Protein AF-A0A409WM91-F1 (afdb_monomer)

Foldseek 3Di:
DEEEEEVLQDLLNVLLVVVCVLVVHHYEYEDCVQDDFPPHGGAHDDLPDPVRLCRCLDVVVVAQEYEDDPDPLDQDLVSVLVSVVVNVVSNRAEYEYEDALVADQDCPDSHNSNNVVVSCVVVVGQYEYEHEWAALCCCCAVCVCCCVPPLEDEAQLPQQKFQHAYSNQSSVVSNCQRPDPGHLSYYAYEGEQDIGGVQRLQVLLCVLQVFGRYYHHDHLVRQLVVCVVVVRPSSVSSVVSVVSVVSNVHSRVCLVPPVVCVVSVRYGYHDDDSNLVSLVPHDDDDQLPVLLCVVCVVVPHADEAEDCRQDDPPPHGYAHDDLPDVVRLCRCLDVVVVAQEEEDDPDPQQLDQPSVLVSVVVNVVSNHQEYEYEDAQPADADCPGSRNSNNVVVSCVVVVGQYEYEHEWAALCCCCVVCVCCCVPRLEDEAQLVQQKFQHAYSNQSSVVSNCQVPDPGHLSDAAYEGEQDIGGVQRLQVLLCVQQFHRRDYHHDHLVRQLVVVVVVVRDSVVSSVVRVVSVVSNVHSNVCSVPPVVCVVSVRYRYHDDDSNVVSNLVRPDDDLLQVLLQVVCVVVVHQDEDEDCRQDGDPPHGYAHDDLSDPVRLDRCLDVVVVAQEDEDDDPDFPDALCSVLVSVVVNVVSNHQEYEYEDALVADADCPDSGSLNNNLVSCLVVVGQYEYEHEWAALCVCLVPPLCCLAPPLEDEAQLVQFWFQHAHSNQVSVVVNCQRPPPGHLSYYAYEGEQDTGGVQVLQVLLCVLQVHRRDYDHDHLVRQLVVCVSVSDDSVVSSVVSVVSVVSSVHSNVCVVPPVVCVVSVRYRYHDDDSNNVCNVPVVSNHD

Mean predicted aligned error: 18.46 Å

Structure (mmCIF, N/CA/C/O backbone):
data_AF-A0A409WM91-F1
#
_entry.id   AF-A0A409WM91-F1
#
loop_
_atom_site.group_PDB
_atom_site.id
_atom_site.type_symbol
_atom_site.label_atom_id
_atom_site.label_alt_id
_atom_site.label_comp_id
_atom_site.label_asym_id
_atom_site.label_entity_id
_atom_site.label_seq_id
_atom_site.pdbx_PDB_ins_code
_atom_site.Cartn_x
_atom_site.Cartn_y
_atom_site.Cartn_z
_atom_site.occupancy
_atom_site.B_iso_or_equiv
_atom_site.auth_seq_id
_atom_site.auth_comp_id
_atom_site.auth_asym_id
_atom_site.auth_atom_id
_atom_site.pdbx_PDB_model_num
ATOM 1 N N . MET A 1 1 ? 22.884 -5.427 -25.304 1.00 74.94 1 MET A N 1
ATOM 2 C CA . MET A 1 1 ? 23.027 -4.177 -24.551 1.00 74.94 1 MET A CA 1
ATOM 3 C C . MET A 1 1 ? 22.263 -4.373 -23.265 1.00 74.94 1 MET A C 1
ATOM 5 O O . MET A 1 1 ? 21.040 -4.406 -23.306 1.00 74.94 1 MET A O 1
ATOM 9 N N . THR A 1 2 ? 22.985 -4.682 -22.197 1.00 93.69 2 THR A N 1
ATOM 10 C CA . THR A 1 2 ? 22.448 -4.906 -20.861 1.00 93.69 2 THR A CA 1
ATOM 11 C C . THR A 1 2 ? 22.853 -3.739 -19.972 1.00 93.69 2 THR A C 1
ATOM 13 O O . THR A 1 2 ? 24.040 -3.432 -19.850 1.00 93.69 2 THR A O 1
ATOM 16 N N . THR A 1 3 ? 21.881 -3.123 -19.303 1.00 96.75 3 THR A N 1
ATOM 17 C CA . THR A 1 3 ? 22.160 -2.136 -18.258 1.00 96.75 3 THR A CA 1
ATOM 18 C C . THR A 1 3 ? 22.381 -2.856 -16.931 1.00 96.75 3 THR A C 1
ATOM 20 O O . THR A 1 3 ? 21.469 -3.503 -16.410 1.00 96.75 3 THR A O 1
ATOM 23 N N . LEU A 1 4 ? 23.583 -2.737 -16.370 1.00 97.62 4 LEU A N 1
ATOM 24 C CA . LEU A 1 4 ? 23.878 -3.180 -15.011 1.00 97.62 4 LEU A CA 1
ATOM 25 C C . LEU A 1 4 ? 23.434 -2.103 -14.016 1.00 97.62 4 LEU A C 1
ATOM 27 O O . LEU A 1 4 ? 23.861 -0.956 -14.112 1.00 97.62 4 LEU A O 1
ATOM 31 N N . ILE A 1 5 ? 22.611 -2.462 -13.035 1.00 97.25 5 ILE A N 1
ATOM 32 C CA . ILE A 1 5 ? 22.098 -1.534 -12.020 1.00 97.25 5 ILE A CA 1
ATOM 33 C C . ILE A 1 5 ? 22.694 -1.904 -10.663 1.00 97.25 5 ILE A C 1
ATOM 35 O O . ILE A 1 5 ? 22.273 -2.880 -10.035 1.00 97.25 5 ILE A O 1
ATOM 39 N N . THR A 1 6 ? 23.663 -1.116 -10.193 1.00 91.69 6 THR A N 1
ATOM 40 C CA . THR A 1 6 ? 24.177 -1.228 -8.818 1.00 91.69 6 THR A CA 1
ATOM 41 C C . THR A 1 6 ? 23.145 -0.668 -7.836 1.00 91.69 6 THR A C 1
ATOM 43 O O . THR A 1 6 ? 22.435 0.292 -8.137 1.00 91.69 6 THR A O 1
ATOM 46 N N . GLY A 1 7 ? 22.977 -1.319 -6.680 1.00 74.75 7 GLY A N 1
ATOM 47 C CA . GLY A 1 7 ? 21.886 -0.975 -5.761 1.00 74.75 7 GLY A CA 1
ATOM 48 C C . GLY A 1 7 ? 20.495 -1.233 -6.357 1.00 74.75 7 GLY A C 1
ATOM 49 O O . GLY A 1 7 ? 19.533 -0.572 -5.972 1.00 74.75 7 GLY A O 1
ATOM 50 N N . GLY A 1 8 ? 20.370 -2.172 -7.302 1.00 68.50 8 GLY A N 1
ATOM 51 C CA . GLY A 1 8 ? 19.164 -2.328 -8.120 1.00 68.50 8 GLY A CA 1
ATOM 52 C C . GLY A 1 8 ? 17.925 -2.896 -7.412 1.00 68.50 8 GLY A C 1
ATOM 53 O O . GLY A 1 8 ? 16.849 -2.893 -7.995 1.00 68.50 8 GLY A O 1
ATOM 54 N N . THR A 1 9 ? 18.035 -3.334 -6.153 1.00 67.94 9 THR A N 1
ATOM 55 C CA . THR A 1 9 ? 16.874 -3.597 -5.272 1.00 67.94 9 THR A CA 1
ATOM 56 C C . THR A 1 9 ? 16.470 -2.385 -4.432 1.00 67.94 9 THR A C 1
ATOM 58 O O . THR A 1 9 ? 15.463 -2.430 -3.732 1.00 67.94 9 THR A O 1
ATOM 61 N N . GLY A 1 10 ? 17.262 -1.311 -4.459 1.00 63.19 10 GLY A N 1
ATOM 62 C CA . GLY A 1 10 ? 16.904 -0.027 -3.868 1.00 63.19 10 GLY A CA 1
ATOM 63 C C . GLY A 1 10 ? 15.803 0.665 -4.672 1.00 63.19 10 GLY A C 1
ATOM 64 O O . GLY A 1 10 ? 15.579 0.348 -5.838 1.00 63.19 10 GLY A O 1
ATOM 65 N N . ARG A 1 11 ? 15.118 1.634 -4.055 1.00 75.88 11 ARG A N 1
ATOM 66 C CA . ARG A 1 11 ? 13.910 2.259 -4.626 1.00 75.88 11 ARG A CA 1
ATOM 67 C C . ARG A 1 11 ? 14.158 2.877 -6.018 1.00 75.88 11 ARG A C 1
ATOM 69 O O . ARG A 1 11 ? 13.406 2.595 -6.944 1.00 75.88 11 ARG A O 1
ATOM 76 N N . THR A 1 12 ? 15.243 3.640 -6.191 1.00 81.06 12 THR A N 1
ATOM 77 C CA . THR A 1 12 ? 15.611 4.262 -7.483 1.00 81.06 12 THR A CA 1
ATOM 78 C C . THR A 1 12 ? 16.089 3.245 -8.514 1.00 81.06 12 THR A C 1
ATOM 80 O O . THR A 1 12 ? 15.646 3.280 -9.658 1.00 81.06 12 THR A O 1
ATOM 83 N N . GLY A 1 13 ? 16.939 2.297 -8.109 1.00 84.00 13 GLY A N 1
ATOM 84 C CA . GLY A 1 13 ? 17.449 1.250 -8.995 1.00 84.00 13 GLY A CA 1
ATOM 85 C C . GLY A 1 13 ? 16.350 0.319 -9.516 1.00 84.00 13 GLY A C 1
ATOM 86 O O . GLY A 1 13 ? 16.337 0.002 -10.701 1.00 84.00 13 GLY A O 1
ATOM 87 N N . LEU A 1 14 ? 15.393 -0.065 -8.666 1.00 82.31 14 LEU A N 1
ATOM 88 C CA . LEU A 1 14 ? 14.285 -0.935 -9.060 1.00 82.31 14 LEU A CA 1
ATOM 89 C C . LEU A 1 14 ? 13.260 -0.204 -9.937 1.00 82.31 14 LEU A C 1
ATOM 91 O O . LEU A 1 14 ? 12.744 -0.798 -10.881 1.00 82.31 14 LEU A O 1
ATOM 95 N N . SER A 1 15 ? 12.973 1.073 -9.660 1.00 82.81 15 SER A N 1
ATOM 96 C CA . SER A 1 15 ? 12.100 1.882 -10.525 1.00 82.81 15 SER A CA 1
ATOM 97 C C . SER A 1 15 ? 12.727 2.060 -11.919 1.00 82.81 15 SER A C 1
ATOM 99 O O . SER A 1 15 ? 12.077 1.795 -12.931 1.00 82.81 15 SER A O 1
ATOM 101 N N . LEU A 1 16 ? 14.039 2.327 -11.992 1.00 93.19 16 LEU A N 1
ATOM 102 C CA . LEU A 1 16 ? 14.782 2.352 -13.258 1.00 93.19 16 LEU A CA 1
ATOM 103 C C . LEU A 1 16 ? 14.773 0.988 -13.970 1.00 93.19 16 LEU A C 1
ATOM 105 O O . LEU A 1 16 ? 14.561 0.931 -15.181 1.00 93.19 16 LEU A O 1
ATOM 109 N N . ALA A 1 17 ? 14.967 -0.111 -13.234 1.00 90.06 17 ALA A N 1
ATOM 110 C CA . ALA A 1 17 ? 14.911 -1.465 -13.784 1.00 90.06 17 ALA A CA 1
ATOM 111 C C . ALA A 1 17 ? 13.557 -1.745 -14.453 1.00 90.06 17 ALA A C 1
ATOM 113 O O . ALA A 1 17 ? 13.521 -2.276 -15.562 1.00 90.06 17 ALA A O 1
ATOM 114 N N . LYS A 1 18 ? 12.451 -1.345 -13.808 1.00 84.12 18 LYS A N 1
ATOM 115 C CA . LYS A 1 18 ? 11.090 -1.472 -14.350 1.00 84.12 18 LYS A CA 1
ATOM 116 C C . LYS A 1 18 ? 10.917 -0.666 -15.640 1.00 84.12 18 LYS A C 1
ATOM 118 O O . LYS A 1 18 ? 10.415 -1.217 -16.613 1.00 84.12 18 LYS A O 1
ATOM 123 N N . LEU A 1 19 ? 11.376 0.588 -15.683 1.00 89.81 19 LEU A N 1
ATOM 124 C CA . LEU A 1 19 ? 11.307 1.418 -16.896 1.00 89.81 19 LEU A CA 1
ATOM 125 C C . LEU A 1 19 ? 12.095 0.806 -18.061 1.00 89.81 19 LEU A C 1
ATOM 127 O O . LEU A 1 19 ? 11.571 0.671 -19.164 1.00 89.81 19 LEU A O 1
ATOM 131 N N . LEU A 1 20 ? 13.332 0.370 -17.808 1.00 94.06 20 LEU A N 1
ATOM 132 C CA . LEU A 1 20 ? 14.165 -0.291 -18.816 1.00 94.06 20 LEU A CA 1
ATOM 133 C C . LEU A 1 20 ? 13.521 -1.591 -19.317 1.00 94.06 20 LEU A C 1
ATOM 135 O O . LEU A 1 20 ? 13.474 -1.824 -20.524 1.00 94.06 20 LEU A O 1
ATOM 139 N N . HIS A 1 21 ? 12.984 -2.408 -18.411 1.00 90.38 21 HIS A N 1
ATOM 140 C CA . HIS A 1 21 ? 12.329 -3.664 -18.766 1.00 90.38 21 HIS A CA 1
ATOM 141 C C . HIS A 1 21 ? 11.052 -3.465 -19.586 1.00 90.38 21 HIS A C 1
ATOM 143 O O . HIS A 1 21 ? 10.873 -4.164 -20.580 1.00 90.38 21 HIS A O 1
ATOM 149 N N . ASN A 1 22 ? 10.211 -2.488 -19.231 1.00 86.00 22 ASN A N 1
ATOM 150 C CA . ASN A 1 22 ? 8.998 -2.152 -19.987 1.00 86.00 22 ASN A CA 1
ATOM 151 C C . ASN A 1 22 ? 9.315 -1.730 -21.433 1.00 86.00 22 ASN A C 1
ATOM 153 O O . ASN A 1 22 ? 8.538 -1.987 -22.347 1.00 86.00 22 ASN A O 1
ATOM 157 N N . GLU A 1 23 ? 10.493 -1.148 -21.648 1.00 90.12 23 GLU A N 1
ATOM 158 C CA . GLU A 1 23 ? 11.009 -0.747 -22.960 1.00 90.12 23 GLU A CA 1
ATOM 159 C C . GLU A 1 23 ? 11.861 -1.845 -23.622 1.00 90.12 23 GLU A C 1
ATOM 161 O O . GLU A 1 23 ? 12.617 -1.593 -24.563 1.00 90.12 23 GLU A O 1
ATOM 166 N N . ASN A 1 24 ? 11.741 -3.088 -23.136 1.00 92.88 24 ASN A N 1
ATOM 167 C CA . ASN A 1 24 ? 12.440 -4.281 -23.617 1.00 92.88 24 ASN A CA 1
ATOM 168 C C . ASN A 1 24 ? 13.973 -4.145 -23.634 1.00 92.88 24 ASN A C 1
ATOM 170 O O . ASN A 1 24 ? 14.662 -4.803 -24.419 1.00 92.88 24 ASN A O 1
ATOM 174 N N . LYS A 1 25 ? 14.532 -3.300 -22.761 1.00 93.12 25 LYS A N 1
ATOM 175 C CA . LYS A 1 25 ? 15.978 -3.156 -22.583 1.00 93.12 25 LYS A CA 1
ATOM 176 C C . LYS A 1 25 ? 16.448 -4.177 -21.539 1.00 93.12 25 LYS A C 1
ATOM 178 O O . LYS A 1 25 ? 15.910 -4.197 -20.432 1.00 93.12 25 LYS A O 1
ATOM 183 N N . PRO A 1 26 ? 17.421 -5.047 -21.861 1.00 94.06 26 PRO A N 1
ATOM 184 C CA . PRO A 1 26 ? 17.949 -6.017 -20.908 1.00 94.06 26 PRO A CA 1
ATOM 185 C C . PRO A 1 26 ? 18.520 -5.345 -19.653 1.00 94.06 26 PRO A C 1
ATOM 187 O O . PRO A 1 26 ? 19.296 -4.394 -19.742 1.00 94.06 26 PRO A O 1
ATOM 190 N N . VAL A 1 27 ? 18.167 -5.877 -18.482 1.00 95.88 27 VAL A N 1
ATOM 191 C CA . VAL A 1 27 ? 18.616 -5.379 -17.176 1.00 95.88 27 VAL A CA 1
ATOM 192 C C . VAL A 1 27 ? 19.308 -6.497 -16.408 1.00 95.88 27 VAL A C 1
ATOM 194 O O . VAL A 1 27 ? 18.809 -7.624 -16.356 1.00 95.88 27 VAL A O 1
ATOM 197 N N . LEU A 1 28 ? 20.430 -6.163 -15.774 1.00 96.69 28 LEU A N 1
ATOM 198 C CA . LEU A 1 28 ? 21.098 -7.004 -14.790 1.00 96.69 28 LEU A CA 1
ATOM 199 C C . LEU A 1 28 ? 21.169 -6.256 -13.457 1.00 96.69 28 LEU A C 1
ATOM 201 O O . LEU A 1 28 ? 21.751 -5.178 -13.367 1.00 96.69 28 LEU A O 1
ATOM 205 N N . ILE A 1 29 ? 20.570 -6.815 -12.409 1.00 94.12 29 ILE A N 1
ATOM 206 C CA . ILE A 1 29 ? 20.553 -6.201 -11.079 1.00 94.12 29 ILE A CA 1
ATOM 207 C C . ILE A 1 29 ? 21.766 -6.687 -10.276 1.00 94.12 29 ILE A C 1
ATOM 209 O O . ILE A 1 29 ? 21.912 -7.877 -10.006 1.00 94.12 29 ILE A O 1
ATOM 213 N N . ALA A 1 30 ? 22.621 -5.760 -9.843 1.00 91.56 30 ALA A N 1
ATOM 214 C CA . ALA A 1 30 ? 23.743 -6.039 -8.950 1.00 91.56 30 ALA A CA 1
ATOM 215 C C . ALA A 1 30 ? 23.309 -5.913 -7.478 1.00 91.56 30 ALA A C 1
ATOM 217 O O . ALA A 1 30 ? 22.896 -4.837 -7.030 1.00 91.56 30 ALA A O 1
ATOM 218 N N . THR A 1 31 ? 23.417 -7.007 -6.713 1.00 86.50 31 THR A N 1
ATOM 219 C CA . THR A 1 31 ? 23.079 -7.048 -5.277 1.00 86.50 31 THR A CA 1
ATOM 220 C C . THR A 1 31 ? 24.073 -7.880 -4.474 1.00 86.50 31 THR A C 1
ATOM 222 O O . THR A 1 31 ? 24.630 -8.852 -4.974 1.00 86.50 31 THR A O 1
ATOM 225 N N . ARG A 1 32 ? 24.239 -7.581 -3.179 1.00 80.19 32 ARG A N 1
ATOM 226 C CA . ARG A 1 32 ? 25.133 -8.354 -2.288 1.00 80.19 32 ARG A CA 1
ATOM 227 C C . ARG A 1 32 ? 24.769 -9.839 -2.190 1.00 80.19 32 ARG A C 1
ATOM 229 O O . ARG A 1 32 ? 25.641 -10.678 -1.981 1.00 80.19 32 ARG A O 1
ATOM 236 N N . SER A 1 33 ? 23.485 -10.169 -2.334 1.00 80.44 33 SER A N 1
ATOM 237 C CA . SER A 1 33 ? 22.980 -11.544 -2.264 1.00 80.44 33 SER A CA 1
ATOM 238 C C . SER A 1 33 ? 22.995 -12.271 -3.610 1.00 80.44 33 SER A C 1
ATOM 240 O O . SER A 1 33 ? 22.791 -13.482 -3.632 1.00 80.44 33 SER A O 1
ATOM 242 N N . GLY A 1 34 ? 23.191 -11.554 -4.723 1.00 83.19 34 GLY A N 1
ATOM 243 C CA . GLY A 1 34 ? 23.018 -12.097 -6.071 1.00 83.19 34 GLY A CA 1
ATOM 244 C C . GLY A 1 34 ? 21.577 -12.494 -6.395 1.00 83.19 34 GLY A C 1
ATOM 245 O O . GLY A 1 34 ? 21.357 -13.323 -7.271 1.00 83.19 34 GLY A O 1
ATOM 246 N N . LYS A 1 35 ? 20.595 -11.937 -5.676 1.00 80.00 35 LYS A N 1
ATOM 247 C CA . LYS A 1 35 ? 19.158 -12.167 -5.888 1.00 80.00 35 LYS A CA 1
ATOM 248 C C . LYS A 1 35 ? 18.461 -10.857 -6.252 1.00 80.00 35 LYS A C 1
ATOM 250 O O . LYS A 1 35 ? 18.846 -9.801 -5.746 1.00 80.00 35 LYS A O 1
ATOM 255 N N . ALA A 1 36 ? 17.423 -10.941 -7.078 1.00 71.25 36 ALA A N 1
ATOM 256 C CA . ALA A 1 36 ? 16.531 -9.837 -7.416 1.00 71.25 36 ALA A CA 1
ATOM 257 C C . ALA A 1 36 ? 15.089 -10.349 -7.596 1.00 71.25 36 ALA A C 1
ATOM 259 O O . ALA A 1 36 ? 14.900 -11.557 -7.747 1.00 71.25 36 ALA A O 1
ATOM 260 N N . PRO A 1 37 ? 14.077 -9.464 -7.548 1.00 60.22 37 PRO A N 1
ATOM 261 C CA . PRO A 1 37 ? 12.707 -9.826 -7.892 1.00 60.22 37 PRO A CA 1
ATOM 262 C C . PRO A 1 37 ? 12.603 -10.294 -9.347 1.00 60.22 37 PRO A C 1
ATOM 264 O O . PRO A 1 37 ? 13.249 -9.728 -10.229 1.00 60.22 37 PRO A O 1
ATOM 267 N N . GLU A 1 38 ? 11.743 -11.274 -9.613 1.00 68.12 38 GLU A N 1
ATOM 268 C CA . GLU A 1 38 ? 11.344 -11.598 -10.987 1.00 68.12 38 GLU A CA 1
ATOM 269 C C . GLU A 1 38 ? 10.712 -10.360 -11.663 1.00 68.12 38 GLU A C 1
ATOM 271 O O . GLU A 1 38 ? 10.030 -9.584 -10.984 1.00 68.12 38 GLU A O 1
ATOM 276 N N . PRO A 1 39 ? 10.916 -10.140 -12.978 1.00 79.69 39 PRO A N 1
ATOM 277 C CA . PRO A 1 39 ? 11.605 -11.001 -13.950 1.00 79.69 39 PRO A CA 1
ATOM 278 C C . PRO A 1 39 ? 13.114 -10.709 -14.098 1.00 79.69 39 PRO A C 1
ATOM 280 O O . PRO A 1 39 ? 13.729 -11.066 -15.107 1.00 79.69 39 PRO A O 1
ATOM 283 N N . PHE A 1 40 ? 13.722 -9.981 -13.159 1.00 85.62 40 PHE A N 1
ATOM 284 C CA . PHE A 1 40 ? 15.074 -9.463 -13.332 1.00 85.62 40 PHE A CA 1
ATOM 285 C C . PHE A 1 40 ? 16.142 -10.508 -13.017 1.00 85.62 40 PHE A C 1
ATOM 287 O O . PHE A 1 40 ? 16.153 -11.127 -11.954 1.00 85.62 40 PHE A O 1
ATOM 294 N N . LYS A 1 41 ? 17.126 -10.630 -13.912 1.00 91.25 41 LYS A N 1
ATOM 295 C CA . LYS A 1 41 ? 18.352 -11.371 -13.613 1.00 91.25 41 LYS A CA 1
ATOM 296 C C . LYS A 1 41 ? 19.179 -10.604 -12.586 1.00 91.25 41 LYS A C 1
ATOM 298 O O . LYS A 1 41 ? 19.227 -9.372 -12.613 1.00 91.25 41 LYS A O 1
ATOM 303 N N . ALA A 1 42 ? 19.867 -11.341 -11.722 1.00 92.44 42 ALA A N 1
ATOM 304 C CA . ALA A 1 42 ? 20.699 -10.779 -10.670 1.00 92.44 42 ALA A CA 1
ATOM 305 C C . ALA A 1 42 ? 22.127 -11.320 -10.715 1.00 92.44 42 ALA A C 1
ATOM 307 O O . ALA A 1 42 ? 22.357 -12.458 -11.124 1.00 92.44 42 ALA A O 1
ATOM 308 N N . VAL A 1 43 ? 23.074 -10.510 -10.249 1.00 93.69 43 VAL A N 1
ATOM 309 C CA . VAL A 1 43 ? 24.471 -10.898 -10.048 1.00 93.69 43 VAL A CA 1
ATOM 310 C C . VAL A 1 43 ? 24.940 -10.466 -8.666 1.00 93.69 43 VAL A C 1
ATOM 312 O O . VAL A 1 43 ? 24.518 -9.427 -8.146 1.00 93.69 43 VAL A O 1
ATOM 315 N N . LYS A 1 44 ? 25.793 -11.289 -8.048 1.00 92.31 44 LYS A N 1
ATOM 316 C CA . LYS A 1 44 ? 26.401 -10.953 -6.762 1.00 92.31 44 LYS A CA 1
ATOM 317 C C . LYS A 1 44 ? 27.363 -9.780 -6.954 1.00 92.31 44 LYS A C 1
ATOM 319 O O . LYS A 1 44 ? 28.237 -9.852 -7.808 1.00 92.31 44 LYS A O 1
ATOM 324 N N . PHE A 1 45 ? 27.200 -8.733 -6.156 1.00 91.81 45 PHE A N 1
ATOM 325 C CA . PHE A 1 45 ? 28.005 -7.519 -6.221 1.00 91.81 45 PHE A CA 1
ATOM 326 C C . PHE A 1 45 ? 28.117 -6.866 -4.840 1.00 91.81 45 PHE A C 1
ATOM 328 O O . PHE A 1 45 ? 27.101 -6.567 -4.205 1.00 91.81 45 PHE A O 1
ATOM 335 N N . ASP A 1 46 ? 29.344 -6.620 -4.392 1.00 88.81 46 ASP A N 1
ATOM 336 C CA . ASP A 1 46 ? 29.659 -5.886 -3.170 1.00 88.81 46 ASP A CA 1
ATOM 337 C C . ASP A 1 46 ? 30.798 -4.899 -3.450 1.00 88.81 46 ASP A C 1
ATOM 339 O O . ASP A 1 46 ? 31.854 -5.279 -3.954 1.00 88.81 46 ASP A O 1
ATOM 343 N N . TRP A 1 47 ? 30.595 -3.623 -3.115 1.00 86.62 47 TRP A N 1
ATOM 344 C CA . TRP A 1 47 ? 31.604 -2.578 -3.294 1.00 86.62 47 TRP A CA 1
ATOM 345 C C . TRP A 1 47 ? 32.922 -2.900 -2.580 1.00 86.62 47 TRP A C 1
ATOM 347 O O . TRP A 1 47 ? 33.978 -2.519 -3.073 1.00 86.62 47 TRP A O 1
ATOM 357 N N . PHE A 1 48 ? 32.873 -3.630 -1.465 1.00 86.12 48 PHE A N 1
ATOM 358 C CA . PHE A 1 48 ? 34.045 -3.940 -0.645 1.00 86.12 48 PHE A CA 1
ATOM 359 C C . PHE A 1 48 ? 34.636 -5.331 -0.913 1.00 86.12 48 PHE A C 1
ATOM 361 O O . PHE A 1 48 ? 35.608 -5.716 -0.267 1.00 86.12 48 PHE A O 1
ATOM 368 N N . ASP A 1 49 ? 34.089 -6.072 -1.880 1.00 87.75 49 ASP A N 1
ATOM 369 C CA . ASP A 1 49 ? 34.635 -7.346 -2.345 1.00 87.75 49 ASP A CA 1
ATOM 370 C C . ASP A 1 49 ? 34.875 -7.288 -3.857 1.00 87.75 49 ASP A C 1
ATOM 372 O O . ASP A 1 49 ? 34.004 -7.616 -4.671 1.00 87.75 49 ASP A O 1
ATOM 376 N N . ALA A 1 50 ? 36.093 -6.892 -4.233 1.00 86.06 50 ALA A N 1
ATOM 377 C CA . ALA A 1 50 ? 36.515 -6.768 -5.626 1.00 86.06 50 ALA A CA 1
ATOM 378 C C . ALA A 1 50 ? 36.371 -8.077 -6.425 1.00 86.06 50 ALA A C 1
ATOM 380 O O . ALA A 1 50 ? 36.226 -8.039 -7.646 1.00 86.06 50 ALA A O 1
ATOM 381 N N . THR A 1 51 ? 36.347 -9.244 -5.764 1.00 85.31 51 THR A N 1
ATOM 382 C CA . THR A 1 51 ? 36.156 -10.531 -6.456 1.00 85.31 51 THR A CA 1
ATOM 383 C C . THR A 1 51 ? 34.759 -10.665 -7.065 1.00 85.31 51 THR A C 1
ATOM 385 O O . THR A 1 51 ? 34.562 -11.431 -8.008 1.00 85.31 51 THR A O 1
ATOM 388 N N . THR A 1 52 ? 33.789 -9.884 -6.578 1.00 91.19 52 THR A N 1
ATOM 389 C CA . THR A 1 52 ? 32.414 -9.874 -7.096 1.00 91.19 52 THR A CA 1
ATOM 390 C C . THR A 1 52 ? 32.236 -8.993 -8.336 1.00 91.19 52 THR A C 1
ATOM 392 O O . THR A 1 52 ? 31.262 -9.155 -9.069 1.00 91.19 52 THR A O 1
ATOM 395 N N . HIS A 1 53 ? 33.173 -8.080 -8.610 1.00 93.19 53 HIS A N 1
ATOM 396 C CA . HIS A 1 53 ? 33.042 -7.089 -9.686 1.00 93.19 53 HIS A CA 1
ATOM 397 C C . HIS A 1 53 ? 33.211 -7.706 -11.076 1.00 93.19 53 HIS A C 1
ATOM 399 O O . HIS A 1 53 ? 32.463 -7.373 -11.992 1.00 93.19 53 HIS A O 1
ATOM 405 N N . GLU A 1 54 ? 34.140 -8.653 -11.218 1.00 88.56 54 GLU A N 1
ATOM 406 C CA . GLU A 1 54 ? 34.418 -9.344 -12.487 1.00 88.56 54 GLU A CA 1
ATOM 407 C C . GLU A 1 54 ? 33.207 -10.143 -12.989 1.00 88.56 54 GLU A C 1
ATOM 409 O O . GLU A 1 54 ? 32.888 -10.123 -14.176 1.00 88.56 54 GLU A O 1
ATOM 414 N N . ALA A 1 55 ? 32.474 -10.800 -12.083 1.00 85.50 55 ALA A N 1
ATOM 415 C CA . ALA A 1 55 ? 31.280 -11.564 -12.442 1.00 85.50 55 ALA A CA 1
ATOM 416 C C . ALA A 1 55 ? 30.151 -10.669 -12.983 1.00 85.50 55 ALA A C 1
ATOM 418 O O . ALA A 1 55 ? 29.405 -11.083 -13.869 1.00 85.50 55 ALA A O 1
ATOM 419 N N . ALA A 1 56 ? 30.035 -9.434 -12.483 1.00 89.62 56 ALA A N 1
ATOM 420 C CA . ALA A 1 56 ? 29.036 -8.472 -12.947 1.00 89.62 56 ALA A CA 1
ATOM 421 C C . ALA A 1 56 ? 29.330 -7.918 -14.352 1.00 89.62 56 ALA A C 1
ATOM 423 O O . ALA A 1 56 ? 28.425 -7.394 -15.000 1.00 89.62 56 ALA A O 1
ATOM 424 N N . LEU A 1 57 ? 30.572 -8.055 -14.825 1.00 93.75 57 LEU A N 1
ATOM 425 C CA . LEU A 1 57 ? 31.060 -7.557 -16.113 1.00 93.75 57 LEU A CA 1
ATOM 426 C C . LEU A 1 57 ? 31.501 -8.696 -17.047 1.00 93.75 57 LEU A C 1
ATOM 428 O O . LEU A 1 57 ? 32.286 -8.476 -17.973 1.00 93.75 57 LEU A O 1
ATOM 432 N N . SER A 1 58 ? 31.023 -9.920 -16.805 1.00 88.69 58 SER A N 1
ATOM 433 C CA . SER A 1 58 ? 31.413 -11.082 -17.601 1.00 88.69 58 SER A CA 1
ATOM 434 C C . SER A 1 58 ? 30.941 -10.953 -19.062 1.00 88.69 58 SER A C 1
ATOM 436 O O . SER A 1 58 ? 29.927 -10.294 -19.334 1.00 88.69 58 SER A O 1
ATOM 438 N N . PRO A 1 59 ? 31.622 -11.598 -20.028 1.00 86.12 59 PRO A N 1
ATOM 439 C CA . PRO A 1 59 ? 31.187 -11.595 -21.426 1.00 86.12 59 PRO A CA 1
ATOM 440 C C . PRO A 1 59 ? 29.737 -12.068 -21.617 1.00 86.12 59 PRO A C 1
ATOM 442 O O . PRO A 1 59 ? 29.030 -11.567 -22.489 1.00 86.12 59 PRO A O 1
ATOM 445 N N . GLU A 1 60 ? 29.268 -12.997 -20.779 1.00 85.69 60 GLU A N 1
ATOM 446 C CA . GLU A 1 60 ? 27.898 -13.518 -20.798 1.00 85.69 60 GLU A CA 1
ATOM 447 C C . GLU A 1 60 ? 26.868 -12.488 -20.314 1.00 85.69 60 GLU A C 1
ATOM 449 O O . GLU A 1 60 ? 25.728 -12.495 -20.784 1.00 85.69 60 GLU A O 1
ATOM 454 N N . ALA A 1 61 ? 27.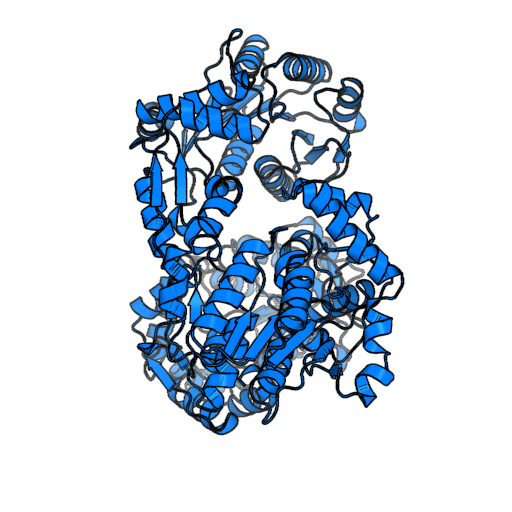254 -11.595 -19.395 1.00 85.56 61 ALA A N 1
ATOM 455 C CA . ALA A 1 61 ? 26.400 -10.508 -18.920 1.00 85.56 61 ALA A CA 1
ATOM 456 C C . ALA A 1 61 ? 26.169 -9.440 -20.007 1.00 85.56 61 ALA A C 1
ATOM 458 O O . ALA A 1 61 ? 25.108 -8.805 -20.035 1.00 85.56 61 ALA A O 1
ATOM 459 N N . ASN A 1 62 ? 27.130 -9.283 -20.931 1.00 90.31 62 ASN A N 1
ATOM 460 C CA . ASN A 1 62 ? 27.074 -8.367 -22.078 1.00 90.31 62 ASN A CA 1
ATOM 461 C C . ASN A 1 62 ? 26.641 -6.941 -21.676 1.00 90.31 62 ASN A C 1
ATOM 463 O O . ASN A 1 62 ? 25.736 -6.346 -22.278 1.00 90.31 62 ASN A O 1
ATOM 467 N N . VAL A 1 63 ? 27.252 -6.439 -20.599 1.00 96.00 63 VAL A N 1
ATOM 468 C CA . VAL A 1 63 ? 26.982 -5.115 -20.033 1.00 96.00 63 VAL A CA 1
ATOM 469 C C . VAL A 1 63 ? 27.620 -4.046 -20.910 1.00 96.00 63 VAL A C 1
ATOM 471 O O . VAL A 1 63 ? 28.816 -4.086 -21.174 1.00 96.00 63 VAL A O 1
ATOM 474 N N . ASP A 1 64 ? 26.828 -3.071 -21.340 1.00 93.56 64 ASP A N 1
ATOM 475 C CA . ASP A 1 64 ? 27.291 -1.916 -22.121 1.00 93.56 64 ASP A CA 1
ATOM 476 C C . ASP A 1 64 ? 27.018 -0.580 -21.420 1.00 93.56 64 ASP A C 1
ATOM 478 O O . ASP A 1 64 ? 27.649 0.429 -21.756 1.00 93.56 64 ASP A O 1
ATOM 482 N N . GLN A 1 65 ? 26.117 -0.583 -20.432 1.00 96.31 65 GLN A N 1
ATOM 483 C CA . GLN A 1 65 ? 25.785 0.577 -19.613 1.00 96.31 65 GLN A CA 1
ATOM 484 C C . GLN A 1 65 ? 25.728 0.208 -18.133 1.00 96.31 65 GLN A C 1
ATOM 486 O O . GLN A 1 65 ? 25.276 -0.881 -17.777 1.00 96.31 65 GLN A O 1
ATOM 491 N N . VAL A 1 66 ? 26.122 1.132 -17.262 1.00 97.81 66 VAL A N 1
ATOM 492 C CA . VAL A 1 66 ? 26.096 0.925 -15.810 1.00 97.81 66 VAL A CA 1
ATOM 493 C C . VAL A 1 66 ? 25.398 2.092 -15.126 1.00 97.81 66 VAL A C 1
ATOM 495 O O . VAL A 1 66 ? 25.767 3.244 -15.325 1.00 97.81 66 VAL A O 1
ATOM 498 N N . TYR A 1 67 ? 24.427 1.790 -14.269 1.00 97.88 67 TYR A N 1
ATOM 499 C CA . TYR A 1 67 ? 23.891 2.728 -13.291 1.00 97.88 67 TYR A CA 1
ATOM 500 C C . TYR A 1 67 ? 24.575 2.523 -11.933 1.00 97.88 67 TYR A C 1
ATOM 502 O O . TYR A 1 67 ? 24.538 1.435 -11.344 1.00 97.88 67 TYR A O 1
ATOM 510 N N . ILE A 1 68 ? 25.222 3.582 -11.453 1.00 97.19 68 ILE A N 1
ATOM 511 C CA . ILE A 1 68 ? 26.066 3.624 -10.264 1.00 97.19 68 ILE A CA 1
ATOM 512 C C . ILE A 1 68 ? 25.323 4.321 -9.128 1.00 97.19 68 ILE A C 1
ATOM 514 O O . ILE A 1 68 ? 25.064 5.523 -9.182 1.00 97.19 68 ILE A O 1
ATOM 518 N N . VAL A 1 69 ? 25.072 3.574 -8.057 1.00 92.00 69 VAL A N 1
ATOM 519 C CA . VAL A 1 69 ? 24.760 4.108 -6.733 1.00 92.00 69 VAL A CA 1
ATOM 520 C C . VAL A 1 69 ? 25.996 3.880 -5.860 1.00 92.00 69 VAL A C 1
ATOM 522 O O . VAL A 1 69 ? 26.314 2.719 -5.573 1.00 92.00 69 VAL A O 1
ATOM 525 N N . PRO A 1 70 ? 26.718 4.946 -5.458 1.00 83.81 70 PRO A N 1
ATOM 526 C CA . PRO A 1 70 ? 27.899 4.813 -4.609 1.00 83.81 70 PRO A CA 1
ATOM 527 C C . PRO A 1 70 ? 27.610 4.049 -3.311 1.00 83.81 70 PRO A C 1
ATOM 529 O O . PRO A 1 70 ? 26.476 4.027 -2.828 1.00 83.81 70 PRO A O 1
ATOM 532 N N . ALA A 1 71 ? 28.645 3.427 -2.739 1.00 74.94 71 ALA A N 1
ATOM 533 C CA . ALA A 1 71 ? 28.531 2.645 -1.511 1.00 74.94 71 ALA A CA 1
ATOM 534 C C . ALA A 1 71 ? 27.899 3.474 -0.369 1.00 74.94 71 ALA A C 1
ATOM 536 O O . ALA A 1 71 ? 28.471 4.494 0.028 1.00 74.94 71 ALA A O 1
ATOM 537 N N . PRO A 1 72 ? 26.743 3.056 0.185 1.00 67.38 72 PRO A N 1
ATOM 538 C CA . PRO A 1 72 ? 26.107 3.780 1.280 1.00 67.38 72 PRO A CA 1
ATOM 539 C C . PRO A 1 72 ? 27.025 3.858 2.505 1.00 67.38 72 PRO A C 1
ATOM 541 O O . PRO A 1 72 ? 27.616 2.854 2.897 1.00 67.38 72 PRO A O 1
ATOM 544 N N . GLY A 1 73 ? 27.122 5.036 3.126 1.00 63.34 73 GLY A N 1
ATOM 545 C CA . GLY A 1 73 ? 27.870 5.230 4.375 1.00 63.34 73 GLY A CA 1
ATOM 546 C C . GLY A 1 73 ? 29.398 5.260 4.243 1.00 63.34 73 GLY A C 1
ATOM 547 O O . GLY A 1 73 ? 30.078 5.363 5.260 1.00 63.34 73 GLY A O 1
ATOM 548 N N . SER A 1 74 ? 29.944 5.187 3.025 1.00 75.50 74 SER A N 1
ATOM 549 C CA . SER A 1 74 ? 31.380 5.338 2.767 1.00 75.50 74 SER A CA 1
ATOM 550 C C . SER A 1 74 ? 31.719 6.774 2.368 1.00 75.50 74 SER A C 1
ATOM 552 O O . SER A 1 74 ? 30.981 7.393 1.604 1.00 75.50 74 SER A O 1
ATOM 554 N N . LEU A 1 75 ? 32.859 7.287 2.841 1.00 78.75 75 LEU A N 1
ATOM 555 C CA . LEU A 1 75 ? 33.498 8.504 2.316 1.00 78.75 75 LEU A CA 1
ATOM 556 C C . LEU A 1 75 ? 34.562 8.193 1.249 1.00 78.75 75 LEU A C 1
ATOM 558 O O . LEU A 1 75 ? 35.065 9.105 0.599 1.00 78.75 75 LEU A O 1
ATOM 562 N N . ASP A 1 76 ? 34.888 6.916 1.048 1.00 85.00 76 ASP A N 1
ATOM 563 C CA . ASP A 1 76 ? 35.887 6.469 0.082 1.00 85.00 76 ASP A CA 1
ATOM 564 C C . ASP A 1 76 ? 35.243 6.132 -1.273 1.00 85.00 76 ASP A C 1
ATOM 566 O O . ASP A 1 76 ? 34.325 5.309 -1.355 1.00 85.00 76 ASP A O 1
ATOM 570 N N . ALA A 1 77 ? 35.746 6.769 -2.333 1.00 90.75 77 ALA A N 1
ATOM 571 C CA . ALA A 1 77 ? 35.342 6.552 -3.722 1.00 90.75 77 ALA A CA 1
ATOM 572 C C . ALA A 1 77 ? 36.193 5.495 -4.449 1.00 90.75 77 ALA A C 1
ATOM 574 O O . ALA A 1 77 ? 35.837 5.095 -5.558 1.00 90.75 77 ALA A O 1
ATOM 575 N N . SER A 1 78 ? 37.296 5.031 -3.852 1.00 91.31 78 SER A N 1
ATOM 576 C CA . SER A 1 78 ? 38.320 4.213 -4.520 1.00 91.31 78 SER A CA 1
ATOM 577 C C . SER A 1 78 ? 37.757 2.923 -5.113 1.00 91.31 78 SER A C 1
ATOM 579 O O . SER A 1 78 ? 38.079 2.572 -6.245 1.00 91.31 78 SER A O 1
ATOM 581 N N . ALA A 1 79 ? 36.859 2.246 -4.392 1.00 91.25 79 ALA A N 1
ATOM 582 C CA . ALA A 1 79 ? 36.203 1.036 -4.886 1.00 91.25 79 ALA A CA 1
ATOM 583 C C . ALA A 1 79 ? 35.304 1.300 -6.107 1.00 91.25 79 ALA A C 1
ATOM 585 O O . ALA A 1 79 ? 35.251 0.489 -7.030 1.00 91.25 79 ALA A O 1
ATOM 586 N N . VAL A 1 80 ? 34.616 2.447 -6.132 1.00 94.75 80 VAL A N 1
ATOM 587 C CA . VAL A 1 80 ? 33.753 2.835 -7.256 1.00 94.75 80 VAL A CA 1
ATOM 588 C C . VAL A 1 80 ? 34.595 3.214 -8.471 1.00 94.75 80 VAL A C 1
ATOM 590 O O . VAL A 1 80 ? 34.281 2.783 -9.575 1.00 94.75 80 VAL A O 1
ATOM 593 N N . ILE A 1 81 ? 35.691 3.951 -8.268 1.00 95.88 81 ILE A N 1
ATOM 594 C CA . ILE A 1 81 ? 36.659 4.298 -9.320 1.00 95.88 81 ILE A CA 1
ATOM 595 C C . ILE A 1 81 ? 37.256 3.032 -9.939 1.00 95.88 81 ILE A C 1
ATOM 597 O O . ILE A 1 81 ? 37.184 2.855 -11.152 1.00 95.88 81 ILE A O 1
ATOM 601 N N . ALA A 1 82 ? 37.757 2.113 -9.109 1.00 95.12 82 ALA A N 1
ATOM 602 C CA . ALA A 1 82 ? 38.334 0.856 -9.579 1.00 95.12 82 ALA A CA 1
ATOM 603 C C . ALA A 1 82 ? 37.327 0.027 -10.394 1.00 95.12 82 ALA A C 1
ATOM 605 O O . ALA A 1 82 ? 37.682 -0.562 -11.414 1.00 95.12 82 ALA A O 1
ATOM 606 N N . PHE A 1 83 ? 36.057 0.012 -9.979 1.00 96.31 83 PHE A N 1
ATOM 607 C CA . PHE A 1 83 ? 34.995 -0.645 -10.734 1.00 96.31 83 PHE A CA 1
ATOM 608 C C . PHE A 1 83 ? 34.687 0.052 -12.066 1.00 96.31 83 PHE A C 1
ATOM 610 O O . PHE A 1 83 ? 34.470 -0.632 -13.065 1.00 96.31 83 PHE A O 1
ATOM 617 N N . VAL A 1 84 ? 34.675 1.389 -12.108 1.00 97.19 84 VAL A N 1
ATOM 618 C CA . VAL A 1 84 ? 34.498 2.156 -13.353 1.00 97.19 84 VAL A CA 1
ATOM 619 C C . VAL A 1 84 ? 35.632 1.852 -14.331 1.00 97.19 84 VAL A C 1
ATOM 621 O O . VAL A 1 84 ? 35.359 1.522 -15.482 1.00 97.19 84 VAL A O 1
ATOM 624 N N . ASP A 1 85 ? 36.884 1.867 -13.873 1.00 97.06 85 ASP A N 1
ATOM 625 C CA . ASP A 1 85 ? 38.048 1.538 -14.705 1.00 97.06 85 ASP A CA 1
ATOM 626 C C . ASP A 1 85 ? 37.978 0.103 -15.238 1.00 97.06 85 ASP A C 1
ATOM 628 O O . ASP A 1 85 ? 38.222 -0.149 -16.424 1.00 97.06 85 ASP A O 1
ATOM 632 N N . LEU A 1 86 ? 37.570 -0.842 -14.384 1.00 96.44 86 LEU A N 1
ATOM 633 C CA . LEU A 1 86 ? 37.330 -2.221 -14.792 1.00 96.44 86 LEU A CA 1
ATOM 634 C C . LEU A 1 86 ? 36.227 -2.291 -15.855 1.00 96.44 86 LEU A C 1
ATOM 636 O O . LEU A 1 86 ? 36.443 -2.887 -16.908 1.00 96.44 86 LEU A O 1
ATOM 640 N N . ALA A 1 87 ? 35.081 -1.648 -15.634 1.00 96.81 87 ALA A N 1
ATOM 641 C CA . ALA A 1 87 ? 33.969 -1.606 -16.581 1.00 96.81 87 ALA A CA 1
ATOM 642 C C . ALA A 1 87 ? 34.394 -1.034 -17.945 1.00 96.81 87 ALA A C 1
ATOM 644 O O . ALA A 1 87 ? 34.082 -1.630 -18.980 1.00 96.81 87 ALA A O 1
ATOM 645 N N . ILE A 1 88 ? 35.174 0.051 -17.959 1.00 97.06 88 ILE A N 1
ATOM 646 C CA . ILE A 1 88 ? 35.749 0.635 -19.181 1.00 97.06 88 ILE A CA 1
ATOM 647 C C . ILE A 1 88 ? 36.651 -0.382 -19.889 1.00 97.06 88 ILE A C 1
ATOM 649 O O . ILE A 1 88 ? 36.495 -0.614 -21.089 1.00 97.06 88 ILE A O 1
ATOM 653 N N . SER A 1 89 ? 37.548 -1.051 -19.156 1.00 95.31 89 SER A N 1
ATOM 654 C CA . SER A 1 89 ? 38.440 -2.074 -19.727 1.00 95.31 89 SER A CA 1
ATOM 655 C C . SER A 1 89 ? 37.687 -3.282 -20.310 1.00 95.31 89 SER A C 1
ATOM 657 O O . SER A 1 89 ? 38.184 -3.943 -21.224 1.00 95.31 89 SER A O 1
ATOM 659 N N . ARG A 1 90 ? 36.468 -3.550 -19.817 1.00 94.25 90 ARG A N 1
ATOM 660 C CA . ARG A 1 90 ? 35.551 -4.594 -20.305 1.00 94.25 90 ARG A CA 1
ATOM 661 C C . ARG A 1 90 ? 34.618 -4.114 -21.425 1.00 94.25 90 ARG A C 1
ATOM 663 O O . ARG A 1 90 ? 33.836 -4.908 -21.940 1.00 94.25 90 ARG A O 1
ATOM 670 N N . GLY A 1 91 ? 34.733 -2.856 -21.851 1.00 93.69 91 GLY A N 1
ATOM 671 C CA . GLY A 1 91 ? 34.007 -2.308 -22.996 1.00 93.69 91 GLY A CA 1
ATOM 672 C C . GLY A 1 91 ? 32.658 -1.664 -22.669 1.00 93.69 91 GLY A C 1
ATOM 673 O O . GLY A 1 91 ? 31.903 -1.373 -23.601 1.00 93.69 91 GLY A O 1
ATOM 674 N N . VAL A 1 92 ? 32.354 -1.412 -21.389 1.00 96.62 92 VAL A N 1
ATOM 675 C CA . VAL A 1 92 ? 31.212 -0.575 -20.989 1.00 96.62 92 VAL A CA 1
ATOM 676 C C . VAL A 1 92 ? 31.432 0.839 -21.513 1.00 96.62 92 VAL A C 1
ATOM 678 O O . VAL A 1 92 ? 32.506 1.415 -21.346 1.00 96.62 92 VAL A O 1
ATOM 681 N N . LYS A 1 93 ? 30.410 1.400 -22.163 1.00 89.69 93 LYS A N 1
ATOM 682 C CA . LYS A 1 93 ? 30.521 2.687 -22.863 1.00 89.69 93 LYS A CA 1
ATOM 683 C C . LYS A 1 93 ? 29.860 3.826 -22.112 1.00 89.69 93 LYS A C 1
ATOM 685 O O . LYS A 1 93 ? 30.340 4.949 -22.216 1.00 89.69 93 LYS A O 1
ATOM 690 N N . ARG A 1 94 ? 28.759 3.539 -21.406 1.00 96.06 94 ARG A N 1
ATOM 691 C CA . ARG A 1 94 ? 27.883 4.557 -20.821 1.00 96.06 94 ARG A CA 1
ATOM 692 C C . ARG A 1 94 ? 27.671 4.365 -19.325 1.00 96.06 94 ARG A C 1
ATOM 694 O O . ARG A 1 94 ? 27.341 3.269 -18.879 1.00 96.06 94 ARG A O 1
ATOM 701 N N . PHE A 1 95 ? 27.773 5.450 -18.568 1.00 97.88 95 PHE A N 1
ATOM 702 C CA . PHE A 1 95 ? 27.610 5.439 -17.118 1.00 97.88 95 PHE A CA 1
ATOM 703 C C . PHE A 1 95 ? 26.547 6.442 -16.672 1.00 97.88 95 PHE A C 1
ATOM 705 O O . PHE A 1 95 ? 26.574 7.605 -17.064 1.00 97.88 95 PHE A O 1
ATOM 712 N N . ALA A 1 96 ? 25.622 6.003 -15.824 1.00 97.62 96 ALA A N 1
ATOM 713 C CA . ALA A 1 96 ? 24.722 6.882 -15.094 1.00 97.62 96 ALA A CA 1
ATOM 714 C C . ALA A 1 96 ? 25.112 6.901 -13.621 1.00 97.62 96 ALA A C 1
ATOM 716 O O . ALA A 1 96 ? 25.046 5.871 -12.960 1.00 97.62 96 ALA A O 1
ATOM 717 N N . LEU A 1 97 ? 25.505 8.056 -13.097 1.00 97.88 97 LEU A N 1
ATOM 718 C CA . LEU A 1 97 ? 25.879 8.214 -11.694 1.00 97.88 97 LEU A CA 1
ATOM 719 C C . LEU A 1 97 ? 24.748 8.872 -10.905 1.00 97.88 97 LEU A C 1
ATOM 721 O O . LEU A 1 97 ? 24.319 9.975 -11.240 1.00 97.88 97 LEU A O 1
ATOM 725 N N . MET A 1 98 ? 24.321 8.230 -9.819 1.00 95.62 98 MET A N 1
ATOM 726 C CA . MET A 1 98 ? 23.519 8.868 -8.780 1.00 95.62 98 MET A CA 1
ATOM 727 C C . MET A 1 98 ? 24.408 9.769 -7.912 1.00 95.62 98 MET A C 1
ATOM 729 O O . MET A 1 98 ? 25.353 9.300 -7.275 1.00 95.62 98 MET A O 1
ATOM 733 N N . SER A 1 99 ? 24.090 11.061 -7.876 1.00 94.50 99 SER A N 1
ATOM 734 C CA . SER A 1 99 ? 24.747 12.072 -7.043 1.00 94.50 99 SER A CA 1
ATOM 735 C C . SER A 1 99 ? 23.690 12.886 -6.278 1.00 94.50 99 SER A C 1
ATOM 737 O O . SER A 1 99 ? 22.625 12.367 -5.958 1.00 94.50 99 SER A O 1
ATOM 739 N N . ALA A 1 100 ? 23.977 14.143 -5.945 1.00 91.62 100 ALA A N 1
ATOM 740 C CA . ALA A 1 100 ? 23.052 15.068 -5.295 1.00 91.62 100 ALA A CA 1
ATOM 741 C C . ALA A 1 100 ? 23.280 16.505 -5.796 1.00 91.62 100 ALA A C 1
ATOM 743 O O . ALA A 1 100 ? 24.363 16.839 -6.294 1.00 91.62 100 ALA A O 1
ATOM 744 N N . THR A 1 101 ? 22.272 17.368 -5.654 1.00 91.62 101 THR A N 1
ATOM 745 C CA . THR A 1 101 ? 22.323 18.776 -6.085 1.00 91.62 101 THR A CA 1
ATOM 746 C C . THR A 1 101 ? 23.549 19.559 -5.599 1.00 91.62 101 THR A C 1
ATOM 748 O O . THR A 1 101 ? 24.176 20.188 -6.448 1.00 91.62 101 THR A O 1
ATOM 751 N N . PRO A 1 102 ? 24.012 19.498 -4.332 1.00 86.69 102 PRO A N 1
ATOM 752 C CA . PRO A 1 102 ? 25.133 20.328 -3.881 1.00 86.69 102 PRO A CA 1
ATOM 753 C C . PRO A 1 102 ? 26.529 19.753 -4.189 1.00 86.69 102 PRO A C 1
ATOM 755 O O . PRO A 1 102 ? 27.519 20.280 -3.667 1.00 86.69 102 PRO A O 1
ATOM 758 N N . VAL A 1 103 ? 26.620 18.643 -4.934 1.00 89.44 103 VAL A N 1
ATOM 759 C CA . VAL A 1 103 ? 27.863 17.878 -5.135 1.00 89.44 103 VAL A CA 1
ATOM 760 C C . VAL A 1 103 ? 28.456 18.120 -6.522 1.00 89.44 103 VAL A C 1
ATOM 762 O O . VAL A 1 103 ? 28.059 17.480 -7.496 1.00 89.44 103 VAL A O 1
ATOM 765 N N . GLU A 1 104 ? 29.442 19.011 -6.589 1.00 91.75 104 GLU A N 1
ATOM 766 C CA . GLU A 1 104 ? 30.202 19.296 -7.811 1.00 91.75 104 GLU A CA 1
ATOM 767 C C . GLU A 1 104 ? 31.255 18.216 -8.133 1.00 91.75 104 GLU A C 1
ATOM 769 O O . GLU A 1 104 ? 31.709 17.514 -7.218 1.00 91.75 104 GLU A O 1
ATOM 774 N N . PRO A 1 105 ? 31.657 18.074 -9.414 1.00 95.38 105 PRO A N 1
ATOM 775 C CA . PRO A 1 105 ? 32.811 17.263 -9.786 1.00 95.38 105 PRO A CA 1
ATOM 776 C C . PRO A 1 105 ? 34.096 17.876 -9.211 1.00 95.38 105 PRO A C 1
ATOM 778 O O . PRO A 1 105 ? 34.447 19.016 -9.511 1.00 95.38 105 PRO A O 1
ATOM 781 N N . ASP A 1 106 ? 34.780 17.118 -8.357 1.00 94.56 106 ASP A N 1
ATOM 782 C CA . ASP A 1 106 ? 36.085 17.475 -7.793 1.00 94.56 106 ASP A CA 1
ATOM 783 C C . ASP A 1 106 ? 36.789 16.197 -7.315 1.00 94.56 106 ASP A C 1
ATOM 785 O O . ASP A 1 106 ? 36.236 15.432 -6.519 1.00 94.56 106 ASP A O 1
ATOM 789 N N . SER A 1 107 ? 38.033 15.979 -7.752 1.00 91.75 107 SER A N 1
ATOM 790 C CA . SER A 1 107 ? 38.860 14.838 -7.326 1.00 91.75 107 SER A CA 1
ATOM 791 C C . SER A 1 107 ? 39.196 14.862 -5.830 1.00 91.75 107 SER A C 1
ATOM 793 O O . SER A 1 107 ? 39.590 13.842 -5.269 1.00 91.75 107 SER A O 1
ATOM 795 N N . LYS A 1 108 ? 39.017 16.011 -5.168 1.00 90.62 108 LYS A N 1
ATOM 796 C CA . LYS A 1 108 ? 39.181 16.203 -3.720 1.00 90.62 108 LYS A CA 1
ATOM 797 C C . LYS A 1 108 ? 37.849 16.373 -2.986 1.00 90.62 108 LYS A C 1
ATOM 799 O O . LYS A 1 108 ? 37.849 16.780 -1.819 1.00 90.62 108 LYS A O 1
ATOM 804 N N . SER A 1 109 ? 36.723 16.079 -3.641 1.00 87.94 109 SER A N 1
ATOM 805 C CA . SER A 1 109 ? 35.404 16.161 -3.018 1.00 87.94 109 SER A CA 1
ATOM 806 C C . SER A 1 109 ? 35.332 15.293 -1.762 1.00 87.94 109 SER A C 1
ATOM 808 O O . SER A 1 109 ? 35.808 14.161 -1.731 1.00 87.94 109 SER A O 1
ATOM 810 N N . ARG A 1 110 ? 34.680 15.814 -0.718 1.00 82.88 110 ARG A N 1
ATOM 811 C CA . ARG A 1 110 ? 34.375 15.048 0.503 1.00 82.88 110 ARG A CA 1
ATOM 812 C C . ARG A 1 110 ? 33.197 14.089 0.321 1.00 82.88 110 ARG A C 1
ATOM 814 O O . ARG A 1 110 ? 32.913 13.310 1.222 1.00 82.88 110 ARG A O 1
ATOM 821 N N . VAL A 1 111 ? 32.487 14.174 -0.803 1.00 84.69 111 VAL A N 1
ATOM 822 C CA . VAL A 1 111 ? 31.373 13.285 -1.136 1.00 84.69 111 VAL A CA 1
ATOM 823 C C . VAL A 1 111 ? 31.827 12.365 -2.270 1.00 84.69 111 VAL A C 1
ATOM 825 O O . VAL A 1 111 ? 32.202 12.880 -3.328 1.00 84.69 111 VAL A O 1
ATOM 828 N N . PRO A 1 112 ? 31.766 11.029 -2.110 1.00 88.19 112 PRO A N 1
ATOM 829 C CA . PRO A 1 112 ? 32.292 10.095 -3.104 1.00 88.19 112 PRO A CA 1
ATOM 830 C C . PRO A 1 112 ? 31.758 10.314 -4.519 1.00 88.19 112 PRO A C 1
ATOM 832 O O . PRO A 1 112 ? 32.519 10.227 -5.477 1.00 88.19 112 PRO A O 1
ATOM 835 N N . SER A 1 113 ? 30.471 10.652 -4.670 1.00 92.62 113 SER A N 1
ATOM 836 C CA . SER A 1 113 ? 29.888 10.910 -5.991 1.00 92.62 113 SER A CA 1
ATOM 837 C C . SER A 1 113 ? 30.535 12.097 -6.712 1.00 92.62 113 SER A C 1
ATOM 839 O O . SER A 1 113 ? 30.576 12.080 -7.933 1.00 92.62 113 SER A O 1
ATOM 841 N N . GLY A 1 114 ? 31.090 13.090 -6.008 1.00 94.69 114 GLY A N 1
ATOM 842 C CA . GLY A 1 114 ? 31.830 14.193 -6.637 1.00 94.69 114 GLY A CA 1
ATOM 843 C C . GLY A 1 114 ? 33.182 13.749 -7.199 1.00 94.69 114 GLY A C 1
ATOM 844 O O . GLY A 1 114 ? 33.560 14.161 -8.295 1.00 94.69 114 GLY A O 1
ATOM 845 N N . VAL A 1 115 ? 33.866 12.840 -6.496 1.00 96.31 115 VAL A N 1
ATOM 846 C CA . VAL A 1 115 ? 35.125 12.239 -6.966 1.00 96.31 115 VAL A CA 1
ATOM 847 C C . VAL A 1 115 ? 34.862 11.332 -8.168 1.00 96.31 115 VAL A C 1
ATOM 849 O O . VAL A 1 115 ? 35.545 11.437 -9.183 1.00 96.31 115 VAL A O 1
ATOM 852 N N . VAL A 1 116 ? 33.827 10.486 -8.095 1.00 96.44 116 VAL A N 1
ATOM 853 C CA . VAL A 1 116 ? 33.425 9.614 -9.212 1.00 96.44 116 VAL A CA 1
ATOM 854 C C . VAL A 1 116 ? 32.960 10.445 -10.410 1.00 96.44 116 VAL A C 1
ATOM 856 O O . VAL A 1 116 ? 33.293 10.109 -11.540 1.00 96.44 116 VAL A O 1
ATOM 859 N N . HIS A 1 117 ? 32.245 11.552 -10.189 1.00 97.00 117 HIS A N 1
ATOM 860 C CA . HIS A 1 117 ? 31.851 12.467 -11.261 1.00 97.00 117 HIS A CA 1
ATOM 861 C C . HIS A 1 117 ? 33.079 13.065 -11.961 1.00 97.00 117 HIS A C 1
ATOM 863 O O . HIS A 1 117 ? 33.152 13.006 -13.185 1.00 97.00 117 HIS A O 1
ATOM 869 N N . GLN A 1 118 ? 34.073 13.558 -11.212 1.00 97.62 118 GLN A N 1
ATOM 870 C CA . GLN A 1 118 ? 35.322 14.038 -11.812 1.00 97.62 118 GLN A CA 1
ATOM 871 C C . GLN A 1 118 ? 36.040 12.932 -12.598 1.00 97.62 118 GLN A C 1
ATOM 873 O O . GLN A 1 118 ? 36.506 13.170 -13.706 1.00 97.62 118 GLN A O 1
ATOM 878 N N . HIS A 1 119 ? 36.061 11.706 -12.076 1.00 97.50 119 HIS A N 1
ATOM 879 C CA . HIS A 1 119 ? 36.672 10.565 -12.763 1.00 97.50 119 HIS A CA 1
ATOM 880 C C . HIS A 1 119 ? 35.977 10.223 -14.093 1.00 97.50 119 HIS A C 1
ATOM 882 O O . HIS A 1 119 ? 36.634 9.941 -15.096 1.00 97.50 119 HIS A O 1
ATOM 888 N N . LEU A 1 120 ? 34.642 10.299 -14.150 1.00 96.38 120 LEU A N 1
ATOM 889 C CA . LEU A 1 120 ? 33.893 10.127 -15.403 1.00 96.38 120 LEU A CA 1
ATOM 890 C C . LEU A 1 120 ? 34.232 11.222 -16.433 1.00 96.38 120 LEU A C 1
ATOM 892 O O . LEU A 1 120 ? 34.310 10.925 -17.625 1.00 96.38 120 LEU A O 1
ATOM 896 N N . LEU A 1 121 ? 34.486 12.460 -15.989 1.00 95.94 121 LEU A N 1
ATOM 897 C CA . LEU A 1 121 ? 34.956 13.541 -16.867 1.00 95.94 121 LEU A CA 1
ATOM 898 C C . LEU A 1 121 ? 36.361 13.257 -17.409 1.00 95.94 121 LEU A C 1
ATOM 900 O O . LEU A 1 121 ? 36.590 13.379 -18.612 1.00 95.94 121 LEU A O 1
ATOM 904 N N . ASP A 1 122 ? 37.282 12.852 -16.535 1.00 96.31 122 ASP A N 1
ATOM 905 C CA . ASP A 1 122 ? 38.692 12.634 -16.877 1.00 96.31 122 ASP A CA 1
ATOM 906 C C . ASP A 1 122 ? 38.885 11.443 -17.835 1.00 96.31 122 ASP A C 1
ATOM 908 O O . ASP A 1 122 ? 39.795 11.445 -18.667 1.00 96.31 122 ASP A O 1
ATOM 912 N N . THR A 1 123 ? 38.012 10.434 -17.752 1.00 94.75 123 THR A N 1
ATOM 913 C CA . THR A 1 123 ? 38.038 9.243 -18.623 1.00 94.75 123 THR A CA 1
ATOM 914 C C . THR A 1 123 ? 37.402 9.469 -19.997 1.00 94.75 123 THR A C 1
ATOM 916 O O . THR A 1 123 ? 37.693 8.719 -20.931 1.00 94.75 123 THR A O 1
ATOM 919 N N . GLY A 1 124 ? 36.552 10.491 -20.151 1.00 91.00 124 GLY A N 1
ATOM 920 C CA . GLY A 1 124 ? 35.903 10.828 -21.424 1.00 91.00 124 GLY A CA 1
ATOM 921 C C . GLY A 1 124 ? 34.864 9.807 -21.908 1.00 91.00 124 GLY A C 1
ATOM 922 O O . GLY A 1 124 ? 34.597 9.732 -23.109 1.00 91.00 124 GLY A O 1
ATOM 923 N N . VAL A 1 125 ? 34.300 9.003 -21.001 1.00 95.19 125 VAL A N 1
ATOM 924 C CA . VAL A 1 125 ? 33.221 8.045 -21.302 1.00 95.19 125 VAL A CA 1
ATOM 925 C C . VAL A 1 125 ? 31.892 8.750 -21.578 1.00 95.19 125 VAL A C 1
ATOM 927 O O . VAL A 1 125 ? 31.693 9.898 -21.180 1.00 95.19 125 VAL A O 1
ATOM 930 N N . ASP A 1 126 ? 30.944 8.050 -22.211 1.00 97.00 126 ASP A N 1
ATOM 931 C CA . ASP A 1 126 ? 29.573 8.554 -22.261 1.00 97.00 126 ASP A CA 1
ATOM 932 C C . ASP A 1 126 ? 29.003 8.555 -20.837 1.00 97.00 126 ASP A C 1
ATOM 934 O O . ASP A 1 126 ? 29.006 7.524 -20.157 1.00 97.00 126 ASP A O 1
ATOM 938 N N . TYR A 1 127 ? 28.484 9.689 -20.373 1.00 96.62 127 TYR A N 1
ATOM 939 C CA . TYR A 1 127 ? 27.938 9.775 -19.026 1.00 96.62 127 TYR A CA 1
ATOM 940 C C . TYR A 1 127 ? 26.662 10.610 -18.910 1.00 96.62 127 TYR A C 1
ATOM 942 O O . TYR A 1 127 ? 26.385 11.532 -19.681 1.00 96.62 127 TYR A O 1
ATOM 950 N N . ILE A 1 128 ? 25.908 10.290 -17.865 1.00 96.69 128 ILE A N 1
ATOM 951 C CA . ILE A 1 128 ? 24.923 11.166 -17.246 1.00 96.69 128 ILE A CA 1
ATOM 952 C C . ILE A 1 128 ? 25.129 11.137 -15.732 1.00 96.69 128 ILE A C 1
ATOM 954 O O . ILE A 1 128 ? 25.267 10.072 -15.136 1.00 96.69 128 ILE A O 1
ATOM 958 N N . VAL A 1 129 ? 25.118 12.298 -15.085 1.00 97.69 129 VAL A N 1
ATOM 959 C CA . VAL A 1 129 ? 25.076 12.365 -13.617 1.00 97.69 129 VAL A CA 1
ATOM 960 C C . VAL A 1 129 ? 23.728 12.917 -13.190 1.00 97.69 129 VAL A C 1
ATOM 962 O O . VAL A 1 129 ? 23.437 14.085 -13.417 1.00 97.69 129 VAL A O 1
ATOM 965 N N . VAL A 1 130 ? 22.889 12.093 -12.567 1.00 97.00 130 VAL A N 1
ATOM 966 C CA . VAL A 1 130 ? 21.625 12.573 -12.001 1.00 97.00 130 VAL A CA 1
ATOM 967 C C . VAL A 1 130 ? 21.887 13.155 -10.616 1.00 97.00 130 VAL A C 1
ATOM 969 O O . VAL A 1 130 ? 22.435 12.497 -9.731 1.00 97.00 130 VAL A O 1
ATOM 972 N N . ARG A 1 131 ? 21.522 14.425 -10.441 1.00 96.56 131 ARG A N 1
ATOM 973 C CA . ARG A 1 131 ? 21.704 15.216 -9.220 1.00 96.56 131 ARG A CA 1
ATOM 974 C C . ARG A 1 131 ? 20.324 15.557 -8.650 1.00 96.56 131 ARG A C 1
ATOM 976 O O . ARG A 1 131 ? 19.848 16.676 -8.847 1.00 96.56 131 ARG A O 1
ATOM 983 N N . PRO A 1 132 ? 19.632 14.589 -8.028 1.00 96.44 132 PRO A N 1
ATOM 984 C CA . PRO A 1 132 ? 18.333 14.834 -7.431 1.00 96.44 132 PRO A CA 1
ATOM 985 C C . PRO A 1 132 ? 18.422 15.749 -6.214 1.00 96.44 132 PRO A C 1
ATOM 987 O O . PRO A 1 132 ? 19.431 15.776 -5.502 1.00 96.44 132 PRO A O 1
ATOM 990 N N . THR A 1 133 ? 17.326 16.459 -5.975 1.00 94.44 133 THR A N 1
ATOM 991 C CA . THR A 1 133 ? 17.034 17.106 -4.695 1.00 94.44 133 THR A CA 1
ATOM 992 C C . THR A 1 133 ? 16.579 16.062 -3.670 1.00 94.44 133 THR A C 1
ATOM 994 O O . THR A 1 133 ? 16.751 14.855 -3.847 1.00 94.44 133 THR A O 1
ATOM 997 N N . TRP A 1 134 ? 16.017 16.505 -2.550 1.00 91.69 134 TRP A N 1
ATOM 998 C CA . TRP A 1 134 ? 15.615 15.633 -1.451 1.00 91.69 134 TRP A CA 1
ATOM 999 C C . TRP A 1 134 ? 14.402 14.772 -1.804 1.00 91.69 134 TRP A C 1
ATOM 1001 O O . TRP A 1 134 ? 13.476 15.228 -2.470 1.00 91.69 134 TRP A O 1
ATOM 1011 N N . PHE A 1 135 ? 14.374 13.531 -1.317 1.00 91.12 135 PHE A N 1
ATOM 1012 C CA . PHE A 1 135 ? 13.374 12.558 -1.756 1.00 91.12 135 PHE A CA 1
ATOM 1013 C C . PHE A 1 135 ? 12.071 12.727 -0.975 1.00 91.12 135 PHE A C 1
ATOM 1015 O O . PHE A 1 135 ? 12.094 12.784 0.257 1.00 91.12 135 PHE A O 1
ATOM 1022 N N . ILE A 1 136 ? 10.927 12.715 -1.662 1.00 89.31 136 ILE A N 1
ATOM 1023 C CA . ILE A 1 136 ? 9.603 12.710 -1.016 1.00 89.31 136 ILE A CA 1
ATOM 1024 C C . ILE A 1 136 ? 9.460 11.484 -0.085 1.00 89.31 136 ILE A C 1
ATOM 1026 O O . ILE A 1 136 ? 8.915 11.567 1.014 1.00 89.31 136 ILE A O 1
ATOM 1030 N N . GLN A 1 137 ? 10.045 10.346 -0.463 1.00 82.31 137 GLN A N 1
ATOM 1031 C CA . GLN A 1 137 ? 10.034 9.104 0.317 1.00 82.31 137 GLN A CA 1
ATOM 1032 C C . GLN A 1 137 ? 10.696 9.226 1.705 1.00 82.31 137 GLN A C 1
ATOM 1034 O O . GLN A 1 137 ? 10.454 8.381 2.568 1.00 82.31 137 GLN A O 1
ATOM 1039 N N . ASN A 1 138 ? 11.480 10.277 1.972 1.00 79.19 138 ASN A N 1
ATOM 1040 C CA . ASN A 1 138 ? 12.062 10.508 3.298 1.00 79.19 138 ASN A CA 1
ATOM 1041 C C . ASN A 1 138 ? 10.987 10.693 4.385 1.00 79.19 138 ASN A C 1
ATOM 1043 O O . ASN A 1 138 ? 11.232 10.352 5.540 1.00 79.19 138 ASN A O 1
ATOM 1047 N N . PHE A 1 139 ? 9.782 11.152 4.031 1.00 80.12 139 PHE A N 1
ATOM 1048 C CA . PHE A 1 139 ? 8.658 11.260 4.969 1.00 80.12 139 PHE A CA 1
ATOM 1049 C C . PHE A 1 139 ? 8.086 9.913 5.413 1.00 80.12 139 PHE A C 1
ATOM 1051 O O . PHE A 1 139 ? 7.533 9.807 6.504 1.00 80.12 139 PHE A O 1
ATOM 1058 N N . GLU A 1 140 ? 8.271 8.866 4.616 1.00 63.94 140 GLU A N 1
ATOM 1059 C CA . GLU A 1 140 ? 7.897 7.501 4.981 1.00 63.94 140 GLU A CA 1
ATOM 1060 C C . GLU A 1 140 ? 9.026 6.804 5.751 1.00 63.94 140 GLU A C 1
ATOM 1062 O O . GLU A 1 140 ? 8.777 6.157 6.768 1.00 63.94 140 GLU A O 1
ATOM 1067 N N . VAL A 1 141 ? 10.267 6.948 5.275 1.00 55.78 141 VAL A N 1
ATOM 1068 C CA . VAL A 1 141 ? 11.413 6.164 5.759 1.00 55.78 141 VAL A CA 1
ATOM 1069 C C . VAL A 1 141 ? 12.107 6.835 6.941 1.00 55.78 141 VAL A C 1
ATOM 1071 O O . VAL A 1 141 ? 12.253 6.223 7.995 1.00 55.78 141 VAL A O 1
ATOM 1074 N N . ASN A 1 142 ? 12.496 8.103 6.797 1.00 63.81 142 ASN A N 1
ATOM 1075 C CA . ASN A 1 142 ? 13.317 8.800 7.791 1.00 63.81 142 ASN A CA 1
ATOM 1076 C C . ASN A 1 142 ? 12.448 9.419 8.888 1.00 63.81 142 ASN A C 1
ATOM 1078 O O . ASN A 1 142 ? 12.788 9.356 10.066 1.00 63.81 142 ASN A O 1
ATOM 1082 N N . PHE A 1 143 ? 11.303 9.987 8.502 1.00 67.62 143 PHE A N 1
ATOM 1083 C CA . PHE A 1 143 ? 10.372 10.627 9.430 1.00 67.62 143 PHE A CA 1
ATOM 1084 C C . PHE A 1 143 ? 9.203 9.727 9.829 1.00 67.62 143 PHE A C 1
ATOM 1086 O O . PHE A 1 143 ? 8.410 10.111 10.679 1.00 67.62 143 PHE A O 1
ATOM 1093 N N . GLY A 1 144 ? 9.076 8.522 9.266 1.00 57.97 144 GLY A N 1
ATOM 1094 C CA . GLY A 1 144 ? 7.910 7.671 9.507 1.00 57.97 144 GLY A CA 1
ATOM 1095 C C . GLY A 1 144 ? 7.679 7.383 10.990 1.00 57.97 144 GLY A C 1
ATOM 1096 O O . GLY A 1 144 ? 6.555 7.504 11.472 1.00 57.97 144 GLY A O 1
ATOM 1097 N N . VAL A 1 145 ? 8.745 7.056 11.728 1.00 52.84 145 VAL A N 1
ATOM 1098 C CA . VAL A 1 145 ? 8.672 6.850 13.183 1.00 52.84 145 VAL A CA 1
ATOM 1099 C C . VAL A 1 145 ? 8.348 8.156 13.898 1.00 52.84 145 VAL A C 1
ATOM 1101 O O . VAL A 1 145 ? 7.453 8.168 14.727 1.00 52.84 145 VAL A O 1
ATOM 1104 N N . SER A 1 146 ? 8.994 9.274 13.567 1.00 55.59 146 SER A N 1
ATOM 1105 C CA . SER A 1 146 ? 8.751 10.531 14.283 1.00 55.59 146 SER A CA 1
ATOM 1106 C C . SER A 1 146 ? 7.374 11.132 14.020 1.00 55.59 146 SER A C 1
ATOM 1108 O O . SER A 1 146 ? 6.763 11.683 14.931 1.00 55.59 146 SER A O 1
ATOM 1110 N N . ILE A 1 147 ? 6.843 10.957 12.813 1.00 70.62 147 ILE A N 1
ATOM 1111 C CA . ILE A 1 147 ? 5.478 11.333 12.454 1.00 70.62 147 ILE A CA 1
ATOM 1112 C C . ILE A 1 147 ? 4.495 10.443 13.211 1.00 70.62 147 ILE A C 1
ATOM 1114 O O . ILE A 1 147 ? 3.551 10.953 13.809 1.00 70.62 147 ILE A O 1
ATOM 1118 N N . ARG A 1 148 ? 4.679 9.115 13.198 1.00 63.44 148 ARG A N 1
ATOM 1119 C CA . ARG A 1 148 ? 3.768 8.183 13.886 1.00 63.44 148 ARG A CA 1
ATOM 1120 C C . ARG A 1 148 ? 3.806 8.362 15.398 1.00 63.44 148 ARG A C 1
ATOM 1122 O O . ARG A 1 148 ? 2.744 8.493 16.002 1.00 63.44 148 ARG A O 1
ATOM 1129 N N . GLU A 1 149 ? 5.008 8.397 15.962 1.00 53.44 149 GLU A N 1
ATOM 1130 C CA . GLU A 1 149 ? 5.222 8.285 17.399 1.00 53.44 149 GLU A CA 1
ATOM 1131 C C . GLU A 1 149 ? 5.241 9.618 18.136 1.00 53.44 149 GLU A C 1
ATOM 1133 O O . GLU A 1 149 ? 4.766 9.681 19.266 1.00 53.44 149 GLU A O 1
ATOM 1138 N N . TYR A 1 150 ? 5.739 10.675 17.494 1.00 59.94 150 TYR A N 1
ATOM 1139 C CA . TYR A 1 150 ? 6.033 11.947 18.154 1.00 59.94 150 TYR A CA 1
ATOM 1140 C C . TYR A 1 150 ? 5.373 13.157 17.488 1.00 59.94 150 TYR A C 1
ATOM 1142 O O . TYR A 1 150 ? 5.704 14.287 17.839 1.00 59.94 150 TYR A O 1
ATOM 1150 N N . ASP A 1 151 ? 4.484 12.938 16.511 1.00 75.44 151 ASP A N 1
ATOM 1151 C CA . ASP A 1 151 ? 3.802 14.005 15.770 1.00 75.44 151 ASP A CA 1
ATOM 1152 C C . ASP A 1 151 ? 4.771 15.080 15.247 1.00 75.44 151 ASP A C 1
ATOM 1154 O O . ASP A 1 151 ? 4.457 16.268 15.226 1.00 75.44 151 ASP A O 1
ATOM 1158 N N . GLN A 1 152 ? 5.979 14.680 14.838 1.00 80.81 152 GLN A N 1
ATOM 1159 C CA . GLN A 1 152 ? 7.003 15.635 14.429 1.00 80.81 152 GLN A CA 1
ATOM 1160 C C . GLN A 1 152 ? 7.812 15.170 13.225 1.00 80.81 152 GLN A C 1
ATOM 1162 O O . GLN A 1 152 ? 8.084 13.984 13.025 1.00 80.81 152 GLN A O 1
ATOM 1167 N N . ILE A 1 153 ? 8.265 16.152 12.463 1.00 85.75 153 ILE A N 1
ATOM 1168 C CA . ILE A 1 153 ? 9.389 16.038 11.541 1.00 85.75 153 ILE A CA 1
ATOM 1169 C C . ILE A 1 153 ? 10.496 16.963 12.037 1.00 85.75 153 ILE A C 1
ATOM 1171 O O . ILE A 1 153 ? 10.218 17.949 12.718 1.00 85.75 153 ILE A O 1
ATOM 1175 N N . PHE A 1 154 ? 11.748 16.657 11.726 1.00 86.00 154 PHE A N 1
ATOM 1176 C CA . PHE A 1 154 ? 12.881 17.448 12.194 1.00 86.00 154 PHE A CA 1
ATOM 1177 C C . PHE A 1 154 ? 13.962 17.548 11.126 1.00 86.00 154 PHE A C 1
ATOM 1179 O O . PHE A 1 154 ? 14.136 16.640 10.317 1.00 86.00 154 PHE A O 1
ATOM 1186 N N . SER A 1 155 ? 14.666 18.672 11.109 1.00 90.25 155 SER A N 1
ATOM 1187 C CA . SER A 1 155 ? 15.784 18.936 10.201 1.00 90.25 155 SER A CA 1
ATOM 1188 C C . SER A 1 155 ? 16.550 20.164 10.688 1.00 90.25 155 SER A C 1
ATOM 1190 O O . SER A 1 155 ? 15.992 21.012 11.396 1.00 90.25 155 SER A O 1
ATOM 1192 N N . ALA A 1 156 ? 17.816 20.282 10.280 1.00 93.25 156 ALA A N 1
ATOM 1193 C CA . ALA A 1 156 ? 18.587 21.501 10.469 1.00 93.25 156 ALA A CA 1
ATOM 1194 C C . ALA A 1 156 ? 18.356 22.560 9.380 1.00 93.25 156 ALA A C 1
ATOM 1196 O O . ALA A 1 156 ? 18.909 23.651 9.483 1.00 93.25 156 ALA A O 1
ATOM 1197 N N . ALA A 1 157 ? 17.520 22.293 8.370 1.00 92.56 157 ALA A N 1
ATOM 1198 C CA . ALA A 1 157 ? 17.318 23.166 7.211 1.00 92.56 157 ALA A CA 1
ATOM 1199 C C . ALA A 1 157 ? 16.618 24.506 7.519 1.00 92.56 157 ALA A C 1
ATOM 1201 O O . ALA A 1 157 ? 16.515 25.358 6.638 1.00 92.56 157 ALA A O 1
ATOM 1202 N N . GLN A 1 158 ? 16.153 24.724 8.755 1.00 94.12 158 GLN A N 1
ATOM 1203 C CA . GLN A 1 158 ? 15.436 25.934 9.178 1.00 94.12 158 GLN A CA 1
ATOM 1204 C C . GLN A 1 158 ? 14.293 26.277 8.203 1.00 94.12 158 GLN A C 1
ATOM 1206 O O . GLN A 1 158 ? 13.466 25.410 7.926 1.00 94.12 158 GLN A O 1
ATOM 1211 N N . ASP A 1 159 ? 14.236 27.515 7.706 1.00 94.69 159 ASP A N 1
ATOM 1212 C CA . ASP A 1 159 ? 13.254 27.994 6.720 1.00 94.69 159 ASP A CA 1
ATOM 1213 C C . ASP A 1 159 ? 13.675 27.747 5.266 1.00 94.69 159 ASP A C 1
ATOM 1215 O O . ASP A 1 159 ? 13.005 28.204 4.339 1.00 94.69 159 ASP A O 1
ATOM 1219 N N . GLY A 1 160 ? 14.788 27.043 5.052 1.00 95.88 160 GLY A N 1
ATOM 1220 C CA . GLY A 1 160 ? 15.247 26.692 3.721 1.00 95.88 160 GLY A CA 1
ATOM 1221 C C . GLY A 1 160 ? 14.193 25.872 2.974 1.00 95.88 160 GLY A C 1
ATOM 1222 O O . GLY A 1 160 ? 13.506 25.018 3.547 1.00 95.88 160 GLY A O 1
ATOM 1223 N N . ARG A 1 161 ? 14.037 26.172 1.684 1.00 96.88 161 ARG A N 1
ATOM 1224 C CA . ARG A 1 161 ? 13.000 25.580 0.838 1.00 96.88 161 ARG A CA 1
ATOM 1225 C C . ARG A 1 161 ? 13.593 24.534 -0.088 1.00 96.88 161 ARG A C 1
ATOM 1227 O O . ARG A 1 161 ? 14.676 24.716 -0.635 1.00 96.88 161 ARG A O 1
ATOM 1234 N N . ILE A 1 162 ? 12.858 23.448 -0.269 1.00 97.00 162 ILE A N 1
ATOM 1235 C CA . ILE A 1 162 ? 13.287 22.237 -0.950 1.00 97.00 162 ILE A CA 1
ATOM 1236 C C . ILE A 1 162 ? 12.227 21.856 -1.986 1.00 97.00 162 ILE A C 1
ATOM 1238 O O . ILE A 1 162 ? 11.041 21.780 -1.650 1.00 97.00 162 ILE A O 1
ATOM 1242 N N . PRO A 1 163 ? 12.618 21.584 -3.242 1.00 96.69 163 PRO A N 1
ATOM 1243 C CA . PRO A 1 163 ? 11.713 21.017 -4.216 1.00 96.69 163 PRO A CA 1
ATOM 1244 C C . PRO A 1 163 ? 11.802 19.492 -4.171 1.00 96.69 163 PRO A C 1
ATOM 1246 O O . PRO A 1 163 ? 12.570 18.885 -4.920 1.00 96.69 163 PRO A O 1
ATOM 1249 N N . TRP A 1 164 ? 11.077 18.872 -3.235 1.00 97.06 164 TRP A N 1
ATOM 1250 C CA . TRP A 1 164 ? 11.161 17.428 -2.997 1.00 97.06 164 TRP A CA 1
ATOM 1251 C C . TRP A 1 164 ? 10.788 16.617 -4.239 1.00 97.06 164 TRP A C 1
ATOM 1253 O O . TRP A 1 164 ? 9.712 16.789 -4.802 1.00 97.06 164 TRP A O 1
ATOM 1263 N N . VAL A 1 165 ? 11.667 15.702 -4.636 1.00 96.19 165 VAL A N 1
ATOM 1264 C CA . VAL A 1 165 ? 11.539 14.886 -5.848 1.00 96.19 165 VAL A CA 1
ATOM 1265 C C . VAL A 1 165 ? 11.147 13.448 -5.502 1.00 96.19 165 VAL A C 1
ATOM 1267 O O . VAL A 1 165 ? 11.562 12.908 -4.475 1.00 96.19 165 VAL A O 1
ATOM 1270 N N . SER A 1 166 ? 10.333 12.798 -6.335 1.00 91.50 166 SER A N 1
ATOM 1271 C CA . SER A 1 166 ? 9.991 11.387 -6.130 1.00 91.50 166 SER A CA 1
ATOM 1272 C C . SER A 1 166 ? 11.050 10.452 -6.715 1.00 91.50 166 SER A C 1
ATOM 1274 O O . SER A 1 166 ? 11.700 10.760 -7.712 1.00 91.50 166 SER A O 1
ATOM 1276 N N . VAL A 1 167 ? 11.178 9.257 -6.136 1.00 88.00 167 VAL A N 1
ATOM 1277 C CA . VAL A 1 167 ? 11.989 8.166 -6.702 1.00 88.00 167 VAL A CA 1
ATOM 1278 C C . VAL A 1 167 ? 11.663 7.884 -8.176 1.00 88.00 167 VAL A C 1
ATOM 1280 O O . VAL A 1 167 ? 12.583 7.626 -8.952 1.00 88.00 167 VAL A O 1
ATOM 1283 N N . ASP A 1 168 ? 10.387 7.943 -8.560 1.00 86.12 168 ASP A N 1
ATOM 1284 C CA . ASP A 1 168 ? 9.953 7.642 -9.927 1.00 86.12 168 ASP A CA 1
ATOM 1285 C C . ASP A 1 168 ? 10.361 8.740 -10.913 1.00 86.12 168 ASP A C 1
ATOM 1287 O O . ASP A 1 168 ? 10.778 8.434 -12.027 1.00 86.12 168 ASP A O 1
ATOM 1291 N N . ASP A 1 169 ? 10.353 10.008 -10.491 1.00 93.69 169 ASP A N 1
ATOM 1292 C CA . ASP A 1 169 ? 10.868 11.113 -11.307 1.00 93.69 169 ASP A CA 1
ATOM 1293 C C . ASP A 1 169 ? 12.386 10.994 -11.522 1.00 93.69 169 ASP A C 1
ATOM 1295 O O . ASP A 1 169 ? 12.884 11.241 -12.621 1.00 93.69 169 ASP A O 1
ATOM 1299 N N . ILE A 1 170 ? 13.133 10.554 -10.502 1.00 95.62 170 ILE A N 1
ATOM 1300 C CA . ILE A 1 170 ? 14.578 10.314 -10.633 1.00 95.62 170 ILE A CA 1
ATOM 1301 C C . ILE A 1 170 ? 14.853 9.148 -11.583 1.00 95.62 170 ILE A C 1
ATOM 1303 O O . ILE A 1 170 ? 15.744 9.232 -12.434 1.00 95.62 170 ILE A O 1
ATOM 1307 N N . ALA A 1 171 ? 14.092 8.059 -11.457 1.00 93.31 171 ALA A N 1
ATOM 1308 C CA . ALA A 1 171 ? 14.202 6.912 -12.347 1.00 93.31 171 ALA A CA 1
ATOM 1309 C C . ALA A 1 171 ? 13.871 7.295 -13.794 1.00 93.31 171 ALA A C 1
ATOM 1311 O O . ALA A 1 171 ? 14.608 6.908 -14.698 1.00 93.31 171 ALA A O 1
ATOM 1312 N N . GLN A 1 172 ? 12.834 8.110 -14.004 1.00 94.50 172 GLN A N 1
ATOM 1313 C CA . GLN A 1 172 ? 12.448 8.613 -15.319 1.00 94.50 172 GLN A CA 1
ATOM 1314 C C . GLN A 1 172 ? 13.546 9.486 -15.944 1.00 94.50 172 GLN A C 1
ATOM 1316 O O . GLN A 1 172 ? 13.952 9.229 -17.076 1.00 94.50 172 GLN A O 1
ATOM 1321 N N . ALA A 1 173 ? 14.100 10.449 -15.201 1.00 95.56 173 ALA A N 1
ATOM 1322 C CA . ALA A 1 173 ? 15.206 11.283 -15.681 1.00 95.56 173 ALA A CA 1
ATOM 1323 C C . ALA A 1 173 ? 16.453 10.449 -16.030 1.00 95.56 173 ALA A C 1
ATOM 1325 O O . ALA A 1 173 ? 17.117 10.671 -17.045 1.00 95.56 173 ALA A O 1
ATOM 1326 N N . THR A 1 174 ? 16.756 9.445 -15.199 1.00 96.44 174 THR A N 1
ATOM 1327 C CA . THR A 1 174 ? 17.873 8.519 -15.434 1.00 96.44 174 THR A CA 1
ATOM 1328 C C . THR A 1 174 ? 17.632 7.665 -16.677 1.00 96.44 174 THR A C 1
ATOM 1330 O O . THR A 1 174 ? 18.543 7.485 -17.484 1.00 96.44 174 THR A O 1
ATOM 1333 N N . PHE A 1 175 ? 16.410 7.157 -16.850 1.00 96.38 175 PHE A N 1
ATOM 1334 C CA . PHE A 1 175 ? 15.999 6.374 -18.010 1.00 96.38 175 PHE A CA 1
ATOM 1335 C C . PHE A 1 175 ? 16.146 7.186 -19.302 1.00 96.38 175 PHE A C 1
ATOM 1337 O O . PHE A 1 175 ? 16.776 6.711 -20.247 1.00 96.38 175 PHE A O 1
ATOM 1344 N N . GLU A 1 176 ? 15.640 8.421 -19.337 1.00 94.62 176 GLU A N 1
ATOM 1345 C CA . GLU A 1 176 ? 15.744 9.307 -20.504 1.00 94.62 176 GLU A CA 1
ATOM 1346 C C . GLU A 1 176 ? 17.204 9.572 -20.885 1.00 94.62 176 GLU A C 1
ATOM 1348 O O . GLU A 1 176 ? 17.573 9.467 -22.055 1.00 94.62 176 GLU A O 1
ATOM 1353 N N . GLY A 1 177 ? 18.065 9.831 -19.899 1.00 92.81 177 GLY A N 1
ATOM 1354 C CA . GLY A 1 177 ? 19.485 10.057 -20.147 1.00 92.81 177 GLY A CA 1
ATOM 1355 C C . GLY A 1 177 ? 20.254 8.816 -20.599 1.00 92.81 177 GLY A C 1
ATOM 1356 O O . GLY A 1 177 ? 21.034 8.887 -21.549 1.00 92.81 177 GLY A O 1
ATOM 1357 N N . LEU A 1 178 ? 20.028 7.666 -19.956 1.00 93.25 178 LEU A N 1
ATOM 1358 C CA . LEU A 1 178 ? 20.684 6.406 -20.324 1.00 93.25 178 LEU A CA 1
ATOM 1359 C C . LEU A 1 178 ? 20.288 5.939 -21.725 1.00 93.25 178 LEU A C 1
ATOM 1361 O O . LEU A 1 178 ? 21.116 5.397 -22.463 1.00 93.25 178 LEU A O 1
ATOM 1365 N N . THR A 1 179 ? 19.027 6.155 -22.099 1.00 93.19 179 THR A N 1
ATOM 1366 C CA . THR A 1 179 ? 18.446 5.614 -23.332 1.00 93.19 179 THR A CA 1
ATOM 1367 C C . THR A 1 179 ? 18.451 6.584 -24.508 1.00 93.19 179 THR A C 1
ATOM 1369 O O . THR A 1 179 ? 18.110 6.167 -25.617 1.00 93.19 179 THR A O 1
ATOM 1372 N N . ALA A 1 180 ? 18.903 7.825 -24.305 1.00 92.56 180 ALA A N 1
ATOM 1373 C CA . ALA A 1 180 ? 19.086 8.804 -25.367 1.00 92.56 180 ALA A CA 1
ATOM 1374 C C . ALA A 1 180 ? 19.990 8.270 -26.496 1.00 92.56 180 ALA A C 1
ATOM 1376 O O . ALA A 1 180 ? 21.012 7.617 -26.249 1.00 92.56 180 ALA A O 1
ATOM 1377 N N . GLU A 1 181 ? 19.628 8.585 -27.747 1.00 89.31 181 GLU A N 1
ATOM 1378 C CA . GLU A 1 181 ? 20.365 8.160 -28.949 1.00 89.31 181 GLU A CA 1
ATOM 1379 C C . GLU A 1 181 ? 21.842 8.578 -28.883 1.00 89.31 181 GLU A C 1
ATOM 1381 O O . GLU A 1 181 ? 22.743 7.787 -29.164 1.00 89.31 181 GLU A O 1
ATOM 1386 N N . LYS A 1 182 ? 22.094 9.807 -28.421 1.00 89.06 182 LYS A N 1
ATOM 1387 C CA . LYS A 1 182 ? 23.421 10.307 -28.057 1.00 89.06 182 LYS A CA 1
ATOM 1388 C C . LYS A 1 182 ? 23.451 10.575 -26.564 1.00 89.06 182 LYS A C 1
ATOM 1390 O O . LYS A 1 182 ? 22.498 11.143 -26.032 1.00 89.06 182 LYS A O 1
ATOM 1395 N N . SER A 1 183 ? 24.541 10.176 -25.910 1.00 87.88 183 SER A N 1
ATOM 1396 C CA . SER A 1 183 ? 24.709 10.449 -24.487 1.00 87.88 183 SER A CA 1
ATOM 1397 C C . SER A 1 183 ? 24.643 11.957 -24.239 1.00 87.88 183 SER A C 1
ATOM 1399 O O . SER A 1 183 ? 25.286 12.713 -24.976 1.00 87.88 183 SER A O 1
ATOM 1401 N N . PRO A 1 184 ? 23.889 12.410 -23.223 1.00 86.50 184 PRO A N 1
ATOM 1402 C CA . PRO A 1 184 ? 23.829 13.821 -22.879 1.00 86.50 184 PRO A CA 1
ATOM 1403 C C . PRO A 1 184 ? 25.199 14.406 -22.514 1.00 86.50 184 PRO A C 1
ATOM 1405 O O . PRO A 1 184 ? 25.417 15.590 -22.762 1.00 86.50 184 PRO A O 1
ATOM 1408 N N . ASN A 1 185 ? 26.093 13.587 -21.937 1.00 94.00 185 ASN A N 1
ATOM 1409 C CA . ASN A 1 185 ? 27.433 13.972 -21.475 1.00 94.00 185 ASN A CA 1
ATOM 1410 C C . ASN A 1 185 ? 27.402 15.224 -20.592 1.00 94.00 185 ASN A C 1
ATOM 1412 O O . ASN A 1 185 ? 28.167 16.169 -20.782 1.00 94.00 185 ASN A O 1
ATOM 1416 N N . LYS A 1 186 ? 26.458 15.212 -19.646 1.00 92.75 186 LYS A N 1
ATOM 1417 C CA . LYS A 1 186 ? 26.189 16.281 -18.684 1.00 92.75 186 LYS A CA 1
ATOM 1418 C C . LYS A 1 186 ? 25.582 15.722 -17.404 1.00 92.75 186 LYS A C 1
ATOM 1420 O O . LYS A 1 186 ? 25.055 14.607 -17.372 1.00 92.75 186 LYS A O 1
ATOM 1425 N N . ASP A 1 187 ? 25.602 16.535 -16.362 1.00 93.19 187 ASP A N 1
ATOM 1426 C CA . ASP A 1 187 ? 24.765 16.347 -15.191 1.00 93.19 187 ASP A CA 1
ATOM 1427 C C . ASP A 1 187 ? 23.351 16.915 -15.407 1.00 93.19 187 ASP A C 1
ATOM 1429 O O . ASP A 1 187 ? 23.137 17.868 -16.161 1.00 93.19 187 ASP A O 1
ATOM 1433 N N . ILE A 1 188 ? 22.368 16.290 -14.759 1.00 95.12 188 ILE A N 1
ATOM 1434 C CA . ILE A 1 188 ? 20.962 16.690 -14.781 1.00 95.12 188 ILE A CA 1
ATOM 1435 C C . ILE A 1 188 ? 20.486 16.866 -13.344 1.00 95.12 188 ILE A C 1
ATOM 1437 O O . ILE A 1 188 ? 20.444 15.908 -12.570 1.00 95.12 188 ILE A O 1
ATOM 1441 N N . PHE A 1 189 ? 20.082 18.084 -13.001 1.00 96.94 189 PHE A N 1
ATOM 1442 C CA . PHE A 1 189 ? 19.381 18.381 -11.761 1.00 96.94 189 PHE A CA 1
ATOM 1443 C C . PHE A 1 189 ? 17.954 17.845 -11.841 1.00 96.94 189 PHE A C 1
ATOM 1445 O O . PHE A 1 189 ? 17.210 18.214 -12.749 1.00 96.94 189 PHE A O 1
ATOM 1452 N N . VAL A 1 190 ? 17.565 16.982 -10.904 1.00 97.12 190 VAL A N 1
ATOM 1453 C CA . VAL A 1 190 ? 16.211 16.409 -10.858 1.00 97.12 190 VAL A CA 1
ATOM 1454 C C . VAL A 1 190 ? 15.477 17.016 -9.671 1.00 97.12 190 VAL A C 1
ATOM 1456 O O . VAL A 1 190 ? 15.814 16.731 -8.523 1.00 97.12 190 VAL A O 1
ATOM 1459 N N . VAL A 1 191 ? 14.504 17.879 -9.947 1.00 97.00 191 VAL A N 1
ATOM 1460 C CA . VAL A 1 191 ? 13.773 18.646 -8.929 1.00 97.00 191 VAL A CA 1
ATOM 1461 C C . VAL A 1 191 ? 12.311 18.221 -8.876 1.00 97.00 191 VAL A C 1
ATOM 1463 O O . VAL A 1 191 ? 11.744 17.820 -9.891 1.00 97.00 191 VAL A O 1
ATOM 1466 N N . GLY A 1 192 ? 11.680 18.336 -7.709 1.00 95.31 192 GLY A N 1
ATOM 1467 C CA . GLY A 1 192 ? 10.224 18.262 -7.599 1.00 95.31 192 GLY A CA 1
ATOM 1468 C C . GLY A 1 192 ? 9.517 19.425 -8.306 1.00 95.31 192 GLY A C 1
ATOM 1469 O O . GLY A 1 192 ? 10.150 20.445 -8.590 1.00 95.31 192 GLY A O 1
ATOM 1470 N N . PRO A 1 193 ? 8.204 19.308 -8.567 1.00 95.38 193 PRO A N 1
ATOM 1471 C CA . PRO A 1 193 ? 7.426 20.355 -9.234 1.00 95.38 193 PRO A CA 1
ATOM 1472 C C . PRO A 1 193 ? 7.194 21.605 -8.371 1.00 95.38 193 PRO A C 1
ATOM 1474 O O . PRO A 1 193 ? 6.889 22.670 -8.904 1.00 95.38 193 PRO A O 1
ATOM 1477 N N . GLU A 1 194 ? 7.326 21.497 -7.048 1.00 96.25 194 GLU A N 1
ATOM 1478 C CA . GLU A 1 194 ? 6.940 22.541 -6.096 1.00 96.25 194 GLU A CA 1
ATOM 1479 C C . GLU A 1 194 ? 8.031 22.778 -5.059 1.00 96.25 194 GLU A C 1
ATOM 1481 O O . GLU A 1 194 ? 8.685 21.833 -4.637 1.00 96.25 194 GLU A O 1
ATOM 1486 N N . LEU A 1 195 ? 8.179 24.024 -4.607 1.00 96.12 195 LEU A N 1
ATOM 1487 C CA . LEU A 1 195 ? 9.193 24.445 -3.644 1.00 96.12 195 LEU A CA 1
ATOM 1488 C C . LEU A 1 195 ? 8.558 24.717 -2.267 1.00 96.12 195 LEU A C 1
ATOM 1490 O O . LEU A 1 195 ? 7.799 25.677 -2.113 1.00 96.12 195 LEU A O 1
ATOM 1494 N N . HIS A 1 196 ? 8.908 23.925 -1.252 1.00 97.19 196 HIS A N 1
ATOM 1495 C CA . HIS A 1 196 ? 8.276 23.961 0.079 1.00 97.19 196 HIS A CA 1
ATOM 1496 C C . HIS A 1 196 ? 9.325 23.983 1.199 1.00 97.19 196 HIS A C 1
ATOM 1498 O O . HIS A 1 196 ? 10.418 23.455 1.031 1.00 97.19 196 HIS A O 1
ATOM 1504 N N . SER A 1 197 ? 9.023 24.575 2.354 1.00 96.94 197 SER A N 1
ATOM 1505 C CA . SER A 1 197 ? 9.839 24.408 3.571 1.00 96.94 197 SER A CA 1
ATOM 1506 C C . SER A 1 197 ? 9.409 23.164 4.364 1.00 96.94 197 SER A C 1
ATOM 1508 O O . SER A 1 197 ? 8.336 22.605 4.125 1.00 96.94 197 SER A O 1
ATOM 1510 N N . TYR A 1 198 ? 10.201 22.730 5.352 1.00 95.56 198 TYR A N 1
ATOM 1511 C CA . TYR A 1 198 ? 9.753 21.679 6.281 1.00 95.56 198 TYR A CA 1
ATOM 1512 C C . TYR A 1 198 ? 8.536 22.126 7.109 1.00 95.56 198 TYR A C 1
ATOM 1514 O O . TYR A 1 198 ? 7.680 21.308 7.427 1.00 95.56 198 TYR A O 1
ATOM 1522 N N . GLU A 1 199 ? 8.393 23.420 7.396 1.00 97.25 199 GLU A N 1
ATOM 1523 C CA . GLU A 1 199 ? 7.188 23.965 8.033 1.00 97.25 199 GLU A CA 1
ATOM 1524 C C . GLU A 1 199 ? 5.948 23.779 7.138 1.00 97.25 199 GLU A C 1
ATOM 1526 O O . GLU A 1 199 ? 4.882 23.379 7.611 1.00 97.25 199 GLU A O 1
ATOM 1531 N N . ASP A 1 200 ? 6.083 24.016 5.830 1.00 97.12 200 ASP A N 1
ATOM 1532 C CA . ASP A 1 200 ? 5.004 23.785 4.862 1.00 97.12 200 ASP A CA 1
ATOM 1533 C C . ASP A 1 200 ? 4.677 22.292 4.756 1.00 97.12 200 ASP A C 1
ATOM 1535 O O . ASP A 1 200 ? 3.508 21.910 4.822 1.00 97.12 200 ASP A O 1
ATOM 1539 N N . ALA A 1 201 ? 5.702 21.436 4.699 1.00 95.19 201 ALA A N 1
ATOM 1540 C CA . ALA A 1 201 ? 5.540 19.986 4.708 1.00 95.19 201 ALA A CA 1
ATOM 1541 C C . ALA A 1 201 ? 4.808 19.492 5.967 1.00 95.19 201 ALA A C 1
ATOM 1543 O O . ALA A 1 201 ? 3.905 18.661 5.871 1.00 95.19 201 ALA A O 1
ATOM 1544 N N . ALA A 1 202 ? 5.138 20.036 7.142 1.00 94.38 202 ALA A N 1
ATOM 1545 C CA . ALA A 1 202 ? 4.468 19.722 8.400 1.00 94.38 202 ALA A CA 1
ATOM 1546 C C . ALA A 1 202 ? 2.990 20.144 8.381 1.00 94.38 202 ALA A C 1
ATOM 1548 O O . ALA A 1 202 ? 2.123 19.375 8.802 1.00 94.38 202 ALA A O 1
ATOM 1549 N N . LYS A 1 203 ? 2.659 21.318 7.827 1.00 95.25 203 LYS A N 1
ATOM 1550 C CA . LYS A 1 203 ? 1.265 21.774 7.648 1.00 95.25 203 LYS A CA 1
ATOM 1551 C C . LYS A 1 203 ? 0.495 20.916 6.643 1.00 95.25 203 LYS A C 1
ATOM 1553 O O . LYS A 1 203 ? -0.670 20.583 6.884 1.00 95.25 203 LYS A O 1
ATOM 1558 N N . MET A 1 204 ? 1.134 20.528 5.541 1.00 91.88 204 MET A N 1
ATOM 1559 C CA . MET A 1 204 ? 0.562 19.621 4.543 1.00 91.88 204 MET A CA 1
ATOM 1560 C C . MET A 1 204 ? 0.289 18.238 5.145 1.00 91.88 204 MET A C 1
ATOM 1562 O O . MET A 1 204 ? -0.827 17.735 5.022 1.00 91.88 204 MET A O 1
ATOM 1566 N N . LEU A 1 205 ? 1.252 17.665 5.877 1.00 83.81 205 LEU A N 1
ATOM 1567 C CA . LEU A 1 205 ? 1.072 16.432 6.653 1.00 83.81 205 LEU A CA 1
ATOM 1568 C C . LEU A 1 205 ? -0.046 16.575 7.676 1.00 83.81 205 LEU A C 1
ATOM 1570 O O . LEU A 1 205 ? -0.883 15.685 7.797 1.00 83.81 205 LEU A O 1
ATOM 1574 N N . SER A 1 206 ? -0.090 17.703 8.385 1.00 81.75 206 SER A N 1
ATOM 1575 C CA . SER A 1 206 ? -1.113 17.945 9.399 1.00 81.75 206 SER A CA 1
ATOM 1576 C C . SER A 1 206 ? -2.513 17.912 8.799 1.00 81.75 206 SER A C 1
ATOM 1578 O O . SER A 1 206 ? -3.431 17.292 9.338 1.00 81.75 206 SER A O 1
ATOM 1580 N N . SER A 1 207 ? -2.654 18.549 7.638 1.00 80.94 207 SER A N 1
ATOM 1581 C CA . SER A 1 207 ? -3.897 18.587 6.875 1.00 80.94 207 SER A CA 1
ATOM 1582 C C . SER A 1 207 ? -4.266 17.201 6.341 1.00 80.94 207 SER A C 1
ATOM 1584 O O . SER A 1 207 ? -5.419 16.790 6.450 1.00 80.94 207 SER A O 1
ATOM 1586 N N . ALA A 1 208 ? -3.292 16.450 5.818 1.00 69.19 208 ALA A N 1
ATOM 1587 C CA . ALA A 1 208 ? -3.503 15.107 5.281 1.00 69.19 208 ALA A CA 1
ATOM 1588 C C . ALA A 1 208 ? -3.867 14.071 6.363 1.00 69.19 208 ALA A C 1
ATOM 1590 O O . ALA A 1 208 ? -4.685 13.183 6.113 1.00 69.19 208 ALA A O 1
ATOM 1591 N N . LEU A 1 209 ? -3.282 14.189 7.560 1.00 65.94 209 LEU A N 1
ATOM 1592 C CA . LEU A 1 209 ? -3.461 13.256 8.678 1.00 65.94 209 LEU A CA 1
ATOM 1593 C C . LEU A 1 209 ? -4.575 13.668 9.653 1.00 65.94 209 LEU A C 1
ATOM 1595 O O . LEU A 1 209 ? -4.966 12.872 10.503 1.00 65.94 209 LEU A O 1
ATOM 1599 N N . GLY A 1 210 ? -5.075 14.904 9.575 1.00 61.97 210 GLY A N 1
ATOM 1600 C CA . GLY A 1 210 ? -6.097 15.422 10.491 1.00 61.97 210 GLY A CA 1
ATOM 1601 C C . GLY A 1 210 ? -5.609 15.643 11.934 1.00 61.97 210 GLY A C 1
ATOM 1602 O O . GLY A 1 210 ? -6.432 15.795 12.846 1.00 61.97 210 GLY A O 1
ATOM 1603 N N . ARG A 1 211 ? -4.290 15.678 12.161 1.00 69.25 211 ARG A N 1
ATOM 1604 C CA . ARG A 1 211 ? -3.628 15.948 13.453 1.00 69.25 211 ARG A CA 1
ATOM 1605 C C . ARG A 1 211 ? -2.411 16.845 13.243 1.00 69.25 211 ARG A C 1
ATOM 1607 O O . ARG A 1 211 ? -1.827 16.799 12.172 1.00 69.25 211 ARG A O 1
ATOM 1614 N N . THR A 1 212 ? -2.041 17.655 14.231 1.00 83.69 212 THR A N 1
ATOM 1615 C CA . THR A 1 212 ? -0.902 18.578 14.104 1.00 83.69 212 THR A CA 1
ATOM 1616 C C . THR A 1 212 ? 0.410 17.806 14.081 1.00 83.69 212 THR A C 1
ATOM 1618 O O . THR A 1 212 ? 0.729 17.135 15.054 1.00 83.69 212 THR A O 1
ATOM 1621 N N . ILE A 1 213 ? 1.167 17.949 12.999 1.00 87.12 213 ILE A N 1
ATOM 1622 C CA . ILE A 1 213 ? 2.563 17.541 12.888 1.00 87.12 213 ILE A CA 1
ATOM 1623 C C . ILE A 1 213 ? 3.422 18.792 13.051 1.00 87.12 213 ILE A C 1
ATOM 1625 O O . ILE A 1 213 ? 3.246 19.762 12.316 1.00 87.12 213 ILE A O 1
ATOM 1629 N N . ALA A 1 214 ? 4.325 18.787 14.025 1.00 90.00 214 ALA A N 1
ATOM 1630 C CA . ALA A 1 214 ? 5.237 19.888 14.294 1.00 90.00 214 ALA A CA 1
ATOM 1631 C C . ALA A 1 214 ? 6.536 19.740 13.493 1.00 90.00 214 ALA A C 1
ATOM 1633 O O . ALA A 1 214 ? 7.067 18.640 13.337 1.00 90.00 214 ALA A O 1
ATOM 1634 N N . TYR A 1 215 ? 7.090 20.858 13.030 1.00 94.62 215 TYR A N 1
ATOM 1635 C CA . TYR A 1 215 ? 8.460 20.896 12.534 1.00 94.62 215 TYR A CA 1
ATOM 1636 C C . TYR A 1 215 ? 9.410 21.317 13.659 1.00 94.62 215 TYR A C 1
ATOM 1638 O O . TYR A 1 215 ? 9.380 22.453 14.136 1.00 94.62 215 TYR A O 1
ATOM 1646 N N . LYS A 1 216 ? 10.267 20.391 14.093 1.00 90.62 216 LYS A N 1
ATOM 1647 C CA . LYS A 1 216 ? 11.314 20.648 15.079 1.00 90.62 216 LYS A CA 1
ATOM 1648 C C . LYS A 1 216 ? 12.612 21.039 14.376 1.00 90.62 216 LYS A C 1
ATOM 1650 O O . LYS A 1 216 ? 13.215 20.252 13.650 1.00 90.62 216 LYS A O 1
ATOM 1655 N N . ARG A 1 217 ? 13.047 22.271 14.620 1.00 93.25 217 ARG A N 1
ATOM 1656 C CA . ARG A 1 217 ? 14.261 22.848 14.037 1.00 93.25 217 ARG A CA 1
ATOM 1657 C C . ARG A 1 217 ? 15.470 22.426 14.851 1.00 93.25 217 ARG A C 1
ATOM 1659 O O . ARG A 1 217 ? 15.554 22.775 16.025 1.00 93.25 217 ARG A O 1
ATOM 1666 N N . TYR A 1 218 ? 16.381 21.695 14.227 1.00 92.38 218 TYR A N 1
ATOM 1667 C CA . TYR A 1 218 ? 17.668 21.343 14.820 1.00 92.38 218 TYR A CA 1
ATOM 1668 C C . TYR A 1 218 ? 18.738 22.357 14.433 1.00 92.38 218 TYR A C 1
ATOM 1670 O O . TYR A 1 218 ? 18.670 22.976 13.372 1.00 92.38 218 TYR A O 1
ATOM 1678 N N . THR A 1 219 ? 19.763 22.520 15.259 1.00 94.62 219 THR A N 1
ATOM 1679 C CA . THR A 1 219 ? 21.039 23.033 14.760 1.00 94.62 219 THR A CA 1
ATOM 1680 C C . THR A 1 219 ? 21.724 21.9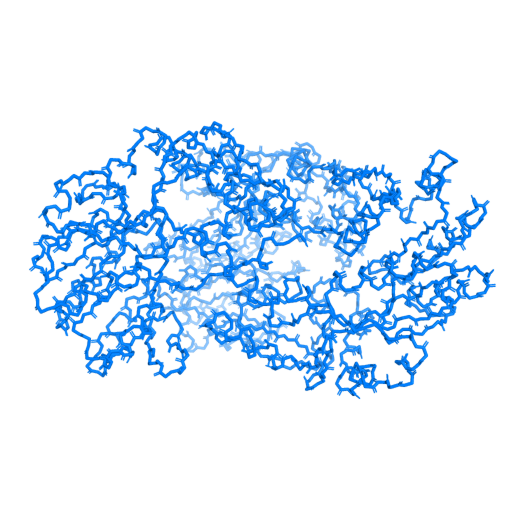64 13.906 1.00 94.62 219 THR A C 1
ATOM 1682 O O . THR A 1 219 ? 21.400 20.777 13.970 1.00 94.62 219 THR A O 1
ATOM 1685 N N . VAL A 1 220 ? 22.703 22.364 13.096 1.00 91.56 220 VAL A N 1
ATOM 1686 C CA . VAL A 1 220 ? 23.491 21.407 12.302 1.00 91.56 220 VAL A CA 1
ATOM 1687 C C . VAL A 1 220 ? 24.209 20.410 13.217 1.00 91.56 220 VAL A C 1
ATOM 1689 O O . VAL A 1 220 ? 24.297 19.225 12.912 1.00 91.56 220 VAL A O 1
ATOM 1692 N N . GLU A 1 221 ? 24.665 20.870 14.377 1.00 91.94 221 GLU A N 1
ATOM 1693 C CA . GLU A 1 221 ? 25.329 20.050 15.387 1.00 91.94 221 GLU A CA 1
ATOM 1694 C C . GLU A 1 221 ? 24.352 19.060 16.039 1.00 91.94 221 GLU A C 1
ATOM 1696 O O . GLU A 1 221 ? 24.706 17.900 16.246 1.00 91.94 221 GLU A O 1
ATOM 1701 N N . GLU A 1 222 ? 23.109 19.474 16.308 1.00 85.38 222 GLU A N 1
ATOM 1702 C CA . GLU A 1 222 ? 22.050 18.588 16.808 1.00 85.38 222 GLU A CA 1
ATOM 1703 C C . GLU A 1 222 ? 21.670 17.519 15.775 1.00 85.38 222 GLU A C 1
ATOM 1705 O O . GLU A 1 222 ? 21.534 16.345 16.124 1.00 85.38 222 GLU A O 1
ATOM 1710 N N . GLN A 1 223 ? 21.568 17.890 14.495 1.00 84.06 223 GLN A N 1
ATOM 1711 C CA . GLN A 1 223 ? 21.298 16.949 13.405 1.00 84.06 223 GLN A CA 1
ATOM 1712 C C . GLN A 1 223 ? 22.446 15.945 13.224 1.00 84.06 223 GLN A C 1
ATOM 1714 O O . GLN A 1 223 ? 22.202 14.745 13.088 1.00 84.06 223 GLN A O 1
ATOM 1719 N N . ALA A 1 224 ? 23.700 16.402 13.277 1.00 80.12 224 ALA A N 1
ATOM 1720 C CA . ALA A 1 224 ? 24.864 15.518 13.252 1.00 80.12 224 ALA A CA 1
ATOM 1721 C C . ALA A 1 224 ? 24.879 14.579 14.469 1.00 80.12 224 ALA A C 1
ATOM 1723 O O . ALA A 1 224 ? 25.100 13.377 14.321 1.00 80.12 224 ALA A O 1
ATOM 1724 N N . GLY A 1 225 ? 24.585 15.105 15.663 1.00 73.69 225 GLY A N 1
ATOM 1725 C CA . GLY A 1 225 ? 24.461 14.322 16.890 1.00 73.69 225 GLY A CA 1
ATOM 1726 C C . GLY A 1 225 ? 23.389 13.236 16.785 1.00 73.69 225 GLY A C 1
ATOM 1727 O O . GLY A 1 225 ? 23.635 12.094 17.172 1.00 73.69 225 GLY A O 1
ATOM 1728 N N . PHE A 1 226 ? 22.240 13.557 16.191 1.00 74.00 226 PHE A N 1
ATOM 1729 C CA . PHE A 1 226 ? 21.179 12.592 15.916 1.00 74.00 226 PHE A CA 1
ATOM 1730 C C . PHE A 1 226 ? 21.644 11.473 14.971 1.00 74.00 226 PHE A C 1
ATOM 1732 O O . PHE A 1 226 ? 21.462 10.295 15.275 1.00 74.00 226 PHE A O 1
ATOM 1739 N N . TYR A 1 227 ? 22.315 11.803 13.864 1.00 69.12 227 TYR A N 1
ATOM 1740 C CA . TYR A 1 227 ? 22.872 10.790 12.960 1.00 69.12 227 TYR A CA 1
ATOM 1741 C C . TYR A 1 227 ? 23.901 9.885 13.652 1.00 69.12 227 TYR A C 1
ATOM 1743 O O . TYR A 1 227 ? 23.883 8.670 13.450 1.00 69.12 227 TYR A O 1
ATOM 1751 N N . ILE A 1 228 ? 24.757 10.444 14.511 1.00 73.12 228 ILE A N 1
ATOM 1752 C CA . ILE A 1 228 ? 25.732 9.669 15.295 1.00 73.12 228 ILE A CA 1
ATOM 1753 C C . ILE A 1 228 ? 25.026 8.689 16.236 1.00 73.12 228 ILE A C 1
ATOM 1755 O O . ILE A 1 228 ? 25.439 7.534 16.339 1.00 73.12 228 ILE A O 1
ATOM 1759 N N . GLN A 1 229 ? 23.938 9.112 16.885 1.00 59.06 229 GLN A N 1
ATOM 1760 C CA . GLN A 1 229 ? 23.131 8.231 17.736 1.00 59.06 229 GLN A CA 1
ATOM 1761 C C . GLN A 1 229 ? 22.499 7.071 16.955 1.00 59.06 229 GLN A C 1
ATOM 1763 O O . GLN A 1 229 ? 22.333 5.987 17.509 1.00 59.06 229 GLN A O 1
ATOM 1768 N N . LEU A 1 230 ? 22.212 7.258 15.662 1.00 51.75 230 LEU A N 1
ATOM 1769 C CA . LEU A 1 230 ? 21.756 6.196 14.757 1.00 51.75 230 LEU A CA 1
ATOM 1770 C C . LEU A 1 230 ? 22.889 5.276 14.258 1.00 51.75 230 LEU A C 1
ATOM 1772 O O . LEU A 1 230 ? 22.656 4.421 13.404 1.00 51.75 230 LEU A O 1
ATOM 1776 N N . GLY A 1 231 ? 24.113 5.433 14.771 1.00 53.28 231 GLY A N 1
ATOM 1777 C CA . GLY A 1 231 ? 25.270 4.614 14.405 1.00 53.28 231 GLY A CA 1
ATOM 1778 C C . GLY A 1 231 ? 25.994 5.077 13.140 1.00 53.28 231 GLY A C 1
ATOM 1779 O O . GLY A 1 231 ? 26.865 4.362 12.643 1.00 53.28 231 GLY A O 1
ATOM 1780 N N . ILE A 1 232 ? 25.670 6.263 12.613 1.00 65.56 232 ILE A N 1
ATOM 1781 C CA . ILE A 1 232 ? 26.387 6.838 11.473 1.00 65.56 232 ILE A CA 1
ATOM 1782 C C . ILE A 1 232 ? 27.759 7.356 11.944 1.00 65.56 232 ILE A C 1
ATOM 1784 O O . ILE A 1 232 ? 27.820 8.100 12.926 1.00 65.56 232 ILE A O 1
ATOM 1788 N N . PRO A 1 233 ? 28.868 7.023 11.254 1.00 75.00 233 PRO A N 1
ATOM 1789 C CA . PRO A 1 233 ? 30.193 7.513 11.623 1.00 75.00 233 PRO A CA 1
ATOM 1790 C C . PRO A 1 233 ? 30.242 9.049 11.727 1.00 75.00 233 PRO A C 1
ATOM 1792 O O . PRO A 1 233 ? 29.710 9.718 10.837 1.00 75.00 233 PRO A O 1
ATOM 1795 N N . PRO A 1 234 ? 30.908 9.633 12.746 1.00 82.31 234 PRO A N 1
ATOM 1796 C CA . PRO A 1 234 ? 30.864 11.075 13.007 1.00 82.31 234 PRO A CA 1
ATOM 1797 C C . PRO A 1 234 ? 31.213 11.959 11.811 1.00 82.31 234 PRO A C 1
ATOM 1799 O O . PRO A 1 234 ? 30.547 12.960 11.568 1.00 82.31 234 PRO A O 1
ATOM 1802 N N . GLU A 1 235 ? 32.229 11.599 11.030 1.00 81.25 235 GLU A N 1
ATOM 1803 C CA . GLU A 1 235 ? 32.609 12.376 9.846 1.00 81.25 235 GLU A CA 1
ATOM 1804 C C . GLU A 1 235 ? 31.506 12.379 8.777 1.00 81.25 235 GLU A C 1
ATOM 1806 O O . GLU A 1 235 ? 31.195 13.427 8.212 1.00 81.25 235 GLU A O 1
ATOM 1811 N N . PHE A 1 236 ? 30.856 11.232 8.554 1.00 73.25 236 PHE A N 1
ATOM 1812 C CA . PHE A 1 236 ? 29.744 11.109 7.610 1.00 73.25 236 PHE A CA 1
ATOM 1813 C C . PHE A 1 236 ? 28.487 11.821 8.127 1.00 73.25 236 PHE A C 1
ATOM 1815 O O . PHE A 1 236 ? 27.827 12.529 7.373 1.00 73.25 236 PHE A O 1
ATOM 1822 N N . ALA A 1 237 ? 28.193 11.710 9.424 1.00 76.88 237 ALA A N 1
ATOM 1823 C CA . ALA A 1 237 ? 27.085 12.403 10.077 1.00 76.88 237 ALA A CA 1
ATOM 1824 C C . ALA A 1 237 ? 27.209 13.932 9.975 1.00 76.88 237 ALA A C 1
ATOM 1826 O O . ALA A 1 237 ? 26.250 14.609 9.606 1.00 76.88 237 ALA A O 1
ATOM 1827 N N . ASN A 1 238 ? 28.403 14.470 10.244 1.00 86.62 238 ASN A N 1
ATOM 1828 C CA . ASN A 1 238 ? 28.687 15.896 10.086 1.00 86.62 238 ASN A CA 1
ATOM 1829 C C . ASN A 1 238 ? 28.540 16.341 8.626 1.00 86.62 238 ASN A C 1
ATOM 1831 O O . ASN A 1 238 ? 27.969 17.394 8.359 1.00 86.62 238 ASN A O 1
ATOM 1835 N N . MET A 1 239 ? 29.009 15.528 7.674 1.00 84.19 239 MET A N 1
ATOM 1836 C CA . MET A 1 239 ? 28.854 15.811 6.245 1.00 84.19 239 MET A CA 1
ATOM 1837 C C . MET A 1 239 ? 27.378 15.853 5.817 1.00 84.19 239 MET A C 1
ATOM 1839 O O . MET A 1 239 ? 26.986 16.772 5.101 1.00 84.19 239 MET A O 1
ATOM 1843 N N . LEU A 1 240 ? 26.546 14.918 6.290 1.00 79.75 240 LEU A N 1
ATOM 1844 C CA . LEU A 1 240 ? 25.105 14.921 6.016 1.00 79.75 240 LEU A CA 1
ATOM 1845 C C . LEU A 1 240 ? 24.406 16.139 6.631 1.00 79.75 240 LEU A C 1
ATOM 1847 O O . LEU A 1 240 ? 23.578 16.764 5.974 1.00 79.75 240 LEU A O 1
ATOM 1851 N N . ALA A 1 241 ? 24.748 16.509 7.865 1.00 84.81 241 ALA A N 1
ATOM 1852 C CA . ALA A 1 241 ? 24.174 17.684 8.516 1.00 84.81 241 ALA A CA 1
ATOM 1853 C C . ALA A 1 241 ? 24.608 19.003 7.841 1.00 84.81 241 ALA A C 1
ATOM 1855 O O . ALA A 1 241 ? 23.836 19.957 7.776 1.00 84.81 241 ALA A O 1
ATOM 1856 N N . GLU A 1 242 ? 25.813 19.057 7.267 1.00 88.56 242 GLU A N 1
ATOM 1857 C CA . GLU A 1 242 ? 26.281 20.196 6.466 1.00 88.56 242 GLU A CA 1
ATOM 1858 C C . GLU A 1 242 ? 25.415 20.434 5.217 1.00 88.56 242 GLU A C 1
ATOM 1860 O O . GLU A 1 242 ? 25.305 21.568 4.748 1.00 88.56 242 GLU A O 1
ATOM 1865 N N . MET A 1 243 ? 24.765 19.392 4.679 1.00 87.50 243 MET A N 1
ATOM 1866 C CA . MET A 1 243 ? 23.837 19.557 3.556 1.00 87.50 243 MET A CA 1
ATOM 1867 C C . MET A 1 243 ? 22.642 20.429 3.943 1.00 87.50 243 MET A C 1
ATOM 1869 O O . MET A 1 243 ? 22.272 21.307 3.168 1.00 87.50 243 MET A O 1
ATOM 1873 N N . ASP A 1 244 ? 22.105 20.279 5.158 1.00 87.75 244 ASP A N 1
ATOM 1874 C CA . ASP A 1 244 ? 21.045 21.157 5.664 1.00 87.75 244 ASP A CA 1
ATOM 1875 C C . ASP A 1 244 ? 21.524 22.618 5.750 1.00 87.75 244 ASP A C 1
ATOM 1877 O O . ASP A 1 244 ? 20.768 23.528 5.412 1.00 87.75 244 ASP A O 1
ATOM 1881 N N . ARG A 1 245 ? 22.800 22.878 6.095 1.00 91.56 245 ARG A N 1
ATOM 1882 C CA . ARG A 1 245 ? 23.351 24.250 6.086 1.00 91.56 245 ARG A CA 1
ATOM 1883 C C . ARG A 1 245 ? 23.310 24.880 4.692 1.00 91.56 245 ARG A C 1
ATOM 1885 O O . ARG A 1 245 ? 23.027 26.071 4.573 1.00 91.56 245 ARG A O 1
ATOM 1892 N N . LYS A 1 246 ? 23.552 24.101 3.636 1.00 89.88 246 LYS A N 1
ATOM 1893 C CA . LYS A 1 246 ? 23.427 24.584 2.250 1.00 89.88 246 LYS A CA 1
ATOM 1894 C C . LYS A 1 246 ? 21.973 24.897 1.885 1.00 89.88 246 LYS A C 1
ATOM 1896 O O . LYS A 1 246 ? 21.722 25.911 1.235 1.00 89.88 246 LYS A O 1
ATOM 1901 N N . VAL A 1 247 ? 21.020 24.100 2.377 1.00 93.81 247 VAL A N 1
ATOM 1902 C CA . VAL A 1 247 ? 19.583 24.375 2.214 1.00 93.81 247 VAL A CA 1
ATOM 1903 C C . VAL A 1 247 ? 19.203 25.704 2.880 1.00 93.81 247 VAL A C 1
ATOM 1905 O O . VAL A 1 247 ? 18.515 26.509 2.256 1.00 93.81 247 VAL A O 1
ATOM 1908 N N . ILE A 1 248 ? 19.719 25.996 4.085 1.00 93.38 248 ILE A N 1
ATOM 1909 C CA . ILE A 1 248 ? 19.536 27.306 4.752 1.00 93.38 248 ILE A CA 1
ATOM 1910 C C . ILE A 1 248 ? 20.051 28.454 3.869 1.00 93.38 248 ILE A C 1
ATOM 1912 O O . ILE A 1 248 ? 19.448 29.522 3.814 1.00 93.38 248 ILE A O 1
ATOM 1916 N N . GLN A 1 249 ? 21.166 28.241 3.166 1.00 93.75 249 GLN A N 1
ATOM 1917 C CA . GLN A 1 249 ? 21.777 29.222 2.261 1.00 93.75 249 GLN A CA 1
ATOM 1918 C C . GLN A 1 249 ? 21.056 29.339 0.904 1.00 93.75 249 GLN A C 1
ATOM 1920 O O . GLN A 1 249 ? 21.494 30.110 0.051 1.00 93.75 249 GLN A O 1
ATOM 1925 N N . GLY A 1 250 ? 19.960 28.602 0.698 1.00 93.25 250 GLY A N 1
ATOM 1926 C CA . GLY A 1 250 ? 19.133 28.674 -0.505 1.00 93.25 250 GLY A CA 1
ATOM 1927 C C . GLY A 1 250 ? 19.640 27.840 -1.683 1.00 93.25 250 GLY A C 1
ATOM 1928 O O . GLY A 1 250 ? 19.248 28.119 -2.815 1.00 93.25 250 GLY A O 1
ATOM 1929 N N . SER A 1 251 ? 20.492 26.826 -1.459 1.00 92.25 251 SER A N 1
ATOM 1930 C CA . SER A 1 251 ? 21.051 26.008 -2.552 1.00 92.25 251 SER A CA 1
ATOM 1931 C C . SER A 1 251 ? 19.973 25.361 -3.423 1.00 92.25 251 SER A C 1
ATOM 1933 O O . SER A 1 251 ? 20.038 25.437 -4.648 1.00 92.25 251 SER A O 1
ATOM 1935 N N . GLU A 1 252 ? 18.955 24.760 -2.805 1.00 94.88 252 GLU A N 1
ATOM 1936 C CA . GLU A 1 252 ? 17.905 24.038 -3.534 1.00 94.88 252 GLU A CA 1
ATOM 1937 C C . GLU A 1 252 ? 16.930 24.987 -4.244 1.00 94.88 252 GLU A C 1
ATOM 1939 O O . GLU A 1 252 ? 16.494 24.712 -5.362 1.00 94.88 252 GLU A O 1
ATOM 1944 N N . GLU A 1 253 ? 16.625 26.137 -3.634 1.00 94.94 253 GLU A N 1
ATOM 1945 C CA . GLU A 1 253 ? 15.808 27.188 -4.251 1.00 94.94 253 GLU A CA 1
ATOM 1946 C C . GLU A 1 253 ? 16.514 27.813 -5.465 1.00 94.94 253 GLU A C 1
ATOM 1948 O O . GLU A 1 253 ? 15.872 28.072 -6.486 1.00 94.94 253 GLU A O 1
ATOM 1953 N N . ALA A 1 254 ? 17.836 27.996 -5.402 1.00 93.12 254 ALA A N 1
ATOM 1954 C CA . ALA A 1 254 ? 18.623 28.459 -6.541 1.00 93.12 254 ALA A CA 1
ATOM 1955 C C . ALA A 1 254 ? 18.553 27.468 -7.717 1.00 93.12 254 ALA A C 1
ATOM 1957 O O . ALA A 1 254 ? 18.269 27.884 -8.839 1.00 93.12 254 ALA A O 1
ATOM 1958 N N . VAL A 1 255 ? 18.719 26.163 -7.462 1.00 92.00 255 VAL A N 1
ATOM 1959 C CA . VAL A 1 255 ? 18.594 25.114 -8.496 1.00 92.00 255 VAL A CA 1
ATOM 1960 C C . VAL A 1 255 ? 17.178 25.076 -9.084 1.00 92.00 255 VAL A C 1
ATOM 1962 O O . VAL A 1 255 ? 17.008 24.970 -10.302 1.00 92.00 255 VAL A O 1
ATOM 1965 N N . PHE A 1 256 ? 16.146 25.210 -8.246 1.00 93.38 256 PHE A N 1
ATOM 1966 C CA . PHE A 1 256 ? 14.757 25.259 -8.704 1.00 93.38 256 PHE A CA 1
ATOM 1967 C C . PHE A 1 256 ? 14.516 26.430 -9.670 1.00 93.38 256 PHE A C 1
ATOM 1969 O O . PHE A 1 256 ? 13.959 26.238 -10.756 1.00 93.38 256 PHE A O 1
ATOM 1976 N N . ASN A 1 257 ? 15.007 27.621 -9.320 1.00 92.56 257 ASN A N 1
ATOM 1977 C CA . ASN A 1 257 ? 14.801 28.858 -10.077 1.00 92.56 257 ASN A CA 1
ATOM 1978 C C . ASN A 1 257 ? 15.755 29.040 -11.271 1.00 92.56 257 ASN A C 1
ATOM 1980 O O . ASN A 1 257 ? 15.534 29.932 -12.093 1.00 92.56 257 ASN A O 1
ATOM 1984 N N . ASP A 1 258 ? 16.789 28.206 -11.410 1.00 89.88 258 ASP A N 1
ATOM 1985 C CA . ASP A 1 258 ? 17.763 28.326 -12.494 1.00 89.88 258 ASP A CA 1
ATOM 1986 C C . ASP A 1 258 ? 17.133 28.000 -13.861 1.00 89.88 258 ASP A C 1
ATOM 1988 O O . ASP A 1 258 ? 16.934 26.841 -14.244 1.00 89.88 258 ASP A O 1
ATOM 1992 N N . SER A 1 259 ? 16.783 29.048 -14.603 1.00 82.75 259 SER A N 1
ATOM 1993 C CA . SER A 1 259 ? 16.235 28.954 -15.959 1.00 82.75 259 SER A CA 1
ATOM 1994 C C . SER A 1 259 ? 17.300 28.642 -17.015 1.00 82.75 259 SER A C 1
ATOM 1996 O O . SER A 1 259 ? 16.959 28.097 -18.065 1.00 82.75 259 SER A O 1
ATOM 1998 N N . SER A 1 260 ? 18.580 28.911 -16.735 1.00 83.31 260 SER A N 1
ATOM 1999 C CA . SER A 1 260 ? 19.686 28.593 -17.644 1.00 83.31 260 SER A CA 1
ATOM 2000 C C . SER A 1 260 ? 19.938 27.087 -17.700 1.00 83.31 260 SER A C 1
ATOM 2002 O O . SER A 1 260 ? 19.960 26.516 -18.790 1.00 83.31 260 SER A O 1
ATOM 2004 N N . ALA A 1 261 ? 19.936 26.407 -16.547 1.00 80.56 261 ALA A N 1
ATOM 2005 C CA . ALA A 1 261 ? 19.998 24.948 -16.485 1.00 80.56 261 ALA A CA 1
ATOM 2006 C C . ALA A 1 261 ? 18.829 24.282 -17.236 1.00 80.56 261 ALA A C 1
ATOM 2008 O O . ALA A 1 261 ? 19.007 23.244 -17.874 1.00 80.56 261 ALA A O 1
ATOM 2009 N N . ALA A 1 262 ? 17.632 24.881 -17.216 1.00 79.19 262 ALA A N 1
ATOM 2010 C CA . ALA A 1 262 ? 16.501 24.397 -18.011 1.00 79.19 262 ALA A CA 1
ATOM 2011 C C . ALA A 1 262 ? 16.748 24.556 -19.521 1.00 79.19 262 ALA A C 1
ATOM 2013 O O . ALA A 1 262 ? 16.545 23.607 -20.277 1.00 79.19 262 ALA A O 1
ATOM 2014 N N . ALA A 1 263 ? 17.222 25.728 -19.955 1.00 77.69 263 ALA A N 1
ATOM 2015 C CA . ALA A 1 263 ? 17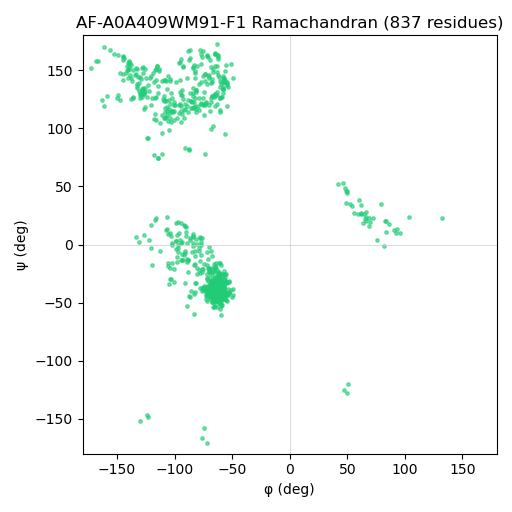.517 26.015 -21.360 1.00 77.69 263 ALA A CA 1
ATOM 2016 C C . ALA A 1 263 ? 18.640 25.124 -21.928 1.00 77.69 263 ALA A C 1
ATOM 2018 O O . ALA A 1 263 ? 18.592 24.731 -23.091 1.00 77.69 263 ALA A O 1
ATOM 2019 N N . GLU A 1 264 ? 19.615 24.747 -21.097 1.00 86.38 264 GLU A N 1
ATOM 2020 C CA . GLU A 1 264 ? 20.701 23.814 -21.436 1.00 86.38 264 GLU A CA 1
ATOM 2021 C C . GLU A 1 264 ? 20.265 22.331 -21.400 1.00 86.38 264 GLU A C 1
ATOM 2023 O O . GLU A 1 264 ? 21.047 21.418 -21.701 1.00 86.38 264 GLU A O 1
ATOM 2028 N N . GLY A 1 265 ? 19.013 22.057 -21.012 1.00 85.31 265 GLY A N 1
ATOM 2029 C CA . GLY A 1 265 ? 18.496 20.705 -20.804 1.00 85.31 265 GLY A CA 1
ATOM 2030 C C . GLY A 1 265 ? 19.246 19.955 -19.698 1.00 85.31 265 GLY A C 1
ATOM 2031 O O . GLY A 1 265 ? 19.492 18.758 -19.840 1.00 85.31 265 GLY A O 1
ATOM 2032 N N . ARG A 1 266 ? 19.690 20.672 -18.661 1.00 91.31 266 ARG A N 1
ATOM 2033 C CA . ARG A 1 266 ? 20.351 20.173 -17.441 1.00 91.31 266 ARG A CA 1
ATOM 2034 C C . ARG A 1 266 ? 19.408 20.157 -16.233 1.00 91.31 266 ARG A C 1
ATOM 2036 O O . ARG A 1 266 ? 19.852 19.890 -15.124 1.00 91.31 266 ARG A O 1
ATOM 2043 N N . LYS A 1 267 ? 18.111 20.426 -16.421 1.00 94.06 267 LYS A N 1
ATOM 2044 C CA . LYS A 1 267 ? 17.092 20.351 -15.365 1.00 94.06 267 LYS A CA 1
ATOM 2045 C C . LYS A 1 267 ? 15.903 19.501 -15.803 1.00 94.06 267 LYS A C 1
ATOM 2047 O O . LYS A 1 267 ? 15.304 19.768 -16.841 1.00 94.06 267 LYS A O 1
ATOM 2052 N N . PHE A 1 268 ? 15.553 18.519 -14.982 1.00 95.44 268 PHE A N 1
ATOM 2053 C CA . PHE A 1 268 ? 14.354 17.697 -15.091 1.00 95.44 268 PHE A CA 1
ATOM 2054 C C . PHE A 1 268 ? 13.401 18.063 -13.951 1.00 95.44 268 PHE A C 1
ATOM 2056 O O . PHE A 1 268 ? 13.789 18.020 -12.783 1.00 95.44 268 PHE A O 1
ATOM 2063 N N . VAL A 1 269 ? 12.161 18.424 -14.285 1.00 96.12 269 VAL A N 1
ATOM 2064 C CA . VAL A 1 269 ? 11.119 18.745 -13.301 1.00 96.12 269 VAL A CA 1
ATOM 2065 C C . VAL A 1 269 ? 10.178 17.550 -13.188 1.00 96.12 269 VAL A C 1
ATOM 2067 O O . VAL A 1 269 ? 9.507 17.187 -14.155 1.00 96.12 269 VAL A O 1
ATOM 2070 N N . GLY A 1 270 ? 10.170 16.931 -12.011 1.00 91.38 270 GLY A N 1
ATOM 2071 C CA . GLY A 1 270 ? 9.311 15.807 -11.670 1.00 91.38 270 GLY A CA 1
ATOM 2072 C C . GLY A 1 270 ? 7.831 16.174 -11.656 1.00 91.38 270 GLY A C 1
ATOM 2073 O O . GLY A 1 270 ? 7.461 17.347 -11.633 1.00 91.38 270 GLY A O 1
ATOM 2074 N N . LYS A 1 271 ? 6.973 15.155 -11.680 1.00 90.31 271 LYS A N 1
ATOM 2075 C CA . LYS A 1 271 ? 5.514 15.328 -11.756 1.00 90.31 271 LYS A CA 1
ATOM 2076 C C . LYS A 1 271 ? 4.807 15.122 -10.421 1.00 90.31 271 LYS A C 1
ATOM 2078 O O . LYS A 1 271 ? 3.650 15.505 -10.307 1.00 90.31 271 LYS A O 1
ATOM 2083 N N . HIS A 1 272 ? 5.470 14.509 -9.444 1.00 85.62 272 HIS A N 1
ATOM 2084 C CA . HIS A 1 272 ? 4.842 14.097 -8.192 1.00 85.62 272 HIS A CA 1
ATOM 2085 C C . HIS A 1 272 ? 4.994 15.173 -7.118 1.00 85.62 272 HIS A C 1
ATOM 2087 O O . HIS A 1 272 ? 6.105 15.634 -6.850 1.00 85.62 272 HIS A O 1
ATOM 2093 N N . THR A 1 273 ? 3.884 15.554 -6.487 1.00 90.56 273 THR A N 1
ATOM 2094 C CA . THR A 1 273 ? 3.876 16.577 -5.434 1.00 90.56 273 THR A CA 1
ATOM 2095 C C . THR A 1 273 ? 3.983 15.973 -4.031 1.00 90.56 273 THR A C 1
ATOM 2097 O O . THR A 1 273 ? 3.668 14.805 -3.785 1.00 90.56 273 THR A O 1
ATOM 2100 N N . LEU A 1 274 ? 4.400 16.802 -3.071 1.00 86.56 274 LEU A N 1
ATOM 2101 C CA . LEU A 1 274 ? 4.489 16.423 -1.660 1.00 86.56 274 LEU A CA 1
ATOM 2102 C C . LEU A 1 274 ? 3.103 16.122 -1.056 1.00 86.56 274 LEU A C 1
ATOM 2104 O O . LEU A 1 274 ? 2.941 15.192 -0.266 1.00 86.56 274 LEU A O 1
ATOM 2108 N N . LEU A 1 275 ? 2.094 16.912 -1.441 1.00 84.12 275 LEU A N 1
ATOM 2109 C CA . LEU A 1 275 ? 0.732 16.783 -0.928 1.00 84.12 275 LEU A CA 1
ATOM 2110 C C . LEU A 1 275 ? 0.055 15.500 -1.420 1.00 84.12 275 LEU A C 1
ATOM 2112 O O . LEU A 1 275 ? -0.557 14.807 -0.607 1.00 84.12 275 LEU A O 1
ATOM 2116 N N . GLU A 1 276 ? 0.187 15.172 -2.710 1.00 74.38 276 GLU A N 1
ATOM 2117 C CA . GLU A 1 276 ? -0.304 13.902 -3.265 1.00 74.38 276 GLU A CA 1
ATOM 2118 C C . GLU A 1 276 ? 0.294 12.725 -2.489 1.00 74.38 276 GLU A C 1
ATOM 2120 O O . GLU A 1 276 ? -0.439 11.880 -1.976 1.00 74.38 276 GLU A O 1
ATOM 2125 N N . PHE A 1 277 ? 1.610 12.741 -2.266 1.00 75.00 277 PHE A N 1
ATOM 2126 C CA . PHE A 1 277 ? 2.280 11.690 -1.508 1.00 75.00 277 PHE A CA 1
ATOM 2127 C C . PHE A 1 277 ? 1.750 11.537 -0.070 1.00 75.00 277 PHE A C 1
ATOM 2129 O O . PHE A 1 277 ? 1.560 10.416 0.408 1.00 75.00 277 PHE A O 1
ATOM 2136 N N . PHE A 1 278 ? 1.473 12.629 0.651 1.00 78.94 278 PHE A N 1
ATOM 2137 C CA . PHE A 1 278 ? 0.899 12.531 2.002 1.00 78.94 278 PHE A CA 1
ATOM 2138 C C . PHE A 1 278 ? -0.542 12.021 2.003 1.00 78.94 278 PHE A C 1
ATOM 2140 O O . PHE A 1 278 ? -0.934 11.279 2.909 1.00 78.94 278 PHE A O 1
ATOM 2147 N N . GLN A 1 279 ? -1.337 12.387 0.998 1.00 63.28 279 GLN A N 1
ATOM 2148 C CA . GLN A 1 279 ? -2.715 11.914 0.864 1.00 63.28 279 GLN A CA 1
ATOM 2149 C C . GLN A 1 279 ? -2.779 10.404 0.589 1.00 63.28 279 GLN A C 1
ATOM 2151 O O . GLN A 1 279 ? -3.666 9.730 1.128 1.00 63.28 279 GLN A O 1
ATOM 2156 N N . GLU A 1 280 ? -1.800 9.882 -0.152 1.00 49.91 280 GLU A N 1
ATOM 2157 C CA . GLU A 1 280 ? -1.639 8.467 -0.500 1.00 49.91 280 GLU A CA 1
ATOM 2158 C C . GLU A 1 280 ? -1.352 7.558 0.706 1.00 49.91 280 GLU A C 1
ATOM 2160 O O . GLU A 1 280 ? -1.765 6.397 0.720 1.00 49.91 280 GLU A O 1
ATOM 2165 N N . ASN A 1 281 ? -0.712 8.079 1.761 1.00 53.34 281 ASN A N 1
ATOM 2166 C CA . ASN A 1 281 ? -0.036 7.260 2.781 1.00 53.34 281 ASN A CA 1
ATOM 2167 C C . ASN A 1 281 ? -0.622 7.349 4.220 1.00 53.34 281 ASN A C 1
ATOM 2169 O O . ASN A 1 281 ? 0.055 7.045 5.199 1.00 53.34 281 ASN A O 1
ATOM 2173 N N . LYS A 1 282 ? -1.898 7.733 4.394 1.00 55.09 282 LYS A N 1
ATOM 2174 C CA . LYS A 1 282 ? -2.491 8.172 5.690 1.00 55.09 282 LYS A CA 1
ATOM 2175 C C . LYS A 1 282 ? -3.153 7.135 6.649 1.00 55.09 282 LYS A C 1
ATOM 2177 O O . LYS A 1 282 ? -3.783 7.558 7.615 1.00 55.09 282 LYS A O 1
ATOM 2182 N N . ARG A 1 283 ? -3.107 5.803 6.444 1.00 40.22 283 ARG A N 1
ATOM 2183 C CA . ARG A 1 283 ? -4.035 4.826 7.115 1.00 40.22 283 ARG A CA 1
ATOM 2184 C C . ARG A 1 283 ? -3.423 3.864 8.173 1.00 40.22 283 ARG A C 1
ATOM 2186 O O . ARG A 1 283 ? -3.270 2.682 7.875 1.00 40.22 283 ARG A O 1
ATOM 2193 N N . GLY A 1 284 ? -3.146 4.301 9.416 1.00 35.88 284 GLY A N 1
ATOM 2194 C CA . GLY A 1 284 ? -2.297 3.514 10.347 1.00 35.88 284 GLY A CA 1
ATOM 2195 C C . GLY A 1 284 ? -2.651 3.236 11.832 1.00 35.88 284 GLY A C 1
ATOM 2196 O O . GLY A 1 284 ? -1.769 2.681 12.477 1.00 35.88 284 GLY A O 1
ATOM 2197 N N . THR A 1 285 ? -3.810 3.549 12.448 1.00 43.12 285 THR A N 1
ATOM 2198 C CA . THR A 1 285 ? -3.986 3.321 13.923 1.00 43.12 285 THR A CA 1
ATOM 2199 C C . THR A 1 285 ? -5.395 2.880 14.402 1.00 43.12 285 THR A C 1
ATOM 2201 O O . THR A 1 285 ? -6.399 3.389 13.917 1.00 43.12 285 THR A O 1
ATOM 2204 N N . GLY A 1 286 ? -5.467 1.954 15.392 1.00 53.12 286 GLY A N 1
ATOM 2205 C CA . GLY A 1 286 ? -6.609 1.797 16.336 1.00 53.12 286 GLY A CA 1
ATOM 2206 C C . GLY A 1 286 ? -7.647 0.657 16.178 1.00 53.12 286 GLY A C 1
ATOM 2207 O O . GLY A 1 286 ? -8.761 0.819 16.668 1.00 53.12 286 GLY A O 1
ATOM 2208 N N . ARG A 1 287 ? -7.346 -0.482 15.531 1.00 64.69 287 ARG A N 1
ATOM 2209 C CA . ARG A 1 287 ? -8.373 -1.466 15.091 1.00 64.69 287 ARG A CA 1
ATOM 2210 C C . ARG A 1 287 ? -9.173 -2.177 16.213 1.00 64.69 287 ARG A C 1
ATOM 2212 O O . ARG A 1 287 ? -10.398 -2.113 16.193 1.00 64.69 287 ARG A O 1
ATOM 2219 N N . THR A 1 288 ? -8.531 -2.803 17.210 1.00 74.88 288 THR A N 1
ATOM 2220 C CA . THR A 1 288 ? -9.235 -3.579 18.269 1.00 74.88 288 THR A CA 1
ATOM 2221 C C . THR A 1 288 ? -9.982 -2.701 19.277 1.00 74.88 288 THR A C 1
ATOM 2223 O O . THR A 1 288 ? -11.121 -2.992 19.632 1.00 74.88 288 THR A O 1
ATOM 2226 N N . GLY A 1 289 ? -9.369 -1.599 19.724 1.00 81.56 289 GLY A N 1
ATOM 2227 C CA . GLY A 1 289 ? -9.991 -0.670 20.674 1.00 81.56 289 GLY A CA 1
ATOM 2228 C C . GLY A 1 289 ? -11.240 0.012 20.111 1.00 81.56 289 GLY A C 1
ATOM 2229 O O . GLY A 1 289 ? -12.229 0.167 20.824 1.00 81.56 289 GLY A O 1
ATOM 2230 N N . LEU A 1 290 ? -11.235 0.363 18.819 1.00 76.06 290 LEU A N 1
ATOM 2231 C CA . LEU A 1 290 ? -12.407 0.948 18.167 1.00 76.06 290 LEU A CA 1
ATOM 2232 C C . LEU A 1 290 ? -13.537 -0.076 17.980 1.00 76.06 290 LEU A C 1
ATOM 2234 O O . LEU A 1 290 ? -14.698 0.268 18.195 1.00 76.06 290 LEU A O 1
ATOM 2238 N N . ALA A 1 291 ? -13.218 -1.324 17.622 1.00 78.62 291 ALA A N 1
ATOM 2239 C CA . ALA A 1 291 ? -14.208 -2.400 17.544 1.00 78.62 291 ALA A CA 1
ATOM 2240 C C . ALA A 1 291 ? -14.882 -2.643 18.909 1.00 78.62 291 ALA A C 1
ATOM 2242 O O . ALA A 1 291 ? -16.110 -2.672 19.002 1.00 78.62 291 ALA A O 1
ATOM 2243 N N . LEU A 1 292 ? -14.100 -2.683 19.996 1.00 90.88 292 LEU A N 1
ATOM 2244 C CA . LEU A 1 292 ? -14.637 -2.796 21.357 1.00 90.88 292 LEU A CA 1
ATOM 2245 C C . LEU A 1 292 ? -15.515 -1.594 21.734 1.00 90.88 292 LEU A C 1
ATOM 2247 O O . LEU A 1 292 ? -16.594 -1.767 22.301 1.00 90.88 292 LEU A O 1
ATOM 2251 N N . ALA A 1 293 ? -15.085 -0.376 21.394 1.00 85.62 293 ALA A N 1
ATOM 2252 C CA . ALA A 1 293 ? -15.866 0.831 21.646 1.00 85.62 293 ALA A CA 1
ATOM 2253 C C . ALA A 1 293 ? -17.241 0.776 20.959 1.00 85.62 293 ALA A C 1
ATOM 2255 O O . ALA A 1 293 ? -18.251 1.111 21.582 1.00 85.62 293 ALA A O 1
ATOM 2256 N N . LYS A 1 294 ? -17.303 0.294 19.708 1.00 80.25 294 LYS A N 1
ATOM 2257 C CA . LYS A 1 294 ? -18.563 0.079 18.972 1.00 80.25 294 LYS A CA 1
ATOM 2258 C C . LYS A 1 294 ? -19.482 -0.913 19.693 1.00 80.25 294 LYS A C 1
ATOM 2260 O O . LYS A 1 294 ? -20.666 -0.614 19.859 1.00 80.25 294 LYS A O 1
ATOM 2265 N N . LEU A 1 295 ? -18.951 -2.035 20.185 1.00 87.12 295 LEU A N 1
ATOM 2266 C CA . LEU A 1 295 ? -19.729 -3.025 20.941 1.00 87.12 295 LEU A CA 1
ATOM 2267 C C . LEU A 1 295 ? -20.277 -2.449 22.254 1.00 87.12 295 LEU A C 1
ATOM 2269 O O . LEU A 1 295 ? -21.478 -2.537 22.510 1.00 87.12 295 LEU A O 1
ATOM 2273 N N . LEU A 1 296 ? -19.439 -1.779 23.049 1.00 91.75 296 LEU A N 1
ATOM 2274 C CA . LEU A 1 296 ? -19.859 -1.122 24.293 1.00 91.75 296 LEU A CA 1
ATOM 2275 C C . LEU A 1 296 ? -20.934 -0.054 24.042 1.00 91.75 296 LEU A C 1
ATOM 2277 O O . LEU A 1 296 ? -21.946 0.001 24.747 1.00 91.75 296 LEU A O 1
ATOM 2281 N N . HIS A 1 297 ? -20.773 0.746 22.990 1.00 88.56 297 HIS A N 1
ATOM 2282 C CA . HIS A 1 297 ? -21.765 1.745 22.608 1.00 88.56 297 HIS A CA 1
ATOM 2283 C C . HIS A 1 297 ? -23.095 1.125 22.165 1.00 88.56 297 HIS A C 1
ATOM 2285 O O . HIS A 1 297 ? -24.152 1.660 22.505 1.00 88.56 297 HIS A O 1
ATOM 2291 N N . SER A 1 298 ? -23.072 -0.026 21.482 1.00 84.56 298 SER A N 1
ATOM 2292 C CA . SER A 1 298 ? -24.290 -0.729 21.046 1.00 84.56 298 SER A CA 1
ATOM 2293 C C . SER A 1 298 ? -25.208 -1.126 22.213 1.00 84.56 298 SER A C 1
ATOM 2295 O O . SER A 1 298 ? -26.432 -1.099 22.081 1.00 84.56 298 SER A O 1
ATOM 2297 N N . VAL A 1 299 ? -24.630 -1.385 23.392 1.00 91.62 299 VAL A N 1
ATOM 2298 C CA . VAL A 1 299 ? -25.355 -1.668 24.644 1.00 91.62 299 VAL A CA 1
ATOM 2299 C C . VAL A 1 299 ? -25.463 -0.449 25.565 1.00 91.62 299 VAL A C 1
ATOM 2301 O O . VAL A 1 299 ? -25.746 -0.577 26.756 1.00 91.62 299 VAL A O 1
ATOM 2304 N N . LYS A 1 300 ? -25.268 0.754 25.009 1.00 91.44 300 LYS A N 1
ATOM 2305 C CA . LYS A 1 300 ? -25.386 2.052 25.692 1.00 91.44 300 LYS A CA 1
ATOM 2306 C C . LYS A 1 300 ? -24.441 2.217 26.887 1.00 91.44 300 LYS A C 1
ATOM 2308 O O . LYS A 1 300 ? -24.736 2.992 27.798 1.00 91.44 300 LYS A O 1
ATOM 2313 N N . LYS A 1 301 ? -23.299 1.522 26.893 1.00 89.62 301 LYS A N 1
ATOM 2314 C CA . LYS A 1 301 ? -22.218 1.801 27.843 1.00 89.62 301 LYS A CA 1
ATOM 2315 C C . LYS A 1 301 ? -21.445 3.032 27.350 1.00 89.62 301 LYS A C 1
ATOM 2317 O O . LYS A 1 301 ? -21.043 3.056 26.186 1.00 89.62 301 LYS A O 1
ATOM 2322 N N . PRO A 1 302 ? -21.266 4.074 28.183 1.00 89.56 302 PRO A N 1
ATOM 2323 C CA . PRO A 1 302 ? -20.412 5.202 27.834 1.00 89.56 302 PRO A CA 1
ATOM 2324 C C . PRO A 1 302 ? -18.980 4.726 27.577 1.00 89.56 302 PRO A C 1
ATOM 2326 O O . PRO A 1 302 ? -18.468 3.894 28.320 1.00 89.56 302 PRO A O 1
ATOM 2329 N N . VAL A 1 303 ? -18.342 5.261 26.538 1.00 91.25 303 VAL A N 1
ATOM 2330 C CA . VAL A 1 303 ? -16.949 4.950 26.199 1.00 91.25 303 VAL A CA 1
ATOM 2331 C C . VAL A 1 303 ? -16.176 6.251 26.074 1.00 91.25 303 VAL A C 1
ATOM 2333 O O . VAL A 1 303 ? -16.598 7.161 25.355 1.00 91.25 303 VAL A O 1
ATOM 2336 N N . LEU A 1 304 ? -15.040 6.318 26.763 1.00 91.56 304 LEU A N 1
ATOM 2337 C CA . LEU A 1 304 ? -14.034 7.352 26.580 1.00 91.56 304 LEU A CA 1
ATOM 2338 C C . LEU A 1 304 ? -12.838 6.735 25.856 1.00 91.56 304 LEU A C 1
ATOM 2340 O O . LEU A 1 304 ? -12.219 5.797 26.351 1.00 91.56 304 LEU A O 1
ATOM 2344 N N . ILE A 1 305 ? -12.529 7.245 24.668 1.00 88.94 305 ILE A N 1
ATOM 2345 C CA . ILE A 1 305 ? -11.423 6.756 23.850 1.00 88.94 305 ILE A CA 1
ATOM 2346 C C . ILE A 1 305 ? -10.160 7.568 24.166 1.00 88.94 305 ILE A C 1
ATOM 2348 O O . ILE A 1 305 ? -10.040 8.740 23.811 1.00 88.94 305 ILE A O 1
ATOM 2352 N N . ALA A 1 306 ? -9.203 6.935 24.837 1.00 86.69 306 ALA A N 1
ATOM 2353 C CA . ALA A 1 306 ? -7.897 7.512 25.127 1.00 86.69 306 ALA A CA 1
ATOM 2354 C C . ALA A 1 306 ? -6.973 7.370 23.905 1.00 86.69 306 ALA A C 1
ATOM 2356 O O . ALA A 1 306 ? -6.633 6.258 23.500 1.00 86.69 306 ALA A O 1
ATOM 2357 N N . THR A 1 307 ? -6.588 8.486 23.277 1.00 77.19 307 THR A N 1
ATOM 2358 C CA . THR A 1 307 ? -5.662 8.486 22.129 1.00 77.19 307 THR A CA 1
ATOM 2359 C C . THR A 1 307 ? -4.649 9.611 22.237 1.00 77.19 307 THR A C 1
ATOM 2361 O O . THR A 1 307 ? -4.943 10.675 22.772 1.00 77.19 307 THR A O 1
ATOM 2364 N N . ARG A 1 308 ? -3.478 9.443 21.615 1.00 68.81 308 ARG A N 1
ATOM 2365 C CA . ARG A 1 308 ? -2.443 10.493 21.551 1.00 68.81 308 ARG A CA 1
ATOM 2366 C C . ARG A 1 308 ? -2.943 11.814 20.962 1.00 68.81 308 ARG A C 1
ATOM 2368 O O . ARG A 1 308 ? -2.524 12.887 21.382 1.00 68.81 308 ARG A O 1
ATOM 2375 N N . SER A 1 309 ? -3.891 11.737 20.026 1.00 67.44 309 SER A N 1
ATOM 2376 C CA . SER A 1 309 ? -4.493 12.910 19.380 1.00 67.44 309 SER A CA 1
ATOM 2377 C C . SER A 1 309 ? -5.613 13.575 20.189 1.00 67.44 309 SER A C 1
ATOM 2379 O O . SER A 1 309 ? -6.004 14.695 19.867 1.00 67.44 309 SER A O 1
ATOM 2381 N N . GLY A 1 310 ? -6.177 12.881 21.184 1.00 75.94 310 GLY A N 1
ATOM 2382 C CA . GLY A 1 310 ? -7.401 13.305 21.865 1.00 75.94 310 GLY A CA 1
ATOM 2383 C C . GLY A 1 310 ? -8.638 13.347 20.965 1.00 75.94 310 GLY A C 1
ATOM 2384 O O . GLY A 1 310 ? -9.613 14.010 21.305 1.00 75.94 310 GLY A O 1
ATOM 2385 N N . LYS A 1 311 ? -8.605 12.666 19.813 1.00 71.44 311 LYS A N 1
ATOM 2386 C CA . LYS A 1 311 ? -9.722 12.552 18.869 1.00 71.44 311 LYS A CA 1
ATOM 2387 C C . LYS A 1 311 ? -10.181 11.103 18.747 1.00 71.44 311 LYS A C 1
ATOM 2389 O O . LYS A 1 311 ? -9.385 10.170 18.884 1.00 71.44 311 LYS A O 1
ATOM 2394 N N . ALA A 1 312 ? -11.461 10.937 18.442 1.00 66.31 312 ALA A N 1
ATOM 2395 C CA . ALA A 1 312 ? -12.073 9.676 18.055 1.00 66.31 312 ALA A CA 1
ATOM 2396 C C . ALA A 1 312 ? -13.166 9.936 17.007 1.00 66.31 312 ALA A C 1
ATOM 2398 O O . ALA A 1 312 ? -13.622 11.075 16.877 1.00 66.31 312 ALA A O 1
ATOM 2399 N N . PRO A 1 313 ? -13.580 8.909 16.245 1.00 55.53 313 PRO A N 1
ATOM 2400 C CA . PRO A 1 313 ? -14.767 9.003 15.409 1.00 55.53 313 PRO A CA 1
ATOM 2401 C C . PRO A 1 313 ? -16.002 9.333 16.254 1.00 55.53 313 PRO A C 1
ATOM 2403 O O . PRO A 1 313 ? -16.154 8.816 17.361 1.00 55.53 313 PRO A O 1
ATOM 2406 N N . GLU A 1 314 ? -16.917 10.136 15.718 1.00 63.53 314 GLU A N 1
ATOM 2407 C CA . GLU A 1 314 ? -18.255 10.264 16.303 1.00 63.53 314 GLU A CA 1
ATOM 2408 C C . GLU A 1 314 ? -18.929 8.876 16.378 1.00 63.53 314 GLU A C 1
ATOM 2410 O O . GLU A 1 314 ? -18.742 8.065 15.463 1.00 63.53 314 GLU A O 1
ATOM 2415 N N . PRO A 1 315 ? -19.701 8.559 17.439 1.00 78.44 315 PRO A N 1
ATOM 2416 C CA . PRO A 1 315 ? -20.147 9.429 18.537 1.00 78.44 315 PRO A CA 1
ATOM 2417 C C . PRO A 1 315 ? -19.247 9.383 19.791 1.00 78.44 315 PRO A C 1
ATOM 2419 O O . PRO A 1 315 ? -19.696 9.691 20.899 1.00 78.44 315 PRO A O 1
ATOM 2422 N N . PHE A 1 316 ? -18.010 8.899 19.672 1.00 82.00 316 PHE A N 1
ATOM 2423 C CA . PHE A 1 316 ? -17.168 8.629 20.833 1.00 82.00 316 PHE A CA 1
ATOM 2424 C C . PHE A 1 316 ? -16.496 9.894 21.356 1.00 82.00 316 PHE A C 1
ATOM 2426 O O . PHE A 1 316 ? -15.864 10.644 20.614 1.00 82.00 316 PHE A O 1
ATOM 2433 N N . LYS A 1 317 ? -16.554 10.085 22.676 1.00 87.38 317 LYS A N 1
ATOM 2434 C CA . LYS A 1 317 ? -15.702 11.072 23.340 1.00 87.38 317 LYS A CA 1
ATOM 2435 C C . LYS A 1 317 ? -14.266 10.573 23.329 1.00 87.38 317 LYS A C 1
ATOM 2437 O O . LYS A 1 317 ? -14.025 9.378 23.505 1.00 87.38 317 LYS A O 1
ATOM 2442 N N . ALA A 1 318 ? -13.325 11.495 23.190 1.00 87.31 318 ALA A N 1
ATOM 2443 C CA . ALA A 1 318 ? -11.911 11.189 23.261 1.00 87.31 318 ALA A CA 1
ATOM 2444 C C . ALA A 1 318 ? -11.185 12.076 24.265 1.00 87.31 318 ALA A C 1
ATOM 2446 O O . ALA A 1 318 ? -11.597 13.204 24.534 1.00 87.31 318 ALA A O 1
ATOM 2447 N N . VAL A 1 319 ? -10.095 11.542 24.801 1.00 89.06 319 VAL A N 1
ATOM 2448 C CA . VAL A 1 319 ? -9.177 12.247 25.691 1.00 89.06 319 VAL A CA 1
ATOM 2449 C C . VAL A 1 319 ? -7.754 12.048 25.198 1.00 89.06 319 VAL A C 1
ATOM 2451 O O . VAL A 1 319 ? -7.417 10.992 24.653 1.00 89.06 319 VAL A O 1
ATOM 2454 N N . LYS A 1 320 ? -6.929 13.087 25.344 1.00 85.19 320 LYS A N 1
ATOM 2455 C CA . LYS A 1 320 ? -5.510 12.993 25.021 1.00 85.19 320 LYS A CA 1
ATOM 2456 C C . LYS A 1 320 ? -4.837 12.049 26.017 1.00 85.19 320 LYS A C 1
ATOM 2458 O O . LYS A 1 320 ? -4.988 12.245 27.216 1.00 85.19 320 LYS A O 1
ATOM 2463 N N . PHE A 1 321 ? -4.109 11.059 25.517 1.00 85.94 321 PHE A N 1
ATOM 2464 C CA . PHE A 1 321 ? -3.414 10.069 26.333 1.00 85.94 321 PHE A CA 1
ATOM 2465 C C . PHE A 1 321 ? -2.145 9.573 25.638 1.00 85.94 321 PHE A C 1
ATOM 2467 O O . PHE A 1 321 ? -2.198 9.144 24.481 1.00 85.94 321 PHE A O 1
ATOM 2474 N N . ASP A 1 322 ? -1.026 9.603 26.352 1.00 81.88 322 ASP A N 1
ATOM 2475 C CA . ASP A 1 322 ? 0.264 9.068 25.930 1.00 81.88 322 ASP A CA 1
ATOM 2476 C C . ASP A 1 322 ? 0.902 8.307 27.097 1.00 81.88 322 ASP A C 1
ATOM 2478 O O . ASP A 1 322 ? 1.070 8.849 28.186 1.00 81.88 322 ASP A O 1
ATOM 2482 N N . TRP A 1 323 ? 1.272 7.045 26.870 1.00 80.19 323 TRP A N 1
ATOM 2483 C CA . TRP A 1 323 ? 1.902 6.198 27.883 1.00 80.19 323 TRP A CA 1
ATOM 2484 C C . TRP A 1 323 ? 3.178 6.814 28.465 1.00 80.19 323 TRP A C 1
ATOM 2486 O O . TRP A 1 323 ? 3.458 6.599 29.638 1.00 80.19 323 TRP A O 1
ATOM 2496 N N . PHE A 1 324 ? 3.920 7.599 27.682 1.00 80.38 324 PHE A N 1
ATOM 2497 C CA . PHE A 1 324 ? 5.202 8.175 28.092 1.00 80.38 324 PHE A CA 1
ATOM 2498 C C . PHE A 1 324 ? 5.103 9.629 28.577 1.00 80.38 324 PHE A C 1
ATOM 2500 O O . PHE A 1 324 ? 6.123 10.230 28.910 1.00 80.38 324 PHE A O 1
ATOM 2507 N N . ASP A 1 325 ? 3.895 10.194 28.637 1.00 82.06 325 ASP A N 1
ATOM 2508 C CA . ASP A 1 325 ? 3.624 11.511 29.216 1.00 82.06 325 ASP A CA 1
ATOM 2509 C C . ASP A 1 325 ? 2.573 11.377 30.326 1.00 82.06 325 ASP A C 1
ATOM 2511 O O . ASP A 1 325 ? 1.364 11.466 30.086 1.00 82.06 325 ASP A O 1
ATOM 2515 N N . GLU A 1 326 ? 3.045 11.177 31.560 1.00 85.88 326 GLU A N 1
ATOM 2516 C CA . GLU A 1 326 ? 2.208 11.021 32.760 1.00 85.88 326 GLU A CA 1
ATOM 2517 C C . GLU A 1 326 ? 1.242 12.197 32.970 1.00 85.88 326 GLU A C 1
ATOM 2519 O O . GLU A 1 326 ? 0.164 12.026 33.544 1.00 85.88 326 GLU A O 1
ATOM 2524 N N . THR A 1 327 ? 1.563 13.390 32.447 1.00 85.69 327 THR A N 1
ATOM 2525 C CA . THR A 1 327 ? 0.680 14.562 32.556 1.00 85.69 327 THR A CA 1
ATOM 2526 C C . THR A 1 327 ? -0.639 14.377 31.803 1.00 85.69 327 THR A C 1
ATOM 2528 O O . THR A 1 327 ? -1.623 15.061 32.091 1.00 85.69 327 THR A O 1
ATOM 2531 N N . THR A 1 328 ? -0.694 13.420 30.872 1.00 88.44 328 THR A N 1
ATOM 2532 C CA . THR A 1 328 ? -1.901 13.081 30.109 1.00 88.44 328 THR A CA 1
ATOM 2533 C C . THR A 1 328 ? -2.786 12.035 30.793 1.00 88.44 328 THR A C 1
ATOM 2535 O O . THR A 1 328 ? -3.942 11.870 30.403 1.00 88.44 328 THR A O 1
ATOM 2538 N N . HIS A 1 329 ? -2.293 11.335 31.822 1.00 92.00 329 HIS A N 1
ATOM 2539 C CA . HIS A 1 329 ? -2.990 10.180 32.407 1.00 92.00 329 HIS A CA 1
ATOM 2540 C C . HIS A 1 329 ? -4.173 10.579 33.293 1.00 92.00 329 HIS A C 1
ATOM 2542 O O . HIS A 1 329 ? -5.232 9.960 33.211 1.00 92.00 329 HIS A O 1
ATOM 2548 N N . GLU A 1 330 ? -4.034 11.643 34.090 1.00 88.69 330 GLU A N 1
ATOM 2549 C CA . GLU A 1 330 ? -5.098 12.125 34.992 1.00 88.69 330 GLU A CA 1
ATOM 2550 C C . GLU A 1 330 ? -6.365 12.544 34.240 1.00 88.69 330 GLU A C 1
ATOM 2552 O O . GLU A 1 330 ? -7.477 12.268 34.684 1.00 88.69 330 GLU A O 1
ATOM 2557 N N . ALA A 1 331 ? -6.222 13.158 33.062 1.00 85.88 331 ALA A N 1
ATOM 2558 C CA . ALA A 1 331 ? -7.371 13.568 32.257 1.00 85.88 331 ALA A CA 1
ATOM 2559 C C . ALA A 1 331 ? -8.229 12.367 31.820 1.00 85.88 331 ALA A C 1
ATOM 2561 O O . ALA A 1 331 ? -9.448 12.492 31.705 1.00 85.88 331 ALA A O 1
ATOM 2562 N N . ALA A 1 332 ? -7.610 11.201 31.602 1.00 87.06 332 ALA A N 1
ATOM 2563 C CA . ALA A 1 332 ? -8.320 9.977 31.243 1.00 87.06 332 ALA A CA 1
ATOM 2564 C C . ALA A 1 332 ? -9.072 9.341 32.425 1.00 87.06 332 ALA A C 1
ATOM 2566 O O . ALA A 1 332 ? -9.958 8.520 32.203 1.00 87.06 332 ALA A O 1
ATOM 2567 N N . LEU A 1 333 ? -8.745 9.734 33.659 1.00 92.06 333 LEU A N 1
ATOM 2568 C CA . LEU A 1 333 ? -9.285 9.183 34.906 1.00 92.06 333 LEU A CA 1
ATOM 2569 C C . LEU A 1 333 ? -9.997 10.247 35.759 1.00 92.06 333 LEU A C 1
ATOM 2571 O O . LEU A 1 333 ? -10.223 10.037 36.952 1.00 92.06 333 LEU A O 1
ATOM 2575 N N . SER A 1 334 ? -10.343 11.395 35.167 1.00 84.38 334 SER A N 1
ATOM 2576 C CA . SER A 1 334 ? -10.937 12.506 35.909 1.00 84.38 334 SER A CA 1
ATOM 2577 C C . SER A 1 334 ? -12.300 12.119 36.511 1.00 84.38 334 SER A C 1
ATOM 2579 O O . SER A 1 334 ? -13.008 11.268 35.957 1.00 84.38 334 SER A O 1
ATOM 2581 N N . PRO A 1 335 ? -12.732 12.751 37.619 1.00 81.56 335 PRO A N 1
ATOM 2582 C CA . PRO A 1 335 ? -14.054 12.499 38.194 1.00 81.56 335 PRO A CA 1
ATOM 2583 C C . PRO A 1 335 ? -15.201 12.684 37.187 1.00 81.56 335 PRO A C 1
ATOM 2585 O O . PRO A 1 335 ? -16.199 11.970 37.245 1.00 81.56 335 PRO A O 1
ATOM 2588 N N . GLU A 1 336 ? -15.053 13.608 36.232 1.00 81.00 336 GLU A N 1
ATOM 2589 C CA . GLU A 1 336 ? -16.020 13.855 35.157 1.00 81.00 336 GLU A CA 1
ATOM 2590 C C . GLU A 1 336 ? -16.043 12.737 34.106 1.00 81.00 336 GLU A C 1
ATOM 2592 O O . GLU A 1 336 ? -17.084 12.503 33.487 1.00 81.00 336 GLU A O 1
ATOM 2597 N N . ALA A 1 337 ? -14.916 12.048 33.897 1.00 80.50 337 ALA A N 1
ATOM 2598 C CA . ALA A 1 337 ? -14.830 10.885 33.019 1.00 80.50 337 ALA A CA 1
ATOM 2599 C C . ALA A 1 337 ? -15.536 9.658 33.623 1.00 80.50 337 ALA A C 1
ATOM 2601 O O . ALA A 1 337 ? -16.075 8.848 32.868 1.00 80.50 337 ALA A O 1
ATOM 2602 N N . ASN A 1 338 ? -15.581 9.559 34.962 1.00 86.00 338 ASN A N 1
ATOM 2603 C CA . ASN A 1 338 ? -16.256 8.501 35.727 1.00 86.00 338 ASN A CA 1
ATOM 2604 C C . ASN A 1 338 ? -15.948 7.089 35.189 1.00 86.00 338 ASN A C 1
ATOM 2606 O O . ASN A 1 338 ? -16.849 6.318 34.851 1.00 86.00 338 ASN A O 1
ATOM 2610 N N . VAL A 1 339 ? -14.655 6.783 35.063 1.00 92.75 339 VAL A N 1
ATOM 2611 C CA . VAL A 1 339 ? -14.158 5.516 34.515 1.00 92.75 339 VAL A CA 1
ATOM 2612 C C . VAL A 1 339 ? -14.162 4.443 35.602 1.00 92.75 339 VAL A C 1
ATOM 2614 O O . VAL A 1 339 ? -13.477 4.572 36.611 1.00 92.75 339 VAL A O 1
ATOM 2617 N N . ASP A 1 340 ? -14.917 3.366 35.394 1.00 91.56 340 ASP A N 1
ATOM 2618 C CA . ASP A 1 340 ? -14.976 2.207 36.293 1.00 91.56 340 ASP A CA 1
ATOM 2619 C C . ASP A 1 340 ? -14.228 0.981 35.744 1.00 91.56 340 ASP A C 1
ATOM 2621 O O . ASP A 1 340 ? -13.872 0.081 36.514 1.00 91.56 340 ASP A O 1
ATOM 2625 N N . GLN A 1 341 ? -13.967 0.953 34.432 1.00 94.94 341 GLN A N 1
ATOM 2626 C CA . GLN A 1 341 ? -13.259 -0.122 33.739 1.00 94.94 341 GLN A CA 1
ATOM 2627 C C . GLN A 1 341 ? -12.277 0.421 32.698 1.00 94.94 341 GLN A C 1
ATOM 2629 O O . GLN A 1 341 ? -12.562 1.414 32.030 1.00 94.94 341 GLN A O 1
ATOM 2634 N N . VAL A 1 342 ? -11.146 -0.259 32.512 1.00 95.50 342 VAL A N 1
ATOM 2635 C CA . VAL A 1 342 ? -10.104 0.137 31.552 1.00 95.50 342 VAL A CA 1
ATOM 2636 C C . VAL A 1 342 ? -9.742 -1.037 30.649 1.00 95.50 342 VAL A C 1
ATOM 2638 O O . VAL A 1 342 ? -9.478 -2.134 31.132 1.00 95.50 342 VAL A O 1
ATOM 2641 N N . TYR A 1 343 ? -9.678 -0.799 29.337 1.00 95.31 343 TYR A N 1
ATOM 2642 C CA . TYR A 1 343 ? -9.071 -1.727 28.381 1.00 95.31 343 TYR A CA 1
ATOM 2643 C C . TYR A 1 343 ? -7.660 -1.257 28.017 1.00 95.31 343 TYR A C 1
ATOM 2645 O O . TYR A 1 343 ? -7.475 -0.156 27.501 1.00 95.31 343 TYR A O 1
ATOM 2653 N N . ILE A 1 344 ? -6.672 -2.103 28.289 1.00 93.44 344 ILE A N 1
ATOM 2654 C CA . ILE A 1 344 ? -5.252 -1.842 28.097 1.00 93.44 344 ILE A CA 1
ATOM 2655 C C . ILE A 1 344 ? -4.781 -2.582 26.852 1.00 93.44 344 ILE A C 1
ATOM 2657 O O . ILE A 1 344 ? -4.820 -3.811 26.779 1.00 93.44 344 ILE A O 1
ATOM 2661 N N . VAL A 1 345 ? -4.258 -1.812 25.903 1.00 85.50 345 VAL A N 1
ATOM 2662 C CA . VAL A 1 345 ? -3.445 -2.321 24.801 1.00 85.50 345 VAL A CA 1
ATOM 2663 C C . VAL A 1 345 ? -2.002 -1.892 25.074 1.00 85.50 345 VAL A C 1
ATOM 2665 O O . VAL A 1 345 ? -1.719 -0.693 25.005 1.00 85.50 345 VAL A O 1
ATOM 2668 N N . PRO A 1 346 ? -1.101 -2.829 25.420 1.00 72.50 346 PRO A N 1
ATOM 2669 C CA . PRO A 1 346 ? 0.308 -2.525 25.655 1.00 72.50 346 PRO A CA 1
ATOM 2670 C C . PRO A 1 346 ? 0.952 -1.835 24.451 1.00 72.50 346 PRO A C 1
ATOM 2672 O O . PRO A 1 346 ? 0.571 -2.087 23.307 1.00 72.50 346 PRO A O 1
ATOM 2675 N N . VAL A 1 347 ? 1.940 -0.975 24.710 1.00 67.38 347 VAL A N 1
ATOM 2676 C CA . VAL A 1 347 ? 2.630 -0.192 23.675 1.00 67.38 347 VAL A CA 1
ATOM 2677 C C . VAL A 1 347 ? 3.312 -1.127 22.670 1.00 67.38 347 VAL A C 1
ATOM 2679 O O . VAL A 1 347 ? 4.248 -1.839 23.050 1.00 67.38 347 VAL A O 1
ATOM 2682 N N . PRO A 1 348 ? 2.903 -1.126 21.387 1.00 55.03 348 PRO A N 1
ATOM 2683 C CA . PRO A 1 348 ? 3.573 -1.929 20.373 1.00 55.03 348 PRO A CA 1
ATOM 2684 C C . PRO A 1 348 ? 5.057 -1.546 20.267 1.00 55.03 348 PRO A C 1
ATOM 2686 O O . PRO A 1 348 ? 5.383 -0.374 20.104 1.00 55.03 348 PRO A O 1
ATOM 2689 N N . GLY A 1 349 ? 5.955 -2.530 20.362 1.00 51.88 349 GLY A N 1
ATOM 2690 C CA . GLY A 1 349 ? 7.404 -2.326 20.219 1.00 51.88 349 GLY A CA 1
ATOM 2691 C C . GLY A 1 349 ? 8.142 -1.820 21.468 1.00 51.88 349 GLY A C 1
ATOM 2692 O O . GLY A 1 349 ? 9.362 -1.691 21.416 1.00 51.88 349 GLY A O 1
ATOM 2693 N N . SER A 1 350 ? 7.451 -1.577 22.588 1.00 65.88 350 SER A N 1
ATOM 2694 C CA . SER A 1 350 ? 8.105 -1.322 23.881 1.00 65.88 350 SER A CA 1
ATOM 2695 C C . SER A 1 350 ? 8.490 -2.637 24.569 1.00 65.88 350 SER A C 1
ATOM 2697 O O . SER A 1 350 ? 7.735 -3.606 24.516 1.00 65.88 350 SER A O 1
ATOM 2699 N N . LEU A 1 351 ? 9.641 -2.659 25.248 1.00 68.75 351 LEU A N 1
ATOM 2700 C CA . LEU A 1 351 ? 10.029 -3.719 26.197 1.00 68.75 351 LEU A CA 1
ATOM 2701 C C . LEU A 1 351 ? 9.838 -3.289 27.661 1.00 68.75 351 LEU A C 1
ATOM 2703 O O . LEU A 1 351 ? 10.158 -4.043 28.577 1.00 68.75 351 LEU A O 1
ATOM 2707 N N . ASP A 1 352 ? 9.336 -2.073 27.883 1.00 76.88 352 ASP A N 1
ATOM 2708 C CA . ASP A 1 352 ? 9.118 -1.505 29.207 1.00 76.88 352 ASP A CA 1
ATOM 2709 C C . ASP A 1 352 ? 7.626 -1.519 29.571 1.00 76.88 352 ASP A C 1
ATOM 2711 O O . ASP A 1 352 ? 6.784 -0.990 28.838 1.00 76.88 352 ASP A O 1
ATOM 2715 N N . ALA A 1 353 ? 7.317 -2.139 30.712 1.00 85.81 353 ALA A N 1
ATOM 2716 C CA . ALA A 1 353 ? 5.983 -2.216 31.301 1.00 85.81 353 ALA A CA 1
ATOM 2717 C C . ALA A 1 353 ? 5.701 -1.095 32.313 1.00 85.81 353 ALA A C 1
ATOM 2719 O O . ALA A 1 353 ? 4.548 -0.911 32.701 1.00 85.81 353 ALA A O 1
ATOM 2720 N N . SER A 1 354 ? 6.728 -0.357 32.747 1.00 86.94 354 SER A N 1
ATOM 2721 C CA . SER A 1 354 ? 6.675 0.536 33.911 1.00 86.94 354 SER A CA 1
ATOM 2722 C C . SER A 1 354 ? 5.602 1.613 33.771 1.00 86.94 354 SER A C 1
ATOM 2724 O O . SER A 1 354 ? 4.821 1.821 34.693 1.00 86.94 354 SER A O 1
ATOM 2726 N N . ALA A 1 355 ? 5.494 2.229 32.591 1.00 87.25 355 ALA A N 1
ATOM 2727 C CA . ALA A 1 355 ? 4.466 3.228 32.299 1.00 87.25 355 ALA A CA 1
ATOM 2728 C C . ALA A 1 355 ? 3.035 2.667 32.395 1.00 87.25 355 ALA A C 1
ATOM 2730 O O . ALA A 1 355 ? 2.129 3.328 32.899 1.00 87.25 355 ALA A O 1
ATOM 2731 N N . VAL A 1 356 ? 2.824 1.428 31.936 1.00 91.62 356 VAL A N 1
ATOM 2732 C CA . VAL A 1 356 ? 1.507 0.777 31.991 1.00 91.62 356 VAL A CA 1
ATOM 2733 C C . VAL A 1 356 ? 1.160 0.388 33.427 1.00 91.62 356 VAL A C 1
ATOM 2735 O O . VAL A 1 356 ? 0.030 0.599 33.856 1.00 91.62 356 VAL A O 1
ATOM 2738 N N . ILE A 1 357 ? 2.133 -0.129 34.180 1.00 94.25 357 ILE A N 1
ATOM 2739 C CA . ILE A 1 357 ? 1.989 -0.469 35.603 1.00 94.25 357 ILE A CA 1
ATOM 2740 C C . ILE A 1 357 ? 1.650 0.781 36.426 1.00 94.25 357 ILE A C 1
ATOM 2742 O O . ILE A 1 357 ? 0.666 0.774 37.162 1.00 94.25 357 ILE A O 1
ATOM 2746 N N . ALA A 1 358 ? 2.386 1.879 36.231 1.00 93.00 358 ALA A N 1
ATOM 2747 C CA . ALA A 1 358 ? 2.128 3.147 36.911 1.00 93.00 358 ALA A CA 1
ATOM 2748 C C . ALA A 1 358 ? 0.717 3.686 36.616 1.00 93.00 358 ALA A C 1
ATOM 2750 O O . ALA A 1 358 ? 0.020 4.148 37.522 1.00 93.00 358 ALA A O 1
ATOM 2751 N N . PHE A 1 359 ? 0.254 3.573 35.367 1.00 94.62 359 PHE A N 1
ATOM 2752 C CA . PHE A 1 359 ? -1.114 3.941 35.007 1.00 94.62 359 PHE A CA 1
ATOM 2753 C C . PHE A 1 359 ? -2.166 3.027 35.652 1.00 94.62 359 PHE A C 1
ATOM 2755 O O . PHE A 1 359 ? -3.211 3.519 36.076 1.00 94.62 359 PHE A O 1
ATOM 2762 N N . VAL A 1 360 ? -1.914 1.716 35.754 1.00 96.12 360 VAL A N 1
ATOM 2763 C CA . VAL A 1 360 ? -2.804 0.782 36.467 1.00 96.12 360 VAL A CA 1
ATOM 2764 C C . VAL A 1 360 ? -2.924 1.183 37.937 1.00 96.12 360 VAL A C 1
ATOM 2766 O O . VAL A 1 360 ? -4.042 1.310 38.433 1.00 96.12 360 VAL A O 1
ATOM 2769 N N . ASP A 1 361 ? -1.810 1.469 38.613 1.00 96.25 361 ASP A N 1
ATOM 2770 C CA . ASP A 1 361 ? -1.814 1.921 40.010 1.00 96.25 361 ASP A CA 1
ATOM 2771 C C . ASP A 1 361 ? -2.581 3.239 40.184 1.00 96.25 361 ASP A C 1
ATOM 2773 O O . ASP A 1 361 ? -3.396 3.387 41.103 1.00 96.25 361 ASP A O 1
ATOM 2777 N N . LEU A 1 362 ? -2.384 4.185 39.260 1.00 95.69 362 LEU A N 1
ATOM 2778 C CA . LEU A 1 362 ? -3.134 5.436 39.234 1.00 95.69 362 LEU A CA 1
ATOM 2779 C C . LEU A 1 362 ? -4.635 5.179 39.051 1.00 95.69 362 LEU A C 1
ATOM 2781 O O . LEU A 1 362 ? -5.438 5.695 39.829 1.00 95.69 362 LEU A O 1
ATOM 2785 N N . ALA A 1 363 ? -5.019 4.353 38.079 1.00 96.00 363 ALA A N 1
ATOM 2786 C CA . ALA A 1 363 ? -6.404 3.983 37.802 1.00 96.00 363 ALA A CA 1
ATOM 2787 C C . ALA A 1 363 ? -7.079 3.337 39.022 1.00 96.00 363 ALA A C 1
ATOM 2789 O O . ALA A 1 363 ? -8.191 3.730 39.387 1.00 96.00 363 ALA A O 1
ATOM 2790 N N . ILE A 1 364 ? -6.386 2.431 39.718 1.00 96.31 364 ILE A N 1
ATOM 2791 C CA . ILE A 1 364 ? -6.856 1.833 40.977 1.00 96.31 364 ILE A CA 1
ATOM 2792 C C . ILE A 1 364 ? -7.077 2.919 42.035 1.00 96.31 364 ILE A C 1
ATOM 2794 O O . ILE A 1 364 ? -8.141 2.975 42.654 1.00 96.31 364 ILE A O 1
ATOM 2798 N N . SER A 1 365 ? -6.119 3.838 42.205 1.00 94.56 365 SER A N 1
ATOM 2799 C CA . SER A 1 365 ? -6.235 4.945 43.168 1.00 94.56 365 SER A CA 1
ATOM 2800 C C . SER A 1 365 ? -7.386 5.917 42.856 1.00 94.56 365 SER A C 1
ATOM 2802 O O . SER A 1 365 ? -7.855 6.631 43.745 1.00 94.56 365 SER A O 1
ATOM 2804 N N . ARG A 1 366 ? -7.848 5.950 41.598 1.00 94.50 366 ARG A N 1
ATOM 2805 C CA . ARG A 1 366 ? -8.982 6.754 41.109 1.00 94.50 366 ARG A CA 1
ATOM 2806 C C . ARG A 1 366 ? -10.304 5.977 41.095 1.00 94.50 366 ARG A C 1
ATOM 2808 O O . ARG A 1 366 ? -11.338 6.542 40.756 1.00 94.50 366 ARG A O 1
ATOM 2815 N N . GLY A 1 367 ? -10.297 4.720 41.541 1.00 93.06 367 GLY A N 1
ATOM 2816 C CA . GLY A 1 367 ? -11.501 3.915 41.740 1.00 93.06 367 GLY A CA 1
ATOM 2817 C C . GLY A 1 367 ? -11.901 3.038 40.554 1.00 93.06 367 GLY A C 1
ATOM 2818 O O . GLY A 1 367 ? -13.011 2.500 40.575 1.00 93.06 367 GLY A O 1
ATOM 2819 N N . VAL A 1 368 ? -11.025 2.856 39.557 1.00 95.94 368 VAL A N 1
ATOM 2820 C CA . VAL A 1 368 ? -11.214 1.843 38.508 1.00 95.94 368 VAL A CA 1
ATOM 2821 C C . VAL A 1 368 ? -11.209 0.464 39.157 1.00 95.94 368 VAL A C 1
ATOM 2823 O O . VAL A 1 368 ? -10.316 0.127 39.933 1.00 95.94 368 VAL A O 1
ATOM 2826 N N . LYS A 1 369 ? -12.231 -0.335 38.852 1.00 90.56 369 LYS A N 1
ATOM 2827 C CA . LYS A 1 369 ? -12.460 -1.628 39.508 1.00 90.56 369 LYS A CA 1
ATOM 2828 C C . LYS A 1 369 ? -12.051 -2.804 38.645 1.00 90.56 369 LYS A C 1
ATOM 2830 O O . LYS A 1 369 ? -11.709 -3.838 39.203 1.00 90.56 369 LYS A O 1
ATOM 2835 N N . ARG A 1 370 ? -12.127 -2.655 37.318 1.00 94.94 370 ARG A N 1
ATOM 2836 C CA . ARG A 1 370 ? -11.946 -3.754 36.366 1.00 94.94 370 ARG A CA 1
ATOM 2837 C C . ARG A 1 370 ? -10.997 -3.394 35.231 1.00 94.94 370 ARG A C 1
ATOM 2839 O O . ARG A 1 370 ? -11.138 -2.339 34.618 1.00 94.94 370 ARG A O 1
ATOM 2846 N N . PHE A 1 371 ? -10.101 -4.312 34.894 1.00 96.94 371 PHE A N 1
ATOM 2847 C CA . PHE A 1 371 ? -9.156 -4.147 33.794 1.00 96.94 371 PHE A CA 1
ATOM 2848 C C . PHE A 1 371 ? -9.303 -5.267 32.768 1.00 96.94 371 PHE A C 1
ATOM 2850 O O . PHE A 1 371 ? -9.327 -6.444 33.113 1.00 96.94 371 PHE A O 1
ATOM 2857 N N . ALA A 1 372 ? -9.368 -4.908 31.492 1.00 96.75 372 ALA A N 1
ATOM 2858 C CA . ALA A 1 372 ? -9.132 -5.837 30.401 1.00 96.75 372 ALA A CA 1
ATOM 2859 C C . ALA A 1 372 ? -7.738 -5.593 29.831 1.00 96.75 372 ALA A C 1
ATOM 2861 O O . ALA A 1 372 ? -7.403 -4.458 29.510 1.00 96.75 372 ALA A O 1
ATOM 2862 N N . LEU A 1 373 ? -6.937 -6.640 29.674 1.00 96.44 373 LEU A N 1
ATOM 2863 C CA . LEU A 1 373 ? -5.599 -6.550 29.095 1.00 96.44 373 LEU A CA 1
ATOM 2864 C C . LEU A 1 373 ? -5.538 -7.352 27.799 1.00 96.44 373 LEU A C 1
ATOM 2866 O O . LEU A 1 373 ? -5.834 -8.546 27.798 1.00 96.44 373 LEU A O 1
ATOM 2870 N N . LEU A 1 374 ? -5.096 -6.715 26.715 1.00 94.00 374 LEU A N 1
ATOM 2871 C CA . LEU A 1 374 ? -4.686 -7.423 25.508 1.00 94.00 374 LEU A CA 1
ATOM 2872 C C . LEU A 1 374 ? -3.271 -7.981 25.683 1.00 94.00 374 LEU A C 1
ATOM 2874 O O . LEU A 1 374 ? -2.316 -7.226 25.862 1.00 94.00 374 LEU A O 1
ATOM 2878 N N . SER A 1 375 ? -3.137 -9.302 25.607 1.00 92.44 375 SER A N 1
ATOM 2879 C CA . SER A 1 375 ? -1.853 -10.010 25.579 1.00 92.44 375 SER A CA 1
ATOM 2880 C C . SER A 1 375 ? -1.768 -10.872 24.309 1.00 92.44 375 SER A C 1
ATOM 2882 O O . SER A 1 375 ? -2.320 -10.501 23.275 1.00 92.44 375 SER A O 1
ATOM 2884 N N . ALA A 1 376 ? -1.077 -12.008 24.362 1.00 88.00 376 ALA A N 1
ATOM 2885 C CA . ALA A 1 376 ? -1.019 -13.000 23.293 1.00 88.00 376 ALA A CA 1
ATOM 2886 C C . ALA A 1 376 ? -1.092 -14.420 23.875 1.00 88.00 376 ALA A C 1
ATOM 2888 O O . ALA A 1 376 ? -0.739 -14.631 25.038 1.00 88.00 376 ALA A O 1
ATOM 2889 N N . ALA A 1 377 ? -1.542 -15.381 23.064 1.00 87.81 377 ALA A N 1
ATOM 2890 C CA . ALA A 1 377 ? -1.800 -16.770 23.455 1.00 87.81 377 ALA A CA 1
ATOM 2891 C C . ALA A 1 377 ? -0.645 -17.435 24.221 1.00 87.81 377 ALA A C 1
ATOM 2893 O O . ALA A 1 377 ? -0.880 -18.161 25.179 1.00 87.81 377 ALA A O 1
ATOM 2894 N N . LEU A 1 378 ? 0.601 -17.151 23.840 1.00 84.88 378 LEU A N 1
ATOM 2895 C CA . LEU A 1 378 ? 1.789 -17.820 24.381 1.00 84.88 378 LEU A CA 1
ATOM 2896 C C . LEU A 1 378 ? 2.491 -17.037 25.505 1.00 84.88 378 LEU A C 1
ATOM 2898 O O . LEU A 1 378 ? 3.608 -17.392 25.890 1.00 84.88 378 LEU A O 1
ATOM 2902 N N . ILE A 1 379 ? 1.894 -15.941 25.987 1.00 86.25 379 ILE A N 1
ATOM 2903 C CA . ILE A 1 379 ? 2.521 -15.030 26.952 1.00 86.25 379 ILE A CA 1
ATOM 2904 C C . ILE A 1 379 ? 1.919 -15.215 28.347 1.00 86.25 379 ILE A C 1
ATOM 2906 O O . ILE A 1 379 ? 0.811 -14.755 28.640 1.00 86.25 379 ILE A O 1
ATOM 2910 N N . GLU A 1 380 ? 2.695 -15.852 29.222 1.00 88.94 380 GLU A N 1
ATOM 2911 C CA . GLU A 1 380 ? 2.350 -16.094 30.627 1.00 88.94 380 GLU A CA 1
ATOM 2912 C C . GLU A 1 380 ? 2.684 -14.914 31.555 1.00 88.94 380 GLU A C 1
ATOM 2914 O O . GLU A 1 380 ? 3.568 -14.124 31.214 1.00 88.94 380 GLU A O 1
ATOM 2919 N N . PRO A 1 381 ? 1.972 -14.742 32.694 1.00 91.62 381 PRO A N 1
ATOM 2920 C CA . PRO A 1 381 ? 2.293 -13.694 33.657 1.00 91.62 381 PRO A CA 1
ATOM 2921 C C . PRO A 1 381 ? 3.671 -13.945 34.272 1.00 91.62 381 PRO A C 1
ATOM 2923 O O . PRO A 1 381 ? 3.973 -15.044 34.735 1.00 91.62 381 PRO A O 1
ATOM 2926 N N . ASP A 1 382 ? 4.509 -12.913 34.265 1.00 90.06 382 ASP A N 1
ATOM 2927 C CA . ASP A 1 382 ? 5.827 -12.931 34.894 1.00 90.06 382 ASP A CA 1
ATOM 2928 C C . ASP A 1 382 ? 6.298 -11.489 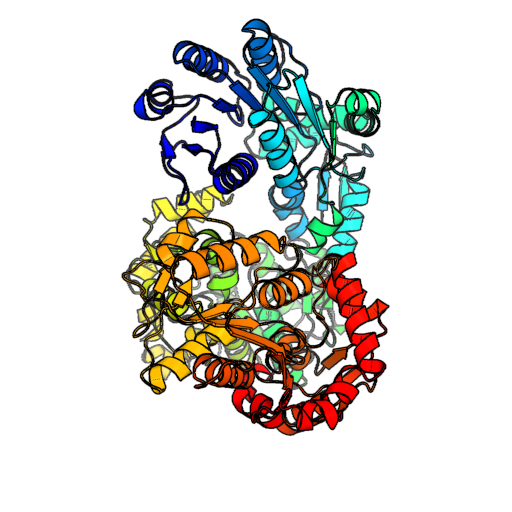35.108 1.00 90.06 382 ASP A C 1
ATOM 2930 O O . ASP A 1 382 ? 6.474 -10.730 34.151 1.00 90.06 382 ASP A O 1
ATOM 2934 N N . SER A 1 383 ? 6.536 -11.116 36.368 1.00 85.94 383 SER A N 1
ATOM 2935 C CA . SER A 1 383 ? 6.985 -9.772 36.757 1.00 85.94 383 SER A CA 1
ATOM 2936 C C . SER A 1 383 ? 8.388 -9.427 36.257 1.00 85.94 383 SER A C 1
ATOM 2938 O O . SER A 1 383 ? 8.759 -8.256 36.241 1.00 85.94 383 SER A O 1
ATOM 2940 N N . LYS A 1 384 ? 9.180 -10.423 35.839 1.00 83.94 384 LYS A N 1
ATOM 2941 C CA . LYS A 1 384 ? 10.530 -10.238 35.285 1.00 83.94 384 LYS A CA 1
ATOM 2942 C C . LYS A 1 384 ? 10.568 -10.348 33.761 1.00 83.94 384 LYS A C 1
ATOM 2944 O O . LYS A 1 384 ? 11.647 -10.220 33.174 1.00 83.94 384 LYS A O 1
ATOM 2949 N N . SER A 1 385 ? 9.426 -10.591 33.119 1.00 79.38 385 SER A N 1
ATOM 2950 C CA . SER A 1 385 ? 9.357 -10.719 31.669 1.00 79.38 385 SER A CA 1
ATOM 2951 C C . SER A 1 385 ? 9.646 -9.388 30.982 1.00 79.38 385 SER A C 1
ATOM 2953 O O . SER A 1 385 ? 9.171 -8.332 31.393 1.00 79.38 385 SER A O 1
ATOM 2955 N N . ARG A 1 386 ? 10.400 -9.450 29.880 1.00 72.19 386 ARG A N 1
ATOM 2956 C CA . ARG A 1 386 ? 10.643 -8.302 28.990 1.00 72.19 386 ARG A CA 1
ATOM 2957 C C . ARG A 1 386 ? 9.472 -8.024 28.043 1.00 72.19 386 ARG A C 1
ATOM 2959 O O . ARG A 1 386 ? 9.521 -7.061 27.288 1.00 72.19 386 ARG A O 1
ATOM 2966 N N . VAL A 1 387 ? 8.446 -8.878 28.038 1.00 77.06 387 VAL A N 1
ATOM 2967 C CA . VAL A 1 387 ? 7.211 -8.653 27.281 1.00 77.06 387 VAL A CA 1
ATOM 2968 C C . VAL A 1 387 ? 6.260 -7.855 28.173 1.00 77.06 387 VAL A C 1
ATOM 2970 O O . VAL A 1 387 ? 5.807 -8.402 29.181 1.00 77.06 387 VAL A O 1
ATOM 2973 N N . PRO A 1 388 ? 5.907 -6.599 27.836 1.00 81.38 388 PRO A N 1
ATOM 2974 C CA . PRO A 1 388 ? 5.167 -5.748 28.763 1.00 81.38 388 PRO A CA 1
ATOM 2975 C C . PRO A 1 388 ? 3.836 -6.333 29.235 1.00 81.38 388 PRO A C 1
ATOM 2977 O O . PRO A 1 388 ? 3.491 -6.206 30.405 1.00 81.38 388 PRO A O 1
ATOM 2980 N N . SER A 1 389 ? 3.104 -7.030 28.360 1.00 89.19 389 SER A N 1
ATOM 2981 C CA . SER A 1 389 ? 1.827 -7.649 28.731 1.00 89.19 389 SER A CA 1
ATOM 2982 C C . SER A 1 389 ? 1.970 -8.735 29.805 1.00 89.19 389 SER A C 1
ATOM 2984 O O . SER A 1 389 ? 1.060 -8.893 30.609 1.00 89.19 389 SER A O 1
ATOM 2986 N N . ALA A 1 390 ? 3.099 -9.451 29.871 1.00 90.56 390 ALA A N 1
ATOM 2987 C CA . ALA A 1 390 ? 3.359 -10.448 30.914 1.00 90.56 390 ALA A CA 1
ATOM 2988 C C . ALA A 1 390 ? 3.557 -9.799 32.289 1.00 90.56 390 ALA A C 1
ATOM 2990 O O . ALA A 1 390 ? 2.973 -10.250 33.274 1.00 90.56 390 ALA A O 1
ATOM 2991 N N . ALA A 1 391 ? 4.344 -8.721 32.344 1.00 92.50 391 ALA A N 1
ATOM 2992 C CA . ALA A 1 391 ? 4.600 -7.990 33.580 1.00 92.50 391 ALA A CA 1
ATOM 2993 C C . ALA A 1 391 ? 3.344 -7.256 34.072 1.00 92.50 391 ALA A C 1
ATOM 2995 O O . ALA A 1 391 ? 3.014 -7.328 35.253 1.00 92.50 391 ALA A O 1
ATOM 2996 N N . VAL A 1 392 ? 2.588 -6.624 33.164 1.00 94.12 392 VAL A N 1
ATOM 2997 C CA . VAL A 1 392 ? 1.301 -5.988 33.496 1.00 94.12 392 VAL A CA 1
ATOM 2998 C C . VAL A 1 392 ? 0.290 -7.029 33.971 1.00 94.12 392 VAL A C 1
ATOM 3000 O O . VAL A 1 392 ? -0.421 -6.780 34.938 1.00 94.12 392 VAL A O 1
ATOM 3003 N N . HIS A 1 393 ? 0.239 -8.211 33.348 1.00 96.00 393 HIS A N 1
ATOM 3004 C CA . HIS A 1 393 ? -0.629 -9.289 33.816 1.00 96.00 393 HIS A CA 1
ATOM 3005 C C . HIS A 1 393 ? -0.250 -9.735 35.235 1.00 96.00 393 HIS A C 1
ATOM 3007 O O . HIS A 1 393 ? -1.123 -9.794 36.098 1.00 96.00 393 HIS A O 1
ATOM 3013 N N . GLN A 1 394 ? 1.035 -9.974 35.515 1.00 96.69 394 GLN A N 1
ATOM 3014 C CA . GLN A 1 394 ? 1.469 -10.313 36.873 1.00 96.69 394 GLN A CA 1
ATOM 3015 C C . GLN A 1 394 ? 1.098 -9.214 37.881 1.00 96.69 394 GLN A C 1
ATOM 3017 O O . GLN A 1 394 ? 0.620 -9.518 38.968 1.00 96.69 394 GLN A O 1
ATOM 3022 N N . HIS A 1 395 ? 1.223 -7.943 37.498 1.00 96.50 395 HIS A N 1
ATOM 3023 C CA . HIS A 1 395 ? 0.823 -6.818 38.347 1.00 96.50 395 HIS A CA 1
ATOM 3024 C C . HIS A 1 395 ? -0.688 -6.789 38.639 1.00 96.50 395 HIS A C 1
ATOM 3026 O O . HIS A 1 395 ? -1.109 -6.545 39.770 1.00 96.50 395 HIS A O 1
ATOM 3032 N N . LEU A 1 396 ? -1.534 -7.100 37.650 1.00 95.81 396 LEU A N 1
ATOM 3033 C CA . LEU A 1 396 ? -2.982 -7.243 37.865 1.00 95.81 396 LEU A CA 1
ATOM 3034 C C . LEU A 1 396 ? -3.306 -8.383 38.848 1.00 95.81 396 LEU A C 1
ATOM 3036 O O . LEU A 1 396 ? -4.204 -8.233 39.675 1.00 95.81 396 LEU A O 1
ATOM 3040 N N . LEU A 1 397 ? -2.553 -9.491 38.810 1.00 95.94 397 LEU A N 1
ATOM 3041 C CA . LEU A 1 397 ? -2.686 -10.580 39.787 1.00 95.94 397 LEU A CA 1
ATOM 3042 C C . LEU A 1 397 ? -2.289 -10.128 41.198 1.00 95.94 397 LEU A C 1
ATOM 3044 O O . LEU A 1 397 ? -3.017 -10.394 42.154 1.00 95.94 397 LEU A O 1
ATOM 3048 N N . ASP A 1 398 ? -1.163 -9.425 41.323 1.00 96.19 398 ASP A N 1
ATOM 3049 C CA . ASP A 1 398 ? -0.602 -9.001 42.609 1.00 96.19 398 ASP A CA 1
ATOM 3050 C C . ASP A 1 398 ? -1.479 -7.947 43.315 1.00 96.19 398 ASP A C 1
ATOM 3052 O O . ASP A 1 398 ? -1.559 -7.919 44.545 1.00 96.19 398 ASP A O 1
ATOM 3056 N N . THR A 1 399 ? -2.175 -7.100 42.549 1.00 95.31 399 THR A N 1
ATOM 3057 C CA . THR A 1 399 ? -3.092 -6.071 43.079 1.00 95.31 399 THR A CA 1
ATOM 3058 C C . THR A 1 399 ? -4.456 -6.623 43.501 1.00 95.31 399 THR A C 1
ATOM 3060 O O . THR A 1 399 ? -5.143 -6.000 44.314 1.00 95.31 399 THR A O 1
ATOM 3063 N N . GLY A 1 400 ? -4.866 -7.781 42.972 1.00 91.94 400 GLY A N 1
ATOM 3064 C CA . GLY A 1 400 ? -6.154 -8.410 43.279 1.00 91.94 400 GLY A CA 1
ATOM 3065 C C . GLY A 1 400 ? -7.378 -7.673 42.719 1.00 91.94 400 GLY A C 1
ATOM 3066 O O . GLY A 1 400 ? -8.489 -7.881 43.212 1.00 91.94 400 GLY A O 1
ATOM 3067 N N . VAL A 1 401 ? -7.191 -6.802 41.722 1.00 94.56 401 VAL A N 1
ATOM 3068 C CA . VAL A 1 401 ? -8.292 -6.130 41.012 1.00 94.56 401 VAL A CA 1
ATOM 3069 C C . VAL A 1 401 ? -9.084 -7.111 40.155 1.00 94.56 401 VAL A C 1
ATOM 3071 O O . VAL A 1 401 ? -8.576 -8.161 39.760 1.00 94.56 401 VAL A O 1
ATOM 3074 N N . ASP A 1 402 ? -10.325 -6.755 39.814 1.00 96.50 402 ASP A N 1
ATOM 3075 C CA . ASP A 1 402 ? -11.057 -7.533 38.821 1.00 96.50 402 ASP A CA 1
ATOM 3076 C C . ASP A 1 402 ? -10.339 -7.416 37.468 1.00 96.50 402 ASP A C 1
ATOM 3078 O O . ASP A 1 402 ? -10.053 -6.312 36.994 1.00 96.50 402 ASP A O 1
ATOM 3082 N N . TYR A 1 403 ? -10.071 -8.544 36.817 1.00 96.19 403 TYR A N 1
ATOM 3083 C CA . TYR A 1 403 ? -9.386 -8.549 35.533 1.00 96.19 403 TYR A CA 1
ATOM 3084 C C . TYR A 1 403 ? -9.949 -9.564 34.536 1.00 96.19 403 TYR A C 1
ATOM 3086 O O . TYR A 1 403 ? -10.558 -10.580 34.880 1.00 96.19 403 TYR A O 1
ATOM 3094 N N . VAL A 1 404 ? -9.685 -9.290 33.263 1.00 96.06 404 VAL A N 1
ATOM 3095 C CA . VAL A 1 404 ? -9.768 -10.255 32.170 1.00 96.06 404 VAL A CA 1
ATOM 3096 C C . VAL A 1 404 ? -8.568 -10.053 31.252 1.00 96.06 404 VAL A C 1
ATOM 3098 O O . VAL A 1 404 ? -8.329 -8.950 30.765 1.00 96.06 404 VAL A O 1
ATOM 3101 N N . VAL A 1 405 ? -7.790 -11.103 31.002 1.00 96.94 405 VAL A N 1
ATOM 3102 C CA . VAL A 1 405 ? -6.700 -11.033 30.019 1.00 96.94 405 VAL A CA 1
ATOM 3103 C C . VAL A 1 405 ? -7.145 -11.750 28.760 1.00 96.94 405 VAL A C 1
ATOM 3105 O O . VAL A 1 405 ? -7.329 -12.964 28.762 1.00 96.94 405 VAL A O 1
ATOM 3108 N N . VAL A 1 406 ? -7.327 -11.005 27.672 1.00 96.06 406 VAL A N 1
ATOM 3109 C CA . VAL A 1 406 ? -7.610 -11.596 26.364 1.00 96.06 406 VAL A CA 1
ATOM 3110 C C . VAL A 1 406 ? -6.293 -11.951 25.684 1.00 96.06 406 VAL A C 1
ATOM 3112 O O . VAL A 1 406 ? -5.398 -11.119 25.515 1.00 96.06 406 VAL A O 1
ATOM 3115 N N . ARG A 1 407 ? -6.164 -13.224 25.324 1.00 95.06 407 ARG A N 1
ATOM 3116 C CA . ARG A 1 407 ? -4.959 -13.839 24.772 1.00 95.06 407 ARG A CA 1
ATOM 3117 C C . ARG A 1 407 ? -5.241 -14.349 23.360 1.00 95.06 407 ARG A C 1
ATOM 3119 O O . ARG A 1 407 ? -5.486 -15.542 23.181 1.00 95.06 407 ARG A O 1
ATOM 3126 N N . PRO A 1 408 ? -5.282 -13.456 22.362 1.00 94.50 408 PRO A N 1
ATOM 3127 C CA . PRO A 1 408 ? -5.468 -13.859 20.983 1.00 94.50 408 PRO A CA 1
ATOM 3128 C C . PRO A 1 408 ? -4.290 -14.665 20.449 1.00 94.50 408 PRO A C 1
ATOM 3130 O O . PRO A 1 408 ? -3.138 -14.455 20.842 1.00 94.50 408 PRO A O 1
ATOM 3133 N N . THR A 1 409 ? -4.605 -15.539 19.505 1.00 92.81 409 THR A N 1
ATOM 3134 C CA . THR A 1 409 ? -3.654 -16.091 18.537 1.00 92.81 409 THR A CA 1
ATOM 3135 C C . THR A 1 409 ? -3.326 -15.023 17.477 1.00 92.81 409 THR A C 1
ATOM 3137 O O . THR A 1 409 ? -3.458 -13.819 17.716 1.00 92.81 409 THR A O 1
ATOM 3140 N N . TRP A 1 410 ? -2.858 -15.412 16.293 1.00 86.88 410 TRP A N 1
ATOM 3141 C CA . TRP A 1 410 ? -2.426 -14.456 15.272 1.00 86.88 410 TRP A CA 1
ATOM 3142 C C . TRP A 1 410 ? -3.572 -13.755 14.545 1.00 86.88 410 TRP A C 1
ATOM 3144 O O . TRP A 1 410 ? -4.601 -14.352 14.237 1.00 86.88 410 TRP A O 1
ATOM 3154 N N . PHE A 1 411 ? -3.353 -12.488 14.194 1.00 87.62 411 PHE A N 1
ATOM 3155 C CA . PHE A 1 411 ? -4.403 -11.629 13.655 1.00 87.62 411 PHE A CA 1
ATOM 3156 C C . PHE A 1 411 ? -4.553 -11.845 12.149 1.00 87.62 411 PHE A C 1
ATOM 3158 O O . PHE A 1 411 ? -3.575 -11.729 11.405 1.00 87.62 411 PHE A O 1
ATOM 3165 N N . ILE A 1 412 ? -5.783 -12.051 11.678 1.00 87.56 412 ILE A N 1
ATOM 3166 C CA . ILE A 1 412 ? -6.108 -12.136 10.245 1.00 87.56 412 ILE A CA 1
ATOM 3167 C C . ILE A 1 412 ? -5.650 -10.864 9.494 1.00 87.56 412 ILE A C 1
ATOM 3169 O O . ILE A 1 412 ? -5.155 -10.917 8.368 1.00 87.56 412 ILE A O 1
ATOM 3173 N N . GLN A 1 413 ? -5.717 -9.702 10.146 1.00 76.31 413 GLN A N 1
ATOM 3174 C CA . GLN A 1 413 ? -5.323 -8.401 9.593 1.00 76.31 413 GLN A CA 1
ATOM 3175 C C . GLN A 1 413 ? -3.835 -8.327 9.196 1.00 76.31 413 GLN A C 1
ATOM 3177 O O . GLN A 1 413 ? -3.449 -7.442 8.426 1.00 76.31 413 GLN A O 1
ATOM 3182 N N . ASN A 1 414 ? -2.991 -9.260 9.652 1.00 72.50 414 ASN A N 1
ATOM 3183 C CA . ASN A 1 414 ? -1.586 -9.328 9.247 1.00 72.50 414 ASN A CA 1
ATOM 3184 C C . ASN A 1 414 ? -1.420 -9.565 7.736 1.00 72.50 414 ASN A C 1
ATOM 3186 O O . ASN A 1 414 ? -0.418 -9.133 7.165 1.00 72.50 414 ASN A O 1
ATOM 3190 N N . PHE A 1 415 ? -2.407 -10.166 7.063 1.00 74.25 415 PHE A N 1
ATOM 3191 C CA . PHE A 1 415 ? -2.397 -10.324 5.605 1.00 74.25 415 PHE A CA 1
ATOM 3192 C C . PHE A 1 415 ? -2.560 -9.001 4.842 1.00 74.25 415 PHE A C 1
ATOM 3194 O O . PHE A 1 415 ? -2.067 -8.875 3.723 1.00 74.25 415 PHE A O 1
ATOM 3201 N N . GLU A 1 416 ? -3.159 -7.981 5.457 1.00 57.97 416 GLU A N 1
ATOM 3202 C CA . GLU A 1 416 ? -3.194 -6.623 4.903 1.00 57.97 416 GLU A CA 1
ATOM 3203 C C . GLU A 1 416 ? -1.962 -5.806 5.287 1.00 57.97 416 GLU A C 1
ATOM 3205 O O . GLU A 1 416 ? -1.401 -5.100 4.447 1.00 57.97 416 GLU A O 1
ATOM 3210 N N . ALA A 1 417 ? -1.578 -5.864 6.565 1.00 54.56 417 ALA A N 1
ATOM 3211 C CA . ALA A 1 417 ? -0.561 -4.989 7.133 1.00 54.56 417 ALA A CA 1
ATOM 3212 C C . ALA A 1 417 ? 0.856 -5.509 6.860 1.00 54.56 417 ALA A C 1
ATOM 3214 O O . ALA A 1 417 ? 1.639 -4.847 6.181 1.00 54.56 417 ALA A O 1
ATOM 3215 N N . ASN A 1 418 ? 1.164 -6.715 7.340 1.00 58.31 418 ASN A N 1
ATOM 3216 C CA . ASN A 1 418 ? 2.522 -7.263 7.342 1.00 58.31 418 ASN A CA 1
ATOM 3217 C C . ASN A 1 418 ? 2.865 -7.904 5.995 1.00 58.31 418 ASN A C 1
ATOM 3219 O O . ASN A 1 418 ? 3.948 -7.689 5.455 1.00 58.31 418 ASN A O 1
ATOM 3223 N N . PHE A 1 419 ? 1.925 -8.658 5.421 1.00 62.06 419 PHE A N 1
ATOM 3224 C CA . PHE A 1 419 ? 2.130 -9.346 4.145 1.00 62.06 419 PHE A CA 1
ATOM 3225 C C . PHE A 1 419 ? 1.624 -8.557 2.943 1.00 62.06 419 PHE A C 1
ATOM 3227 O O . PHE A 1 419 ? 1.978 -8.892 1.816 1.00 62.06 419 PHE A O 1
ATOM 3234 N N . GLY A 1 420 ? 0.831 -7.500 3.143 1.00 52.81 420 GLY A N 1
ATOM 3235 C CA . GLY A 1 420 ? 0.111 -6.847 2.051 1.00 52.81 420 GLY A CA 1
ATOM 3236 C C . GLY A 1 420 ? 1.019 -6.348 0.928 1.00 52.81 420 GLY A C 1
ATOM 3237 O O . GLY A 1 420 ? 0.692 -6.530 -0.243 1.00 52.81 420 GLY A O 1
ATOM 3238 N N . VAL A 1 421 ? 2.176 -5.766 1.262 1.00 47.47 421 VAL A N 1
ATOM 3239 C CA . VAL A 1 421 ? 3.167 -5.338 0.258 1.00 47.47 421 VAL A CA 1
ATOM 3240 C C . VAL A 1 421 ? 3.749 -6.539 -0.491 1.00 47.47 421 VAL A C 1
ATOM 3242 O O . VAL A 1 421 ? 3.740 -6.542 -1.715 1.00 47.47 421 VAL A O 1
ATOM 3245 N N . SER A 1 422 ? 4.178 -7.591 0.209 1.00 54.91 422 SER A N 1
ATOM 3246 C CA . SER A 1 422 ? 4.746 -8.794 -0.418 1.00 54.91 422 SER A CA 1
ATOM 3247 C C . SER A 1 422 ? 3.730 -9.542 -1.284 1.00 54.91 422 SER A C 1
ATOM 3249 O O . SER A 1 422 ? 4.053 -10.001 -2.376 1.00 54.91 422 SER A O 1
ATOM 3251 N N . ILE A 1 423 ? 2.472 -9.612 -0.850 1.00 63.59 423 ILE A N 1
ATOM 3252 C CA . ILE A 1 423 ? 1.393 -10.214 -1.632 1.00 63.59 423 ILE A CA 1
ATOM 3253 C C . ILE A 1 423 ? 1.180 -9.399 -2.908 1.00 63.59 423 ILE A C 1
ATOM 3255 O O . ILE A 1 423 ? 1.072 -9.976 -3.987 1.00 63.59 423 ILE A O 1
ATOM 3259 N N . ARG A 1 424 ? 1.121 -8.063 -2.821 1.00 57.97 424 ARG A N 1
ATOM 3260 C CA . ARG A 1 424 ? 0.911 -7.185 -3.986 1.00 57.97 424 ARG A CA 1
ATOM 3261 C C . ARG A 1 424 ? 2.082 -7.222 -4.964 1.00 57.97 424 ARG A C 1
ATOM 3263 O O . ARG A 1 424 ? 1.853 -7.518 -6.134 1.00 57.97 424 ARG A O 1
ATOM 3270 N N . GLU A 1 425 ? 3.291 -6.976 -4.473 1.00 51.34 425 GLU A N 1
ATOM 3271 C CA . GLU A 1 425 ? 4.486 -6.729 -5.287 1.00 51.34 425 GLU A CA 1
ATOM 3272 C C . GLU A 1 425 ? 5.256 -7.999 -5.663 1.00 51.34 425 GLU A C 1
ATOM 3274 O O . GLU A 1 425 ? 6.005 -7.994 -6.640 1.00 51.34 425 GLU A O 1
ATOM 3279 N N . HIS A 1 426 ? 5.117 -9.076 -4.886 1.00 61.19 426 HIS A N 1
ATOM 3280 C CA . HIS A 1 426 ? 5.960 -10.269 -5.016 1.00 61.19 426 HIS A CA 1
ATOM 3281 C C . HIS A 1 426 ? 5.185 -11.585 -5.065 1.00 61.19 426 HIS A C 1
ATOM 3283 O O . HIS A 1 426 ? 5.816 -12.638 -5.119 1.00 61.19 426 HIS A O 1
ATOM 3289 N N . ASP A 1 427 ? 3.846 -11.554 -5.041 1.00 74.50 427 ASP A N 1
ATOM 3290 C CA . ASP A 1 427 ? 3.015 -12.764 -5.031 1.00 74.50 427 ASP A CA 1
ATOM 3291 C C . ASP A 1 427 ? 3.425 -13.747 -3.913 1.00 74.50 427 ASP A C 1
ATOM 3293 O O . ASP A 1 427 ? 3.415 -14.970 -4.079 1.00 74.50 427 ASP A O 1
ATOM 3297 N N . GLN A 1 428 ? 3.849 -13.210 -2.765 1.00 79.19 428 GLN A N 1
ATOM 3298 C CA . GLN A 1 428 ? 4.515 -13.989 -1.724 1.00 79.19 428 GLN A CA 1
ATOM 3299 C C . GLN A 1 428 ? 4.027 -13.647 -0.325 1.00 79.19 428 GLN A C 1
ATOM 3301 O O . GLN A 1 428 ? 3.867 -12.479 0.026 1.00 79.19 428 G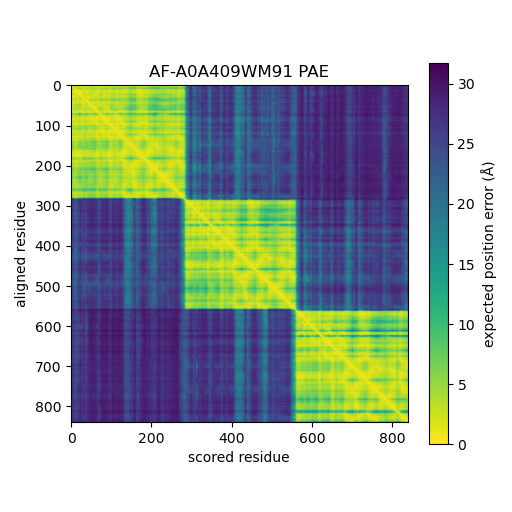LN A O 1
ATOM 3306 N N . ILE A 1 429 ? 3.902 -14.685 0.493 1.00 85.19 429 ILE A N 1
ATOM 3307 C CA . ILE A 1 429 ? 3.903 -14.608 1.954 1.00 85.19 429 ILE A CA 1
ATOM 3308 C C . ILE A 1 429 ? 5.141 -15.344 2.475 1.00 85.19 429 ILE A C 1
ATOM 3310 O O . ILE A 1 429 ? 5.657 -16.240 1.805 1.00 85.19 429 ILE A O 1
ATOM 3314 N N . PHE A 1 430 ? 5.640 -14.978 3.651 1.00 85.44 430 PHE A N 1
ATOM 3315 C CA . PHE A 1 430 ? 6.848 -15.578 4.217 1.00 85.44 430 PHE A CA 1
ATOM 3316 C C . PHE A 1 430 ? 6.782 -15.639 5.741 1.00 85.44 430 PHE A C 1
ATOM 3318 O O . PHE A 1 430 ? 6.172 -14.780 6.367 1.00 85.44 430 PHE A O 1
ATOM 3325 N N . SER A 1 431 ? 7.393 -16.662 6.332 1.00 87.50 431 SER A N 1
ATOM 3326 C CA . SER A 1 431 ? 7.430 -16.891 7.784 1.00 87.50 431 SER A CA 1
ATOM 3327 C C . SER A 1 431 ? 8.372 -18.056 8.095 1.00 87.50 431 SER A C 1
ATOM 3329 O O . SER A 1 431 ? 8.528 -18.955 7.261 1.00 87.50 431 SER A O 1
ATOM 3331 N N . ALA A 1 432 ? 8.971 -18.057 9.287 1.00 90.44 432 ALA A N 1
ATOM 3332 C CA . ALA A 1 432 ? 9.765 -19.161 9.816 1.00 90.44 432 ALA A CA 1
ATOM 3333 C C . ALA A 1 432 ? 8.926 -20.255 10.489 1.00 90.44 432 ALA A C 1
ATOM 3335 O O . ALA A 1 432 ? 9.491 -21.254 10.923 1.00 90.44 432 ALA A O 1
ATOM 3336 N N . ALA A 1 433 ? 7.595 -20.121 10.514 1.00 91.00 433 ALA A N 1
ATOM 3337 C CA . ALA A 1 433 ? 6.689 -21.078 11.148 1.00 91.00 433 ALA A CA 1
ATOM 3338 C C . ALA A 1 433 ? 6.576 -22.425 10.415 1.00 91.00 433 ALA A C 1
ATOM 3340 O O . ALA A 1 433 ? 5.876 -23.315 10.889 1.00 91.00 433 ALA A O 1
ATOM 3341 N N . GLN A 1 434 ? 7.253 -22.586 9.273 1.00 93.75 434 GLN A N 1
ATOM 3342 C CA . GLN A 1 434 ? 7.194 -23.773 8.418 1.00 93.75 434 GLN A CA 1
ATOM 3343 C C . GLN A 1 434 ? 5.740 -24.224 8.181 1.00 93.75 434 GLN A C 1
ATOM 3345 O O . GLN A 1 434 ? 4.899 -23.440 7.745 1.00 93.75 434 GLN A O 1
ATOM 3350 N N . ASP A 1 435 ? 5.430 -25.483 8.479 1.00 93.81 435 ASP A N 1
ATOM 3351 C CA . ASP A 1 435 ? 4.094 -26.059 8.333 1.00 93.81 435 ASP A CA 1
ATOM 3352 C C . ASP A 1 435 ? 3.235 -25.901 9.604 1.00 93.81 435 ASP A C 1
ATOM 3354 O O . ASP A 1 435 ? 2.155 -26.487 9.707 1.00 93.81 435 ASP A O 1
ATOM 3358 N N . GLY A 1 436 ? 3.696 -25.092 10.564 1.00 95.38 436 GLY A N 1
ATOM 3359 C CA . GLY A 1 436 ? 2.956 -24.723 11.762 1.00 95.38 436 GLY A CA 1
ATOM 3360 C C . GLY A 1 436 ? 1.594 -24.127 11.414 1.00 95.38 436 GLY A C 1
ATOM 3361 O O . GLY A 1 436 ? 1.450 -23.334 10.476 1.00 95.38 436 GLY A O 1
ATOM 3362 N N . ARG A 1 437 ? 0.570 -24.535 12.166 1.00 96.62 437 ARG A N 1
ATOM 3363 C CA . ARG A 1 437 ? -0.818 -24.158 11.899 1.00 96.62 437 ARG A CA 1
ATOM 3364 C C . ARG A 1 437 ? -1.319 -23.154 12.921 1.00 96.62 437 ARG A C 1
ATOM 3366 O O . ARG A 1 437 ? -1.043 -23.260 14.113 1.00 96.62 437 ARG A O 1
ATOM 3373 N N . ILE A 1 438 ? -2.083 -22.190 12.431 1.00 95.88 438 ILE A N 1
ATOM 3374 C CA . ILE A 1 438 ? -2.502 -21.010 13.171 1.00 95.88 438 ILE A CA 1
ATOM 3375 C C . ILE A 1 438 ? -4.025 -20.877 13.075 1.00 95.88 438 ILE A C 1
ATOM 3377 O O . ILE A 1 438 ? -4.570 -20.905 11.965 1.00 95.88 438 ILE A O 1
ATOM 3381 N N . PRO A 1 439 ? -4.729 -20.708 14.207 1.00 96.06 439 PRO A N 1
ATOM 3382 C CA . PRO A 1 439 ? -6.142 -20.390 14.205 1.00 96.06 439 PRO A CA 1
ATOM 3383 C C . PRO A 1 439 ? -6.324 -18.873 14.132 1.00 96.06 439 PRO A C 1
ATOM 3385 O O . PRO A 1 439 ? -6.453 -18.206 15.158 1.00 96.06 439 PRO A O 1
ATOM 3388 N N . TRP A 1 440 ? -6.250 -18.313 12.925 1.00 94.56 440 TRP A N 1
ATOM 3389 C CA . TRP A 1 440 ? -6.224 -16.863 12.709 1.00 94.56 440 TRP A CA 1
ATOM 3390 C C . TRP A 1 440 ? -7.482 -16.175 13.246 1.00 94.56 440 TRP A C 1
ATOM 3392 O O . TRP A 1 440 ? -8.590 -16.528 12.858 1.00 94.56 440 TRP A O 1
ATOM 3402 N N . VAL A 1 441 ? -7.312 -15.171 14.103 1.00 94.62 441 VAL A N 1
ATOM 3403 C CA . VAL A 1 441 ? -8.406 -14.463 14.780 1.00 94.62 441 VAL A CA 1
ATOM 3404 C C . VAL A 1 441 ? -8.586 -13.048 14.222 1.00 94.62 441 VAL A C 1
ATOM 3406 O O . VAL A 1 441 ? -7.609 -12.372 13.891 1.00 94.62 441 VAL A O 1
ATOM 3409 N N . SER A 1 442 ? -9.827 -12.572 14.089 1.00 89.56 442 SER A N 1
ATOM 3410 C CA . SER A 1 442 ? -10.092 -11.193 13.659 1.00 89.56 442 SER A CA 1
ATOM 3411 C C . SER A 1 442 ? -10.018 -10.210 14.831 1.00 89.56 442 SER A C 1
ATOM 3413 O O . SER A 1 442 ? -10.275 -10.559 15.984 1.00 89.56 442 SER A O 1
ATOM 3415 N N . THR A 1 443 ? -9.725 -8.936 14.555 1.00 84.94 443 THR A N 1
ATOM 3416 C CA . THR A 1 443 ? -9.806 -7.889 15.586 1.00 84.94 443 THR A CA 1
ATOM 3417 C C . THR A 1 443 ? -11.204 -7.728 16.184 1.00 84.94 443 THR A C 1
ATOM 3419 O O . THR A 1 443 ? -11.310 -7.293 17.331 1.00 84.94 443 THR A O 1
ATOM 3422 N N . ASP A 1 444 ? -12.253 -8.092 15.444 1.00 84.31 444 ASP A N 1
ATOM 3423 C CA . ASP A 1 444 ? -13.642 -8.029 15.905 1.00 84.31 444 ASP A CA 1
ATOM 3424 C C . ASP A 1 444 ? -13.966 -9.175 16.870 1.00 84.31 444 ASP A C 1
ATOM 3426 O O . ASP A 1 444 ? -14.619 -8.951 17.888 1.00 84.31 444 ASP A O 1
ATOM 3430 N N . ASP A 1 445 ? -13.422 -10.373 16.639 1.00 93.06 445 ASP A N 1
ATOM 3431 C CA . ASP A 1 445 ? -13.541 -11.501 17.572 1.00 93.06 445 ASP A CA 1
ATOM 3432 C C . ASP A 1 445 ? -12.819 -11.213 18.897 1.00 93.06 445 ASP A C 1
ATOM 3434 O O . ASP A 1 445 ? -13.340 -11.496 19.977 1.00 93.06 445 ASP A O 1
ATOM 3438 N N . ILE A 1 446 ? -11.644 -10.574 18.835 1.00 93.94 446 ILE A N 1
ATOM 3439 C CA . ILE A 1 446 ? -10.916 -10.112 20.029 1.00 93.94 446 ILE A CA 1
ATOM 3440 C C . ILE A 1 446 ? -11.749 -9.080 20.791 1.00 93.94 446 ILE A C 1
ATOM 3442 O O . ILE A 1 446 ? -11.872 -9.155 22.017 1.00 93.94 446 ILE A O 1
ATOM 3446 N N . ALA A 1 447 ? -12.331 -8.115 20.076 1.00 91.38 447 ALA A N 1
ATOM 3447 C CA . ALA A 1 447 ? -13.193 -7.107 20.674 1.00 91.38 447 ALA A CA 1
ATOM 3448 C C . ALA A 1 447 ? -14.433 -7.731 21.325 1.00 91.38 447 ALA A C 1
ATOM 3450 O O . ALA A 1 447 ? -14.788 -7.333 22.433 1.00 91.38 447 ALA A O 1
ATOM 3451 N N . GLN A 1 448 ? -15.041 -8.736 20.694 1.00 93.19 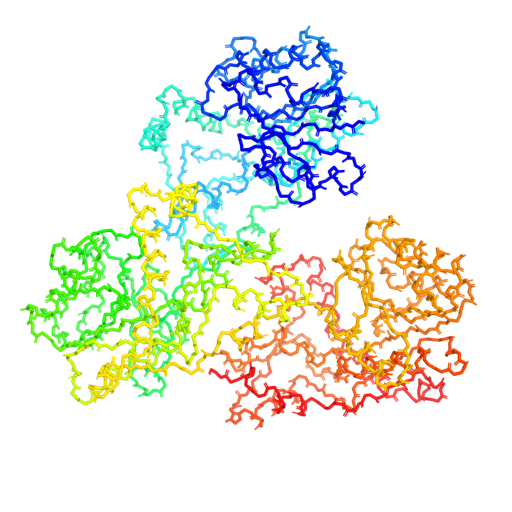448 GLN A N 1
ATOM 3452 C CA . GLN A 1 448 ? -16.190 -9.457 21.234 1.00 93.19 448 GLN A CA 1
ATOM 3453 C C . GLN A 1 448 ? -15.841 -10.227 22.515 1.00 93.19 448 GLN A C 1
ATOM 3455 O O . GLN A 1 448 ? -16.533 -10.077 23.522 1.00 93.19 448 GLN A O 1
ATOM 3460 N N . ALA A 1 449 ? -14.733 -10.973 22.531 1.00 94.50 449 ALA A N 1
ATOM 3461 C CA . ALA A 1 449 ? -14.263 -11.658 23.738 1.00 94.50 449 ALA A CA 1
ATOM 3462 C C . ALA A 1 449 ? -13.967 -10.668 24.880 1.00 94.50 449 ALA A C 1
ATOM 3464 O O . ALA A 1 449 ? -14.313 -10.901 26.041 1.00 94.50 449 ALA A O 1
ATOM 3465 N N . THR A 1 450 ? -13.364 -9.523 24.544 1.00 95.31 450 THR A N 1
ATOM 3466 C CA . THR A 1 450 ? -13.082 -8.454 25.513 1.00 95.31 450 THR A CA 1
ATOM 3467 C C . THR A 1 450 ? -14.370 -7.838 26.055 1.00 95.31 450 THR A C 1
ATOM 3469 O O . THR A 1 450 ? -14.496 -7.608 27.257 1.00 95.31 450 THR A O 1
ATOM 3472 N N . PHE A 1 451 ? -15.344 -7.595 25.178 1.00 95.62 451 PHE A N 1
ATOM 3473 C CA . PHE A 1 451 ? -16.659 -7.071 25.523 1.00 95.62 451 PHE A CA 1
ATOM 3474 C C . PHE A 1 451 ? -17.394 -7.993 26.502 1.00 95.62 451 PHE A C 1
ATOM 3476 O O . PHE A 1 451 ? -17.906 -7.516 27.516 1.00 95.62 451 PHE A O 1
ATOM 3483 N N . GLU A 1 452 ? -17.403 -9.303 26.251 1.00 93.56 452 GLU A N 1
ATOM 3484 C CA . GLU A 1 452 ? -18.010 -10.296 27.146 1.00 93.56 452 GLU A CA 1
ATOM 3485 C C . GLU A 1 452 ? -17.327 -10.320 28.518 1.00 93.56 452 GLU A C 1
ATOM 3487 O O . GLU A 1 452 ? -18.006 -10.310 29.546 1.00 93.56 452 GLU A O 1
ATOM 3492 N N . GLY A 1 453 ? -15.992 -10.258 28.552 1.00 91.75 453 GLY A N 1
ATOM 3493 C CA . GLY A 1 453 ? -15.233 -10.182 29.801 1.00 91.75 453 GLY A CA 1
ATOM 3494 C C . GLY A 1 453 ? -15.521 -8.915 30.615 1.00 91.75 453 GLY A C 1
ATOM 3495 O O . GLY A 1 453 ? -15.745 -8.987 31.824 1.00 91.75 453 GLY A O 1
ATOM 3496 N N . LEU A 1 454 ? -15.559 -7.751 29.961 1.00 92.00 454 LEU A N 1
ATOM 3497 C CA . LEU A 1 454 ? -15.808 -6.465 30.620 1.00 92.00 454 LEU A CA 1
ATOM 3498 C C . LEU A 1 454 ? -17.258 -6.316 31.100 1.00 92.00 454 LEU A C 1
ATOM 3500 O O . LEU A 1 454 ? -17.505 -5.763 32.175 1.00 92.00 454 LEU A O 1
ATOM 3504 N N . THR A 1 455 ? -18.226 -6.832 30.342 1.00 92.31 455 THR A N 1
ATOM 3505 C CA . THR A 1 455 ? -19.659 -6.666 30.639 1.00 92.31 455 THR A CA 1
ATOM 3506 C C . THR A 1 455 ? -20.262 -7.764 31.514 1.00 92.31 455 THR A C 1
ATOM 3508 O O . THR A 1 455 ? -21.408 -7.619 31.944 1.00 92.31 455 THR A O 1
ATOM 3511 N N . ALA A 1 456 ? -19.506 -8.816 31.843 1.00 90.69 456 ALA A N 1
ATOM 3512 C CA . ALA A 1 456 ? -19.946 -9.867 32.753 1.00 90.69 456 ALA A CA 1
ATOM 3513 C C . ALA A 1 456 ? -20.374 -9.310 34.128 1.00 90.69 456 ALA A C 1
ATOM 3515 O O . ALA A 1 456 ? -19.722 -8.424 34.694 1.00 90.69 456 ALA A O 1
ATOM 3516 N N . GLU A 1 457 ? -21.461 -9.856 34.692 1.00 86.56 457 GLU A N 1
ATOM 3517 C CA . GLU A 1 457 ? -22.012 -9.435 35.994 1.00 86.56 457 GLU A CA 1
ATOM 3518 C C . GLU A 1 457 ? -20.959 -9.524 37.109 1.00 86.56 457 GLU A C 1
ATOM 3520 O O . GLU A 1 457 ? -20.812 -8.611 37.922 1.00 86.56 457 GLU A O 1
ATOM 3525 N N . LYS A 1 458 ? -20.162 -10.596 37.089 1.00 85.62 458 LYS A N 1
ATOM 3526 C CA . LYS A 1 458 ? -18.950 -10.755 37.892 1.00 85.62 458 LYS A CA 1
ATOM 3527 C C . LYS A 1 458 ? -17.763 -10.889 36.958 1.00 85.62 458 LYS A C 1
ATOM 3529 O O . LYS A 1 458 ? -17.874 -11.564 35.935 1.00 85.62 458 LYS A O 1
ATOM 3534 N N . SER A 1 459 ? -16.650 -10.254 37.317 1.00 82.94 459 SER A N 1
ATOM 3535 C CA . SER A 1 459 ? -15.426 -10.385 36.536 1.00 82.94 459 SER A CA 1
ATOM 3536 C C . SER A 1 459 ? -15.027 -11.855 36.466 1.00 82.94 459 SER A C 1
ATOM 3538 O O . SER A 1 459 ? -15.094 -12.550 37.486 1.00 82.94 459 SER A O 1
ATOM 3540 N N . PRO A 1 460 ? -14.630 -12.351 35.286 1.00 79.94 460 PRO A N 1
ATOM 3541 C CA . PRO A 1 460 ? -14.243 -13.741 35.153 1.00 79.94 460 PRO A CA 1
ATOM 3542 C C . PRO A 1 460 ? -12.912 -14.032 35.866 1.00 79.94 460 PRO A C 1
ATOM 3544 O O . PRO A 1 460 ? -12.679 -15.193 36.192 1.00 79.94 460 PRO A O 1
ATOM 3547 N N . ASN A 1 461 ? -12.080 -13.006 36.125 1.00 92.06 461 ASN A N 1
ATOM 3548 C CA . ASN A 1 461 ? -10.802 -13.087 36.850 1.00 92.06 461 ASN A CA 1
ATOM 3549 C C . ASN A 1 461 ? -9.921 -14.230 36.338 1.00 92.06 461 ASN A C 1
ATOM 3551 O O . ASN A 1 461 ? -9.443 -15.069 37.102 1.00 92.06 461 ASN A O 1
ATOM 3555 N N . LYS A 1 462 ? -9.787 -14.283 35.008 1.00 92.00 462 LYS A N 1
ATOM 3556 C CA . LYS A 1 462 ? -9.094 -15.343 34.278 1.00 92.00 462 LYS A CA 1
ATOM 3557 C C . LYS A 1 462 ? -8.609 -14.871 32.910 1.00 92.00 462 LYS A C 1
ATOM 3559 O O . LYS A 1 462 ? -9.079 -13.862 32.375 1.00 92.00 462 LYS A O 1
ATOM 3564 N N . ASP A 1 463 ? -7.750 -15.688 32.317 1.00 94.06 463 ASP A N 1
ATOM 3565 C CA . ASP A 1 463 ? -7.365 -15.577 30.913 1.00 94.06 463 ASP A CA 1
ATOM 3566 C C . ASP A 1 463 ? -8.448 -16.129 29.989 1.00 94.06 463 ASP A C 1
ATOM 3568 O O . ASP A 1 463 ? -9.014 -17.197 30.250 1.00 94.06 463 ASP A O 1
ATOM 3572 N N . ILE A 1 464 ? -8.672 -15.438 28.875 1.00 95.00 464 ILE A N 1
ATOM 3573 C CA . ILE A 1 464 ? -9.513 -15.888 27.770 1.00 95.00 464 ILE A CA 1
ATOM 3574 C C . ILE A 1 464 ? -8.640 -16.006 26.520 1.00 95.00 464 ILE A C 1
ATOM 3576 O O . ILE A 1 464 ? -8.240 -15.001 25.935 1.00 95.00 464 ILE A O 1
ATOM 3580 N N . PHE A 1 465 ? -8.358 -17.234 26.096 1.00 96.12 465 PHE A N 1
ATOM 3581 C CA . PHE A 1 465 ? -7.707 -17.528 24.824 1.00 96.12 465 PHE A CA 1
ATOM 3582 C C . PHE A 1 465 ? -8.689 -17.280 23.683 1.00 96.12 465 PHE A C 1
ATOM 3584 O O . PHE A 1 465 ? -9.763 -17.880 23.657 1.00 96.12 465 PHE A O 1
ATOM 3591 N N . VAL A 1 466 ? -8.334 -16.394 22.754 1.00 96.38 466 VAL A N 1
ATOM 3592 C CA . VAL A 1 466 ? -9.196 -16.019 21.626 1.00 96.38 466 VAL A CA 1
ATOM 3593 C C . VAL A 1 466 ? -8.610 -16.625 20.357 1.00 96.38 466 VAL A C 1
ATOM 3595 O O . VAL A 1 466 ? -7.550 -16.204 19.900 1.00 96.38 466 VAL A O 1
ATOM 3598 N N . VAL A 1 467 ? -9.283 -17.632 19.811 1.00 96.69 467 VAL A N 1
ATOM 3599 C CA . VAL A 1 467 ? -8.828 -18.377 18.630 1.00 96.69 467 VAL A CA 1
ATOM 3600 C C . VAL A 1 467 ? -9.766 -18.125 17.456 1.00 96.69 467 VAL A C 1
ATOM 3602 O O . VAL A 1 467 ? -10.964 -17.933 17.656 1.00 96.69 467 VAL A O 1
ATOM 3605 N N . GLY A 1 468 ? -9.246 -18.162 16.230 1.00 93.94 468 GLY A N 1
ATOM 3606 C CA . GLY A 1 468 ? -10.082 -18.261 15.035 1.00 93.94 468 GLY A CA 1
ATOM 3607 C C . GLY A 1 468 ? -10.895 -19.562 14.986 1.00 93.94 468 GLY A C 1
ATOM 3608 O O . GLY A 1 468 ? -10.556 -20.519 15.688 1.00 93.94 468 GLY A O 1
ATOM 3609 N N . PRO A 1 469 ? -11.939 -19.635 14.143 1.00 94.69 469 PRO A N 1
ATOM 3610 C CA . PRO A 1 469 ? -12.778 -20.829 14.009 1.00 94.69 469 PRO A CA 1
ATOM 3611 C C . PRO A 1 469 ? -12.067 -22.015 13.339 1.00 94.69 469 PRO A C 1
ATOM 3613 O O . PRO A 1 469 ? -12.495 -23.158 13.490 1.00 94.69 469 PRO A O 1
ATOM 3616 N N . GLU A 1 470 ? -10.989 -21.761 12.596 1.00 95.94 470 GLU A N 1
ATOM 3617 C CA . GLU A 1 470 ? -10.339 -22.740 11.727 1.00 95.94 470 GLU A CA 1
ATOM 3618 C C . GLU A 1 470 ? -8.822 -22.683 11.856 1.00 95.94 470 GLU A C 1
ATOM 3620 O O . GLU A 1 470 ? -8.256 -21.616 12.075 1.00 95.94 470 GLU A O 1
ATOM 3625 N N . LEU A 1 471 ? -8.165 -23.822 11.648 1.00 95.38 471 LEU A N 1
ATOM 3626 C CA . LEU A 1 471 ? -6.727 -23.983 11.815 1.00 95.38 471 LEU A CA 1
ATOM 3627 C C . LEU A 1 471 ? -6.031 -24.141 10.449 1.00 95.38 471 LEU A C 1
ATOM 3629 O O . LEU A 1 471 ? -6.207 -25.166 9.785 1.00 95.38 471 LEU A O 1
ATOM 3633 N N . HIS A 1 472 ? -5.198 -23.172 10.057 1.00 97.06 472 HIS A N 1
ATOM 3634 C CA . HIS A 1 472 ? -4.566 -23.118 8.726 1.00 97.06 472 HIS A CA 1
ATOM 3635 C C . HIS A 1 472 ? -3.056 -22.907 8.810 1.00 97.06 472 HIS A C 1
ATOM 3637 O O . HIS A 1 472 ? -2.584 -22.132 9.640 1.00 97.06 472 HIS A O 1
ATOM 3643 N N . SER A 1 473 ? -2.290 -23.553 7.931 1.00 96.12 473 SER A N 1
ATOM 3644 C CA . SER A 1 473 ? -0.880 -23.197 7.718 1.00 96.12 473 SER A CA 1
ATOM 3645 C C . SER A 1 473 ? -0.753 -21.938 6.847 1.00 96.12 473 SER A C 1
ATOM 3647 O O . SER A 1 473 ? -1.710 -21.517 6.187 1.00 96.12 473 SER A O 1
ATOM 3649 N N . TYR A 1 474 ? 0.445 -21.351 6.775 1.00 94.38 474 TYR A N 1
ATOM 3650 C CA . TYR A 1 474 ? 0.720 -20.314 5.773 1.00 94.38 474 TYR A CA 1
ATOM 3651 C C . TYR A 1 474 ? 0.565 -20.854 4.341 1.00 94.38 474 TYR A C 1
ATOM 3653 O O . TYR A 1 474 ? 0.051 -20.150 3.478 1.00 94.38 474 TYR A O 1
ATOM 3661 N N . GLU A 1 475 ? 0.917 -22.114 4.076 1.00 95.94 475 GLU A N 1
ATOM 3662 C CA . GLU A 1 475 ? 0.692 -22.743 2.767 1.00 95.94 475 GLU A CA 1
ATOM 3663 C C . GLU A 1 475 ? -0.803 -22.775 2.398 1.00 95.94 475 GLU A C 1
ATOM 3665 O O . GLU A 1 475 ? -1.177 -22.464 1.266 1.00 95.94 475 GLU A O 1
ATOM 3670 N N . ASP A 1 476 ? -1.675 -23.094 3.358 1.00 96.56 476 ASP A N 1
ATOM 3671 C CA . ASP A 1 476 ? -3.127 -23.067 3.156 1.00 96.56 476 ASP A CA 1
ATOM 3672 C C . ASP A 1 476 ? -3.617 -21.640 2.900 1.00 96.56 476 ASP A C 1
ATOM 3674 O O . ASP A 1 476 ? -4.358 -21.407 1.945 1.00 96.56 476 ASP A O 1
ATOM 3678 N N . ALA A 1 477 ? -3.127 -20.663 3.669 1.00 94.50 477 ALA A N 1
ATOM 3679 C CA . ALA A 1 477 ? -3.434 -19.252 3.451 1.00 94.50 477 ALA A CA 1
ATOM 3680 C C . ALA A 1 477 ? -3.001 -18.771 2.053 1.00 94.50 477 ALA A C 1
ATOM 3682 O O . ALA A 1 477 ? -3.758 -18.072 1.377 1.00 94.50 477 ALA A O 1
ATOM 3683 N N . ALA A 1 478 ? -1.821 -19.182 1.573 1.00 93.25 478 ALA A N 1
ATOM 3684 C CA . ALA A 1 478 ? -1.343 -18.882 0.223 1.00 93.25 478 ALA A CA 1
ATOM 3685 C C . ALA A 1 478 ? -2.247 -19.501 -0.854 1.00 93.25 478 ALA A C 1
ATOM 3687 O O . ALA A 1 478 ? -2.567 -18.838 -1.843 1.00 93.25 478 ALA A O 1
ATOM 3688 N N . LYS A 1 479 ? -2.714 -20.742 -0.664 1.00 92.44 479 LYS A N 1
ATOM 3689 C CA . LYS A 1 479 ? -3.672 -21.398 -1.573 1.00 92.44 479 LYS A CA 1
ATOM 3690 C C . LYS A 1 479 ? -5.027 -20.696 -1.576 1.00 92.44 479 LYS A C 1
ATOM 3692 O O . LYS A 1 479 ? -5.579 -20.460 -2.651 1.00 92.44 479 LYS A O 1
ATOM 3697 N N . MET A 1 480 ? -5.542 -20.317 -0.407 1.00 92.81 480 MET A N 1
ATOM 3698 C CA . MET A 1 480 ? -6.788 -19.557 -0.285 1.00 92.81 480 MET A CA 1
ATOM 3699 C C . MET A 1 480 ? -6.671 -18.202 -0.974 1.00 92.81 480 MET A C 1
ATOM 3701 O O . MET A 1 480 ? -7.486 -17.894 -1.838 1.00 92.81 480 MET A O 1
ATOM 3705 N N . LEU A 1 481 ? -5.618 -17.431 -0.687 1.00 82.31 481 LEU A N 1
ATOM 3706 C CA . LEU A 1 481 ? -5.326 -16.181 -1.390 1.00 82.31 481 LEU A CA 1
ATOM 3707 C C . LEU A 1 481 ? -5.171 -16.399 -2.891 1.00 82.31 481 LEU A C 1
ATOM 3709 O O . LEU A 1 481 ? -5.625 -15.567 -3.668 1.00 82.31 481 LEU A O 1
ATOM 3713 N N . SER A 1 482 ? -4.569 -17.510 -3.315 1.00 81.19 482 SER A N 1
ATOM 3714 C CA . SER A 1 482 ? -4.424 -17.812 -4.737 1.00 81.19 482 SER A CA 1
ATOM 3715 C C . SER A 1 482 ? -5.771 -18.017 -5.418 1.00 81.19 482 SER A C 1
ATOM 3717 O O . SER A 1 482 ? -6.023 -17.458 -6.486 1.00 81.19 482 SER A O 1
ATOM 3719 N N . SER A 1 483 ? -6.646 -18.794 -4.777 1.00 77.19 483 SER A N 1
ATOM 3720 C CA . SER A 1 483 ? -8.013 -19.042 -5.233 1.00 77.19 483 SER A CA 1
ATOM 3721 C C . SER A 1 483 ? -8.826 -17.749 -5.262 1.00 77.19 483 SER A C 1
ATOM 3723 O O . SER A 1 483 ? -9.424 -17.397 -6.281 1.00 77.19 483 SER A O 1
ATOM 3725 N N . VAL A 1 484 ? -8.775 -16.986 -4.170 1.00 72.62 484 VAL A N 1
ATOM 3726 C CA . VAL A 1 484 ? -9.483 -15.721 -4.026 1.00 72.62 484 VAL A CA 1
ATOM 3727 C C . VAL A 1 484 ? -8.976 -14.714 -5.050 1.00 72.62 484 VAL A C 1
ATOM 3729 O O . VAL A 1 484 ? -9.769 -14.204 -5.826 1.00 72.62 484 VAL A O 1
ATOM 3732 N N . LEU A 1 485 ? -7.679 -14.439 -5.133 1.00 65.19 485 LEU A N 1
ATOM 3733 C CA . LEU A 1 485 ? -7.143 -13.410 -6.024 1.00 65.19 485 LEU A CA 1
ATOM 3734 C C . LEU A 1 485 ? -7.119 -13.842 -7.496 1.00 65.19 485 LEU A C 1
ATOM 3736 O O . LEU A 1 485 ? -7.090 -12.980 -8.373 1.00 65.19 485 LEU A O 1
ATOM 3740 N N . GLY A 1 486 ? -7.155 -15.142 -7.792 1.00 57.94 486 GLY A N 1
ATOM 3741 C CA . GLY A 1 486 ? -7.025 -15.664 -9.155 1.00 57.94 486 GLY A CA 1
ATOM 3742 C C . GLY A 1 486 ? -5.601 -15.560 -9.718 1.00 57.94 486 GLY A C 1
ATOM 3743 O O . GLY A 1 486 ? -5.421 -15.530 -10.934 1.00 57.94 486 GLY A O 1
ATOM 3744 N N . ARG A 1 487 ? -4.582 -15.477 -8.851 1.00 67.06 487 ARG A N 1
ATOM 3745 C CA . ARG A 1 487 ? -3.146 -15.511 -9.196 1.00 67.06 487 ARG A CA 1
ATOM 3746 C C . ARG A 1 487 ? -2.384 -16.318 -8.149 1.00 67.06 487 ARG A C 1
ATOM 3748 O O . ARG A 1 487 ? -2.804 -16.341 -7.004 1.00 67.06 487 ARG A O 1
ATOM 3755 N N . THR A 1 488 ? -1.287 -16.981 -8.518 1.00 82.25 488 THR A N 1
ATOM 3756 C CA . THR A 1 488 ? -0.524 -17.806 -7.564 1.00 82.25 488 THR A CA 1
ATOM 3757 C C . THR A 1 488 ? 0.167 -16.929 -6.529 1.00 82.25 488 THR A C 1
ATOM 3759 O O . THR A 1 488 ? 1.091 -16.212 -6.883 1.00 82.25 488 THR A O 1
ATOM 3762 N N . ILE A 1 489 ? -0.232 -17.058 -5.270 1.00 83.75 489 ILE A N 1
ATOM 3763 C CA . ILE A 1 489 ? 0.513 -16.590 -4.106 1.00 83.75 489 ILE A CA 1
ATOM 3764 C C . ILE A 1 489 ? 1.323 -17.768 -3.568 1.00 83.75 489 ILE A C 1
ATOM 3766 O O . ILE A 1 489 ? 0.798 -18.868 -3.411 1.00 83.75 489 ILE A O 1
ATOM 3770 N N . THR A 1 490 ? 2.609 -17.550 -3.314 1.00 88.12 490 THR A N 1
ATOM 3771 C CA . THR A 1 490 ? 3.538 -18.582 -2.838 1.00 88.12 490 THR A CA 1
ATOM 3772 C C . THR A 1 490 ? 3.921 -18.349 -1.384 1.00 88.12 490 THR A C 1
ATOM 3774 O O . THR A 1 490 ? 4.116 -17.210 -0.961 1.00 88.12 490 THR A O 1
ATOM 3777 N N . TYR A 1 491 ? 4.039 -19.431 -0.613 1.00 93.31 491 TYR A N 1
ATOM 3778 C CA . TYR A 1 491 ? 4.575 -19.375 0.741 1.00 93.31 491 TYR A CA 1
ATOM 3779 C C . TYR A 1 491 ? 6.075 -19.684 0.744 1.00 93.31 491 TYR A C 1
ATOM 3781 O O . TYR A 1 491 ? 6.510 -20.791 0.421 1.00 93.31 491 TYR A O 1
ATOM 3789 N N . LYS A 1 492 ? 6.877 -18.688 1.124 1.00 88.88 492 LYS A N 1
ATOM 3790 C CA . LYS A 1 492 ? 8.322 -18.814 1.285 1.00 88.88 492 LYS A CA 1
ATOM 3791 C C . LYS A 1 492 ? 8.673 -19.087 2.747 1.00 88.88 492 LYS A C 1
ATOM 3793 O O . LYS A 1 492 ? 8.524 -18.227 3.612 1.00 88.88 492 LYS A O 1
ATOM 3798 N N . ARG A 1 493 ? 9.181 -20.289 3.000 1.00 92.25 493 ARG A N 1
ATOM 3799 C CA . ARG A 1 493 ? 9.656 -20.724 4.317 1.00 92.25 493 ARG A CA 1
ATOM 3800 C C . ARG A 1 493 ? 10.998 -20.067 4.621 1.00 92.25 493 ARG A C 1
ATOM 3802 O O . ARG A 1 493 ? 11.934 -20.216 3.838 1.00 92.25 493 ARG A O 1
ATOM 3809 N N . TYR A 1 494 ? 11.060 -19.309 5.708 1.00 89.50 494 TYR A N 1
ATOM 3810 C CA . TYR A 1 494 ? 12.294 -18.698 6.210 1.00 89.50 494 TYR A CA 1
ATOM 3811 C C . TYR A 1 494 ? 12.911 -19.564 7.299 1.00 89.50 494 TYR A C 1
ATOM 3813 O O . TYR A 1 494 ? 12.203 -20.313 7.963 1.00 89.50 494 TYR A O 1
ATOM 3821 N N . THR A 1 495 ? 14.216 -19.451 7.523 1.00 92.19 495 THR A N 1
ATOM 3822 C CA . THR A 1 495 ? 14.777 -19.814 8.832 1.00 92.19 495 THR A CA 1
ATOM 3823 C C . THR A 1 495 ? 14.493 -18.705 9.850 1.00 92.19 495 THR A C 1
ATOM 3825 O O . THR A 1 495 ? 14.177 -17.568 9.481 1.00 92.19 495 THR A O 1
ATOM 3828 N N . VAL A 1 496 ? 14.627 -19.005 11.145 1.00 87.38 496 VAL A N 1
ATOM 3829 C CA . VAL A 1 496 ? 14.510 -17.989 12.208 1.00 87.38 496 VAL A CA 1
ATOM 3830 C C . VAL A 1 496 ? 15.497 -16.844 11.969 1.00 87.38 496 VAL A C 1
ATOM 3832 O O . VAL A 1 496 ? 15.140 -15.675 12.087 1.00 87.38 496 VAL A O 1
ATOM 3835 N N . GLU A 1 497 ? 16.719 -17.162 11.549 1.00 87.56 497 GLU A N 1
ATOM 3836 C CA . GLU A 1 497 ? 17.762 -16.180 11.254 1.00 87.56 497 GLU A CA 1
ATOM 3837 C C . GLU A 1 497 ? 17.411 -15.318 10.035 1.00 87.56 497 GLU A C 1
ATOM 3839 O O . GLU A 1 497 ? 17.642 -14.109 10.048 1.00 87.56 497 GLU A O 1
ATOM 3844 N N . GLU A 1 498 ? 16.827 -15.907 8.986 1.00 81.12 498 GLU A N 1
ATOM 3845 C CA . GLU A 1 498 ? 16.371 -15.160 7.809 1.00 81.12 498 GLU A CA 1
ATOM 3846 C C . GLU A 1 498 ? 15.241 -14.187 8.162 1.00 81.12 498 GLU A C 1
ATOM 3848 O O . GLU A 1 498 ? 15.245 -13.040 7.705 1.00 81.12 498 GLU A O 1
ATOM 3853 N N . GLN A 1 499 ? 14.296 -14.609 9.004 1.00 78.88 499 GLN A N 1
ATOM 3854 C CA . GLN A 1 499 ? 13.194 -13.753 9.432 1.00 78.88 499 GLN A CA 1
ATOM 3855 C C . GLN A 1 499 ? 13.641 -12.661 10.407 1.00 78.88 499 GLN A C 1
ATOM 3857 O O . GLN A 1 499 ? 13.230 -11.509 10.261 1.00 78.88 499 GLN A O 1
ATOM 3862 N N . ALA A 1 500 ? 14.533 -12.973 11.347 1.00 73.31 500 ALA A N 1
ATOM 3863 C CA . ALA A 1 500 ? 15.155 -11.963 12.195 1.00 73.31 500 ALA A CA 1
ATOM 3864 C C . ALA A 1 500 ? 15.943 -10.952 11.348 1.00 73.31 500 ALA A C 1
ATOM 3866 O O . ALA A 1 500 ? 15.785 -9.742 11.509 1.00 73.31 500 ALA A O 1
ATOM 3867 N N . GLY A 1 501 ? 16.723 -11.431 10.374 1.00 66.06 501 GLY A N 1
ATOM 3868 C CA . GLY A 1 501 ? 17.431 -10.586 9.415 1.00 66.06 501 GLY A CA 1
ATOM 3869 C C . GLY A 1 501 ? 16.495 -9.661 8.633 1.00 66.06 501 GLY A C 1
ATOM 3870 O O . GLY A 1 501 ? 16.819 -8.490 8.434 1.00 66.06 501 GLY A O 1
ATOM 3871 N N . PHE A 1 502 ? 15.316 -10.149 8.242 1.00 64.56 502 PHE A N 1
ATOM 3872 C CA . PHE A 1 502 ? 14.282 -9.336 7.604 1.00 64.56 502 PHE A CA 1
ATOM 3873 C C . PHE A 1 502 ? 13.761 -8.227 8.531 1.00 64.56 502 PHE A C 1
ATOM 3875 O O . PHE A 1 502 ? 13.722 -7.067 8.125 1.00 64.56 502 PHE A O 1
ATOM 3882 N N . TYR A 1 503 ? 13.431 -8.533 9.789 1.00 54.59 503 TYR A N 1
ATOM 3883 C CA . TYR A 1 503 ? 12.999 -7.505 10.743 1.00 54.59 503 TYR A CA 1
ATOM 3884 C C . TYR A 1 503 ? 14.094 -6.465 11.018 1.00 54.59 503 TYR A C 1
ATOM 3886 O O . TYR A 1 503 ? 13.798 -5.272 11.077 1.00 54.59 503 TYR A O 1
ATOM 3894 N N . ILE A 1 504 ? 15.361 -6.883 11.110 1.00 60.34 504 ILE A N 1
ATOM 3895 C CA . ILE A 1 504 ? 16.503 -5.967 11.274 1.00 60.34 504 ILE A CA 1
ATOM 3896 C C . ILE A 1 504 ? 16.614 -5.014 10.082 1.00 60.34 504 ILE A C 1
ATOM 3898 O O . ILE A 1 504 ? 16.824 -3.817 10.265 1.00 60.34 504 ILE A O 1
ATOM 3902 N N . GLN A 1 505 ? 16.421 -5.512 8.857 1.00 49.84 505 GLN A N 1
ATOM 3903 C CA . GLN A 1 505 ? 16.407 -4.667 7.656 1.00 49.84 505 GLN A CA 1
ATOM 3904 C C . GLN A 1 505 ? 15.270 -3.639 7.666 1.00 49.84 505 GLN A C 1
ATOM 3906 O O . GLN A 1 505 ? 15.424 -2.560 7.099 1.00 49.84 505 GLN A O 1
ATOM 3911 N N . LEU A 1 506 ? 14.154 -3.950 8.328 1.00 45.78 506 LEU A N 1
ATOM 3912 C CA . LEU A 1 506 ? 13.045 -3.020 8.550 1.00 45.78 506 LEU A CA 1
ATOM 3913 C C . LEU A 1 506 ? 13.274 -2.062 9.735 1.00 45.78 506 LEU A C 1
ATOM 3915 O O . LEU A 1 506 ? 12.383 -1.283 10.067 1.00 45.78 506 LEU A O 1
ATOM 3919 N N . GLY A 1 507 ? 14.456 -2.093 10.358 1.00 44.06 507 GLY A N 1
ATOM 3920 C CA . GLY A 1 507 ? 14.843 -1.201 11.451 1.00 44.06 507 GLY A CA 1
ATOM 3921 C C . GLY A 1 507 ? 14.558 -1.743 12.853 1.00 44.06 507 GLY A C 1
ATOM 3922 O O . GLY A 1 507 ? 14.685 -0.996 13.821 1.00 44.06 507 GLY A O 1
ATOM 3923 N N . ALA A 1 508 ? 14.183 -3.020 12.995 1.00 46.19 508 ALA A N 1
ATOM 3924 C CA . ALA A 1 508 ? 14.020 -3.630 14.311 1.00 46.19 508 ALA A CA 1
ATOM 3925 C C . ALA A 1 508 ? 15.388 -3.857 14.992 1.00 46.19 508 ALA A C 1
ATOM 3927 O O . ALA A 1 508 ? 16.322 -4.340 14.345 1.00 46.19 508 ALA A O 1
ATOM 3928 N N . PRO A 1 509 ? 15.525 -3.588 16.304 1.00 57.34 509 PRO A N 1
ATOM 3929 C CA . PRO A 1 509 ? 16.728 -3.949 17.050 1.00 57.34 509 PRO A CA 1
ATOM 3930 C C . PRO A 1 509 ? 17.020 -5.460 16.953 1.00 57.34 509 PRO A C 1
ATOM 3932 O O . PRO A 1 509 ? 16.075 -6.246 17.056 1.00 57.34 509 PRO A O 1
ATOM 3935 N N . PRO A 1 510 ? 18.288 -5.905 16.815 1.00 73.75 510 PRO A N 1
ATOM 3936 C CA . PRO A 1 510 ? 18.613 -7.320 16.604 1.00 73.75 510 PRO A CA 1
ATOM 3937 C C . PRO A 1 510 ? 18.040 -8.277 17.651 1.00 73.75 510 PRO A C 1
ATOM 3939 O O . PRO A 1 510 ? 17.494 -9.319 17.302 1.00 73.75 510 PRO A O 1
ATOM 3942 N N . GLU A 1 511 ? 18.105 -7.915 18.934 1.00 67.81 511 GLU A N 1
ATOM 3943 C CA . GLU A 1 511 ? 17.532 -8.734 20.010 1.00 67.81 511 GLU A CA 1
ATOM 3944 C C . GLU A 1 511 ? 16.009 -8.878 19.877 1.00 67.81 511 GLU A C 1
ATOM 3946 O O . GLU A 1 511 ? 15.471 -9.970 20.050 1.00 67.81 511 GLU A O 1
ATOM 3951 N N . PHE A 1 512 ? 15.318 -7.795 19.511 1.00 61.72 512 PHE A N 1
ATOM 3952 C CA . PHE A 1 512 ? 13.869 -7.790 19.309 1.00 61.72 512 PHE A CA 1
ATOM 3953 C C . PHE A 1 512 ? 13.467 -8.579 18.057 1.00 61.72 512 PHE A C 1
ATOM 3955 O O . PHE A 1 512 ? 12.519 -9.358 18.091 1.00 61.72 512 PHE A O 1
ATOM 3962 N N . ALA A 1 513 ? 14.224 -8.439 16.970 1.00 64.50 513 ALA A N 1
ATOM 3963 C CA . ALA A 1 513 ? 14.025 -9.196 15.742 1.00 64.50 513 ALA A CA 1
ATOM 3964 C C . ALA A 1 513 ? 14.188 -10.709 15.951 1.00 64.50 513 ALA A C 1
ATOM 3966 O O . ALA A 1 513 ? 13.349 -11.482 15.490 1.00 64.50 513 ALA A O 1
ATOM 3967 N N . ASN A 1 514 ? 15.229 -11.120 16.683 1.00 76.56 514 ASN A N 1
ATOM 3968 C CA . ASN A 1 514 ? 15.441 -12.517 17.060 1.00 76.56 514 ASN A CA 1
ATOM 3969 C C . ASN A 1 514 ? 14.295 -13.029 17.938 1.00 76.56 514 ASN A C 1
ATOM 3971 O O . ASN A 1 514 ? 13.764 -14.105 17.684 1.00 76.56 514 ASN A O 1
ATOM 3975 N N . MET A 1 515 ? 13.864 -12.240 18.929 1.00 73.88 515 MET A N 1
ATOM 3976 C CA . MET A 1 515 ? 12.729 -12.596 19.781 1.00 73.88 515 MET A CA 1
ATOM 3977 C C . MET A 1 515 ? 11.451 -12.830 18.963 1.00 73.88 515 MET A C 1
ATOM 3979 O O . MET A 1 515 ? 10.769 -13.823 19.191 1.00 73.88 515 MET A O 1
ATOM 3983 N N . LEU A 1 516 ? 11.133 -11.944 18.011 1.00 68.94 516 LEU A N 1
ATOM 3984 C CA . LEU A 1 516 ? 9.960 -12.092 17.145 1.00 68.94 516 LEU A CA 1
ATOM 3985 C C . LEU A 1 516 ? 10.059 -13.319 16.233 1.00 68.94 516 LEU A C 1
ATOM 3987 O O . LEU A 1 516 ? 9.073 -14.028 16.067 1.00 68.94 516 LEU A O 1
ATOM 3991 N N . ALA A 1 517 ? 11.232 -13.589 15.659 1.00 76.50 517 ALA A N 1
ATOM 3992 C CA . ALA A 1 517 ? 11.433 -14.752 14.798 1.00 76.50 517 ALA A CA 1
ATOM 3993 C C . ALA A 1 517 ? 11.364 -16.086 15.572 1.00 76.50 517 ALA A C 1
ATOM 3995 O O . ALA A 1 517 ? 10.865 -17.079 15.052 1.00 76.50 517 ALA A O 1
ATOM 3996 N N . GLU A 1 518 ? 11.800 -16.114 16.834 1.00 83.75 518 GLU A N 1
ATOM 3997 C CA . GLU A 1 518 ? 11.675 -17.291 17.708 1.00 83.75 518 GLU A CA 1
ATOM 3998 C C . GLU A 1 518 ? 10.214 -17.616 18.077 1.00 83.75 518 GLU A C 1
ATOM 4000 O O . GLU A 1 518 ? 9.905 -18.755 18.433 1.00 83.75 518 GLU A O 1
ATOM 4005 N N . VAL A 1 519 ? 9.282 -16.658 17.970 1.00 82.62 519 VAL A N 1
ATOM 4006 C CA . VAL A 1 519 ? 7.845 -16.954 18.124 1.00 82.62 519 VAL A CA 1
ATOM 4007 C C . VAL A 1 519 ? 7.376 -17.881 17.006 1.00 82.62 519 VAL A C 1
ATOM 4009 O O . VAL A 1 519 ? 6.707 -18.872 17.291 1.00 82.62 519 VAL A O 1
ATOM 4012 N N . ASP A 1 520 ? 7.783 -17.626 15.762 1.00 85.56 520 ASP A N 1
ATOM 4013 C CA . ASP A 1 520 ? 7.415 -18.459 14.613 1.00 85.56 520 ASP A CA 1
ATOM 4014 C C . ASP A 1 520 ? 7.932 -19.899 14.777 1.00 85.56 520 ASP A C 1
ATOM 4016 O O . ASP A 1 520 ? 7.229 -20.847 14.435 1.00 85.56 520 ASP A O 1
ATOM 4020 N N . LYS A 1 521 ? 9.087 -20.099 15.422 1.00 89.38 521 LYS A N 1
ATOM 4021 C CA . LYS A 1 521 ? 9.584 -21.443 15.764 1.00 89.38 521 LYS A CA 1
ATOM 4022 C C . LYS A 1 521 ? 8.698 -22.189 16.765 1.00 89.38 521 LYS A C 1
ATOM 4024 O O . LYS A 1 521 ? 8.582 -23.410 16.707 1.00 89.38 521 LYS A O 1
ATOM 4029 N N . LYS A 1 522 ? 8.039 -21.485 17.687 1.00 89.62 522 LYS A N 1
ATOM 4030 C CA . LYS A 1 522 ? 7.043 -22.110 18.577 1.00 89.62 522 LYS A CA 1
ATOM 4031 C C . LYS A 1 522 ? 5.788 -22.505 17.801 1.00 89.62 522 LYS A C 1
ATOM 4033 O O . LYS A 1 522 ? 5.237 -23.577 18.046 1.00 89.62 522 LYS A O 1
ATOM 4038 N N . VAL A 1 523 ? 5.380 -21.678 16.836 1.00 92.00 523 VAL A N 1
ATOM 4039 C CA . VAL A 1 523 ? 4.262 -21.991 15.936 1.00 92.00 523 VAL A CA 1
ATOM 4040 C C . VAL A 1 523 ? 4.570 -23.232 15.096 1.00 92.00 523 VAL A C 1
ATOM 4042 O O . VAL A 1 523 ? 3.721 -24.115 15.006 1.00 92.00 523 VAL A O 1
ATOM 4045 N N . GLU A 1 524 ? 5.789 -23.345 14.556 1.00 93.25 524 GLU A N 1
ATOM 4046 C CA . GLU A 1 524 ? 6.284 -24.559 13.884 1.00 93.25 524 GLU A CA 1
ATOM 4047 C C . GLU A 1 524 ? 6.129 -25.797 14.781 1.00 93.25 524 GLU A C 1
ATOM 4049 O O . GLU A 1 524 ? 5.688 -26.851 14.330 1.00 93.25 524 GLU A O 1
ATOM 4054 N N . GLN A 1 525 ? 6.430 -25.661 16.075 1.00 94.06 525 GLN A N 1
ATOM 4055 C CA . GLN A 1 525 ? 6.296 -26.726 17.077 1.00 94.06 525 GLN A CA 1
ATOM 4056 C C . GLN A 1 525 ? 4.844 -26.982 17.529 1.00 94.06 525 GLN A C 1
ATOM 4058 O O . GLN A 1 525 ? 4.620 -27.779 18.441 1.00 94.06 525 GLN A O 1
ATOM 4063 N N . GLY A 1 526 ? 3.856 -26.332 16.908 1.00 94.12 526 GLY A N 1
ATOM 4064 C CA . GLY A 1 526 ? 2.434 -26.556 17.160 1.00 94.12 526 GLY A CA 1
ATOM 4065 C C . GLY A 1 526 ? 1.873 -25.805 18.367 1.00 94.12 526 GLY A C 1
ATOM 4066 O O . GLY A 1 526 ? 0.824 -26.190 18.880 1.00 94.12 526 GLY A O 1
ATOM 4067 N N . SER A 1 527 ? 2.528 -24.738 18.840 1.00 91.94 527 SER A N 1
ATOM 4068 C CA . SER A 1 527 ? 2.067 -24.005 20.029 1.00 91.94 527 SER A CA 1
ATOM 4069 C C . SER A 1 527 ? 0.661 -23.411 19.870 1.00 91.94 527 SER A C 1
ATOM 4071 O O . SER A 1 527 ? -0.146 -23.485 20.790 1.00 91.94 527 SER A O 1
ATOM 4073 N N . GLU A 1 528 ? 0.343 -22.855 18.699 1.00 92.31 528 GLU A N 1
ATOM 4074 C CA . GLU A 1 528 ? -0.973 -22.263 18.401 1.00 92.31 528 GLU A CA 1
ATOM 4075 C C . GLU A 1 528 ? -2.050 -23.339 18.172 1.00 92.31 528 GLU A C 1
ATOM 4077 O O . GLU A 1 528 ? -3.191 -23.202 18.617 1.00 92.31 528 GLU A O 1
ATOM 4082 N N . GLU A 1 529 ? -1.679 -24.455 17.538 1.00 95.06 529 GLU A N 1
ATOM 4083 C CA . GLU A 1 529 ? -2.544 -25.630 17.383 1.00 95.06 529 GLU A CA 1
ATOM 4084 C C . GLU A 1 529 ? -2.891 -26.261 18.741 1.00 95.06 529 GLU A C 1
ATOM 4086 O O . GLU A 1 529 ? -4.029 -26.683 18.953 1.00 95.06 529 GLU A O 1
ATOM 4091 N N . ALA A 1 530 ? -1.956 -26.273 19.695 1.00 94.12 530 ALA A N 1
ATOM 4092 C CA . ALA A 1 530 ? -2.220 -26.727 21.057 1.00 94.12 530 ALA A CA 1
ATOM 4093 C C . ALA A 1 530 ? -3.263 -25.843 21.765 1.00 94.12 530 ALA A C 1
ATOM 4095 O O . ALA A 1 530 ? -4.189 -26.376 22.374 1.00 94.12 530 ALA A O 1
ATOM 4096 N N . VAL A 1 531 ? -3.175 -24.512 21.625 1.00 92.50 531 VAL A N 1
ATOM 4097 C CA . VAL A 1 531 ? -4.174 -23.570 22.171 1.00 92.50 531 VAL A CA 1
ATOM 4098 C C . VAL A 1 531 ? -5.549 -23.799 21.534 1.00 92.50 531 VAL A C 1
ATOM 4100 O O . VAL A 1 531 ? -6.566 -23.830 22.231 1.00 92.50 531 VAL A O 1
ATOM 4103 N N . PHE A 1 532 ? -5.599 -24.024 20.217 1.00 93.94 532 PHE A N 1
ATOM 4104 C CA . PHE A 1 532 ? -6.841 -24.354 19.514 1.00 93.94 532 PHE A CA 1
ATOM 4105 C C . PHE A 1 532 ? -7.481 -25.647 20.047 1.00 93.94 532 PHE A C 1
ATOM 4107 O O . PHE A 1 532 ? -8.681 -25.678 20.348 1.00 93.94 532 PHE A O 1
ATOM 4114 N N . ASN A 1 533 ? -6.674 -26.694 20.232 1.00 93.94 533 ASN A N 1
ATOM 4115 C CA . ASN A 1 533 ? -7.120 -28.030 20.630 1.00 93.94 533 ASN A CA 1
ATOM 4116 C C . ASN A 1 533 ? -7.342 -28.209 22.142 1.00 93.94 533 ASN A C 1
ATOM 4118 O O . ASN A 1 533 ? -7.855 -29.251 22.552 1.00 93.94 533 ASN A O 1
ATOM 4122 N N . ASP A 1 534 ? -7.014 -27.221 22.980 1.00 91.44 534 ASP A N 1
ATOM 4123 C CA . ASP A 1 534 ? -7.170 -27.329 24.433 1.00 91.44 534 ASP A CA 1
ATOM 4124 C C . ASP A 1 534 ? -8.657 -27.417 24.836 1.00 91.44 534 ASP A C 1
ATOM 4126 O O . ASP A 1 534 ? -9.404 -26.428 24.844 1.00 91.44 534 ASP A O 1
ATOM 4130 N N . SER A 1 535 ? -9.112 -28.634 25.143 1.00 86.31 535 SER A N 1
ATOM 4131 C CA . SER A 1 535 ? -10.469 -28.915 25.620 1.00 86.31 535 SER A CA 1
ATOM 4132 C C . SER A 1 535 ? -10.680 -28.526 27.083 1.00 86.31 535 SER A C 1
ATOM 4134 O O . SER A 1 535 ? -11.818 -28.286 27.486 1.00 86.31 535 SER A O 1
ATOM 4136 N N . THR A 1 536 ? -9.611 -28.451 27.878 1.00 88.25 536 THR A N 1
ATOM 4137 C CA . THR A 1 536 ? -9.669 -28.065 29.293 1.00 88.25 536 THR A CA 1
ATOM 4138 C C . THR A 1 536 ? -9.965 -26.576 29.403 1.00 88.25 536 THR A C 1
ATOM 4140 O O . THR A 1 536 ? -10.933 -26.194 30.058 1.00 88.25 536 THR A O 1
ATOM 4143 N N . ALA A 1 537 ? -9.235 -25.741 28.654 1.00 83.69 537 ALA A N 1
ATOM 4144 C CA . ALA A 1 537 ? -9.521 -24.311 28.560 1.00 83.69 537 ALA A CA 1
ATOM 4145 C C . ALA A 1 537 ? -10.958 -24.048 28.073 1.00 83.69 537 ALA A C 1
ATOM 4147 O O . ALA A 1 537 ? -11.623 -23.133 28.559 1.00 83.69 537 ALA A O 1
ATOM 4148 N N . ALA A 1 538 ? -11.479 -24.873 27.158 1.00 80.88 538 ALA A N 1
ATOM 4149 C CA . ALA A 1 538 ? -12.875 -24.791 26.727 1.00 80.88 538 ALA A CA 1
ATOM 4150 C C . ALA A 1 538 ? -13.860 -25.113 27.867 1.00 80.88 538 ALA A C 1
ATOM 4152 O O . ALA A 1 538 ? -14.792 -24.346 28.104 1.00 80.88 538 ALA A O 1
ATOM 4153 N N . ALA A 1 539 ? -13.640 -26.213 28.594 1.00 82.69 539 ALA A N 1
ATOM 4154 C CA . ALA A 1 539 ? -14.496 -26.642 29.702 1.00 82.69 539 ALA A CA 1
ATOM 4155 C C . ALA A 1 539 ? -14.507 -25.642 30.874 1.00 82.69 539 ALA A C 1
ATOM 4157 O O . ALA A 1 539 ? -15.534 -25.458 31.523 1.00 82.69 539 ALA A O 1
ATOM 4158 N N . GLU A 1 540 ? -13.393 -24.944 31.108 1.00 88.25 540 GLU A N 1
ATOM 4159 C CA . GLU A 1 540 ? -13.259 -23.872 32.108 1.00 88.25 540 GLU A CA 1
ATOM 4160 C C . GLU A 1 540 ? -13.816 -22.511 31.623 1.00 88.25 540 GLU A C 1
ATOM 4162 O O . GLU A 1 540 ? -13.748 -21.488 32.321 1.00 88.25 540 GLU A O 1
ATOM 4167 N N . GLY A 1 541 ? -14.349 -22.460 30.397 1.00 86.31 541 GLY A N 1
ATOM 4168 C CA . GLY A 1 541 ? -14.824 -21.235 29.755 1.00 86.31 541 GLY A CA 1
ATOM 4169 C C . GLY A 1 541 ? -13.715 -20.199 29.542 1.00 86.31 541 GLY A C 1
ATOM 4170 O O . GLY A 1 541 ? -13.991 -19.002 29.578 1.00 86.31 541 GLY A O 1
ATOM 4171 N N . ARG A 1 542 ? -12.460 -20.642 29.420 1.00 91.62 542 ARG A N 1
ATOM 4172 C CA . ARG A 1 542 ? -11.257 -19.836 29.152 1.00 91.62 542 ARG A CA 1
ATOM 4173 C C . ARG A 1 542 ? -10.902 -19.786 27.665 1.00 91.62 542 ARG A C 1
ATOM 4175 O O . ARG A 1 542 ? -9.881 -19.210 27.319 1.00 91.62 542 ARG A O 1
ATOM 4182 N N . LYS A 1 543 ? -11.715 -20.369 26.781 1.00 94.06 543 LYS A N 1
ATOM 4183 C CA . LYS A 1 543 ? -11.526 -20.309 25.326 1.00 94.06 543 LYS A CA 1
ATOM 4184 C C . LYS A 1 543 ? -12.722 -19.646 24.651 1.00 94.06 543 LYS A C 1
ATOM 4186 O O . LYS A 1 543 ? -13.853 -20.085 24.836 1.00 94.06 543 LYS A O 1
ATOM 4191 N N . PHE A 1 544 ? -12.447 -18.623 23.854 1.00 95.56 544 PHE A N 1
ATOM 4192 C CA . PHE A 1 544 ? -13.389 -17.964 22.963 1.00 95.56 544 PHE A CA 1
ATOM 4193 C C . PHE A 1 544 ? -13.035 -18.331 21.521 1.00 95.56 544 PHE A C 1
ATOM 4195 O O . PHE A 1 544 ? -11.902 -18.118 21.087 1.00 95.56 544 PHE A O 1
ATOM 4202 N N . VAL A 1 545 ? -13.997 -18.886 20.786 1.00 96.12 545 VAL A N 1
ATOM 4203 C CA . VAL A 1 545 ? -13.830 -19.220 19.367 1.00 96.12 545 VAL A CA 1
ATOM 4204 C C . VAL A 1 545 ? -14.505 -18.130 18.545 1.00 96.12 545 VAL A C 1
ATOM 4206 O O . VAL A 1 545 ? -15.720 -17.947 18.628 1.00 96.12 545 VAL A O 1
ATOM 4209 N N . GLY A 1 546 ? -13.695 -17.391 17.792 1.00 90.56 546 GLY A N 1
ATOM 4210 C CA . GLY A 1 546 ? -14.128 -16.352 16.872 1.00 90.56 546 GLY A CA 1
ATOM 4211 C C . GLY A 1 546 ? -15.001 -16.894 15.749 1.00 90.56 546 GLY A C 1
ATOM 4212 O O . GLY A 1 546 ? -15.025 -18.096 15.480 1.00 90.56 546 GLY A O 1
ATOM 4213 N N . LYS A 1 547 ? -15.741 -16.000 15.097 1.00 89.69 547 LYS A N 1
ATOM 4214 C CA . LYS A 1 547 ? -16.660 -16.366 14.010 1.00 89.69 547 LYS A CA 1
ATOM 4215 C C . LYS A 1 547 ? -16.080 -16.105 12.628 1.00 89.69 547 LYS A C 1
ATOM 4217 O O . LYS A 1 547 ? -16.552 -16.708 11.675 1.00 89.69 547 LYS A O 1
ATOM 4222 N N . HIS A 1 548 ? -15.085 -15.229 12.521 1.00 86.12 548 HIS A N 1
ATOM 4223 C CA . HIS A 1 548 ? -14.579 -14.770 11.234 1.00 86.12 548 HIS A CA 1
ATOM 4224 C C . HIS A 1 548 ? -13.526 -15.734 10.697 1.00 86.12 548 HIS A C 1
ATOM 4226 O O . HIS A 1 548 ? -12.515 -15.994 11.356 1.00 86.12 548 HIS A O 1
ATOM 4232 N N . THR A 1 549 ? -13.745 -16.254 9.492 1.00 89.88 549 THR A N 1
ATOM 4233 C CA . THR A 1 549 ? -12.792 -17.162 8.848 1.00 89.88 549 THR A CA 1
ATOM 4234 C C . THR A 1 549 ? -11.738 -16.404 8.042 1.00 89.88 549 THR A C 1
ATOM 4236 O O . THR A 1 549 ? -11.923 -15.265 7.600 1.00 89.88 549 THR A O 1
ATOM 4239 N N . LEU A 1 550 ? -10.607 -17.069 7.798 1.00 87.94 550 LEU A N 1
ATOM 4240 C CA . LEU A 1 550 ? -9.543 -16.522 6.958 1.00 87.94 550 LEU A CA 1
ATOM 4241 C C . LEU A 1 550 ? -9.994 -16.362 5.493 1.00 87.94 550 LEU A C 1
ATOM 4243 O O . LEU A 1 550 ? -9.615 -15.400 4.823 1.00 87.94 550 LEU A O 1
ATOM 4247 N N . LEU A 1 551 ? -10.818 -17.293 4.998 1.00 85.06 551 LEU A N 1
ATOM 4248 C CA . LEU A 1 551 ? -11.325 -17.266 3.628 1.00 85.06 551 LEU A CA 1
ATOM 4249 C C . LEU A 1 551 ? -12.308 -16.113 3.404 1.00 85.06 551 LEU A C 1
ATOM 4251 O O . LEU A 1 551 ? -12.145 -15.391 2.420 1.00 85.06 551 LEU A O 1
ATOM 4255 N N . GLU A 1 552 ? -13.279 -15.920 4.302 1.00 76.00 552 GLU A N 1
ATOM 4256 C CA . GLU A 1 552 ? -14.216 -14.786 4.244 1.00 76.00 552 GLU A CA 1
ATOM 4257 C C . GLU A 1 552 ? -13.445 -13.470 4.233 1.00 76.00 552 GLU A C 1
ATOM 4259 O O . GLU A 1 552 ? -13.645 -12.644 3.346 1.00 76.00 552 GLU A O 1
ATOM 4264 N N . PHE A 1 553 ? -12.461 -13.323 5.125 1.00 74.56 553 PHE A N 1
ATOM 4265 C CA . PHE A 1 553 ? -11.621 -12.133 5.145 1.00 74.56 553 PHE A CA 1
ATOM 4266 C C . PHE A 1 553 ? -10.908 -11.891 3.809 1.00 74.56 553 PHE A C 1
ATOM 4268 O O . PHE A 1 553 ? -10.879 -10.762 3.315 1.00 74.56 553 PHE A O 1
ATOM 4275 N N . PHE A 1 554 ? -10.334 -12.923 3.186 1.00 79.94 554 PHE A N 1
ATOM 4276 C CA . PHE A 1 554 ? -9.719 -12.765 1.867 1.00 79.94 554 PHE A CA 1
ATOM 4277 C C . PHE A 1 554 ? -10.745 -12.400 0.795 1.00 79.94 554 PHE A C 1
ATOM 4279 O O . PHE A 1 554 ? -10.451 -11.559 -0.054 1.00 79.94 554 PHE A O 1
ATOM 4286 N N . GLN A 1 555 ? -11.934 -13.002 0.821 1.00 65.25 555 GLN A N 1
ATOM 4287 C CA . GLN A 1 555 ? -13.010 -12.722 -0.129 1.00 65.25 555 GLN A CA 1
ATOM 4288 C C . GLN A 1 555 ? -13.509 -11.279 -0.010 1.00 65.25 555 GLN A C 1
ATOM 4290 O O . GLN A 1 555 ? -13.572 -10.577 -1.019 1.00 65.25 555 GLN A O 1
ATOM 4295 N N . GLU A 1 556 ? -13.761 -10.804 1.207 1.00 53.00 556 GLU A N 1
ATOM 4296 C CA . GLU A 1 556 ? -14.166 -9.424 1.502 1.00 53.00 556 GLU A CA 1
ATOM 4297 C C . GLU A 1 556 ? -13.104 -8.395 1.091 1.00 53.00 556 GLU A C 1
ATOM 4299 O O . GLU A 1 556 ? -13.419 -7.249 0.753 1.00 53.00 556 GLU A O 1
ATOM 4304 N N . ASN A 1 557 ? -11.836 -8.812 1.068 1.00 53.12 557 ASN A N 1
ATOM 4305 C CA . ASN A 1 557 ? -10.697 -7.978 0.695 1.00 53.12 557 ASN A CA 1
ATOM 4306 C C . ASN A 1 557 ? -10.156 -8.265 -0.723 1.00 53.12 557 ASN A C 1
ATOM 4308 O O . ASN A 1 557 ? -9.133 -7.700 -1.128 1.00 53.12 557 ASN A O 1
ATOM 4312 N N . LYS A 1 558 ? -10.865 -9.070 -1.534 1.00 57.03 558 LYS A N 1
ATOM 4313 C CA . LYS A 1 558 ? -10.536 -9.398 -2.936 1.00 57.03 558 LYS A CA 1
ATOM 4314 C C . LYS A 1 558 ? -10.813 -8.212 -3.863 1.00 57.03 558 LYS A C 1
ATOM 4316 O O . LYS A 1 558 ? -11.788 -8.178 -4.616 1.00 57.03 558 LYS A O 1
ATOM 4321 N N . ARG A 1 559 ? -9.923 -7.225 -3.881 1.00 47.28 559 ARG A N 1
ATOM 4322 C CA . ARG A 1 559 ? -9.995 -6.125 -4.854 1.00 47.28 559 ARG A CA 1
ATOM 4323 C C . ARG A 1 559 ? -9.041 -6.396 -6.028 1.00 47.28 559 ARG A C 1
ATOM 4325 O O . ARG A 1 559 ? -7.833 -6.285 -5.856 1.00 47.28 559 ARG A O 1
ATOM 4332 N N . GLY A 1 560 ? -9.573 -6.722 -7.224 1.00 37.66 560 GLY A N 1
ATOM 4333 C CA . GLY A 1 560 ? -8.866 -6.418 -8.490 1.00 37.66 560 GLY A CA 1
ATOM 4334 C C . GLY A 1 560 ? -8.677 -7.458 -9.618 1.00 37.66 560 GLY A C 1
ATOM 4335 O O . GLY A 1 560 ? -7.772 -7.237 -10.420 1.00 37.66 560 GLY A O 1
ATOM 4336 N N . THR A 1 561 ? -9.462 -8.537 -9.781 1.00 41.22 561 THR A N 1
ATOM 4337 C CA . THR A 1 561 ? -9.351 -9.421 -10.980 1.00 41.22 561 THR A CA 1
ATOM 4338 C C . THR A 1 561 ? -10.653 -9.530 -11.797 1.00 41.22 561 THR A C 1
ATOM 4340 O O . THR A 1 561 ? -11.749 -9.429 -11.253 1.00 41.22 561 THR A O 1
ATOM 4343 N N . GLY A 1 562 ? -10.533 -9.611 -13.133 1.00 54.41 562 GLY A N 1
ATOM 4344 C CA . GLY A 1 562 ? -11.559 -9.272 -14.141 1.00 54.41 562 GLY A CA 1
ATOM 4345 C C . GLY A 1 562 ? -12.918 -9.984 -14.038 1.00 54.41 562 GLY A C 1
ATOM 4346 O O . GLY A 1 562 ? -13.110 -11.049 -14.621 1.00 54.41 562 GLY A O 1
ATOM 4347 N N . ARG A 1 563 ? -13.885 -9.326 -13.377 1.00 67.62 563 ARG A N 1
ATOM 4348 C CA . ARG A 1 563 ? -15.226 -9.851 -13.045 1.00 67.62 563 ARG A CA 1
ATOM 4349 C C . ARG A 1 563 ? -16.054 -10.304 -14.269 1.00 67.62 563 ARG A C 1
ATOM 4351 O O . ARG A 1 563 ? -16.614 -11.391 -14.239 1.00 67.62 563 ARG A O 1
ATOM 4358 N N . THR A 1 564 ? -16.083 -9.542 -15.370 1.00 80.88 564 THR A N 1
ATOM 4359 C CA . THR A 1 564 ? -16.895 -9.882 -16.567 1.00 80.88 564 THR A CA 1
ATOM 4360 C C . THR A 1 564 ? -16.275 -10.971 -17.447 1.00 80.88 564 THR A C 1
ATOM 4362 O O . THR A 1 564 ? -16.989 -11.814 -17.981 1.00 80.88 564 THR A O 1
ATOM 4365 N N . GLY A 1 565 ? -14.945 -10.981 -17.594 1.00 83.62 565 GLY A N 1
ATOM 4366 C CA . GLY A 1 565 ? -14.245 -11.967 -18.423 1.00 83.62 565 GLY A CA 1
ATOM 4367 C C . GLY A 1 565 ? -14.339 -13.387 -17.862 1.00 83.62 565 GLY A C 1
ATOM 4368 O O . GLY A 1 565 ? -14.504 -14.337 -18.622 1.00 83.62 565 GLY A O 1
ATOM 4369 N N . PHE A 1 566 ? -14.290 -13.532 -16.534 1.00 79.75 566 PHE A N 1
ATOM 4370 C CA . PHE A 1 566 ? -14.421 -14.840 -15.893 1.00 79.75 566 PHE A CA 1
ATOM 4371 C C . PHE A 1 566 ? -15.857 -15.384 -15.950 1.00 79.75 566 PHE A C 1
ATOM 4373 O O . PHE A 1 566 ? -16.045 -16.539 -16.325 1.00 79.75 566 PHE A O 1
ATOM 4380 N N . ALA A 1 567 ? -16.867 -14.549 -15.673 1.00 81.12 567 ALA A N 1
ATOM 4381 C CA . ALA A 1 567 ? -18.275 -14.939 -15.807 1.00 81.12 567 ALA A CA 1
ATOM 4382 C C . ALA A 1 567 ? -18.606 -15.388 -17.245 1.00 81.12 567 ALA A C 1
ATOM 4384 O O . ALA A 1 567 ? -19.249 -16.416 -17.460 1.00 81.12 567 ALA A O 1
ATOM 4385 N N . LEU A 1 568 ? -18.074 -14.684 -18.251 1.00 91.38 568 LEU A N 1
ATOM 4386 C CA . LEU A 1 568 ? -18.202 -15.086 -19.652 1.00 91.38 568 LEU A CA 1
ATOM 4387 C C . LEU A 1 568 ? -17.535 -16.441 -19.932 1.00 91.38 568 LEU A C 1
ATOM 4389 O O . LEU A 1 568 ? -18.109 -17.274 -20.633 1.00 91.38 568 LEU A O 1
ATOM 4393 N N . ALA A 1 569 ? -16.340 -16.682 -19.385 1.00 87.56 569 ALA A N 1
ATOM 4394 C CA . ALA A 1 569 ? -15.656 -17.960 -19.560 1.00 87.56 569 ALA A CA 1
ATOM 4395 C C . ALA A 1 569 ? -16.479 -19.131 -18.998 1.00 87.56 569 ALA A C 1
ATOM 4397 O O . ALA A 1 569 ? -16.547 -20.181 -19.636 1.00 87.56 569 ALA A O 1
ATOM 4398 N N . GLN A 1 570 ? -17.162 -18.935 -17.865 1.00 82.69 570 GLN A N 1
ATOM 4399 C CA . GLN A 1 570 ? -18.077 -19.931 -17.300 1.00 82.69 570 GLN A CA 1
ATOM 4400 C C . GLN A 1 570 ? -19.272 -20.206 -18.222 1.00 82.69 570 GLN A C 1
ATOM 4402 O O . GLN A 1 570 ? -19.582 -21.369 -18.470 1.00 82.69 570 GLN A O 1
ATOM 4407 N N . LEU A 1 571 ? -19.907 -19.169 -18.781 1.00 88.50 571 LEU A N 1
ATOM 4408 C CA . LEU A 1 571 ? -21.016 -19.338 -19.730 1.00 88.50 571 LEU A CA 1
ATOM 4409 C C . LEU A 1 571 ? -20.585 -20.104 -20.988 1.00 88.50 571 LEU A C 1
ATOM 4411 O O . LEU A 1 571 ? -21.259 -21.048 -21.401 1.00 88.50 571 LEU A O 1
ATOM 4415 N N . LEU A 1 572 ? -19.435 -19.740 -21.564 1.00 93.25 572 LEU A N 1
ATOM 4416 C CA . LEU A 1 572 ? -18.867 -20.423 -22.729 1.00 93.25 572 LEU A CA 1
ATOM 4417 C C . LEU A 1 572 ? -18.565 -21.892 -22.424 1.00 93.25 572 LEU A C 1
ATOM 4419 O O . LEU A 1 572 ? -18.975 -22.767 -23.184 1.00 93.25 572 LEU A O 1
ATOM 4423 N N . HIS A 1 573 ? -17.919 -22.170 -21.292 1.00 89.50 573 HIS A N 1
ATOM 4424 C CA . HIS A 1 573 ? -17.610 -23.534 -20.875 1.00 89.50 573 HIS A CA 1
ATOM 4425 C C . HIS A 1 573 ? -18.871 -24.378 -20.656 1.00 89.50 573 HIS A C 1
ATOM 4427 O O . HIS A 1 573 ? -18.956 -25.487 -21.179 1.00 89.50 573 HIS A O 1
ATOM 4433 N N . ASN A 1 574 ? -19.882 -23.838 -19.970 1.00 87.12 574 ASN A N 1
ATOM 4434 C CA . ASN A 1 574 ? -21.151 -24.532 -19.723 1.00 87.12 574 ASN A CA 1
ATOM 4435 C C . ASN A 1 574 ? -21.927 -24.823 -21.018 1.00 87.12 574 ASN A C 1
ATOM 4437 O O . ASN A 1 574 ? -22.638 -25.823 -21.109 1.00 87.12 574 ASN A O 1
ATOM 4441 N N . ALA A 1 575 ? -21.769 -23.975 -22.035 1.00 92.62 575 ALA A N 1
ATOM 4442 C CA . ALA A 1 575 ? -22.317 -24.183 -23.373 1.00 92.62 575 ALA A CA 1
ATOM 4443 C C . ALA A 1 575 ? -21.431 -25.073 -24.272 1.00 92.62 575 ALA A C 1
ATOM 4445 O O . ALA A 1 575 ? -21.724 -25.232 -25.456 1.00 92.62 575 ALA A O 1
ATOM 4446 N N . ASN A 1 576 ? -20.372 -25.680 -23.724 1.00 93.44 576 ASN A N 1
ATOM 4447 C CA . ASN A 1 576 ? -19.395 -26.514 -24.430 1.00 93.44 576 ASN A CA 1
ATOM 4448 C C . ASN A 1 576 ? -18.612 -25.781 -25.533 1.00 93.44 576 ASN A C 1
ATOM 4450 O O . ASN A 1 576 ? -18.129 -26.404 -26.482 1.00 93.44 576 ASN A O 1
ATOM 4454 N N . HIS A 1 577 ? -18.444 -24.465 -25.406 1.00 91.94 577 HIS A N 1
ATOM 4455 C CA . HIS A 1 577 ? -17.501 -23.716 -26.226 1.00 91.94 577 HIS A CA 1
ATOM 4456 C C . HIS A 1 577 ? -16.094 -23.798 -25.614 1.00 91.94 577 HIS A C 1
ATOM 4458 O O . HIS A 1 577 ? -15.920 -23.491 -24.430 1.00 91.94 577 HIS A O 1
ATOM 4464 N N . PRO A 1 578 ? -15.065 -24.182 -26.395 1.00 89.75 578 PRO A N 1
ATOM 4465 C CA . PRO A 1 578 ? -13.681 -24.088 -25.952 1.00 89.75 578 PRO A CA 1
ATOM 4466 C C . PRO A 1 578 ? -13.341 -22.643 -25.589 1.00 89.75 578 PRO A C 1
ATOM 4468 O O . PRO A 1 578 ? -13.605 -21.725 -26.363 1.00 89.75 578 PRO A O 1
ATOM 4471 N N . VAL A 1 579 ? -12.747 -22.445 -24.414 1.00 89.69 579 VAL A N 1
ATOM 4472 C CA . VAL A 1 579 ? -12.364 -21.120 -23.926 1.00 89.69 579 VAL A CA 1
ATOM 4473 C C . VAL A 1 579 ? -10.923 -21.132 -23.438 1.00 89.69 579 VAL A C 1
ATOM 4475 O O . VAL A 1 579 ? -10.469 -22.073 -22.783 1.00 89.69 579 VAL A O 1
ATOM 4478 N N . VAL A 1 580 ? -10.209 -20.062 -23.768 1.00 88.75 580 VAL A N 1
ATOM 4479 C CA . VAL A 1 580 ? -8.863 -19.776 -23.282 1.00 88.75 580 VAL A CA 1
ATOM 4480 C C . VAL A 1 580 ? -8.898 -18.400 -22.632 1.00 88.75 580 VAL A C 1
ATOM 4482 O O . VAL A 1 580 ? -9.350 -17.430 -23.239 1.00 88.75 580 VAL A O 1
ATOM 4485 N N . ILE A 1 581 ? -8.440 -18.313 -21.386 1.00 87.75 581 ILE A N 1
ATOM 4486 C CA . ILE A 1 581 ? -8.421 -17.065 -20.625 1.00 87.75 581 ILE A CA 1
ATOM 4487 C C . ILE A 1 581 ? -7.053 -16.400 -20.784 1.00 87.75 581 ILE A C 1
ATOM 4489 O O . ILE A 1 581 ? -6.020 -16.938 -20.389 1.00 87.75 581 ILE A O 1
ATOM 4493 N N . ALA A 1 582 ? -7.043 -15.196 -21.343 1.00 86.25 582 ALA A N 1
ATOM 4494 C CA . ALA A 1 582 ? -5.852 -14.366 -21.429 1.00 86.25 582 ALA A CA 1
ATOM 4495 C C . ALA A 1 582 ? -5.592 -13.681 -20.075 1.00 86.25 582 ALA A C 1
ATOM 4497 O O . ALA A 1 582 ? -6.406 -12.877 -19.615 1.00 86.25 582 ALA A O 1
ATOM 4498 N N . THR A 1 583 ? -4.471 -13.993 -19.419 1.00 78.19 583 THR A N 1
ATOM 4499 C CA . THR A 1 583 ? -4.080 -13.372 -18.140 1.00 78.19 583 THR A CA 1
ATOM 4500 C C . THR A 1 583 ? -2.613 -12.955 -18.158 1.00 78.19 583 THR A C 1
ATOM 4502 O O . THR A 1 583 ? -1.788 -13.587 -18.813 1.00 78.19 583 THR A O 1
ATOM 4505 N N . ARG A 1 584 ? -2.239 -11.927 -17.384 1.00 69.56 584 ARG A N 1
ATOM 4506 C CA . ARG A 1 584 ? -0.835 -11.461 -17.294 1.00 69.56 584 ARG A CA 1
ATOM 4507 C C . ARG A 1 584 ? 0.147 -12.555 -16.860 1.00 69.56 584 ARG A C 1
ATOM 4509 O O . ARG A 1 584 ? 1.326 -12.501 -17.195 1.00 69.56 584 ARG A O 1
ATOM 4516 N N . THR A 1 585 ? -0.338 -13.549 -16.120 1.00 71.44 585 THR A N 1
ATOM 4517 C CA . THR A 1 585 ? 0.460 -14.657 -15.578 1.00 71.44 585 THR A CA 1
ATOM 4518 C C . THR A 1 585 ? 0.384 -15.928 -16.423 1.00 71.44 585 THR A C 1
ATOM 4520 O O . THR A 1 585 ? 1.149 -16.855 -16.171 1.00 71.44 585 THR A O 1
ATOM 4523 N N . GLY A 1 586 ? -0.531 -16.001 -17.396 1.00 77.62 586 GLY A N 1
ATOM 4524 C CA . GLY A 1 586 ? -0.805 -17.220 -18.160 1.00 77.62 586 GLY A CA 1
ATOM 4525 C C . GLY A 1 586 ? -1.410 -18.353 -17.333 1.00 77.62 586 GLY A C 1
ATOM 4526 O O . GLY A 1 586 ? -1.275 -19.515 -17.698 1.00 77.62 586 GLY A O 1
ATOM 4527 N N . LYS A 1 587 ? -2.057 -18.025 -16.211 1.00 73.75 587 LYS A N 1
ATOM 4528 C CA . LYS A 1 587 ? -2.720 -18.982 -15.315 1.00 73.75 587 LYS A CA 1
ATOM 4529 C C . LYS A 1 587 ? -4.212 -18.669 -15.198 1.00 73.75 587 LYS A C 1
ATOM 4531 O O . LYS A 1 587 ? -4.589 -17.496 -15.192 1.00 73.75 587 LYS A O 1
ATOM 4536 N N . ALA A 1 588 ? -5.030 -19.712 -15.072 1.00 65.94 588 ALA A N 1
ATOM 4537 C CA . ALA A 1 588 ? -6.450 -19.647 -14.729 1.00 65.94 588 ALA A CA 1
ATOM 4538 C C . ALA A 1 588 ? -6.830 -20.846 -13.838 1.00 65.94 588 ALA A C 1
ATOM 4540 O O . ALA A 1 588 ? -6.081 -21.823 -13.798 1.00 65.94 588 ALA A O 1
ATOM 4541 N N . PRO A 1 589 ? -7.954 -20.773 -13.102 1.00 60.03 589 PRO A N 1
ATOM 4542 C CA . PRO A 1 589 ? -8.483 -21.917 -12.366 1.00 60.03 589 PRO A CA 1
ATOM 4543 C C . PRO A 1 589 ? -8.868 -23.061 -13.308 1.00 60.03 589 PRO A C 1
ATOM 4545 O O . PRO A 1 589 ? -9.394 -22.815 -14.391 1.00 60.03 589 PRO A O 1
ATOM 4548 N N . GLU A 1 590 ? -8.695 -24.305 -12.867 1.00 68.25 590 GLU A N 1
ATOM 4549 C CA . GLU A 1 590 ? -9.297 -25.458 -13.546 1.00 68.25 590 GLU A CA 1
ATOM 4550 C C . GLU A 1 590 ? -10.831 -25.293 -13.639 1.00 68.25 590 GLU A C 1
ATOM 4552 O O . GLU A 1 590 ? -11.437 -24.763 -12.701 1.00 68.25 590 GLU A O 1
ATOM 4557 N N . PRO A 1 591 ? -11.485 -25.723 -14.738 1.00 77.44 591 PRO A N 1
ATOM 4558 C CA . PRO A 1 591 ? -10.942 -26.445 -15.899 1.00 77.44 591 PRO A CA 1
ATOM 4559 C C . PRO A 1 591 ? -10.440 -25.526 -17.035 1.00 77.44 591 PRO A C 1
ATOM 4561 O O . PRO A 1 591 ? -10.306 -25.958 -18.184 1.00 77.44 591 PRO A O 1
ATOM 4564 N N . PHE A 1 592 ? -10.245 -24.232 -16.771 1.00 80.81 592 PHE A N 1
ATOM 4565 C CA . PHE A 1 592 ? -9.957 -23.250 -17.811 1.00 80.81 592 PHE A CA 1
ATOM 4566 C C . PHE A 1 592 ? -8.483 -23.256 -18.210 1.00 80.81 592 PHE A C 1
ATOM 4568 O O . PHE A 1 592 ? -7.584 -23.119 -17.382 1.00 80.81 592 PHE A O 1
ATOM 4575 N N . LYS A 1 593 ? -8.231 -23.307 -19.520 1.00 85.19 593 LYS A N 1
ATOM 4576 C CA . LYS A 1 593 ? -6.899 -23.040 -20.067 1.00 85.19 593 LYS A CA 1
ATOM 4577 C C . LYS A 1 593 ? -6.605 -21.546 -20.003 1.00 85.19 593 LYS A C 1
ATOM 4579 O O . LYS A 1 593 ? -7.503 -20.729 -20.216 1.00 85.19 593 LYS A O 1
ATOM 4584 N N . ALA A 1 594 ? -5.343 -21.191 -19.786 1.00 86.12 594 ALA A N 1
ATOM 4585 C CA . ALA A 1 594 ? -4.892 -19.809 -19.829 1.00 86.12 594 ALA A CA 1
ATOM 4586 C C . ALA A 1 594 ? -3.690 -19.612 -20.743 1.00 86.12 594 ALA A C 1
ATOM 4588 O O . ALA A 1 594 ? -2.871 -20.511 -20.920 1.00 86.12 594 ALA A O 1
ATOM 4589 N N . VAL A 1 595 ? -3.587 -18.405 -21.291 1.00 87.56 595 VAL A N 1
ATOM 4590 C CA . VAL A 1 595 ? -2.429 -17.936 -22.056 1.00 87.56 595 VAL A CA 1
ATOM 4591 C C . VAL A 1 595 ? -1.907 -16.652 -21.443 1.00 87.56 595 VAL A C 1
ATOM 4593 O O . VAL A 1 595 ? -2.678 -15.826 -20.943 1.00 87.56 595 VAL A O 1
ATOM 4596 N N . LYS A 1 596 ? -0.582 -16.492 -21.455 1.00 85.69 596 LYS A N 1
ATOM 4597 C CA . LYS A 1 596 ? 0.044 -15.258 -20.992 1.00 85.69 596 LYS A CA 1
ATOM 4598 C C . LYS A 1 596 ? -0.305 -14.138 -21.969 1.00 85.69 596 LYS A C 1
ATOM 4600 O O . LYS A 1 596 ? -0.073 -14.281 -23.164 1.00 85.69 596 LYS A O 1
ATOM 4605 N N . PHE A 1 597 ? -0.846 -13.042 -21.454 1.00 85.31 597 PHE A N 1
ATOM 4606 C CA . PHE A 1 597 ? -1.221 -11.875 -22.239 1.00 85.31 597 PHE A CA 1
ATOM 4607 C C . PHE A 1 597 ? -1.047 -10.599 -21.420 1.00 85.31 597 PHE A C 1
ATOM 4609 O O . PHE A 1 597 ? -1.629 -10.456 -20.341 1.00 85.31 597 PHE A O 1
ATOM 4616 N N . ASP A 1 598 ? -0.272 -9.665 -21.954 1.00 83.38 598 ASP A N 1
ATOM 4617 C CA . ASP A 1 598 ? -0.123 -8.316 -21.429 1.00 83.38 598 ASP A CA 1
ATOM 4618 C C . ASP A 1 598 ? -0.330 -7.321 -22.573 1.00 83.38 598 ASP A C 1
ATOM 4620 O O . ASP A 1 598 ? 0.332 -7.405 -23.606 1.00 83.38 598 ASP A O 1
ATOM 4624 N N . TRP A 1 599 ? -1.244 -6.365 -22.391 1.00 82.25 599 TRP A N 1
ATOM 4625 C CA . TRP A 1 599 ? -1.505 -5.314 -23.376 1.00 82.25 599 TRP A CA 1
ATOM 4626 C C . TRP A 1 599 ? -0.225 -4.571 -23.784 1.00 82.25 599 TRP A C 1
ATOM 4628 O O . TRP A 1 599 ? -0.108 -4.178 -24.941 1.00 82.25 599 TRP A O 1
ATOM 4638 N N . PHE A 1 600 ? 0.748 -4.439 -22.881 1.00 82.50 600 PHE A N 1
ATOM 4639 C CA . PHE A 1 600 ? 1.977 -3.676 -23.101 1.00 82.50 600 PHE A CA 1
ATOM 4640 C C . PHE A 1 600 ? 3.180 -4.526 -23.537 1.00 82.50 600 PHE A C 1
ATOM 4642 O O . PHE A 1 600 ? 4.197 -3.965 -23.936 1.00 82.50 600 PHE A O 1
ATOM 4649 N N . ASP A 1 601 ? 3.063 -5.858 -23.551 1.00 82.69 601 ASP A N 1
ATOM 4650 C CA . ASP A 1 601 ? 4.097 -6.762 -24.069 1.00 82.69 601 ASP A CA 1
ATOM 4651 C C . ASP A 1 601 ? 3.615 -7.441 -25.359 1.00 82.69 601 ASP A C 1
ATOM 4653 O O . ASP A 1 601 ? 2.947 -8.481 -25.338 1.00 82.69 601 ASP A O 1
ATOM 4657 N N . LYS A 1 602 ? 3.999 -6.870 -26.507 1.00 84.06 602 LYS A N 1
ATOM 4658 C CA . LYS A 1 602 ? 3.638 -7.384 -27.842 1.00 84.06 602 LYS A CA 1
ATOM 4659 C C . LYS A 1 602 ? 4.092 -8.827 -28.076 1.00 84.06 602 LYS A C 1
ATOM 4661 O O . LYS A 1 602 ? 3.472 -9.525 -28.875 1.00 84.06 602 LYS A O 1
ATOM 4666 N N . THR A 1 603 ? 5.135 -9.299 -27.386 1.00 84.75 603 THR A N 1
ATOM 4667 C CA . THR A 1 603 ? 5.614 -10.684 -27.537 1.00 84.75 603 THR A CA 1
ATOM 4668 C C . THR A 1 603 ? 4.594 -11.698 -27.008 1.00 84.75 603 THR A C 1
ATOM 4670 O O . THR A 1 603 ? 4.510 -12.829 -27.493 1.00 84.75 603 THR A O 1
ATOM 4673 N N . THR A 1 604 ? 3.740 -11.277 -26.070 1.00 88.75 604 THR A N 1
ATOM 4674 C CA . THR A 1 604 ? 2.660 -12.115 -25.534 1.00 88.75 604 THR A CA 1
ATOM 4675 C C . THR A 1 604 ? 1.454 -12.202 -26.468 1.00 88.75 604 THR A C 1
ATOM 4677 O O . THR A 1 604 ? 0.725 -13.192 -26.430 1.00 88.75 604 THR A O 1
ATOM 4680 N N . HIS A 1 605 ? 1.251 -11.215 -27.347 1.00 90.88 605 HIS A N 1
ATOM 4681 C CA . HIS A 1 605 ? 0.064 -11.130 -28.205 1.00 90.88 605 HIS A CA 1
ATOM 4682 C C . HIS A 1 605 ? 0.018 -12.258 -29.231 1.00 90.88 605 HIS A C 1
ATOM 4684 O O . HIS A 1 605 ? -1.008 -12.913 -29.390 1.00 90.88 605 HIS A O 1
ATOM 4690 N N . GLU A 1 606 ? 1.143 -12.520 -29.898 1.00 86.31 606 GLU A N 1
ATOM 4691 C CA . GLU A 1 606 ? 1.234 -13.585 -30.899 1.00 86.31 606 GLU A CA 1
ATOM 4692 C C . GLU A 1 606 ? 1.102 -14.975 -30.262 1.00 86.31 606 GLU A C 1
ATOM 4694 O O . GLU A 1 606 ? 0.431 -15.847 -30.813 1.00 86.31 606 GLU A O 1
ATOM 4699 N N . THR A 1 607 ? 1.659 -15.158 -29.061 1.00 82.00 607 THR A N 1
ATOM 4700 C CA . THR A 1 607 ? 1.541 -16.408 -28.292 1.00 82.00 607 THR A CA 1
ATOM 4701 C C . THR A 1 607 ? 0.089 -16.683 -27.886 1.00 82.00 607 THR A C 1
ATOM 4703 O O . THR A 1 607 ? -0.391 -17.812 -28.020 1.00 82.00 607 THR A O 1
ATOM 4706 N N . ALA A 1 608 ? -0.638 -15.648 -27.450 1.00 84.94 608 ALA A N 1
ATOM 4707 C CA . ALA A 1 608 ? -2.052 -15.745 -27.087 1.00 84.94 608 ALA A CA 1
ATOM 4708 C C . ALA A 1 608 ? -2.968 -16.088 -28.278 1.00 84.94 608 ALA A C 1
ATOM 4710 O O . ALA A 1 608 ? -4.070 -16.594 -28.080 1.00 84.94 608 ALA A O 1
ATOM 4711 N N . LEU A 1 609 ? -2.497 -15.846 -29.505 1.00 87.75 609 LEU A N 1
ATOM 4712 C CA . LEU A 1 609 ? -3.190 -16.119 -30.767 1.00 87.75 609 LEU A CA 1
ATOM 4713 C C . LEU A 1 609 ? -2.602 -17.326 -31.521 1.00 87.75 609 LEU A C 1
ATOM 4715 O O . LEU A 1 609 ? -2.860 -17.503 -32.712 1.00 87.75 609 LEU A O 1
ATOM 4719 N N . SER A 1 610 ? -1.768 -18.134 -30.862 1.00 78.94 610 SER A N 1
ATOM 4720 C CA . SER A 1 610 ? -1.080 -19.263 -31.491 1.00 78.94 610 SER A CA 1
ATOM 4721 C C . SER A 1 610 ? -2.048 -20.332 -32.019 1.00 78.94 610 SER A C 1
ATOM 4723 O O . SER A 1 610 ? -3.191 -20.457 -31.574 1.00 78.94 610 SER A O 1
ATOM 4725 N N . ALA A 1 611 ? -1.570 -21.160 -32.956 1.00 62.16 611 ALA A N 1
ATOM 4726 C CA . ALA A 1 611 ? -2.352 -22.261 -33.524 1.00 62.16 611 ALA A CA 1
ATOM 4727 C C . ALA A 1 611 ? -2.828 -23.274 -32.462 1.00 62.16 611 ALA A C 1
ATOM 4729 O O . ALA A 1 611 ? -3.867 -23.902 -32.642 1.00 62.16 611 ALA A O 1
ATOM 4730 N N . GLU A 1 612 ? -2.106 -23.398 -31.341 1.00 66.25 612 GLU A N 1
ATOM 4731 C CA . GLU A 1 612 ? -2.512 -24.219 -30.192 1.00 66.25 612 GLU A CA 1
ATOM 4732 C C . GLU A 1 612 ? -3.733 -23.645 -29.457 1.00 66.25 612 GLU A C 1
ATOM 4734 O O . GLU A 1 612 ? -4.544 -24.404 -28.924 1.00 66.25 612 GLU A O 1
ATOM 4739 N N . ALA A 1 613 ? -3.887 -22.317 -29.450 1.00 66.00 613 ALA A N 1
ATOM 4740 C CA . ALA A 1 613 ? -5.048 -21.639 -28.884 1.00 66.00 613 ALA A CA 1
ATOM 4741 C C . ALA A 1 613 ? -6.254 -21.636 -29.845 1.00 66.00 613 ALA A C 1
ATOM 4743 O O . ALA A 1 613 ? -7.388 -21.575 -29.374 1.00 66.00 613 ALA A O 1
ATOM 4744 N N . ASN A 1 614 ? -6.014 -21.734 -31.165 1.00 78.62 614 ASN A N 1
ATOM 4745 C CA . ASN A 1 614 ? -7.022 -21.792 -32.239 1.00 78.62 614 ASN A CA 1
ATOM 4746 C C . ASN A 1 614 ? -8.190 -20.805 -32.028 1.00 78.62 614 ASN A C 1
ATOM 4748 O O . ASN A 1 614 ? -9.361 -21.188 -32.008 1.00 78.62 614 ASN A O 1
ATOM 4752 N N . VAL A 1 615 ? -7.853 -19.533 -31.805 1.00 91.12 615 VAL A N 1
ATOM 4753 C CA . VAL A 1 615 ? -8.809 -18.485 -31.430 1.00 91.12 615 VAL A CA 1
ATOM 4754 C C . VAL A 1 615 ? -9.484 -17.920 -32.681 1.00 91.12 615 VAL A C 1
ATOM 4756 O O . VAL A 1 615 ? -8.821 -17.331 -33.528 1.00 91.12 615 VAL A O 1
ATOM 4759 N N . ASP A 1 616 ? -10.808 -18.046 -32.788 1.00 92.69 616 ASP A N 1
ATOM 4760 C CA . ASP A 1 616 ? -11.604 -17.432 -33.861 1.00 92.69 616 ASP A CA 1
ATOM 4761 C C . ASP A 1 616 ? -12.415 -16.211 -33.386 1.00 92.69 616 ASP A C 1
ATOM 4763 O O . ASP A 1 616 ? -12.877 -15.422 -34.215 1.00 92.69 616 ASP A O 1
ATOM 4767 N N . ARG A 1 617 ? -12.580 -16.024 -32.067 1.00 95.38 617 ARG A N 1
ATOM 4768 C CA . ARG A 1 617 ? -13.348 -14.919 -31.464 1.00 95.38 617 ARG A CA 1
ATOM 4769 C C . ARG A 1 617 ? -12.662 -14.383 -30.210 1.00 95.38 617 ARG A C 1
ATOM 4771 O O . ARG A 1 617 ? -12.118 -15.156 -29.428 1.00 95.38 617 ARG A O 1
ATOM 4778 N N . VAL A 1 618 ? -12.726 -13.071 -29.991 1.00 95.88 618 VAL A N 1
ATOM 4779 C CA . VAL A 1 618 ? -12.071 -12.400 -28.857 1.00 95.88 618 VAL A CA 1
ATOM 4780 C C . VAL A 1 618 ? -13.040 -11.476 -28.124 1.00 95.88 618 VAL A C 1
ATOM 4782 O O . VAL A 1 618 ? -13.703 -10.641 -28.736 1.00 95.88 618 VAL A O 1
ATOM 4785 N N . TYR A 1 619 ? -13.071 -11.581 -26.795 1.00 96.38 619 TYR A N 1
ATOM 4786 C CA . TYR A 1 619 ? -13.679 -10.583 -25.915 1.00 96.38 619 TYR A CA 1
ATOM 4787 C C . TYR A 1 619 ? -12.608 -9.616 -25.403 1.00 96.38 619 TYR A C 1
ATOM 4789 O O . TYR A 1 619 ? -11.642 -10.031 -24.763 1.00 96.38 619 TYR A O 1
ATOM 4797 N N . ILE A 1 620 ? -12.769 -8.327 -25.689 1.00 94.31 620 ILE A N 1
ATOM 4798 C CA . ILE A 1 620 ? -11.803 -7.282 -25.359 1.00 94.31 620 ILE A CA 1
ATOM 4799 C C . ILE A 1 620 ? -12.273 -6.531 -24.118 1.00 94.31 620 ILE A C 1
ATOM 4801 O O . ILE A 1 620 ? -13.236 -5.764 -24.160 1.00 94.31 620 ILE A O 1
ATOM 4805 N N . VAL A 1 621 ? -11.510 -6.672 -23.034 1.00 88.94 621 VAL A N 1
ATOM 4806 C CA . VAL A 1 621 ? -11.520 -5.727 -21.915 1.00 88.94 621 VAL A CA 1
ATOM 4807 C C . VAL A 1 621 ? -10.308 -4.820 -22.076 1.00 88.94 621 VAL A C 1
ATOM 4809 O O . VAL A 1 621 ? -9.167 -5.254 -21.905 1.00 88.94 621 VAL A O 1
ATOM 4812 N N . LYS A 1 622 ? -10.559 -3.566 -22.458 1.00 80.00 622 LYS A N 1
ATOM 4813 C CA . LYS A 1 622 ? -9.493 -2.598 -22.734 1.00 80.00 622 LYS A CA 1
ATOM 4814 C C . LYS A 1 622 ? -8.660 -2.293 -21.470 1.00 80.00 622 LYS A C 1
ATOM 4816 O O . LYS A 1 622 ? -9.216 -2.311 -20.367 1.00 80.00 622 LYS A O 1
ATOM 4821 N N . PRO A 1 623 ? -7.358 -1.985 -21.614 1.00 70.12 623 PRO A N 1
ATOM 4822 C CA . PRO A 1 623 ? -6.496 -1.568 -20.506 1.00 70.12 623 PRO A CA 1
ATOM 4823 C C . PRO A 1 623 ? -6.962 -0.230 -19.881 1.00 70.12 623 PRO A C 1
ATOM 4825 O O . PRO A 1 623 ? -7.891 0.409 -20.398 1.00 70.12 623 PRO A O 1
ATOM 4828 N N . PRO A 1 624 ? -6.364 0.206 -18.751 1.00 55.78 624 PRO A N 1
ATOM 4829 C CA . PRO A 1 624 ? -6.752 1.433 -18.050 1.00 55.78 624 PRO A CA 1
ATOM 4830 C C . PRO A 1 624 ? -6.821 2.672 -18.955 1.00 55.78 624 PRO A C 1
ATOM 4832 O O . PRO A 1 624 ? -6.158 2.747 -19.986 1.00 55.78 624 PRO A O 1
ATOM 4835 N N . ILE A 1 625 ? -7.615 3.667 -18.546 1.00 50.44 625 ILE A N 1
ATOM 4836 C CA . ILE A 1 625 ? -8.048 4.814 -19.373 1.00 50.44 625 ILE A CA 1
ATOM 4837 C C . ILE A 1 625 ? -6.906 5.635 -19.999 1.00 50.44 625 ILE A C 1
ATOM 4839 O O . ILE A 1 625 ? -7.115 6.199 -21.066 1.00 50.44 625 ILE A O 1
ATOM 4843 N N . ASN A 1 626 ? -5.705 5.635 -19.418 1.00 55.44 626 ASN A N 1
ATOM 4844 C CA . ASN A 1 626 ? -4.546 6.370 -19.946 1.00 55.44 626 ASN A CA 1
ATOM 4845 C C . ASN A 1 626 ? -3.774 5.612 -21.043 1.00 55.44 626 ASN A C 1
ATOM 4847 O O . ASN A 1 626 ? -2.673 6.017 -21.407 1.00 55.44 626 ASN A O 1
ATOM 4851 N N . THR A 1 627 ? -4.307 4.491 -21.532 1.00 63.06 627 THR A N 1
ATOM 4852 C CA . THR A 1 627 ? -3.651 3.686 -22.565 1.00 63.06 627 THR A CA 1
ATOM 4853 C C . THR A 1 627 ? -4.017 4.192 -23.950 1.00 63.06 627 THR A C 1
ATOM 4855 O O . THR A 1 627 ? -5.198 4.339 -24.261 1.00 63.06 627 THR A O 1
ATOM 4858 N N . ASP A 1 628 ? -3.011 4.403 -24.794 1.00 77.12 628 ASP A N 1
ATOM 4859 C CA . ASP A 1 628 ? -3.207 4.741 -26.201 1.00 77.12 628 ASP A CA 1
ATOM 4860 C C . ASP A 1 628 ? -4.038 3.652 -26.910 1.00 77.12 628 ASP A C 1
ATOM 4862 O O . ASP A 1 628 ? -3.786 2.452 -26.759 1.00 77.12 628 ASP A O 1
ATOM 4866 N N . ALA A 1 629 ? -5.042 4.065 -27.689 1.00 84.88 629 ALA A N 1
ATOM 4867 C CA . ALA A 1 629 ? -5.911 3.150 -28.429 1.00 84.88 629 ALA A CA 1
ATOM 4868 C C . ALA A 1 629 ? -5.129 2.226 -29.376 1.00 84.88 629 ALA A C 1
ATOM 4870 O O . ALA A 1 629 ? -5.546 1.084 -29.587 1.00 84.88 629 ALA A O 1
ATOM 4871 N N . SER A 1 630 ? -3.982 2.692 -29.884 1.00 87.25 630 SER A N 1
ATOM 4872 C CA . SER A 1 630 ? -3.092 1.945 -30.776 1.00 87.25 630 SER A CA 1
ATOM 4873 C C . SER A 1 630 ? -2.623 0.616 -30.190 1.00 87.25 630 SER A C 1
ATOM 4875 O O . SER A 1 630 ? -2.388 -0.328 -30.944 1.00 87.25 630 SER A O 1
ATOM 4877 N N . VAL A 1 631 ? -2.541 0.498 -28.861 1.00 87.06 631 VAL A N 1
ATOM 4878 C CA . VAL A 1 631 ? -2.195 -0.755 -28.177 1.00 87.06 631 VAL A CA 1
ATOM 4879 C C . VAL A 1 631 ? -3.230 -1.840 -28.478 1.00 87.06 631 VAL A C 1
ATOM 4881 O O . VAL A 1 631 ? -2.876 -2.973 -28.802 1.00 87.06 631 VAL A O 1
ATOM 4884 N N . VAL A 1 632 ? -4.515 -1.486 -28.425 1.00 91.88 632 VAL A N 1
ATOM 4885 C CA . VAL A 1 632 ? -5.611 -2.430 -28.668 1.00 91.88 632 VAL A CA 1
ATOM 4886 C C . VAL A 1 632 ? -5.860 -2.608 -30.163 1.00 91.88 632 VAL A C 1
ATOM 4888 O O . VAL A 1 632 ? -6.064 -3.737 -30.600 1.00 91.88 632 VAL A O 1
ATOM 4891 N N . THR A 1 633 ? -5.809 -1.542 -30.969 1.00 94.50 633 THR A N 1
ATOM 4892 C CA . THR A 1 633 ? -6.035 -1.666 -32.421 1.00 94.50 633 THR A CA 1
ATOM 4893 C C . THR A 1 633 ? -4.936 -2.487 -33.097 1.00 94.50 633 THR A C 1
ATOM 4895 O O . THR A 1 633 ? -5.251 -3.344 -33.914 1.00 94.50 633 THR A O 1
ATOM 4898 N N . SER A 1 634 ? -3.671 -2.341 -32.679 1.00 93.56 634 SER A N 1
ATOM 4899 C CA . SER A 1 634 ? -2.569 -3.177 -33.190 1.00 93.56 634 SER A CA 1
ATOM 4900 C C . SER A 1 634 ? -2.766 -4.658 -32.858 1.00 93.56 634 SER A C 1
ATOM 4902 O O . SER A 1 634 ? -2.457 -5.525 -33.674 1.00 93.56 634 SER A O 1
ATOM 4904 N N . PHE A 1 635 ? -3.291 -4.963 -31.666 1.00 95.00 635 PHE A N 1
ATOM 4905 C CA . PHE A 1 635 ? -3.634 -6.334 -31.294 1.00 95.00 635 PHE A CA 1
ATOM 4906 C C . PHE A 1 635 ? -4.794 -6.879 -32.137 1.00 95.00 635 PHE A C 1
ATOM 4908 O O . PHE A 1 635 ? -4.735 -8.026 -32.569 1.00 95.00 635 PHE A O 1
ATOM 4915 N N . VAL A 1 636 ? -5.823 -6.069 -32.408 1.00 96.25 636 VAL A N 1
ATOM 4916 C CA . VAL A 1 636 ? -6.936 -6.448 -33.296 1.00 96.25 636 VAL A CA 1
ATOM 4917 C C . VAL A 1 636 ? -6.423 -6.775 -34.700 1.00 96.25 636 VAL A C 1
ATOM 4919 O O . VAL A 1 636 ? -6.769 -7.823 -35.242 1.00 96.25 636 VAL A O 1
ATOM 4922 N N . ASP A 1 637 ? -5.548 -5.940 -35.260 1.00 95.50 637 ASP A N 1
ATOM 4923 C CA . ASP A 1 637 ? -4.970 -6.161 -36.591 1.00 95.50 637 ASP A CA 1
ATOM 4924 C C . ASP A 1 637 ? -4.134 -7.452 -36.637 1.00 95.50 637 ASP A C 1
ATOM 4926 O O . ASP A 1 637 ? -4.250 -8.256 -37.568 1.00 95.50 637 ASP A O 1
ATOM 4930 N N . LEU A 1 638 ? -3.343 -7.706 -35.587 1.00 94.94 638 LEU A N 1
ATOM 4931 C CA . LEU A 1 638 ? -2.604 -8.957 -35.429 1.00 94.94 638 LEU A CA 1
ATOM 4932 C C . LEU A 1 638 ? -3.552 -10.158 -35.326 1.00 94.94 638 LEU A C 1
ATOM 4934 O O . LEU A 1 638 ? -3.359 -11.147 -36.031 1.00 94.94 638 LEU A O 1
ATOM 4938 N N . ALA A 1 639 ? -4.585 -10.074 -34.491 1.00 94.88 639 ALA A N 1
ATOM 4939 C CA . ALA A 1 639 ? -5.587 -11.116 -34.310 1.00 94.88 639 ALA A CA 1
ATOM 4940 C C . ALA A 1 639 ? -6.273 -11.482 -35.634 1.00 94.88 639 ALA A C 1
ATOM 4942 O O . ALA A 1 639 ? -6.380 -12.666 -35.957 1.00 94.88 639 ALA A O 1
ATOM 4943 N N . ILE A 1 640 ? -6.632 -10.491 -36.454 1.00 95.00 640 ILE A N 1
ATOM 4944 C CA . ILE A 1 640 ? -7.180 -10.715 -37.800 1.00 95.00 640 ILE A CA 1
ATOM 4945 C C . ILE A 1 640 ? -6.169 -11.446 -38.687 1.00 95.00 640 ILE A C 1
ATOM 4947 O O . ILE A 1 640 ? -6.520 -12.437 -39.329 1.00 95.00 640 ILE A O 1
ATOM 4951 N N . SER A 1 641 ? -4.897 -11.029 -38.680 1.00 93.06 641 SER A N 1
ATOM 4952 C CA . SER A 1 641 ? -3.843 -11.707 -39.453 1.00 93.06 641 SER A CA 1
ATOM 4953 C C . SER A 1 641 ? -3.622 -13.171 -39.033 1.00 93.06 641 SER A C 1
ATOM 4955 O O . SER A 1 641 ? -3.148 -13.978 -39.833 1.00 93.06 641 SER A O 1
ATOM 4957 N N . LYS A 1 642 ? -3.993 -13.526 -37.794 1.00 92.38 642 LYS A N 1
ATOM 4958 C CA . LYS A 1 642 ? -3.938 -14.887 -37.236 1.00 92.38 642 LYS A CA 1
ATOM 4959 C C . LYS A 1 642 ? -5.249 -15.665 -37.382 1.00 92.38 642 LYS A C 1
ATOM 4961 O O . LYS A 1 642 ? -5.315 -16.819 -36.971 1.00 92.38 642 LYS A O 1
ATOM 4966 N N . GLY A 1 643 ? -6.261 -15.078 -38.019 1.00 92.19 643 GLY A N 1
ATOM 4967 C CA . GLY A 1 643 ? -7.518 -15.748 -38.348 1.00 92.19 643 GLY 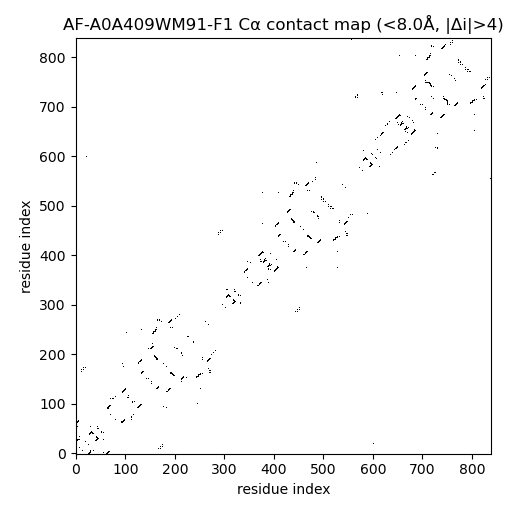A CA 1
ATOM 4968 C C . GLY A 1 643 ? -8.654 -15.530 -37.349 1.00 92.19 643 GLY A C 1
ATOM 4969 O O . GLY A 1 643 ? -9.689 -16.184 -37.494 1.00 92.19 643 GLY A O 1
ATOM 4970 N N . VAL A 1 644 ? -8.512 -14.611 -36.385 1.00 95.94 644 VAL A N 1
ATOM 4971 C CA . VAL A 1 644 ? -9.637 -14.167 -35.550 1.00 95.94 644 VAL A CA 1
ATOM 4972 C C . VAL A 1 644 ? -10.655 -13.458 -36.433 1.00 95.94 644 VAL A C 1
ATOM 4974 O O . VAL A 1 644 ? -10.329 -12.542 -37.185 1.00 95.94 644 VAL A O 1
ATOM 4977 N N . LYS A 1 645 ? -11.907 -13.896 -36.334 1.00 94.12 645 LYS A N 1
ATOM 4978 C CA . LYS A 1 645 ? -13.008 -13.442 -37.183 1.00 94.12 645 LYS A CA 1
ATOM 4979 C C . LYS A 1 645 ? -13.929 -12.476 -36.470 1.00 94.12 645 LYS A C 1
ATOM 4981 O O . LYS A 1 645 ? -14.534 -11.660 -37.149 1.00 94.12 645 LYS A O 1
ATOM 4986 N N . ARG A 1 646 ? -14.067 -12.592 -35.142 1.00 97.00 646 ARG A N 1
ATOM 4987 C CA . ARG A 1 646 ? -15.065 -11.840 -34.372 1.00 97.00 646 ARG A CA 1
ATOM 4988 C C . ARG A 1 646 ? -14.505 -11.185 -33.117 1.00 97.00 646 ARG A C 1
ATOM 4990 O O . ARG A 1 646 ? -13.793 -11.827 -32.350 1.00 97.00 646 ARG A O 1
ATOM 4997 N N . PHE A 1 647 ? -14.920 -9.948 -32.856 1.00 98.00 647 PHE A N 1
ATOM 4998 C CA . PHE A 1 647 ? -14.518 -9.185 -31.675 1.00 98.00 647 PHE A CA 1
ATOM 4999 C C . PHE A 1 647 ? -15.725 -8.656 -30.900 1.00 98.00 647 PHE A C 1
ATOM 5001 O O . PHE A 1 647 ? -16.626 -8.048 -31.468 1.00 98.00 647 PHE A O 1
ATOM 5008 N N . VAL A 1 648 ? -15.731 -8.839 -29.583 1.00 97.94 648 VAL A N 1
ATOM 5009 C CA . VAL A 1 648 ? -16.711 -8.213 -28.690 1.00 97.94 648 VAL A CA 1
ATOM 5010 C C . VAL A 1 648 ? -15.977 -7.278 -27.743 1.00 97.94 648 VAL A C 1
ATOM 5012 O O . VAL A 1 648 ? -15.196 -7.730 -26.913 1.00 97.94 648 VAL A O 1
ATOM 5015 N N . LEU A 1 649 ? -16.195 -5.973 -27.875 1.00 96.69 649 LEU A N 1
ATOM 5016 C CA . LEU A 1 649 ? -15.541 -4.948 -27.060 1.00 96.69 649 LEU A CA 1
ATOM 5017 C C . LEU A 1 649 ? -16.412 -4.565 -25.864 1.00 96.69 649 LEU A C 1
ATOM 5019 O O . LEU A 1 649 ? -17.562 -4.173 -26.046 1.00 96.69 649 LEU A O 1
ATOM 5023 N N . LEU A 1 650 ? -15.842 -4.580 -24.659 1.00 94.25 650 LEU A N 1
ATOM 5024 C CA . LEU A 1 650 ? -16.440 -3.934 -23.493 1.00 94.25 650 LEU A CA 1
ATOM 5025 C C . LEU A 1 650 ? -16.128 -2.428 -23.496 1.00 94.25 650 LEU A C 1
ATOM 5027 O O . LEU A 1 650 ? -14.971 -2.014 -23.384 1.00 94.25 650 LEU A O 1
ATOM 5031 N N . SER A 1 651 ? -17.173 -1.613 -23.602 1.00 91.56 651 SER A N 1
ATOM 5032 C CA . SER A 1 651 ? -17.136 -0.147 -23.629 1.00 91.56 651 SER A CA 1
ATOM 5033 C C . SER A 1 651 ? -18.036 0.432 -22.521 1.00 91.56 651 SER A C 1
ATOM 5035 O O . SER A 1 651 ? -18.130 -0.149 -21.442 1.00 91.56 651 SER A O 1
ATOM 5037 N N . SER A 1 652 ? -18.672 1.585 -22.744 1.00 89.38 652 SER A N 1
ATOM 5038 C CA . SER A 1 652 ? -19.679 2.172 -21.850 1.00 89.38 652 SER A CA 1
ATOM 5039 C C . SER A 1 652 ? -20.719 2.996 -22.617 1.00 89.38 652 SER A C 1
ATOM 5041 O O . SER A 1 652 ? -20.513 3.379 -23.776 1.00 89.38 652 SER A O 1
ATOM 5043 N N . THR A 1 653 ? -21.853 3.285 -21.975 1.00 89.19 653 THR A N 1
ATOM 5044 C CA . THR A 1 653 ? -22.958 4.096 -22.531 1.00 89.19 653 THR A CA 1
ATOM 5045 C C . THR A 1 653 ? -22.508 5.455 -23.061 1.00 89.19 653 THR A C 1
ATOM 5047 O O . THR A 1 653 ? -23.017 5.919 -24.077 1.00 89.19 653 THR A O 1
ATOM 5050 N N . GLN A 1 654 ? -21.482 6.058 -22.464 1.00 82.06 654 GLN A N 1
ATOM 5051 C CA . GLN A 1 654 ? -21.008 7.403 -22.805 1.00 82.06 654 GLN A CA 1
ATOM 5052 C C . GLN A 1 654 ? -20.013 7.444 -23.989 1.00 82.06 654 GLN A C 1
ATOM 5054 O O . GLN A 1 654 ? -19.648 8.527 -24.442 1.00 82.06 654 GLN A O 1
ATOM 5059 N N . VAL A 1 655 ? -19.564 6.291 -24.504 1.00 84.00 655 VAL A N 1
ATOM 5060 C CA . VAL A 1 655 ? -18.468 6.194 -25.492 1.00 84.00 655 VAL A CA 1
ATOM 5061 C C . VAL A 1 655 ? -18.985 5.931 -26.910 1.00 84.00 655 VAL A C 1
ATOM 5063 O O . VAL A 1 655 ? -19.370 4.811 -27.239 1.00 84.00 655 VAL A O 1
ATOM 5066 N N . GLN A 1 656 ? -18.951 6.955 -27.765 1.00 87.06 656 GLN A N 1
ATOM 5067 C CA . GLN A 1 656 ? -19.349 6.883 -29.181 1.00 87.06 656 GLN A CA 1
ATOM 5068 C C . GLN A 1 656 ? -18.153 6.569 -30.102 1.00 87.06 656 GLN A C 1
ATOM 5070 O O . GLN A 1 656 ? -17.031 6.916 -29.746 1.00 87.06 656 GLN A O 1
ATOM 5075 N N . PRO A 1 657 ? -18.355 5.946 -31.278 1.00 91.31 657 PRO A N 1
ATOM 5076 C CA . PRO A 1 657 ? -17.271 5.714 -32.232 1.00 91.31 657 PRO A CA 1
ATOM 5077 C C . PRO A 1 657 ? -16.774 7.039 -32.835 1.00 91.31 657 PRO A C 1
ATOM 5079 O O . PRO A 1 657 ? -17.558 7.804 -33.393 1.00 91.31 657 PRO A O 1
ATOM 5082 N N . ASP A 1 658 ? -15.476 7.323 -32.692 1.00 90.31 658 ASP A N 1
ATOM 5083 C CA . ASP A 1 658 ? -14.814 8.495 -33.282 1.00 90.31 658 ASP A CA 1
ATOM 5084 C C . ASP A 1 658 ? -13.284 8.312 -33.283 1.00 90.31 658 ASP A C 1
ATOM 5086 O O . ASP A 1 658 ? -12.672 8.114 -32.230 1.00 90.31 658 ASP A O 1
ATOM 5090 N N . ARG A 1 659 ? -12.654 8.433 -34.464 1.00 87.25 659 ARG A N 1
ATOM 5091 C CA . ARG A 1 659 ? -11.190 8.330 -34.644 1.00 87.25 659 ARG A CA 1
ATOM 5092 C C . ARG A 1 659 ? -10.408 9.442 -33.947 1.00 87.25 659 ARG A C 1
ATOM 5094 O O . ARG A 1 659 ? -9.233 9.253 -33.655 1.00 87.25 659 ARG A O 1
ATOM 5101 N N . LYS A 1 660 ? -11.013 10.618 -33.763 1.00 84.69 660 LYS A N 1
ATOM 5102 C CA . LYS A 1 660 ? -10.350 11.811 -33.208 1.00 84.69 660 LYS A CA 1
ATOM 5103 C C . LYS A 1 660 ? -10.600 11.978 -31.711 1.00 84.69 660 LYS A C 1
ATOM 5105 O O . LYS A 1 660 ? -10.120 12.942 -31.116 1.00 84.69 660 LYS A O 1
ATOM 5110 N N . SER A 1 661 ? -11.357 11.065 -31.110 1.00 80.81 661 SER A N 1
ATOM 5111 C CA . SER A 1 661 ? -11.692 11.126 -29.697 1.00 80.81 661 SER A CA 1
ATOM 5112 C C . SER A 1 661 ? -10.462 10.873 -28.830 1.00 80.81 661 SER A C 1
ATOM 5114 O O . SER A 1 661 ? -9.690 9.950 -29.079 1.00 80.81 661 SER A O 1
ATOM 5116 N N . ALA A 1 662 ? -10.329 11.642 -27.750 1.00 69.88 662 ALA A N 1
ATOM 5117 C CA . ALA A 1 662 ? -9.331 11.381 -26.716 1.00 69.88 662 ALA A CA 1
ATOM 5118 C C . ALA A 1 662 ? -9.662 10.135 -25.868 1.00 69.88 662 ALA A C 1
ATOM 5120 O O . ALA A 1 662 ? -8.814 9.665 -25.117 1.00 69.88 662 ALA A O 1
ATOM 5121 N N . ALA A 1 663 ? -10.886 9.594 -25.962 1.00 74.62 663 ALA A N 1
ATOM 5122 C CA . ALA A 1 663 ? -11.278 8.380 -25.258 1.00 74.62 663 ALA A CA 1
ATOM 5123 C C . ALA A 1 663 ? -10.860 7.136 -26.070 1.00 74.62 663 ALA A C 1
ATOM 5125 O O . ALA A 1 663 ? -11.419 6.901 -27.144 1.00 74.62 663 ALA A O 1
ATOM 5126 N N . PRO A 1 664 ? -9.967 6.267 -25.554 1.00 78.38 664 PRO A N 1
ATOM 5127 C CA . PRO A 1 664 ? -9.462 5.129 -26.325 1.00 78.38 664 PRO A CA 1
ATOM 5128 C C . PRO A 1 664 ? -10.559 4.168 -26.794 1.00 78.38 664 PRO A C 1
ATOM 5130 O O . PRO A 1 664 ? -10.479 3.608 -27.881 1.00 78.38 664 PRO A O 1
ATOM 5133 N N . GLY A 1 665 ? -11.628 4.012 -26.003 1.00 84.00 665 GLY A N 1
ATOM 5134 C CA . GLY A 1 665 ? -12.771 3.170 -26.371 1.00 84.00 665 GLY A CA 1
ATOM 5135 C C . GLY A 1 665 ? -13.488 3.638 -27.643 1.00 84.00 665 GLY A C 1
ATOM 5136 O O . GLY A 1 665 ? -13.933 2.798 -28.420 1.00 84.00 665 GLY A O 1
ATOM 5137 N N . SER A 1 666 ? -13.548 4.951 -27.885 1.00 89.31 666 SER A N 1
ATOM 5138 C CA . SER A 1 666 ? -14.145 5.541 -29.089 1.00 89.31 666 SER A CA 1
ATOM 5139 C C . SER A 1 666 ? -13.332 5.206 -30.337 1.00 89.31 666 SER A C 1
ATOM 5141 O O . SER A 1 666 ? -13.892 4.845 -31.371 1.00 89.31 666 SER A O 1
ATOM 5143 N N . VAL A 1 667 ? -12.003 5.284 -30.216 1.00 91.94 667 VAL A N 1
ATOM 5144 C CA . VAL A 1 667 ? -11.066 4.999 -31.307 1.00 91.94 667 VAL A CA 1
ATOM 5145 C C . VAL A 1 667 ? -11.061 3.506 -31.631 1.00 91.94 667 VAL A C 1
ATOM 5147 O O . VAL A 1 667 ? -11.137 3.142 -32.799 1.00 91.94 667 VAL A O 1
ATOM 5150 N N . ILE A 1 668 ? -11.052 2.635 -30.615 1.00 93.50 668 ILE A N 1
ATOM 5151 C CA . ILE A 1 668 ? -11.111 1.175 -30.805 1.00 93.50 668 ILE A CA 1
ATOM 5152 C C . ILE A 1 668 ? -12.443 0.765 -31.442 1.00 93.50 668 ILE A C 1
ATOM 5154 O O . ILE A 1 668 ? -12.454 -0.051 -32.360 1.00 93.50 668 ILE A O 1
ATOM 5158 N N . HIS A 1 669 ? -13.563 1.343 -30.992 1.00 94.56 669 HIS A N 1
ATOM 5159 C CA . HIS A 1 669 ? -14.868 1.107 -31.609 1.00 94.56 669 HIS A CA 1
ATOM 5160 C C . HIS A 1 669 ? -14.837 1.507 -33.088 1.00 94.56 669 HIS A C 1
ATOM 5162 O O . HIS A 1 669 ? -15.158 0.689 -33.946 1.00 94.56 669 HIS A O 1
ATOM 5168 N N . GLN A 1 670 ? -14.388 2.723 -33.403 1.00 95.88 670 GLN A N 1
ATOM 5169 C CA . GLN A 1 670 ? -14.314 3.176 -34.789 1.00 95.88 670 GLN A CA 1
ATOM 5170 C C . GLN A 1 670 ? -13.374 2.304 -35.636 1.00 95.88 670 GLN A C 1
ATOM 5172 O O . GLN A 1 670 ? -13.706 1.992 -36.773 1.00 95.88 670 GLN A O 1
ATOM 5177 N N . HIS A 1 671 ? -12.260 1.826 -35.073 1.00 96.38 671 HIS A N 1
ATOM 5178 C CA . HIS A 1 671 ? -11.353 0.900 -35.756 1.00 96.38 671 HIS A CA 1
ATOM 5179 C C . HIS A 1 671 ? -12.050 -0.402 -36.166 1.00 96.38 671 HIS A C 1
ATOM 5181 O O . HIS A 1 671 ? -11.934 -0.809 -37.317 1.00 96.38 671 HIS A O 1
ATOM 5187 N N . LEU A 1 672 ? -12.837 -1.016 -35.271 1.00 96.06 672 LEU A N 1
ATOM 5188 C CA . LEU A 1 672 ? -13.619 -2.224 -35.586 1.00 96.06 672 LEU A CA 1
ATOM 5189 C C . LEU A 1 672 ? -14.636 -1.988 -36.716 1.00 96.06 672 LEU A C 1
ATOM 5191 O O . LEU A 1 672 ? -14.827 -2.865 -37.557 1.00 96.06 672 LEU A O 1
ATOM 5195 N N . VAL A 1 673 ? -15.251 -0.801 -36.755 1.00 95.44 673 VAL A N 1
ATOM 5196 C CA . VAL A 1 673 ? -16.161 -0.392 -37.839 1.00 95.44 673 VAL A CA 1
ATOM 5197 C C . VAL A 1 673 ? -15.404 -0.281 -39.162 1.00 95.44 673 VAL A C 1
ATOM 5199 O O . VAL A 1 673 ? -15.841 -0.817 -40.177 1.00 95.44 673 VAL A O 1
ATOM 5202 N N . ASP A 1 674 ? -14.259 0.397 -39.152 1.00 95.31 674 ASP A N 1
ATOM 5203 C CA . ASP A 1 674 ? -13.519 0.739 -40.365 1.00 95.31 674 ASP A CA 1
ATOM 5204 C C . ASP A 1 674 ? -12.889 -0.475 -41.051 1.00 95.31 674 ASP A C 1
ATOM 5206 O O . ASP A 1 674 ? -12.823 -0.524 -42.280 1.00 95.31 674 ASP A O 1
ATOM 5210 N N . ILE A 1 675 ? -12.424 -1.452 -40.269 1.00 93.75 675 ILE A N 1
ATOM 5211 C CA . ILE A 1 675 ? -11.838 -2.690 -40.801 1.00 93.75 675 ILE A CA 1
ATOM 5212 C C . ILE A 1 675 ? -12.901 -3.684 -41.292 1.00 93.75 675 ILE A C 1
ATOM 5214 O O . ILE A 1 675 ? -12.563 -4.629 -42.002 1.00 93.75 675 ILE A O 1
ATOM 5218 N N . GLY A 1 676 ? -14.176 -3.486 -40.931 1.00 92.12 676 GLY A N 1
ATOM 5219 C CA . GLY A 1 676 ? -15.291 -4.314 -41.398 1.00 92.12 676 GLY A CA 1
ATOM 5220 C C . GLY A 1 676 ? -15.261 -5.767 -40.908 1.00 92.12 676 GLY A C 1
ATOM 5221 O O . GLY A 1 676 ? -15.756 -6.653 -41.604 1.00 92.12 676 GLY A O 1
ATOM 5222 N N . VAL A 1 677 ? -14.662 -6.026 -39.741 1.00 95.00 677 VAL A N 1
ATOM 5223 C CA . VAL A 1 677 ? -14.649 -7.354 -39.100 1.00 95.00 677 VAL A CA 1
ATOM 5224 C C . VAL A 1 677 ? -16.001 -7.661 -38.447 1.00 95.00 677 VAL A C 1
ATOM 5226 O O . VAL A 1 677 ? -16.762 -6.740 -38.165 1.00 95.00 677 VAL A O 1
ATOM 5229 N N . ASP A 1 678 ? -16.314 -8.929 -38.153 1.00 97.75 678 ASP A N 1
ATOM 5230 C CA . ASP A 1 678 ? -17.481 -9.219 -37.315 1.00 97.75 678 ASP A CA 1
ATOM 5231 C C . ASP A 1 678 ? -17.253 -8.621 -35.918 1.00 97.75 678 ASP A C 1
ATOM 5233 O O . ASP A 1 678 ? -16.296 -8.977 -35.223 1.00 97.75 678 ASP A O 1
ATOM 5237 N N . TYR A 1 679 ? -18.133 -7.722 -35.480 1.00 97.44 679 TYR A N 1
ATOM 5238 C CA . TYR A 1 679 ? -17.990 -7.071 -34.186 1.00 97.44 679 TYR A CA 1
ATOM 5239 C C . TYR A 1 679 ? -19.300 -6.894 -33.412 1.00 97.44 679 TYR A C 1
ATOM 5241 O O . TYR A 1 679 ? -20.393 -6.808 -33.971 1.00 97.44 679 TYR A O 1
ATOM 5249 N N . ALA A 1 680 ? -19.168 -6.766 -32.094 1.00 97.12 680 ALA A N 1
ATOM 5250 C CA . ALA A 1 680 ? -20.166 -6.138 -31.239 1.00 97.12 680 ALA A CA 1
ATOM 5251 C C . ALA A 1 680 ? -19.473 -5.240 -30.208 1.00 97.12 680 ALA A C 1
ATOM 5253 O O . ALA A 1 680 ? -18.405 -5.577 -29.697 1.00 97.12 680 ALA A O 1
ATOM 5254 N N . VAL A 1 681 ? -20.074 -4.099 -29.876 1.00 97.00 681 VAL A N 1
ATOM 5255 C CA . VAL A 1 681 ? -19.558 -3.208 -28.822 1.00 97.00 681 VAL A CA 1
ATOM 5256 C C . VAL A 1 681 ? -20.576 -3.140 -27.699 1.00 97.00 681 VAL A C 1
ATOM 5258 O O . VAL A 1 681 ? -21.625 -2.520 -27.839 1.00 97.00 681 VAL A O 1
ATOM 5261 N N . LEU A 1 682 ? -20.276 -3.779 -26.575 1.00 96.88 682 LEU A N 1
ATOM 5262 C CA . LEU A 1 682 ? -21.132 -3.737 -25.398 1.00 96.88 682 LEU A CA 1
ATOM 5263 C C . LEU A 1 682 ? -20.940 -2.405 -24.685 1.00 96.88 682 LEU A C 1
ATOM 5265 O O . LEU A 1 682 ? -19.832 -2.063 -24.272 1.00 96.88 682 LEU A O 1
ATOM 5269 N N . ARG A 1 683 ? -22.025 -1.656 -24.525 1.00 94.75 683 ARG A N 1
ATOM 5270 C CA . ARG A 1 683 ? -22.065 -0.351 -23.861 1.00 94.75 683 ARG A CA 1
ATOM 5271 C C . ARG A 1 683 ? -22.909 -0.471 -22.596 1.00 94.75 683 ARG A C 1
ATOM 5273 O O . ARG A 1 683 ? -24.070 -0.061 -22.603 1.00 94.75 683 ARG A O 1
ATOM 5280 N N . PRO A 1 684 ? -22.371 -1.099 -21.539 1.00 94.75 684 PRO A N 1
ATOM 5281 C CA . PRO A 1 684 ? -23.088 -1.245 -20.292 1.00 94.75 684 PRO A CA 1
ATOM 5282 C C . PRO A 1 684 ? -23.316 0.099 -19.612 1.00 94.75 684 PRO A C 1
ATOM 5284 O O . PRO A 1 684 ? -22.483 1.011 -19.703 1.00 94.75 684 PRO A O 1
ATOM 5287 N N . THR A 1 685 ? -24.437 0.174 -18.907 1.00 93.38 685 THR A N 1
ATOM 5288 C CA . THR A 1 685 ? -24.707 1.181 -17.881 1.00 93.38 685 THR A CA 1
ATOM 5289 C C . THR A 1 685 ? -23.847 0.893 -16.640 1.00 93.38 685 THR A C 1
ATOM 5291 O O . THR A 1 685 ? -22.923 0.075 -16.660 1.00 93.38 685 THR A O 1
ATOM 5294 N N . TRP A 1 686 ? -24.095 1.593 -15.537 1.00 90.69 686 TRP A N 1
ATOM 5295 C CA . TRP A 1 686 ? -23.298 1.462 -14.317 1.00 90.69 686 TRP A CA 1
ATOM 5296 C C . TRP A 1 686 ? -23.468 0.096 -13.654 1.00 90.69 686 TRP A C 1
ATOM 5298 O O . TRP A 1 686 ? -24.569 -0.445 -13.606 1.00 90.69 686 TRP A O 1
ATOM 5308 N N . PHE A 1 687 ? -22.384 -0.453 -13.104 1.00 90.38 687 PHE A N 1
ATOM 5309 C CA . PHE A 1 687 ? -22.404 -1.816 -12.575 1.00 90.38 687 PHE A CA 1
ATOM 5310 C C . PHE A 1 687 ? -23.057 -1.852 -11.194 1.00 90.38 687 PHE A C 1
ATOM 5312 O O . PHE A 1 687 ? -22.731 -1.020 -10.346 1.00 90.38 687 PHE A O 1
ATOM 5319 N N . ILE A 1 688 ? -23.899 -2.849 -10.923 1.00 91.00 688 ILE A N 1
ATOM 5320 C CA . ILE A 1 688 ? -24.442 -3.100 -9.576 1.00 91.00 688 ILE A CA 1
ATOM 5321 C C . ILE A 1 688 ? -23.295 -3.311 -8.566 1.00 91.00 688 ILE A C 1
ATOM 5323 O O . ILE A 1 688 ? -23.315 -2.807 -7.446 1.00 91.00 688 ILE A O 1
ATOM 5327 N N . GLN A 1 689 ? -22.221 -3.968 -8.997 1.00 81.56 689 GLN A N 1
ATOM 5328 C CA . GLN A 1 689 ? -21.014 -4.209 -8.208 1.00 81.56 689 GLN A 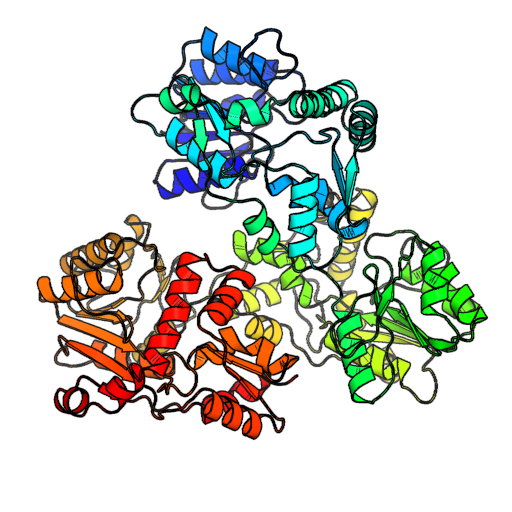CA 1
ATOM 5329 C C . GLN A 1 689 ? -20.317 -2.920 -7.731 1.00 81.56 689 GLN A C 1
ATOM 5331 O O . GLN A 1 689 ? -19.529 -2.960 -6.785 1.00 81.56 689 GLN A O 1
ATOM 5336 N N . ASN A 1 690 ? -20.615 -1.759 -8.327 1.00 79.56 690 ASN A N 1
ATOM 5337 C CA . ASN A 1 690 ? -20.086 -0.484 -7.848 1.00 79.56 690 ASN A CA 1
ATOM 5338 C C . ASN A 1 690 ? -20.601 -0.134 -6.446 1.00 79.56 690 ASN A C 1
ATOM 5340 O O . ASN A 1 690 ? -19.922 0.607 -5.739 1.00 79.56 690 ASN A O 1
ATOM 5344 N N . PHE A 1 691 ? -21.741 -0.683 -6.004 1.00 82.81 691 PHE A N 1
ATOM 5345 C CA . PHE A 1 691 ? -22.215 -0.471 -4.636 1.00 82.81 691 PHE A CA 1
ATOM 5346 C C . PHE A 1 691 ? -21.258 -1.051 -3.593 1.00 82.81 691 PHE A C 1
ATOM 5348 O O . PHE A 1 691 ? -20.969 -0.399 -2.594 1.00 82.81 691 PHE A O 1
ATOM 5355 N N . GLU A 1 692 ? -20.686 -2.222 -3.863 1.00 72.81 692 GLU A N 1
ATOM 5356 C CA . GLU A 1 692 ? -19.652 -2.834 -3.022 1.00 72.81 692 GLU A CA 1
ATOM 5357 C C . GLU A 1 692 ? -18.380 -1.980 -3.037 1.00 72.81 692 GLU A C 1
ATOM 5359 O O . GLU A 1 692 ? -17.886 -1.558 -1.989 1.00 72.81 692 GLU A O 1
ATOM 5364 N N . ALA A 1 693 ? -17.876 -1.677 -4.236 1.00 60.75 693 ALA A N 1
ATOM 5365 C CA . ALA A 1 693 ? -16.590 -1.012 -4.413 1.00 60.75 693 ALA A CA 1
ATOM 5366 C C . ALA A 1 693 ? -16.574 0.432 -3.881 1.00 60.75 693 ALA A C 1
ATOM 5368 O O . ALA A 1 693 ? -15.584 0.846 -3.269 1.00 60.75 693 ALA A O 1
ATOM 5369 N N . ASN A 1 694 ? -17.663 1.177 -4.095 1.00 64.94 694 ASN A N 1
ATOM 5370 C CA . ASN A 1 694 ? -17.737 2.610 -3.809 1.00 64.94 694 ASN A CA 1
ATOM 5371 C C . ASN A 1 694 ? -18.448 2.914 -2.488 1.00 64.94 694 ASN A C 1
ATOM 5373 O O . ASN A 1 694 ? -18.089 3.886 -1.824 1.00 64.94 694 ASN A O 1
ATOM 5377 N N . PHE A 1 695 ? -19.428 2.093 -2.094 1.00 75.25 695 PHE A N 1
ATOM 5378 C CA . PHE A 1 695 ? -20.288 2.369 -0.940 1.00 75.25 695 PHE A CA 1
ATOM 5379 C C . PHE A 1 695 ? -20.236 1.294 0.148 1.00 75.25 695 PHE A C 1
ATOM 5381 O O . PHE A 1 695 ? -20.830 1.498 1.198 1.00 75.25 695 PHE A O 1
ATOM 5388 N N . GLY A 1 696 ? -19.507 0.183 -0.021 1.00 70.81 696 GLY A N 1
ATOM 5389 C CA . GLY A 1 696 ? -19.487 -0.900 0.973 1.00 70.81 696 GLY A CA 1
ATOM 5390 C C . GLY A 1 696 ? -19.120 -0.409 2.379 1.00 70.81 696 GLY A C 1
ATOM 5391 O O . GLY A 1 696 ? -19.843 -0.645 3.344 1.00 70.81 696 GLY A O 1
ATOM 5392 N N . THR A 1 697 ? -18.044 0.373 2.501 1.00 63.41 697 THR A N 1
ATOM 5393 C CA . THR A 1 697 ? -17.654 0.985 3.784 1.00 63.41 697 THR A CA 1
ATOM 5394 C C . THR A 1 697 ? -18.662 2.032 4.262 1.00 63.41 697 THR A C 1
ATOM 5396 O O . THR A 1 697 ? -18.996 2.052 5.442 1.00 63.41 697 THR A O 1
ATOM 5399 N N . SER A 1 698 ? -19.181 2.897 3.384 1.00 70.56 698 SER A N 1
ATOM 5400 C CA . SER A 1 698 ? -20.103 3.963 3.799 1.00 70.56 698 SER A CA 1
ATOM 5401 C C . SER A 1 698 ? -21.472 3.427 4.222 1.00 70.56 698 SER A C 1
ATOM 5403 O O . SER A 1 698 ? -22.043 3.923 5.189 1.00 70.56 698 SER A O 1
ATOM 5405 N N . ILE A 1 699 ? -21.966 2.376 3.568 1.00 80.06 699 ILE A N 1
ATOM 5406 C CA . ILE A 1 699 ? -23.188 1.668 3.945 1.00 80.06 699 ILE A CA 1
ATOM 5407 C C . ILE A 1 699 ? -22.977 0.979 5.291 1.00 80.06 699 ILE A C 1
ATOM 5409 O O . ILE A 1 699 ? -23.791 1.182 6.192 1.00 80.06 699 ILE A O 1
ATOM 5413 N N . ARG A 1 700 ? -21.892 0.208 5.473 1.00 81.44 700 ARG A N 1
ATOM 5414 C CA . ARG A 1 700 ? -21.592 -0.468 6.749 1.00 81.44 700 ARG A CA 1
ATOM 5415 C C . ARG A 1 700 ? -21.446 0.531 7.888 1.00 81.44 700 ARG A C 1
ATOM 5417 O O . ARG A 1 700 ? -22.244 0.532 8.815 1.00 81.44 700 ARG A O 1
ATOM 5424 N N . GLU A 1 701 ? -20.490 1.441 7.787 1.00 74.25 701 GLU A N 1
ATOM 5425 C CA . GLU A 1 701 ? -20.081 2.263 8.925 1.00 74.25 701 GLU A CA 1
ATOM 5426 C C . GLU A 1 701 ? -20.978 3.480 9.159 1.00 74.25 701 GLU A C 1
ATOM 5428 O O . GLU A 1 701 ? -21.180 3.868 10.307 1.00 74.25 701 GLU A O 1
ATOM 5433 N N . ASN A 1 702 ? -21.531 4.069 8.094 1.00 79.88 702 ASN A N 1
ATOM 5434 C CA . ASN A 1 702 ? -22.157 5.395 8.145 1.00 79.88 702 ASN A CA 1
ATOM 5435 C C . ASN A 1 702 ? -23.623 5.416 7.698 1.00 79.88 702 ASN A C 1
ATOM 5437 O O . ASN A 1 702 ? -24.200 6.497 7.608 1.00 79.88 702 ASN A O 1
ATOM 5441 N N . ASP A 1 703 ? -24.216 4.256 7.391 1.00 93.88 703 ASP A N 1
ATOM 5442 C CA . ASP A 1 703 ? -25.582 4.172 6.862 1.00 93.88 703 ASP A CA 1
ATOM 5443 C C . ASP A 1 703 ? -25.776 5.054 5.603 1.00 93.88 703 ASP A C 1
ATOM 5445 O O . ASP A 1 703 ? -26.841 5.633 5.403 1.00 93.88 703 ASP A O 1
ATOM 5449 N N . LEU A 1 704 ? -24.741 5.209 4.763 1.00 91.25 704 LEU A N 1
ATOM 5450 C CA . LEU A 1 704 ? -24.686 6.270 3.751 1.00 91.25 704 LEU A CA 1
ATOM 5451 C C . LEU A 1 704 ? -24.379 5.758 2.339 1.00 91.25 704 LEU A C 1
ATOM 5453 O O . LEU A 1 704 ? -23.403 5.041 2.116 1.00 91.25 704 LEU A O 1
ATOM 5457 N N . ILE A 1 705 ? -25.153 6.248 1.375 1.00 91.94 705 ILE A N 1
ATOM 5458 C CA . ILE A 1 705 ? -24.847 6.265 -0.060 1.00 91.94 705 ILE A CA 1
ATOM 5459 C C . ILE A 1 705 ? -24.748 7.735 -0.477 1.00 91.94 705 ILE A C 1
ATOM 5461 O O . ILE A 1 705 ? -25.511 8.563 0.018 1.00 91.94 705 ILE A O 1
ATOM 5465 N N . PHE A 1 706 ? -23.822 8.095 -1.361 1.00 92.31 706 PHE A N 1
ATOM 5466 C CA . PHE A 1 706 ? -23.681 9.478 -1.825 1.00 92.31 706 PHE A CA 1
ATOM 5467 C C . PHE A 1 706 ? -23.257 9.547 -3.292 1.00 92.31 706 PHE A C 1
ATOM 5469 O O . PHE A 1 706 ? -22.554 8.669 -3.782 1.00 92.31 706 PHE A O 1
ATOM 5476 N N . SER A 1 707 ? -23.725 10.573 -3.998 1.00 93.19 707 SER A N 1
ATOM 5477 C CA . SER A 1 707 ? -23.446 10.809 -5.421 1.00 93.19 707 SER A CA 1
ATOM 5478 C C . SER A 1 707 ? -23.898 12.218 -5.816 1.00 93.19 707 SER A C 1
ATOM 5480 O O . SER A 1 707 ? -24.778 12.794 -5.166 1.00 93.19 707 SER A O 1
ATOM 5482 N N . ALA A 1 708 ? -23.334 12.761 -6.899 1.00 95.44 708 ALA A N 1
ATOM 5483 C CA . ALA A 1 708 ? -23.747 14.038 -7.478 1.00 95.44 708 ALA A CA 1
ATOM 5484 C C . ALA A 1 708 ? -24.904 13.934 -8.487 1.00 95.44 708 ALA A C 1
ATOM 5486 O O . ALA A 1 708 ? -25.315 14.941 -9.056 1.00 95.44 708 ALA A O 1
ATOM 5487 N N . THR A 1 709 ? -25.467 12.741 -8.681 1.00 95.19 709 THR A N 1
ATOM 5488 C CA . THR A 1 709 ? -26.551 12.465 -9.646 1.00 95.19 709 THR A CA 1
ATOM 5489 C C . THR A 1 709 ? -27.896 13.111 -9.311 1.00 95.19 709 THR A C 1
ATOM 5491 O O . THR A 1 709 ? -28.796 13.096 -10.149 1.00 95.19 709 THR A O 1
ATOM 5494 N N . GLN A 1 710 ? -28.053 13.680 -8.112 1.00 95.69 710 GLN A N 1
ATOM 5495 C CA . GLN A 1 710 ? -29.330 14.184 -7.595 1.00 95.69 710 GLN A CA 1
ATOM 5496 C C . GLN A 1 710 ? -30.438 13.125 -7.727 1.00 95.69 710 GLN A C 1
ATOM 5498 O O . GLN A 1 710 ? -30.319 12.040 -7.166 1.00 95.69 710 GLN A O 1
ATOM 5503 N N . ASP A 1 711 ? -31.502 13.425 -8.469 1.00 95.44 711 ASP A N 1
ATOM 5504 C CA . ASP A 1 711 ? -32.624 12.519 -8.724 1.00 95.44 711 ASP A CA 1
ATOM 5505 C C . ASP A 1 711 ? -32.487 11.765 -10.060 1.00 95.44 711 ASP A C 1
ATOM 5507 O O . ASP A 1 711 ? -33.424 11.096 -10.500 1.00 95.44 711 ASP A O 1
ATOM 5511 N N . GLY A 1 712 ? -31.317 11.862 -10.703 1.00 96.88 712 GLY A N 1
ATOM 5512 C CA . GLY A 1 712 ? -30.979 11.120 -11.908 1.00 96.88 712 GLY A CA 1
ATOM 5513 C C . GLY A 1 712 ? -31.121 9.613 -11.700 1.00 96.88 712 GLY A C 1
ATOM 5514 O O . GLY A 1 712 ? -30.806 9.072 -10.635 1.00 96.88 712 GLY A O 1
ATOM 5515 N N . ARG A 1 713 ? -31.620 8.930 -12.732 1.00 97.44 713 ARG A N 1
ATOM 5516 C CA . ARG A 1 713 ? -31.950 7.506 -12.670 1.00 97.44 713 ARG A CA 1
ATOM 5517 C C . ARG A 1 713 ? -31.002 6.673 -13.510 1.00 97.44 713 ARG A C 1
ATOM 5519 O O . ARG A 1 713 ? -30.630 7.054 -14.617 1.00 97.44 713 ARG A O 1
ATOM 5526 N N . ILE A 1 714 ? -30.642 5.515 -12.974 1.00 97.19 714 ILE A N 1
ATOM 5527 C CA . ILE A 1 714 ? -29.663 4.601 -13.538 1.00 97.19 714 ILE A CA 1
ATOM 5528 C C . ILE A 1 714 ? -30.279 3.202 -13.597 1.00 97.19 714 ILE A C 1
ATOM 5530 O O . ILE A 1 714 ? -30.774 2.705 -12.583 1.00 97.19 714 ILE A O 1
ATOM 5534 N N . PRO A 1 715 ? -30.224 2.529 -14.754 1.00 96.44 715 PRO A N 1
ATOM 5535 C CA . PRO A 1 715 ? -30.539 1.117 -14.839 1.00 96.44 715 PRO A CA 1
ATOM 5536 C C . PRO A 1 715 ? -29.290 0.275 -14.565 1.00 96.44 715 PRO A C 1
ATOM 5538 O O . PRO A 1 715 ? -28.604 -0.138 -15.503 1.00 96.44 715 PRO A O 1
ATOM 5541 N N . TRP A 1 716 ? -28.945 0.073 -13.287 1.00 96.56 716 TRP A N 1
ATOM 5542 C CA . TRP A 1 716 ? -27.714 -0.628 -12.897 1.00 96.56 716 TRP A CA 1
ATOM 5543 C C . TRP A 1 716 ? -27.681 -2.065 -13.417 1.00 96.56 716 TRP A C 1
ATOM 5545 O O . TRP A 1 716 ? -28.591 -2.844 -13.156 1.00 96.56 716 TRP A O 1
ATOM 5555 N N . VAL A 1 717 ? -26.612 -2.425 -14.123 1.00 95.44 717 VAL A N 1
ATOM 5556 C CA . VAL A 1 717 ? -26.444 -3.734 -14.768 1.00 95.44 717 VAL A CA 1
ATOM 5557 C C . VAL A 1 717 ? -25.477 -4.618 -13.975 1.00 95.44 717 VAL A C 1
ATOM 5559 O O . VAL A 1 717 ? -24.487 -4.124 -13.434 1.00 95.44 717 VAL A O 1
ATOM 5562 N N . SER A 1 718 ? -25.726 -5.925 -13.878 1.00 91.44 718 SER A N 1
ATOM 5563 C CA . SER A 1 718 ? -24.777 -6.841 -13.228 1.00 91.44 718 SER A CA 1
ATOM 5564 C C . SER A 1 718 ? -23.633 -7.232 -14.170 1.00 91.44 718 SER A C 1
ATOM 5566 O O . SER A 1 718 ? -23.786 -7.268 -15.393 1.00 91.44 718 SER A O 1
ATOM 5568 N N . THR A 1 719 ? -22.469 -7.587 -13.619 1.00 87.62 719 THR A N 1
ATOM 5569 C CA . THR A 1 719 ? -21.383 -8.169 -14.428 1.00 87.62 719 THR A CA 1
ATOM 5570 C C . THR A 1 719 ? -21.778 -9.473 -15.121 1.00 87.62 719 THR A C 1
ATOM 5572 O O . THR A 1 719 ? -21.217 -9.774 -16.175 1.00 87.62 719 THR A O 1
ATOM 5575 N N . ASP A 1 720 ? -22.748 -10.209 -14.575 1.00 86.81 720 ASP A N 1
ATOM 5576 C CA . ASP A 1 720 ? -23.254 -11.459 -15.148 1.00 86.81 720 ASP A CA 1
ATOM 5577 C C . ASP A 1 720 ? -24.161 -11.194 -16.353 1.00 86.81 720 ASP A C 1
ATOM 5579 O O . ASP A 1 720 ? -24.062 -11.884 -17.364 1.00 86.81 720 ASP A O 1
ATOM 5583 N N . ASP A 1 721 ? -24.968 -10.130 -16.311 1.00 94.44 721 ASP A N 1
ATOM 5584 C CA . ASP A 1 721 ? -25.766 -9.684 -17.457 1.00 94.44 721 ASP A CA 1
ATOM 5585 C C . ASP A 1 721 ? -24.871 -9.175 -18.598 1.00 94.44 721 ASP A C 1
ATOM 5587 O O . ASP A 1 721 ? -25.128 -9.453 -19.770 1.00 94.44 721 ASP A O 1
ATOM 5591 N N . ILE A 1 722 ? -23.768 -8.491 -18.271 1.00 95.19 722 ILE A N 1
ATOM 5592 C CA . ILE A 1 722 ? -22.754 -8.100 -19.264 1.00 95.19 722 ILE A CA 1
ATOM 5593 C C . ILE A 1 722 ? -22.101 -9.340 -19.883 1.00 95.19 722 ILE A C 1
ATOM 5595 O O . ILE A 1 722 ? -21.918 -9.397 -21.100 1.00 95.19 722 ILE A O 1
ATOM 5599 N N . ALA A 1 723 ? -21.753 -10.334 -19.063 1.00 93.12 723 ALA A N 1
ATOM 5600 C CA . ALA A 1 723 ? -21.194 -11.592 -19.541 1.00 93.12 723 ALA A CA 1
ATOM 5601 C C . ALA A 1 723 ? -22.187 -12.361 -20.425 1.00 93.12 723 ALA A C 1
ATOM 5603 O O . ALA A 1 723 ? -21.783 -12.897 -21.454 1.00 93.12 723 ALA A O 1
ATOM 5604 N N . GLN A 1 724 ? -23.477 -12.355 -20.086 1.00 95.19 724 GLN A N 1
ATOM 5605 C CA . GLN A 1 724 ? -24.534 -12.958 -20.894 1.00 95.19 724 GLN A CA 1
ATOM 5606 C C . GLN A 1 724 ? -24.691 -12.249 -22.248 1.00 95.19 724 GLN A C 1
ATOM 5608 O O . GLN A 1 724 ? -24.732 -12.910 -23.285 1.00 95.19 724 GLN A O 1
ATOM 5613 N N . ALA A 1 725 ? -24.686 -10.914 -22.272 1.00 96.62 725 ALA A N 1
ATOM 5614 C CA . ALA A 1 725 ? -24.700 -10.153 -23.521 1.00 96.62 725 ALA A CA 1
ATOM 5615 C C . ALA A 1 725 ? -23.458 -10.452 -24.382 1.00 96.62 725 ALA A C 1
ATOM 5617 O O . ALA A 1 725 ? -23.562 -10.633 -25.599 1.00 96.62 725 ALA A O 1
ATOM 5618 N N . ALA A 1 726 ? -22.279 -10.559 -23.759 1.00 97.38 726 ALA A N 1
ATOM 5619 C CA . ALA A 1 726 ? -21.048 -10.946 -24.444 1.00 97.38 726 ALA A CA 1
ATOM 5620 C C . ALA A 1 726 ? -21.124 -12.367 -25.004 1.00 97.38 726 ALA A C 1
ATOM 5622 O O . ALA A 1 726 ? -20.713 -12.591 -26.142 1.00 97.38 726 ALA A O 1
ATOM 5623 N N . PHE A 1 727 ? -21.684 -13.304 -24.240 1.00 97.44 727 PHE A N 1
ATOM 5624 C CA . PHE A 1 727 ? -21.906 -14.681 -24.657 1.00 97.44 727 PHE A CA 1
ATOM 5625 C C . PHE A 1 727 ? -22.804 -14.744 -25.897 1.00 97.44 727 PHE A C 1
ATOM 5627 O O . PHE A 1 727 ? -22.434 -15.385 -26.879 1.00 97.44 727 PHE A O 1
ATOM 5634 N N . GLU A 1 728 ? -23.929 -14.028 -25.915 1.00 96.69 728 GLU A N 1
ATOM 5635 C CA . GLU A 1 728 ? -24.840 -13.987 -27.069 1.00 96.69 728 GLU A CA 1
ATOM 5636 C C . GLU A 1 728 ? -24.175 -13.375 -28.307 1.00 96.69 728 GLU A C 1
ATOM 5638 O O . GLU A 1 728 ? -24.263 -13.924 -29.408 1.00 96.69 728 GLU A O 1
ATOM 5643 N N . CYS A 1 729 ? -23.425 -12.283 -28.137 1.00 96.56 729 CYS A N 1
ATOM 5644 C CA . CYS A 1 729 ? -22.681 -11.668 -29.236 1.00 96.56 729 CYS A CA 1
ATOM 5645 C C . CYS A 1 729 ? -21.611 -12.609 -29.794 1.00 96.56 729 CYS A C 1
ATOM 5647 O O . CYS A 1 729 ? -21.480 -12.769 -31.012 1.00 96.56 729 CYS A O 1
ATOM 5649 N N . LEU A 1 730 ? -20.864 -13.263 -28.903 1.00 96.56 730 LEU A N 1
ATOM 5650 C CA . LEU A 1 730 ? -19.817 -14.193 -29.286 1.00 96.56 730 LEU A CA 1
ATOM 5651 C C . LEU A 1 730 ? -20.373 -15.437 -29.950 1.00 96.56 730 LEU A C 1
ATOM 5653 O O . LEU A 1 730 ? -19.725 -15.898 -30.873 1.00 96.56 730 LEU A O 1
ATOM 5657 N N . THR A 1 731 ? -21.522 -15.972 -29.538 1.00 95.69 731 THR A N 1
ATOM 5658 C CA . THR A 1 731 ? -22.030 -17.280 -30.001 1.00 95.69 731 THR A CA 1
ATOM 5659 C C . THR A 1 731 ? -23.069 -17.196 -31.118 1.00 95.69 731 THR A C 1
ATOM 5661 O O . THR A 1 731 ? -23.294 -18.194 -31.801 1.00 95.69 731 THR A O 1
ATOM 5664 N N . SER A 1 732 ? -23.643 -16.015 -31.369 1.00 93.75 732 SER A N 1
ATOM 5665 C CA . SER A 1 732 ? -24.609 -15.778 -32.450 1.00 93.75 732 SER A CA 1
ATOM 5666 C C . SER A 1 732 ? -24.146 -16.310 -33.815 1.00 93.75 732 SER A C 1
ATOM 5668 O O . SER A 1 732 ? -22.968 -16.226 -34.176 1.00 93.75 732 SER A O 1
ATOM 5670 N N . GLU A 1 733 ? -25.076 -16.833 -34.619 1.00 91.94 733 GLU A N 1
ATOM 5671 C CA . GLU A 1 733 ? -24.768 -17.294 -35.983 1.00 91.94 733 GLU A CA 1
ATOM 5672 C C . GLU A 1 733 ? -24.267 -16.128 -36.854 1.00 91.94 733 GLU A C 1
ATOM 5674 O O . GLU A 1 733 ? -23.248 -16.237 -37.537 1.00 91.94 733 GLU A O 1
ATOM 5679 N N . LYS A 1 734 ? -24.935 -14.973 -36.755 1.00 92.12 734 LYS A N 1
ATOM 5680 C CA . LYS A 1 734 ? -24.556 -13.725 -37.427 1.00 92.12 734 LYS A CA 1
ATOM 5681 C C . LYS A 1 734 ? -24.159 -12.679 -36.398 1.00 92.12 734 LYS A C 1
ATOM 5683 O O . LYS A 1 734 ? -24.914 -12.433 -35.462 1.00 92.12 734 LYS A O 1
ATOM 5688 N N . SER A 1 735 ? -23.003 -12.054 -36.613 1.00 91.25 735 SER A N 1
ATOM 5689 C CA . SER A 1 735 ? -22.528 -10.970 -35.758 1.00 91.25 735 SER A CA 1
ATOM 5690 C C . SER A 1 735 ? -23.510 -9.793 -35.766 1.00 91.25 735 SER A C 1
ATOM 5692 O O . SER A 1 735 ? -24.028 -9.454 -36.835 1.00 91.25 735 SER A O 1
ATOM 5694 N N . PRO A 1 736 ? -23.752 -9.136 -34.617 1.00 90.31 736 PRO A N 1
ATOM 5695 C CA . PRO A 1 736 ? -24.594 -7.946 -34.561 1.00 90.31 736 PRO A CA 1
ATOM 5696 C C . PRO A 1 736 ? -24.094 -6.800 -35.448 1.00 90.31 736 PRO A C 1
ATOM 5698 O O . PRO A 1 736 ? -24.922 -6.065 -35.986 1.00 90.31 736 PRO A O 1
ATOM 5701 N N . ASN A 1 737 ? -22.768 -6.648 -35.582 1.00 95.06 737 ASN A N 1
ATOM 5702 C CA . ASN A 1 737 ? -22.085 -5.579 -36.325 1.00 95.06 737 ASN A CA 1
ATOM 5703 C C . ASN A 1 737 ? -22.609 -4.184 -35.961 1.00 95.06 737 ASN A C 1
ATOM 5705 O O . ASN A 1 737 ? -22.900 -3.351 -36.816 1.00 95.06 737 ASN A O 1
ATOM 5709 N N . LYS A 1 738 ? -22.780 -3.980 -34.651 1.00 93.25 738 LYS A N 1
ATOM 5710 C CA . LYS A 1 738 ? -23.289 -2.761 -34.015 1.00 93.25 738 LYS A CA 1
ATOM 5711 C C . LYS A 1 738 ? -22.908 -2.727 -32.538 1.00 93.25 738 LYS A C 1
ATOM 5713 O O . LYS A 1 738 ? -22.440 -3.719 -31.974 1.00 93.25 738 LYS A O 1
ATOM 5718 N N . ASP A 1 739 ? -23.121 -1.587 -31.901 1.00 92.19 739 ASP A N 1
ATOM 5719 C CA . ASP A 1 739 ? -23.090 -1.476 -30.451 1.00 92.19 739 ASP A CA 1
ATOM 5720 C C . ASP A 1 739 ? -24.422 -1.900 -29.814 1.00 92.19 739 ASP A C 1
ATOM 5722 O O . ASP A 1 739 ? -25.501 -1.745 -30.391 1.00 92.19 739 ASP A O 1
ATOM 5726 N N . ILE A 1 740 ? -24.324 -2.467 -28.613 1.00 94.88 740 ILE A N 1
ATOM 5727 C CA . ILE A 1 740 ? -25.439 -2.978 -27.819 1.00 94.88 740 ILE A CA 1
ATOM 5728 C C . ILE A 1 740 ? -25.359 -2.337 -26.440 1.00 94.88 740 ILE A C 1
ATOM 5730 O O . ILE A 1 740 ? -24.401 -2.552 -25.696 1.00 94.88 740 ILE A O 1
ATOM 5734 N N . PHE A 1 741 ? -26.372 -1.555 -26.091 1.00 95.19 741 PHE A N 1
ATOM 5735 C CA . PHE A 1 741 ? -26.545 -1.004 -24.757 1.00 95.19 741 PHE A CA 1
ATOM 5736 C C . PHE A 1 741 ? -27.002 -2.110 -23.813 1.00 95.19 741 PHE A C 1
ATOM 5738 O O . PHE A 1 741 ? -28.044 -2.728 -24.038 1.00 95.19 741 PHE A O 1
ATOM 5745 N N . VAL A 1 742 ? -26.213 -2.369 -22.772 1.00 96.19 742 VAL A N 1
ATOM 5746 C CA . VAL A 1 742 ? -26.503 -3.411 -21.779 1.00 96.19 742 VAL A CA 1
ATOM 5747 C C . VAL A 1 742 ? -27.002 -2.716 -20.520 1.00 96.19 742 VAL A C 1
ATOM 5749 O O . VAL A 1 742 ? -26.236 -2.027 -19.849 1.00 96.19 742 VAL A O 1
ATOM 5752 N N . VAL A 1 743 ? -28.293 -2.844 -20.235 1.00 95.81 743 VAL A N 1
ATOM 5753 C CA . VAL A 1 743 ? -28.963 -2.108 -19.157 1.00 95.81 743 VAL A CA 1
ATOM 5754 C C . VAL A 1 743 ? -29.492 -3.071 -18.102 1.00 95.81 743 VAL A C 1
ATOM 5756 O O . VAL A 1 743 ? -29.850 -4.202 -18.426 1.00 95.81 743 VAL A O 1
ATOM 5759 N N . GLY A 1 744 ? -29.564 -2.631 -16.847 1.00 95.38 744 GLY A N 1
ATOM 5760 C CA . GLY A 1 744 ? -30.287 -3.359 -15.805 1.00 95.38 744 GLY A CA 1
ATOM 5761 C C . GLY A 1 744 ? -31.797 -3.428 -16.064 1.00 95.38 744 GLY A C 1
ATOM 5762 O O . GLY A 1 744 ? -32.313 -2.651 -16.874 1.00 95.38 744 GLY A O 1
ATOM 5763 N N . PRO A 1 745 ? -32.523 -4.318 -15.368 1.00 95.56 745 PRO A N 1
ATOM 5764 C CA . PRO A 1 745 ? -33.970 -4.470 -15.537 1.00 95.56 745 PRO A CA 1
ATOM 5765 C C . PRO A 1 745 ? -34.788 -3.283 -15.006 1.00 95.56 745 PRO A C 1
ATOM 5767 O O . PRO A 1 745 ? -35.927 -3.086 -15.429 1.00 95.56 745 PRO A O 1
ATOM 5770 N N . GLU A 1 746 ? -34.231 -2.487 -14.091 1.00 96.69 746 GLU A N 1
ATOM 5771 C CA . GLU A 1 746 ? -34.966 -1.472 -13.330 1.00 96.69 746 GLU A CA 1
ATOM 5772 C C . GLU A 1 746 ? -34.298 -0.107 -13.433 1.00 96.69 746 GLU A C 1
ATOM 5774 O O . GLU A 1 746 ? -33.094 0.001 -13.241 1.00 96.69 746 GLU A O 1
ATOM 5779 N N . LEU A 1 747 ? -35.080 0.948 -13.668 1.00 96.50 747 LEU A N 1
ATOM 5780 C CA . LEU A 1 747 ? -34.594 2.325 -13.698 1.00 96.50 747 LEU A CA 1
ATOM 5781 C C . LEU A 1 747 ? -34.785 2.981 -12.321 1.00 96.50 747 LEU A C 1
ATOM 5783 O O . LEU A 1 747 ? -35.907 3.326 -11.949 1.00 96.50 747 LEU A O 1
ATOM 5787 N N . LEU A 1 748 ? -33.693 3.155 -11.574 1.00 97.88 748 LEU A N 1
ATOM 5788 C CA . LEU A 1 748 ? -33.718 3.521 -10.154 1.00 97.88 748 LEU A CA 1
ATOM 5789 C C . LEU A 1 748 ? -32.841 4.748 -9.864 1.00 97.88 748 LEU A C 1
ATOM 5791 O O . LEU A 1 748 ? -31.810 4.947 -10.500 1.00 97.88 748 LEU A O 1
ATOM 5795 N N . SER A 1 749 ? -33.226 5.573 -8.889 1.00 97.94 749 SER A N 1
ATOM 5796 C CA . SER A 1 749 ? -32.344 6.618 -8.340 1.00 97.94 749 SER A CA 1
ATOM 5797 C C . SER A 1 749 ? -31.488 6.070 -7.190 1.00 97.94 749 SER A C 1
ATOM 5799 O O . SER A 1 749 ? -31.791 5.014 -6.627 1.00 97.94 749 SER A O 1
ATOM 5801 N N . TYR A 1 750 ? -30.444 6.791 -6.765 1.00 97.50 750 TYR A N 1
ATOM 5802 C CA . TYR A 1 750 ? -29.712 6.411 -5.545 1.00 97.50 750 TYR A CA 1
ATOM 5803 C C . TYR A 1 750 ? -30.566 6.530 -4.273 1.00 97.50 750 TYR A C 1
ATOM 5805 O O . TYR A 1 750 ? -30.304 5.828 -3.297 1.00 97.50 750 TYR A O 1
ATOM 5813 N N . GLU A 1 751 ? -31.616 7.356 -4.285 1.00 98.00 751 GLU A N 1
ATOM 5814 C CA . GLU A 1 751 ? -32.620 7.384 -3.216 1.00 98.00 751 GLU A CA 1
ATOM 5815 C C . GLU A 1 751 ? -33.389 6.056 -3.156 1.00 98.00 751 GLU A C 1
ATOM 5817 O O . GLU A 1 751 ? -33.622 5.513 -2.077 1.00 98.00 751 GLU A O 1
ATOM 5822 N N . ASP A 1 752 ? -33.752 5.493 -4.309 1.00 98.38 752 ASP A N 1
ATOM 5823 C CA . ASP A 1 752 ? -34.423 4.193 -4.372 1.00 98.38 752 ASP A CA 1
ATOM 5824 C C . ASP A 1 752 ? -33.470 3.059 -3.985 1.00 98.38 752 ASP A C 1
ATOM 5826 O O . ASP A 1 752 ? -33.852 2.184 -3.209 1.00 98.38 752 ASP A O 1
ATOM 5830 N N . ALA A 1 753 ? -32.203 3.127 -4.406 1.00 97.81 753 ALA A N 1
ATOM 5831 C CA . ALA A 1 753 ? -31.162 2.209 -3.948 1.00 97.81 753 ALA A CA 1
ATOM 5832 C C . ALA A 1 753 ? -30.991 2.243 -2.419 1.00 97.81 753 ALA A C 1
ATOM 5834 O O . ALA A 1 753 ? -30.902 1.194 -1.782 1.00 97.81 753 ALA A O 1
ATOM 5835 N N . ALA A 1 754 ? -31.006 3.432 -1.807 1.00 97.81 754 ALA A N 1
ATOM 5836 C CA . ALA A 1 754 ? -30.948 3.579 -0.355 1.00 97.81 754 ALA A CA 1
ATOM 5837 C C . ALA A 1 754 ? -32.189 2.996 0.342 1.00 97.81 754 ALA A C 1
ATOM 5839 O O . ALA A 1 754 ? -32.056 2.370 1.396 1.00 97.81 754 ALA A O 1
ATOM 5840 N N . LYS A 1 755 ? -33.389 3.118 -0.241 1.00 98.38 755 LYS A N 1
ATOM 5841 C CA . LYS A 1 755 ? -34.605 2.459 0.279 1.00 98.38 755 LYS A CA 1
ATOM 5842 C C . LYS A 1 755 ? -34.521 0.936 0.181 1.00 98.38 755 LYS A C 1
ATOM 5844 O O . LYS A 1 755 ? -34.867 0.260 1.147 1.00 98.38 755 LYS A O 1
ATOM 5849 N N . ILE A 1 756 ? -34.034 0.405 -0.942 1.00 98.31 756 ILE A N 1
ATOM 5850 C CA . ILE A 1 756 ? -33.812 -1.036 -1.138 1.00 98.31 756 ILE A CA 1
ATOM 5851 C C . ILE A 1 756 ? -32.827 -1.551 -0.086 1.00 98.31 756 ILE A C 1
ATOM 5853 O O . ILE A 1 756 ? -33.166 -2.452 0.680 1.00 98.31 756 ILE A O 1
ATOM 5857 N N . ALA A 1 757 ? -31.657 -0.916 0.034 1.00 95.62 757 ALA A N 1
ATOM 5858 C CA . ALA A 1 757 ? -30.669 -1.256 1.052 1.00 95.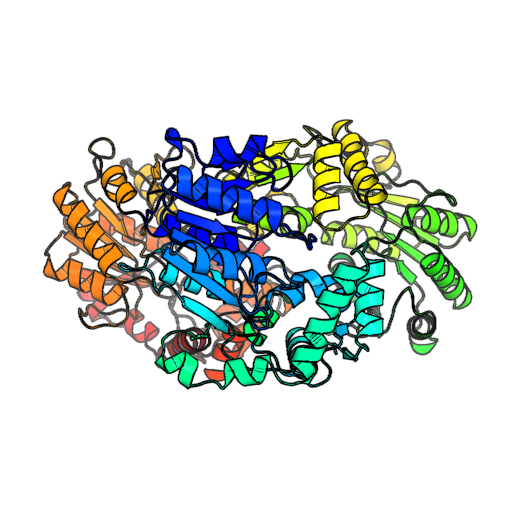62 757 ALA A CA 1
ATOM 5859 C C . ALA A 1 757 ? -31.261 -1.155 2.468 1.00 95.62 757 ALA A C 1
ATOM 5861 O O . ALA A 1 757 ? -31.026 -2.026 3.302 1.00 95.62 757 ALA A O 1
ATOM 5862 N N . SER A 1 758 ? -32.094 -0.143 2.736 1.00 97.69 758 SER A N 1
ATOM 5863 C CA . SER A 1 758 ? -32.751 -0.000 4.038 1.00 97.69 758 SER A CA 1
ATOM 5864 C C . SER A 1 758 ? -33.675 -1.170 4.366 1.00 97.69 758 SER A C 1
ATOM 5866 O O . SER A 1 758 ? -33.670 -1.672 5.491 1.00 97.69 758 SER A O 1
ATOM 5868 N N . SER A 1 759 ? -34.456 -1.611 3.378 1.00 97.38 759 SER A N 1
ATOM 5869 C CA . SER A 1 759 ? -35.371 -2.744 3.510 1.00 97.38 759 SER A CA 1
ATOM 5870 C C . SER A 1 759 ? -34.612 -4.045 3.772 1.00 97.38 759 SER A C 1
ATOM 5872 O O . SER A 1 759 ? -34.936 -4.762 4.715 1.00 97.38 759 SER A O 1
ATOM 5874 N N . VAL A 1 760 ? -33.564 -4.324 2.990 1.00 95.06 760 VAL A N 1
ATOM 5875 C CA . VAL A 1 760 ? -32.764 -5.558 3.107 1.00 95.06 760 VAL A CA 1
ATOM 5876 C C . VAL A 1 760 ? -31.996 -5.623 4.433 1.00 95.06 760 VAL A C 1
ATOM 5878 O O . VAL A 1 760 ? -31.865 -6.685 5.054 1.00 95.06 760 VAL A O 1
ATOM 5881 N N . LEU A 1 761 ? -31.477 -4.485 4.896 1.00 91.69 761 LEU A N 1
ATOM 5882 C CA . LEU A 1 761 ? -30.632 -4.423 6.090 1.00 91.69 761 LEU A CA 1
ATOM 5883 C C . LEU A 1 761 ? -31.419 -4.217 7.383 1.00 91.69 761 LEU A C 1
ATOM 5885 O O . LEU A 1 761 ? -30.856 -4.399 8.461 1.00 91.69 761 LEU A O 1
ATOM 5889 N N . GLY A 1 762 ? -32.702 -3.858 7.300 1.00 94.62 762 GLY A N 1
ATOM 5890 C CA . GLY A 1 762 ? -33.531 -3.571 8.471 1.00 94.62 762 GLY A CA 1
ATOM 5891 C C . GLY A 1 762 ? -33.094 -2.317 9.240 1.00 94.62 762 GLY A C 1
ATOM 5892 O O . GLY A 1 762 ? -33.431 -2.167 10.414 1.00 94.62 762 GLY A O 1
ATOM 5893 N N . ARG A 1 763 ? -32.338 -1.414 8.602 1.00 95.25 763 ARG A N 1
ATOM 5894 C CA . ARG A 1 763 ? -31.871 -0.136 9.169 1.00 95.25 763 ARG A CA 1
ATOM 5895 C C . ARG A 1 763 ? -31.911 0.960 8.114 1.00 95.25 763 ARG A C 1
ATOM 5897 O O . ARG A 1 763 ? -31.820 0.677 6.930 1.00 95.25 763 ARG A O 1
ATOM 5904 N N . LYS A 1 764 ? -32.047 2.217 8.533 1.00 97.00 764 LYS A N 1
ATOM 5905 C CA . LYS A 1 764 ? -32.182 3.344 7.603 1.00 97.00 764 LYS A CA 1
ATOM 5906 C C . LYS A 1 764 ? -30.842 3.675 6.942 1.00 97.00 764 LYS A C 1
ATOM 5908 O O . LYS A 1 764 ? -29.982 4.234 7.606 1.00 97.00 764 LYS A O 1
ATOM 5913 N N . ILE A 1 765 ? -30.731 3.426 5.640 1.00 96.81 765 ILE A N 1
ATOM 5914 C CA . ILE A 1 765 ? -29.656 3.907 4.767 1.00 96.81 765 ILE A CA 1
ATOM 5915 C C . ILE A 1 765 ? -30.100 5.220 4.113 1.00 96.81 765 ILE A C 1
ATOM 5917 O O . ILE A 1 765 ? -31.221 5.340 3.621 1.00 96.81 765 ILE A O 1
ATOM 5921 N N . ILE A 1 766 ? -29.231 6.225 4.136 1.00 95.88 766 ILE A N 1
ATOM 5922 C CA . ILE A 1 766 ? -29.497 7.583 3.662 1.00 95.88 766 ILE A CA 1
ATOM 5923 C C . ILE A 1 766 ? -28.763 7.801 2.342 1.00 95.88 766 ILE A C 1
ATOM 5925 O O . ILE A 1 766 ? -27.570 7.519 2.241 1.00 95.88 766 ILE A O 1
ATOM 5929 N N . PHE A 1 767 ? -29.455 8.365 1.350 1.00 97.31 767 PHE A N 1
ATOM 5930 C CA . PHE A 1 767 ? -28.806 8.922 0.171 1.00 97.31 767 PHE A CA 1
ATOM 5931 C C . PHE A 1 767 ? -28.493 10.409 0.384 1.00 97.31 767 PHE A C 1
ATOM 5933 O O . PHE A 1 767 ? -29.392 11.236 0.549 1.00 97.31 767 PHE A O 1
ATOM 5940 N N . LYS A 1 768 ? -27.206 10.762 0.379 1.00 95.88 768 LYS A N 1
ATOM 5941 C CA . LYS A 1 768 ? -26.742 12.148 0.438 1.00 95.88 768 LYS A CA 1
ATOM 5942 C C . LYS A 1 768 ? -26.371 12.641 -0.955 1.00 95.88 768 LYS A C 1
ATOM 5944 O O . LYS A 1 768 ? -25.468 12.116 -1.601 1.00 95.88 768 LYS A O 1
ATOM 5949 N N . ARG A 1 769 ? -27.059 13.695 -1.381 1.00 96.69 769 ARG A N 1
ATOM 5950 C CA . ARG A 1 769 ? -26.799 14.389 -2.642 1.00 96.69 769 ARG A CA 1
ATOM 5951 C C . ARG A 1 769 ? -25.571 15.271 -2.480 1.00 96.69 769 ARG A C 1
ATOM 5953 O O . ARG A 1 769 ? -25.551 16.121 -1.594 1.00 96.69 769 ARG A O 1
ATOM 5960 N N . TYR A 1 770 ? -24.563 15.026 -3.302 1.00 94.94 770 TYR A N 1
ATOM 5961 C CA . TYR A 1 770 ? -23.377 15.869 -3.411 1.00 94.94 770 TYR A CA 1
ATOM 5962 C C . TYR A 1 770 ? -23.541 16.863 -4.552 1.00 94.94 770 TYR A C 1
ATOM 5964 O O . TYR A 1 770 ? -24.301 16.614 -5.484 1.00 94.94 770 TYR A O 1
ATOM 5972 N N . THR A 1 771 ? -22.822 17.977 -4.523 1.00 95.62 771 THR A N 1
ATOM 5973 C CA . THR A 1 771 ? -22.545 18.721 -5.757 1.00 95.62 771 THR A CA 1
ATOM 5974 C C . THR A 1 771 ? -21.478 17.996 -6.585 1.00 95.62 771 THR A C 1
ATOM 5976 O O . THR A 1 771 ? -20.788 17.098 -6.096 1.00 95.62 771 THR A O 1
ATOM 5979 N N . VAL A 1 772 ? -21.316 18.380 -7.855 1.00 91.69 772 VAL A N 1
ATOM 5980 C CA . VAL A 1 772 ? -20.240 17.849 -8.713 1.00 91.69 772 VAL A CA 1
ATOM 5981 C C . VAL A 1 772 ? -18.871 18.118 -8.080 1.00 91.69 772 VAL A C 1
ATOM 5983 O O . VAL A 1 772 ? -18.000 17.253 -8.091 1.00 91.69 772 VAL A O 1
ATOM 5986 N N . GLU A 1 773 ? -18.699 19.286 -7.467 1.00 91.12 773 GLU A N 1
ATOM 5987 C CA . GLU A 1 773 ? -17.483 19.672 -6.753 1.00 91.12 773 GLU A CA 1
ATOM 5988 C C . GLU A 1 773 ? -17.262 18.793 -5.519 1.00 91.12 773 GLU A C 1
ATOM 5990 O O . GLU A 1 773 ? -16.174 18.254 -5.351 1.00 91.12 773 GLU A O 1
ATOM 5995 N N . GLU A 1 774 ? -18.292 18.560 -4.700 1.00 86.00 774 GLU A N 1
ATOM 5996 C CA . GLU A 1 774 ? -18.188 17.679 -3.528 1.00 86.00 774 GLU A CA 1
ATOM 5997 C C . GLU A 1 774 ? -17.852 16.228 -3.918 1.00 86.00 774 GLU A C 1
ATOM 5999 O O . GLU A 1 774 ? -17.084 15.554 -3.226 1.00 86.00 774 GLU A O 1
ATOM 6004 N N . GLN A 1 775 ? -18.391 15.745 -5.042 1.00 83.81 775 GLN A N 1
ATOM 6005 C CA . GLN A 1 775 ? -18.086 14.417 -5.574 1.00 83.81 775 GLN A CA 1
ATOM 6006 C C . GLN A 1 775 ? -16.656 14.334 -6.127 1.00 83.81 775 GLN A C 1
ATOM 6008 O O . GLN A 1 775 ? -15.958 13.350 -5.870 1.00 83.81 775 GLN A O 1
ATOM 6013 N N . ALA A 1 776 ? -16.190 15.363 -6.839 1.00 72.81 776 ALA A N 1
ATOM 6014 C CA . ALA A 1 776 ? -14.808 15.448 -7.306 1.00 72.81 776 ALA A CA 1
ATOM 6015 C C . ALA A 1 776 ? -13.827 15.516 -6.123 1.00 72.81 776 ALA A C 1
ATOM 6017 O O . ALA A 1 776 ? -12.859 14.756 -6.082 1.00 72.81 776 ALA A O 1
ATOM 6018 N N . ASP A 1 777 ? -14.123 16.338 -5.116 1.00 72.12 777 ASP A N 1
ATOM 6019 C CA . ASP A 1 777 ? -13.348 16.442 -3.879 1.00 72.12 777 ASP A CA 1
ATOM 6020 C C . ASP A 1 777 ? -13.292 15.106 -3.137 1.00 72.12 777 ASP A C 1
ATOM 6022 O O . ASP A 1 777 ? -12.246 14.732 -2.603 1.00 72.12 777 ASP A O 1
ATOM 6026 N N . PHE A 1 778 ? -14.399 14.359 -3.099 1.00 74.38 778 PHE A N 1
ATOM 6027 C CA . PHE A 1 778 ? -14.408 13.015 -2.535 1.00 74.38 778 PHE A CA 1
ATOM 6028 C C . PHE A 1 778 ? -13.442 12.087 -3.283 1.00 74.38 778 PHE A C 1
ATOM 6030 O O . PHE A 1 778 ? -12.604 11.454 -2.638 1.00 74.38 778 PHE A O 1
ATOM 6037 N N . TYR A 1 779 ? -13.512 12.035 -4.619 1.00 59.91 779 TYR A N 1
ATOM 6038 C CA . TYR A 1 779 ? -12.610 11.212 -5.431 1.00 59.91 779 TYR A CA 1
ATOM 6039 C C . TYR A 1 779 ? -11.136 11.597 -5.225 1.00 59.91 779 TYR A C 1
ATOM 6041 O O . TYR A 1 779 ? -10.294 10.713 -5.058 1.00 59.91 779 TYR A O 1
ATOM 6049 N N . VAL A 1 780 ? -10.826 12.894 -5.118 1.00 57.12 780 VAL A N 1
ATOM 6050 C CA . VAL A 1 780 ? -9.479 13.381 -4.770 1.00 57.12 780 VAL A CA 1
ATOM 6051 C C . VAL A 1 780 ? -9.059 12.904 -3.374 1.00 57.12 780 VAL A C 1
ATOM 6053 O O . VAL A 1 780 ? -7.968 12.366 -3.205 1.00 57.12 780 VAL A O 1
ATOM 6056 N N . ARG A 1 781 ? -9.937 12.989 -2.362 1.00 52.94 781 ARG A N 1
ATOM 6057 C CA . ARG A 1 781 ? -9.644 12.527 -0.986 1.00 52.94 781 ARG A CA 1
ATOM 6058 C C . ARG A 1 781 ? -9.377 11.024 -0.882 1.00 52.94 781 ARG A C 1
ATOM 6060 O O . ARG A 1 781 ? -8.680 10.612 0.057 1.00 52.94 781 ARG A O 1
ATOM 6067 N N . VAL A 1 782 ? -9.944 10.224 -1.792 1.00 45.16 782 VAL A N 1
ATOM 6068 C CA . VAL A 1 782 ? -9.683 8.778 -1.937 1.00 45.16 782 VAL A CA 1
ATOM 6069 C C . VAL A 1 782 ? -8.648 8.458 -3.021 1.00 45.16 782 VAL A C 1
ATOM 6071 O O . VAL A 1 782 ? -8.532 7.304 -3.431 1.00 45.16 782 VAL A O 1
ATOM 6074 N N . ASN A 1 783 ? -7.847 9.455 -3.399 1.00 40.16 783 ASN A N 1
ATOM 6075 C CA . ASN A 1 783 ? -6.622 9.325 -4.176 1.00 40.16 783 ASN A CA 1
ATOM 6076 C C . ASN A 1 783 ? -6.773 9.136 -5.694 1.00 40.16 783 ASN A C 1
ATOM 6078 O O . ASN A 1 783 ? -6.003 8.413 -6.328 1.00 40.16 783 ASN A O 1
ATOM 6082 N N . TRP A 1 784 ? -7.783 9.765 -6.293 1.00 47.69 784 TRP A N 1
ATOM 6083 C CA . TRP A 1 784 ? -7.933 9.831 -7.747 1.00 47.69 784 TRP A CA 1
ATOM 6084 C C . TRP A 1 784 ? -7.396 11.180 -8.240 1.00 47.69 784 TRP A C 1
ATOM 6086 O O . TRP A 1 784 ? -7.636 12.209 -7.611 1.00 47.69 784 TRP A O 1
ATOM 6096 N N . LYS A 1 785 ? -6.681 11.193 -9.375 1.00 57.69 785 LYS A N 1
ATOM 6097 C CA . LYS A 1 785 ? -6.132 12.429 -9.968 1.00 57.69 785 LYS A CA 1
ATOM 6098 C C . LYS A 1 785 ? -7.235 13.469 -10.169 1.00 57.69 785 LYS A C 1
ATOM 6100 O O . LYS A 1 785 ? -8.283 13.120 -10.702 1.00 57.69 785 LYS A O 1
ATOM 6105 N N . ALA A 1 786 ? -6.985 14.731 -9.821 1.00 67.75 786 ALA A N 1
ATOM 6106 C CA . ALA A 1 786 ? -8.002 15.789 -9.816 1.00 67.75 786 ALA A CA 1
ATOM 6107 C C . ALA A 1 786 ? -8.752 15.946 -11.152 1.00 67.75 786 ALA A C 1
ATOM 6109 O O . ALA A 1 786 ? -9.977 16.037 -11.171 1.00 67.75 786 ALA A O 1
ATOM 6110 N N . GLU A 1 787 ? -8.038 15.904 -12.278 1.00 66.75 787 GLU A N 1
ATOM 6111 C CA . GLU A 1 787 ? -8.641 15.981 -13.617 1.00 66.75 787 GLU A CA 1
ATOM 6112 C C . GLU A 1 787 ? -9.591 14.805 -13.889 1.00 66.75 787 GLU A C 1
ATOM 6114 O O . GLU A 1 787 ? -10.686 14.978 -14.423 1.00 66.75 787 GLU A O 1
ATOM 6119 N N . TYR A 1 788 ? -9.198 13.606 -13.458 1.00 58.47 788 TYR A N 1
ATOM 6120 C CA . TYR A 1 788 ? -9.995 12.394 -13.611 1.00 58.47 788 TYR A CA 1
ATOM 6121 C C . TYR A 1 788 ? -11.173 12.351 -12.625 1.00 58.47 788 TYR A C 1
ATOM 6123 O O . TYR A 1 788 ? -12.280 11.976 -13.003 1.00 58.47 788 TYR A O 1
ATOM 6131 N N . ALA A 1 789 ? -10.968 12.801 -11.387 1.00 67.25 789 ALA A N 1
ATOM 6132 C CA . ALA A 1 789 ? -12.006 12.974 -10.376 1.00 67.25 789 ALA A CA 1
ATOM 6133 C C . ALA A 1 789 ? -13.102 13.937 -10.852 1.00 67.25 789 ALA A C 1
ATOM 6135 O O . ALA A 1 789 ? -14.289 13.622 -10.750 1.00 67.25 789 ALA A O 1
ATOM 6136 N N . LYS A 1 790 ? -12.702 15.071 -11.440 1.00 81.19 790 LYS A N 1
ATOM 6137 C CA . LYS A 1 790 ? -13.619 16.032 -12.053 1.00 81.19 790 LYS A CA 1
ATOM 6138 C C . LYS A 1 790 ? -14.384 15.408 -13.217 1.00 81.19 790 LYS A C 1
ATOM 6140 O O . LYS A 1 790 ? -15.606 15.479 -13.233 1.00 81.19 790 LYS A O 1
ATOM 6145 N N . PHE A 1 791 ? -13.688 14.743 -14.140 1.00 77.75 791 PHE A N 1
ATOM 6146 C CA . PHE A 1 791 ? -14.326 14.051 -15.263 1.00 77.75 791 PHE A CA 1
ATOM 6147 C C . PHE A 1 791 ? -15.399 13.048 -14.803 1.00 77.75 791 PHE A C 1
ATOM 6149 O O . PHE A 1 791 ? -16.486 13.006 -15.372 1.00 77.75 791 PHE A O 1
ATOM 6156 N N . LEU A 1 792 ? -15.132 12.260 -13.759 1.00 74.44 792 LEU A N 1
ATOM 6157 C CA . LEU A 1 792 ? -16.099 11.288 -13.236 1.00 74.44 792 LEU A CA 1
ATOM 6158 C C . LEU A 1 792 ? -17.278 11.945 -12.530 1.00 74.44 792 LEU A C 1
ATOM 6160 O O . LEU A 1 792 ? -18.407 11.500 -12.706 1.00 74.44 792 LEU A O 1
ATOM 6164 N N . ALA A 1 793 ? -17.037 13.003 -11.759 1.00 84.06 793 ALA A N 1
ATOM 6165 C CA . ALA A 1 793 ? -18.113 13.776 -11.152 1.00 84.06 793 ALA A CA 1
ATOM 6166 C C . ALA A 1 793 ? -18.989 14.466 -12.217 1.00 84.06 793 ALA A C 1
ATOM 6168 O O . ALA A 1 793 ? -20.201 14.585 -12.054 1.00 84.06 793 ALA A O 1
ATOM 6169 N N . GLU A 1 794 ? -18.414 14.863 -13.354 1.00 88.75 794 GLU A N 1
ATOM 6170 C CA . GLU A 1 794 ? -19.174 15.378 -14.498 1.00 88.75 794 GLU A CA 1
ATOM 6171 C C . GLU A 1 794 ? -20.042 14.299 -15.173 1.00 88.75 794 GLU A C 1
ATOM 6173 O O . GLU A 1 794 ? -21.056 14.637 -15.790 1.00 88.75 794 GLU A O 1
ATOM 6178 N N . LEU A 1 795 ? -19.717 13.005 -15.041 1.00 88.00 795 LEU A N 1
ATOM 6179 C CA . LEU A 1 795 ? -20.617 11.933 -15.488 1.00 88.00 795 LEU A CA 1
ATOM 6180 C C . LEU A 1 795 ? -21.889 11.884 -14.636 1.00 88.00 795 LEU A C 1
ATOM 6182 O O . LEU A 1 795 ? -22.974 11.740 -15.198 1.00 88.00 795 LEU A O 1
ATOM 6186 N N . ASP A 1 796 ? -21.783 12.095 -13.322 1.00 91.75 796 ASP A N 1
ATOM 6187 C CA . ASP A 1 796 ? -22.951 12.195 -12.438 1.00 91.75 796 ASP A CA 1
ATOM 6188 C C . ASP A 1 796 ? -23.878 13.342 -12.877 1.00 91.75 796 ASP A C 1
ATOM 6190 O O . ASP A 1 796 ? -25.100 13.177 -12.893 1.00 91.75 796 ASP A O 1
ATOM 6194 N N . LYS A 1 797 ? -23.317 14.466 -13.348 1.00 93.38 797 LYS A N 1
ATOM 6195 C CA . LYS A 1 797 ? -24.110 15.581 -13.894 1.00 93.38 797 LYS A CA 1
ATOM 6196 C C . LYS A 1 797 ? -24.884 15.199 -15.157 1.00 93.38 797 LYS A C 1
ATOM 6198 O O . LYS A 1 797 ? -26.010 15.651 -15.357 1.00 93.38 797 LYS A O 1
ATOM 6203 N N . LYS A 1 798 ? -24.313 14.357 -16.019 1.00 92.44 798 LYS A N 1
ATOM 6204 C CA . LYS A 1 798 ? -25.022 13.847 -17.205 1.00 92.44 798 LYS A CA 1
ATOM 6205 C C . LYS A 1 798 ? -26.148 12.892 -16.821 1.00 92.44 798 LYS A C 1
ATOM 6207 O O . LYS A 1 798 ? -27.173 12.845 -17.500 1.00 92.44 798 LYS A O 1
ATOM 6212 N N . ILE A 1 799 ? -25.966 12.100 -15.770 1.00 94.94 799 ILE A N 1
ATOM 6213 C CA . ILE A 1 799 ? -27.007 11.201 -15.253 1.00 94.94 799 ILE A CA 1
ATOM 6214 C C . ILE A 1 799 ? -28.147 12.014 -14.638 1.00 94.94 799 ILE A C 1
ATOM 6216 O O . ILE A 1 799 ? -29.304 11.725 -14.927 1.00 94.94 799 ILE A O 1
ATOM 6220 N N . GLU A 1 800 ? -27.833 13.065 -13.873 1.00 95.44 800 GLU A N 1
ATOM 6221 C CA . GLU A 1 800 ? -28.820 14.037 -13.378 1.00 95.44 800 GLU A CA 1
ATOM 6222 C C . GLU A 1 800 ? -29.674 14.597 -14.529 1.00 95.44 800 GLU A C 1
ATOM 6224 O O . GLU A 1 800 ? -30.888 14.722 -14.410 1.00 95.44 800 GLU A O 1
ATOM 6229 N N . GLN A 1 801 ? -29.050 14.881 -15.676 1.00 95.06 801 GLN A N 1
ATOM 6230 C CA . GLN A 1 801 ? -29.717 15.376 -16.887 1.00 95.06 801 GLN A CA 1
ATOM 6231 C C . GLN A 1 801 ? -30.456 14.290 -17.697 1.00 95.06 801 GLN A C 1
ATOM 6233 O O . GLN A 1 801 ? -30.950 14.576 -18.787 1.00 95.06 801 GLN A O 1
ATOM 6238 N N . GLY A 1 802 ? -30.537 13.054 -17.195 1.00 94.44 802 GLY A N 1
ATOM 6239 C CA . GLY A 1 802 ? -31.319 11.972 -17.797 1.00 94.44 802 GLY A CA 1
ATOM 6240 C C . GLY A 1 802 ? -30.597 11.160 -18.876 1.00 94.44 802 GLY A C 1
ATOM 6241 O O . GLY A 1 802 ? -31.258 10.461 -19.640 1.00 94.44 802 GLY A O 1
ATOM 6242 N N . SER A 1 803 ? -29.261 11.214 -18.965 1.00 92.69 803 SER A N 1
ATOM 6243 C CA . SER A 1 803 ? -28.523 10.487 -20.019 1.00 92.69 803 SER A CA 1
ATOM 6244 C C . SER A 1 803 ? -28.756 8.968 -20.015 1.00 92.69 803 SER A C 1
ATOM 6246 O O . SER A 1 803 ? -28.919 8.379 -21.080 1.00 92.69 803 SER A O 1
ATOM 6248 N N . GLU A 1 804 ? -28.821 8.332 -18.842 1.00 94.25 804 GLU A N 1
ATOM 6249 C CA . GLU A 1 804 ? -29.049 6.882 -18.727 1.00 94.25 804 GLU A CA 1
ATOM 6250 C C . GLU A 1 804 ? -30.542 6.516 -18.844 1.00 94.25 804 GLU A C 1
ATOM 6252 O O . GLU A 1 804 ? -30.891 5.487 -19.425 1.00 94.25 804 GLU A O 1
ATOM 6257 N N . GLU A 1 805 ? -31.444 7.382 -18.368 1.00 94.19 805 GLU A N 1
ATOM 6258 C CA . GLU A 1 805 ? -32.897 7.229 -18.543 1.00 94.19 805 GLU A CA 1
ATOM 6259 C C . GLU A 1 805 ? -33.304 7.303 -20.019 1.00 94.19 805 GLU A C 1
ATOM 6261 O O . GLU A 1 805 ? -34.131 6.507 -20.472 1.00 94.19 805 GLU A O 1
ATOM 6266 N N . ALA A 1 806 ? -32.682 8.196 -20.792 1.00 90.88 806 ALA A N 1
ATOM 6267 C CA . ALA A 1 806 ? -32.884 8.267 -22.233 1.00 90.88 806 ALA A CA 1
ATOM 6268 C C . ALA A 1 806 ? -32.527 6.932 -22.904 1.00 90.88 806 ALA A C 1
ATOM 6270 O O . ALA A 1 806 ? -33.335 6.396 -23.652 1.00 90.88 806 ALA A O 1
ATOM 6271 N N . ILE A 1 807 ? -31.377 6.331 -22.572 1.00 88.56 807 ILE A N 1
ATOM 6272 C CA . ILE A 1 807 ? -30.962 5.024 -23.119 1.00 88.56 807 ILE A CA 1
ATOM 6273 C C . ILE A 1 807 ? -31.942 3.912 -22.722 1.00 88.56 807 ILE A C 1
ATOM 6275 O O . ILE A 1 807 ? -32.275 3.044 -23.533 1.00 88.56 807 ILE A O 1
ATOM 6279 N N . PHE A 1 808 ? -32.427 3.931 -21.479 1.00 89.62 808 PHE A N 1
ATOM 6280 C CA . PHE A 1 808 ? -33.373 2.933 -20.989 1.00 89.62 808 PHE A CA 1
ATOM 6281 C C . PHE A 1 808 ? -34.723 2.999 -21.718 1.00 89.62 808 PHE A C 1
ATOM 6283 O O . PHE A 1 808 ? -35.272 1.964 -22.120 1.00 89.62 808 PHE A O 1
ATOM 6290 N N . THR A 1 809 ? -35.244 4.214 -21.904 1.00 88.62 809 THR A N 1
ATOM 6291 C CA . THR A 1 809 ? -36.593 4.474 -22.426 1.00 88.62 809 THR A CA 1
ATOM 6292 C C . THR A 1 809 ? -36.663 4.584 -23.945 1.00 88.62 809 THR A C 1
ATOM 6294 O O . THR A 1 809 ? -37.760 4.458 -24.488 1.00 88.62 809 THR A O 1
ATOM 6297 N N . ASP A 1 810 ? -35.533 4.755 -24.638 1.00 82.75 810 ASP A N 1
ATOM 6298 C CA . ASP A 1 810 ? -35.511 4.930 -26.090 1.00 82.75 810 ASP A CA 1
ATOM 6299 C C . ASP A 1 810 ? -36.108 3.697 -26.812 1.00 82.75 810 ASP A C 1
ATOM 6301 O O . ASP A 1 810 ? -35.543 2.589 -26.758 1.00 82.75 810 ASP A O 1
ATOM 6305 N N . PRO A 1 811 ? -37.264 3.856 -27.492 1.00 69.00 811 PRO A N 1
ATOM 6306 C CA . PRO A 1 811 ? -37.898 2.770 -28.221 1.00 69.00 811 PRO A CA 1
ATOM 6307 C C . PRO A 1 811 ? -37.122 2.401 -29.491 1.00 69.00 811 PRO A C 1
ATOM 6309 O O . PRO A 1 811 ? -37.195 1.253 -29.922 1.00 69.00 811 PRO A O 1
ATOM 6312 N N . ILE A 1 812 ? -36.349 3.321 -30.075 1.00 66.38 812 ILE A N 1
ATOM 6313 C CA . ILE A 1 812 ? -35.559 3.085 -31.289 1.00 66.38 812 ILE A CA 1
ATOM 6314 C C . ILE A 1 812 ? -34.406 2.130 -30.976 1.00 66.38 812 ILE A C 1
ATOM 6316 O O . ILE A 1 812 ? -34.204 1.161 -31.704 1.00 66.38 812 ILE A O 1
ATOM 6320 N N . VAL A 1 813 ? -33.731 2.304 -29.835 1.00 72.88 813 VAL A N 1
ATOM 6321 C CA . VAL A 1 813 ? -32.671 1.379 -29.388 1.00 72.88 813 VAL A CA 1
ATOM 6322 C C . VAL A 1 813 ? -33.215 -0.048 -29.208 1.00 72.88 813 VAL A C 1
ATOM 6324 O O . VAL A 1 813 ? -32.528 -1.027 -29.515 1.00 72.88 813 VAL A O 1
ATOM 6327 N N . ALA A 1 814 ? -34.468 -0.190 -28.761 1.00 67.12 814 ALA A N 1
ATOM 6328 C CA . ALA A 1 814 ? -35.132 -1.488 -28.648 1.00 67.12 814 ALA A CA 1
ATOM 6329 C C . ALA A 1 814 ? -35.522 -2.074 -30.019 1.00 67.12 814 ALA A C 1
ATOM 6331 O O . ALA A 1 814 ? -35.244 -3.241 -30.287 1.00 67.12 814 ALA A O 1
ATOM 6332 N N . VAL A 1 815 ? -36.125 -1.268 -30.897 1.00 62.47 815 VAL A N 1
ATOM 6333 C CA . VAL A 1 815 ? -36.590 -1.689 -32.232 1.00 62.47 815 VAL A CA 1
ATOM 6334 C C . VAL A 1 815 ? -35.424 -2.064 -33.155 1.00 62.47 815 VAL A C 1
ATOM 6336 O O . VAL A 1 815 ? -35.532 -3.018 -33.922 1.00 62.47 815 VAL A O 1
ATOM 6339 N N . GLU A 1 816 ? -34.281 -1.386 -33.044 1.00 78.19 816 GLU A N 1
ATOM 6340 C CA . GLU A 1 816 ? -33.057 -1.706 -33.794 1.00 78.19 816 GLU A CA 1
ATOM 6341 C C . GLU A 1 816 ? -32.302 -2.930 -33.236 1.00 78.19 816 GLU A C 1
ATOM 6343 O O . GLU A 1 816 ? -31.247 -3.313 -33.758 1.00 78.19 816 GLU A O 1
ATOM 6348 N N . GLY A 1 817 ? -32.804 -3.556 -32.164 1.00 79.88 817 GLY A N 1
ATOM 6349 C CA . GLY A 1 817 ? -32.141 -4.671 -31.488 1.00 79.88 817 GLY A CA 1
ATOM 6350 C C . GLY A 1 817 ? -30.763 -4.282 -30.945 1.00 79.88 817 GLY A C 1
ATOM 6351 O O . GLY A 1 817 ? -29.814 -5.055 -31.074 1.00 79.88 817 GLY A O 1
ATOM 6352 N N . ARG A 1 818 ? -30.635 -3.054 -30.428 1.00 87.38 818 ARG A N 1
ATOM 6353 C CA . ARG A 1 818 ? -29.414 -2.491 -29.826 1.00 87.38 818 ARG A CA 1
ATOM 6354 C C . ARG A 1 818 ? -29.508 -2.411 -28.300 1.00 87.38 818 ARG A C 1
ATOM 6356 O O . ARG A 1 818 ? -28.630 -1.826 -27.680 1.00 87.38 818 ARG A O 1
ATOM 6363 N N . LYS A 1 819 ? -30.542 -2.997 -27.684 1.00 91.50 819 LYS A N 1
ATOM 6364 C CA . LYS A 1 819 ? -30.723 -3.058 -26.226 1.00 91.50 819 LYS A CA 1
ATOM 6365 C C . LYS A 1 819 ? -30.709 -4.499 -25.730 1.00 91.50 819 LYS A C 1
ATOM 6367 O O . LYS A 1 819 ? -31.515 -5.306 -26.184 1.00 91.50 819 LYS A O 1
ATOM 6372 N N . PHE A 1 820 ? -29.847 -4.783 -24.764 1.00 94.25 820 PHE A N 1
ATOM 6373 C CA . PHE A 1 820 ? -29.892 -5.982 -23.936 1.00 94.25 820 PHE A CA 1
ATOM 6374 C C . PHE A 1 820 ? -30.367 -5.579 -22.539 1.00 94.25 820 PHE A C 1
ATOM 6376 O O . PHE A 1 820 ? -29.764 -4.704 -21.917 1.00 94.25 820 PHE A O 1
ATOM 6383 N N . VAL A 1 821 ? -31.443 -6.199 -22.054 1.00 94.94 821 VAL A N 1
ATOM 6384 C CA . VAL A 1 821 ? -31.976 -5.954 -20.708 1.00 94.94 821 VAL A CA 1
ATOM 6385 C C . VAL A 1 821 ? -31.568 -7.119 -19.816 1.00 94.94 821 VAL A C 1
ATOM 6387 O O . VAL A 1 821 ? -31.970 -8.259 -20.053 1.00 94.94 821 VAL A O 1
ATOM 6390 N N . GLY A 1 822 ? -30.740 -6.818 -18.820 1.00 93.50 822 GLY A N 1
ATOM 6391 C CA . GLY A 1 822 ? -30.300 -7.753 -17.797 1.00 93.50 822 GLY A CA 1
ATOM 6392 C C . GLY A 1 822 ? -31.452 -8.267 -16.942 1.00 93.50 822 GLY A C 1
ATOM 6393 O O . GLY A 1 822 ? -32.545 -7.701 -16.936 1.00 93.50 822 GLY A O 1
ATOM 6394 N N . LYS A 1 823 ? -31.209 -9.363 -16.227 1.00 93.31 823 LYS A N 1
ATOM 6395 C CA . LYS A 1 823 ? -32.220 -10.004 -15.374 1.00 93.31 823 LYS A CA 1
ATOM 6396 C C . LYS A 1 823 ? -32.003 -9.733 -13.892 1.00 93.31 823 LYS A C 1
ATOM 6398 O O . LYS A 1 823 ? -32.947 -9.889 -13.130 1.00 93.31 823 LYS A O 1
ATOM 6403 N N . HIS A 1 824 ? -30.793 -9.346 -13.497 1.00 92.62 824 HIS A N 1
ATOM 6404 C CA . HIS A 1 824 ? -30.431 -9.217 -12.093 1.00 92.62 824 HIS A CA 1
ATOM 6405 C C . HIS A 1 824 ? -30.844 -7.848 -11.560 1.00 92.62 824 HIS A C 1
ATOM 6407 O O . HIS A 1 824 ? -30.426 -6.812 -12.081 1.00 92.62 824 HIS A O 1
ATOM 6413 N N . THR A 1 825 ? -31.663 -7.852 -10.515 1.00 96.12 825 THR A N 1
ATOM 6414 C CA . THR A 1 825 ? -32.153 -6.632 -9.868 1.00 96.12 825 THR A CA 1
ATOM 6415 C C . THR A 1 825 ? -31.185 -6.126 -8.801 1.00 96.12 825 THR A C 1
ATOM 6417 O O . THR A 1 825 ? -30.343 -6.862 -8.273 1.00 96.12 825 THR A O 1
ATOM 6420 N N . LEU A 1 826 ? -31.319 -4.848 -8.439 1.00 95.31 826 LEU A N 1
ATOM 6421 C CA . LEU A 1 826 ? -30.534 -4.280 -7.341 1.00 95.31 826 LEU A CA 1
ATOM 6422 C C . LEU A 1 826 ? -30.947 -4.885 -5.987 1.00 95.31 826 LEU A C 1
ATOM 6424 O O . LEU A 1 826 ? -30.096 -5.078 -5.119 1.00 95.31 826 LEU A O 1
ATOM 6428 N N . LEU A 1 827 ? -32.234 -5.216 -5.819 1.00 96.25 827 LEU A N 1
ATOM 6429 C CA . LEU A 1 827 ? -32.760 -5.886 -4.627 1.00 96.25 827 LEU A CA 1
ATOM 6430 C C . LEU A 1 827 ? -32.110 -7.256 -4.422 1.00 96.25 827 LEU A C 1
ATOM 6432 O O . LEU A 1 827 ? -31.505 -7.477 -3.375 1.00 96.25 827 LEU A O 1
ATOM 6436 N N . GLU A 1 828 ? -32.168 -8.128 -5.433 1.00 89.81 828 GLU A N 1
ATOM 6437 C CA . GLU A 1 828 ? -31.559 -9.464 -5.370 1.00 89.81 828 GLU A CA 1
ATOM 6438 C C . GLU A 1 828 ? -30.064 -9.374 -5.061 1.00 89.81 828 GLU A C 1
ATOM 6440 O O . GLU A 1 828 ? -29.539 -10.174 -4.292 1.00 89.81 828 GLU A O 1
ATOM 6445 N N . TYR A 1 829 ? -29.367 -8.373 -5.610 1.00 88.38 829 TYR A N 1
ATOM 6446 C CA . TYR A 1 829 ? -27.956 -8.170 -5.303 1.00 88.38 829 TYR A CA 1
ATOM 6447 C C . TYR A 1 829 ? -27.718 -7.792 -3.839 1.00 88.38 829 TYR A C 1
ATOM 6449 O O . TYR A 1 829 ? -26.825 -8.361 -3.206 1.00 88.38 829 TYR A O 1
ATOM 6457 N N . PHE A 1 830 ? -28.490 -6.854 -3.281 1.00 88.38 830 PHE A N 1
ATOM 6458 C CA . PHE A 1 830 ? -28.374 -6.502 -1.864 1.00 88.38 830 PHE A CA 1
ATOM 6459 C C . PHE A 1 830 ? -28.711 -7.691 -0.955 1.00 88.38 830 PHE A C 1
ATOM 6461 O O . PHE A 1 830 ? -28.018 -7.885 0.042 1.00 88.38 830 PHE A O 1
ATOM 6468 N N . GLU A 1 831 ? -29.724 -8.492 -1.298 1.00 88.44 831 GLU A N 1
ATOM 6469 C CA . GLU A 1 831 ? -30.120 -9.691 -0.548 1.00 88.44 831 GLU A CA 1
ATOM 6470 C C . GLU A 1 831 ? -29.059 -10.795 -0.614 1.00 88.44 831 GLU A C 1
ATOM 6472 O O . GLU A 1 831 ? -28.640 -11.311 0.422 1.00 88.44 831 GLU A O 1
ATOM 6477 N N . ALA A 1 832 ? -28.572 -11.125 -1.811 1.00 70.88 832 ALA A N 1
ATOM 6478 C CA . ALA A 1 832 ? -27.567 -12.168 -2.012 1.00 70.88 832 ALA A CA 1
ATOM 6479 C C . ALA A 1 832 ? -26.219 -11.816 -1.371 1.00 70.88 832 ALA A C 1
ATOM 6481 O O . ALA A 1 832 ? -25.478 -12.699 -0.951 1.00 70.88 832 ALA A O 1
ATOM 6482 N N . ASN A 1 833 ? -25.911 -10.522 -1.273 1.00 74.31 833 ASN A N 1
ATOM 6483 C CA . ASN A 1 833 ? -24.668 -10.025 -0.695 1.00 74.31 833 ASN A CA 1
ATOM 6484 C C . ASN A 1 833 ? -24.884 -9.397 0.680 1.00 74.31 833 ASN A C 1
ATOM 6486 O O . ASN A 1 833 ? -24.097 -8.543 1.079 1.00 74.31 833 ASN A O 1
ATOM 6490 N N . ARG A 1 834 ? -25.957 -9.774 1.391 1.00 78.50 834 ARG A N 1
ATOM 6491 C CA . ARG A 1 834 ? -26.393 -9.090 2.614 1.00 78.50 834 ARG A CA 1
ATOM 6492 C C . ARG A 1 834 ? -25.255 -8.870 3.611 1.00 78.50 834 ARG A C 1
ATOM 6494 O O . ARG A 1 834 ? -25.120 -7.766 4.132 1.00 78.50 834 ARG A O 1
ATOM 6501 N N . GLU A 1 835 ? -24.424 -9.890 3.803 1.00 65.56 835 GLU A N 1
ATOM 6502 C CA . GLU A 1 835 ? -23.268 -9.886 4.708 1.00 65.56 835 GLU A CA 1
ATOM 6503 C C . GLU A 1 835 ? -22.248 -8.775 4.393 1.00 65.56 835 GLU A C 1
ATOM 6505 O O . GLU A 1 835 ? -21.692 -8.176 5.309 1.00 65.56 835 GLU A O 1
ATOM 6510 N N . LEU A 1 836 ? -22.083 -8.378 3.123 1.00 59.50 836 LEU A N 1
ATOM 6511 C CA . LEU A 1 836 ? -21.170 -7.290 2.733 1.00 59.50 836 LEU A CA 1
ATOM 6512 C C . LEU A 1 836 ? -21.581 -5.921 3.295 1.00 59.50 836 LEU A C 1
ATOM 6514 O O . LEU A 1 836 ? -20.766 -4.995 3.329 1.00 59.50 836 LEU A O 1
ATOM 6518 N N . TRP A 1 837 ? -22.843 -5.768 3.696 1.00 70.94 837 TRP A N 1
ATOM 6519 C CA . TRP A 1 837 ? -23.430 -4.491 4.103 1.00 70.94 837 TRP A CA 1
ATOM 6520 C C . TRP A 1 837 ? -23.791 -4.435 5.588 1.00 70.94 837 TRP A C 1
ATOM 6522 O O . TRP A 1 837 ? -24.246 -3.386 6.059 1.00 70.94 837 TRP A O 1
ATOM 6532 N N . ILE A 1 838 ? -23.653 -5.541 6.319 1.00 69.94 838 ILE A N 1
ATOM 6533 C CA . ILE A 1 838 ? -23.915 -5.580 7.760 1.00 69.94 838 ILE A CA 1
ATOM 6534 C C . ILE A 1 838 ? -22.769 -4.870 8.492 1.00 69.94 838 ILE A C 1
ATOM 6536 O O . ILE A 1 838 ? -21.642 -4.804 8.007 1.00 69.94 838 ILE A O 1
ATOM 6540 N N . LYS A 1 839 ? -23.127 -4.223 9.602 1.00 62.53 839 LYS A N 1
ATOM 6541 C CA . LYS A 1 839 ? -22.223 -3.433 10.440 1.00 62.53 839 LYS A CA 1
ATOM 6542 C C . LYS A 1 839 ? -21.171 -4.268 11.141 1.00 62.53 839 LYS A C 1
ATOM 6544 O O . LYS A 1 839 ? -21.543 -5.371 11.592 1.00 62.53 839 LYS A O 1
#

Radius of gyration: 30.41 Å; Cα contacts (8 Å, |Δi|>4): 1581; chains: 1; bounding box: 77×58×85 Å

Secondary structure (DSSP, 8-state):
-EEEEETTTSHHHHHHHHHHHHTT--EEEEETTS---TT-EEEE--TT-GGGHHHHT-TTT-EEEEEE-PPTT----HHHHHHHHHHHHTT--EEEEE--TT----TT-SSHHHHHHHHHHHHT-EEEEEEE--BTTHHHHTSHHHHHHHSEEEES-TT-EE--B-HHHHHHHHHHHHHSSS---EEEEEE-SS-EEHHHHHHHHHHHHTSPPEEEEPPHHHHHHHHHHTT--HHHHHHHHHHHHHHHTTHHHHHHH-HHHHHTT-EEE-S--HHHHHHHT---S-HHHHHHHHHHHHTT---EEEETTS--STT-EEEE--TT-GGGHHHHT-TTT---EEEE-PPTT----HHHHHHHHHHHHTT--EEEEE--TT----TT-SSHHHHHHHHHHHHT-EEEEEEE--BTTHHHHTSHHHHHHHSEEEES-TT-EE--B-HHHHHHHHHHHHHSSS---EEEEEE-SS-EEHHHHHHHHHHHHTS--EEEEPPHHHHHHHHHHTT--HHHHHHHHHHHHHHHTTHHHHHHH-HHHHHTT-EEE-S--HHHHHHHT---S-HHHHHHHHHHHHTT---EEEETTS---TT-EEEE--TT-HHHHHHHTSTTT---EEEEEPPPTTS-HHHHHHHHHHHHHTT--EEEEE--TT----TT-SSHHHHHHHHHHHHT-EEEEEEE--BTTHHHHHHHHHHHHHSEEEES-TT-EE-PBPHHHHHHHHHHHHH-SS---EEEEEE-SS-EEHHHHHHHHHHHHTS--EEEEPPHHHHHHHHHHTT--HHHHHHHHHHHHHHHTTHHHHHHH-HHHHHTT-EEE----HHHHHHHTGGGG--

Sequence (839 aa):
MTTLITGGTGRTGLSLAKLLHNENKPVLIATRSGKAPEPFKAVKFDWFDATTHEAALSPEANVDQVYIVPAPGSLDASAVIAFVDLAISRGVKRFALMSATPVEPDSKSRVPSGVVHQHLLDTGVDYIVVRPTWFIQNFEVNFGVSIREYDQIFSAAQDGRIPWVSVDDIAQATFEGLTAEKSPNKDIFVVGPELHSYEDAAKMLSSALGRTIAYKRYTVEEQAGFYIQLGIPPEFANMLAEMDRKVIQGSEEAVFNDSSAAAEGRKFVGKHTLLEFFQENKRGTGRTGLALAKLLHSVKKPVLIATRSGKAPEPFKAVKFDWFDETTHEAALSPEANVDQVYIVPVPGSLDASAVIAFVDLAISRGVKRFALLSAALIEPDSKSRVPSAAVHQHLLDTGVDYVVVRPTWFIQNFEANFGVSIREHDQIFSAAQDGRIPWVSTDDIAQATFEGLTAEKSPNKDIFVVGPELHSYEDAAKMLSSVLGRTITYKRYTVEEQAGFYIQLGAPPEFANMLAEVDKKVEQGSEEAVFNDSTAAAEGRKFVGKHTLLEFFQENKRGTGRTGFALAQLLHNANHPVVIATRTGKAPEPFKAVKFDWFDKTTHETALSAEANVDRVYIVKPPINTDASVVTSFVDLAISKGVKRFVLLSSTQVQPDRKSAAPGSVIHQHLVDIGVDYAVLRPTWFIQNFEANFGTSIRENDLIFSATQDGRIPWVSTDDIAQAAFECLTSEKSPNKDIFVVGPELLSYEDAAKIASSVLGRKIIFKRYTVEEQADFYVRVNWKAEYAKFLAELDKKIEQGSEEAIFTDPIVAVEGRKFVGKHTLLEYFEANRELWIK

Solvent-accessible surface area (backbone atoms only — not comparable to full-atom values): 43813 Å² total; per-residue (Å²): 110,16,39,34,25,38,52,19,87,38,73,44,33,36,45,30,48,50,54,38,46,72,71,74,38,48,56,34,30,28,24,75,82,32,63,58,66,85,93,46,48,44,31,43,32,45,78,90,38,72,83,28,53,57,68,59,55,29,82,89,57,41,43,32,31,38,38,42,53,72,67,83,96,52,67,72,38,64,55,60,46,54,48,50,55,50,40,45,77,66,59,33,50,36,38,37,36,54,51,37,64,94,55,59,69,28,83,82,44,81,47,30,49,10,26,47,45,30,49,48,62,76,69,67,53,42,29,33,34,44,16,36,47,55,53,51,61,42,58,59,68,75,26,31,61,36,43,74,75,64,35,25,43,74,46,35,25,60,84,24,34,41,24,36,15,39,52,61,42,50,16,49,54,50,47,55,43,73,67,37,95,63,60,73,64,44,58,31,37,31,30,16,68,52,78,40,28,56,59,52,50,19,52,48,43,15,65,51,63,76,47,80,34,43,60,47,73,36,50,46,67,54,40,15,51,52,35,35,75,73,70,37,57,63,73,59,17,42,54,58,22,50,50,24,54,42,25,54,74,36,51,45,47,50,61,71,66,41,60,63,42,44,76,72,69,26,49,44,73,26,87,51,52,69,61,60,55,40,57,71,68,60,89,86,88,62,69,41,65,51,42,29,46,53,55,40,43,74,73,70,43,90,60,78,43,73,24,74,82,30,62,55,66,85,94,43,47,39,31,43,32,45,76,89,40,71,87,27,50,58,70,63,53,29,81,89,62,65,50,48,62,47,80,44,72,64,67,86,92,51,59,69,34,63,53,60,46,54,49,50,54,51,39,45,78,61,58,33,52,35,39,37,37,50,53,37,62,90,60,61,66,30,77,83,47,60,49,26,46,16,22,43,45,31,49,46,61,76,69,68,54,41,31,29,37,39,15,35,50,54,57,51,62,42,58,60,68,76,30,29,61,38,42,72,78,61,33,29,43,74,46,34,21,58,83,18,32,38,26,37,17,40,51,58,40,51,16,50,54,47,47,53,44,72,69,39,97,59,60,73,64,44,61,32,37,31,28,15,67,53,78,41,27,55,60,52,50,20,50,47,48,15,64,58,57,62,48,80,35,42,60,46,73,37,49,45,66,56,41,14,52,50,36,35,75,76,68,38,56,65,71,58,15,42,55,58,20,52,50,28,48,42,27,41,72,33,53,44,45,49,61,71,66,41,60,64,42,44,75,73,68,23,49,41,72,25,84,53,48,69,63,57,54,46,54,80,62,56,82,86,64,70,64,41,63,52,48,27,48,51,55,37,47,76,72,70,40,91,62,72,45,75,24,76,81,29,54,54,64,86,95,45,46,38,30,39,33,43,85,82,40,70,79,27,53,59,63,52,48,26,81,91,61,64,49,45,63,47,79,42,78,71,75,65,84,91,48,64,36,62,54,57,46,53,49,51,56,52,39,44,76,60,56,33,52,34,40,37,36,59,56,34,69,89,58,60,69,31,80,84,47,91,48,31,63,10,26,40,47,31,49,49,61,74,72,66,51,43,27,32,35,40,17,35,48,56,50,51,64,48,49,56,78,76,27,26,65,36,36,27,79,63,31,31,43,74,44,31,24,63,83,20,31,42,27,38,15,38,52,59,40,53,14,48,53,50,47,51,54,71,67,42,95,66,59,75,65,45,62,30,38,32,30,17,67,53,80,38,28,58,58,52,51,19,51,46,51,15,64,72,68,76,47,83,37,42,56,46,72,36,50,47,66,55,36,16,53,48,35,37,72,74,69,36,59,63,72,58,18,41,54,53,20,52,49,25,49,42,25,43,73,34,57,45,45,49,66,72,66,39,62,62,45,53,75,71,70,24,57,44,72,27,83,56,48,70,59,59,50,50,57,78,44,42,74,67,48,54,112

Organism: Psilocybe cyanescens (NCBI:txid93625)

Nearest PDB structures (foldseek):
  8r2j-assembly2_B  TM=7.750E-01  e=2.269E-15  Streptomyces swartbergensis
  8r2j-assembly1_A  TM=7.701E-01  e=3.722E-15  Streptomyces swartbergensis
  2jl1-assembly1_A-2  TM=7.527E-01  e=5.010E-12  Citrobacter sp. MY-5
  2zcu-assembly1_A  TM=7.486E-01  e=6.596E-12  unclassified
  2zcv-assembly1_A  TM=7.814E-01  e=3.076E-11  Escherichia coli

InterPro domains:
  IPR016040 NAD(P)-binding domain [PF13460] (7-174)
  IPR016040 NAD(P)-binding domain [PF13460] (284-453)
  IPR016040 NAD(P)-binding domain [PF13460] (560-732)
  IPR036291 NAD(P)-binding domain superfamily [SSF51735] (1-258)
  IPR036291 NAD(P)-binding domain superfamily [SSF51735] (284-521)
  IPR036291 NAD(P)-binding domain superfamily [SSF51735] (560-802)
  IPR051604 Ergot Alkaloid Biosynthesis Oxidoreductase [PTHR43162] (560-819)

pLDDT: mean 85.4, std 12.5, range [35.88, 98.38]